Protein AF-0000000080268626 (afdb_homodimer)

Structure (mmCIF, N/CA/C/O backbone):
data_AF-0000000080268626-model_v1
#
loop_
_entity.id
_entity.type
_entity.pdbx_description
1 polymer 'MobA-like NTP transferase domain-containing protein'
#
loop_
_atom_site.group_PDB
_atom_site.id
_atom_site.type_symbol
_atom_site.label_atom_id
_atom_site.label_alt_id
_atom_site.label_comp_id
_atom_site.label_asym_id
_atom_site.label_entity_id
_atom_site.label_seq_id
_atom_site.pdbx_PDB_ins_code
_atom_site.Cartn_x
_atom_site.Cartn_y
_atom_site.Cartn_z
_atom_site.occupancy
_atom_site.B_iso_or_equiv
_atom_site.auth_seq_id
_atom_site.auth_comp_id
_atom_site.auth_asym_id
_atom_site.auth_atom_id
_atom_site.pdbx_PDB_model_num
ATOM 1 N N . MET A 1 1 ? -8.617 -37.094 5.195 1 67.56 1 MET A N 1
ATOM 2 C CA . MET A 1 1 ? -7.934 -36.594 4.004 1 67.56 1 MET A CA 1
ATOM 3 C C . MET A 1 1 ? -7.551 -35.125 4.168 1 67.56 1 MET A C 1
ATOM 5 O O . MET A 1 1 ? -8.336 -34.344 4.672 1 67.56 1 MET A O 1
ATOM 9 N N . GLU A 1 2 ? -6.246 -34.781 4.035 1 82.62 2 GLU A N 1
ATOM 10 C CA . GLU A 1 2 ? -5.777 -33.406 4.086 1 82.62 2 GLU A CA 1
ATOM 11 C C . GLU A 1 2 ? -5.719 -32.781 2.688 1 82.62 2 GLU A C 1
ATOM 13 O O . GLU A 1 2 ? -5.254 -33.438 1.742 1 82.62 2 GLU A O 1
ATOM 18 N N . VAL A 1 3 ? -6.465 -31.734 2.447 1 90.5 3 VAL A N 1
ATOM 19 C CA . VAL A 1 3 ? -6.52 -31.062 1.149 1 90.5 3 VAL A CA 1
ATOM 20 C C . VAL A 1 3 ? -5.688 -29.781 1.189 1 90.5 3 VAL A C 1
ATOM 22 O O . VAL A 1 3 ? -5.91 -28.922 2.037 1 90.5 3 VAL A O 1
ATOM 25 N N . ASN A 1 4 ? -4.727 -29.766 0.259 1 93.94 4 ASN A N 1
ATOM 26 C CA . ASN A 1 4 ? -3.859 -28.594 0.203 1 93.94 4 ASN A CA 1
ATOM 27 C C . ASN A 1 4 ? -4.176 -27.719 -1.006 1 93.94 4 ASN A C 1
ATOM 29 O O . ASN A 1 4 ? -3.746 -26.562 -1.072 1 93.94 4 ASN A O 1
ATOM 33 N N . TYR A 1 5 ? -4.938 -28.297 -1.942 1 97.12 5 TYR A N 1
ATOM 34 C CA . TYR A 1 5 ? -5.262 -27.594 -3.176 1 97.12 5 TYR A CA 1
ATOM 35 C C . TYR A 1 5 ? -6.77 -27.484 -3.367 1 97.12 5 TYR A C 1
ATOM 37 O O . TYR A 1 5 ? -7.496 -28.469 -3.156 1 97.12 5 TYR A O 1
ATOM 45 N N . ILE A 1 6 ? -7.234 -26.312 -3.736 1 97.75 6 ILE A N 1
ATOM 46 C CA . ILE A 1 6 ? -8.656 -26.094 -3.99 1 97.75 6 ILE A CA 1
ATOM 47 C C . ILE A 1 6 ? -8.828 -25.391 -5.336 1 97.75 6 ILE A C 1
ATOM 49 O O . ILE A 1 6 ? -8.266 -24.312 -5.562 1 97.75 6 ILE A O 1
ATOM 53 N N . VAL A 1 7 ? -9.555 -26.031 -6.234 1 98 7 VAL A N 1
ATOM 54 C CA . VAL A 1 7 ? -9.914 -25.438 -7.516 1 98 7 VAL A CA 1
ATOM 55 C C . VAL A 1 7 ? -11.297 -24.797 -7.414 1 98 7 VAL A C 1
ATOM 57 O O . VAL A 1 7 ? -12.273 -25.453 -7.043 1 98 7 VAL A O 1
ATOM 60 N N . ILE A 1 8 ? -11.375 -23.531 -7.723 1 97.5 8 ILE A N 1
ATOM 61 C CA . ILE A 1 8 ? -12.633 -22.797 -7.641 1 97.5 8 ILE A CA 1
ATOM 62 C C . ILE A 1 8 ? -13.117 -22.453 -9.047 1 97.5 8 ILE A C 1
ATOM 64 O O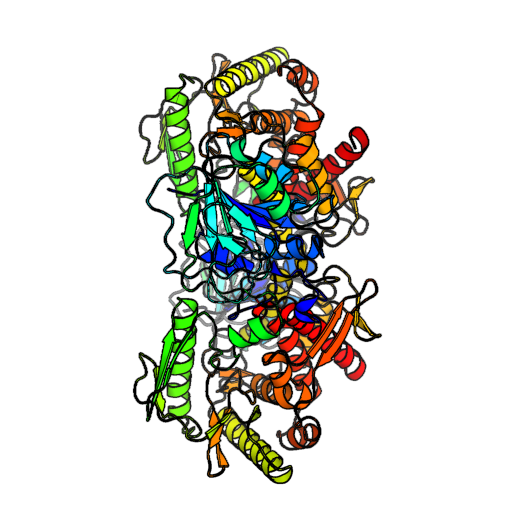 . ILE A 1 8 ? -12.422 -21.766 -9.797 1 97.5 8 ILE A O 1
ATOM 68 N N . GLN A 1 9 ? -14.25 -22.906 -9.391 1 95.5 9 GLN A N 1
ATOM 69 C CA . GLN A 1 9 ? -14.852 -22.562 -10.672 1 95.5 9 GLN A CA 1
ATOM 70 C C . GLN A 1 9 ? -15.641 -21.25 -10.586 1 95.5 9 GLN A C 1
ATOM 72 O O . GLN A 1 9 ? -16.812 -21.266 -10.195 1 95.5 9 GLN A O 1
ATOM 77 N N . ALA A 1 10 ? -15.023 -20.188 -11.016 1 93.25 10 ALA A N 1
ATOM 78 C CA . ALA A 1 10 ? -15.594 -18.844 -10.867 1 93.25 10 ALA A CA 1
ATOM 79 C C . ALA A 1 10 ? -15.859 -18.219 -12.234 1 93.25 10 ALA A C 1
ATOM 81 O O . ALA A 1 10 ? -15.758 -17 -12.383 1 93.25 10 ALA A O 1
ATOM 82 N N . GLY A 1 11 ? -16.156 -19 -13.25 1 85.38 11 GLY A N 1
ATOM 83 C CA . GLY A 1 11 ? -16.266 -18.469 -14.602 1 85.38 11 GLY A CA 1
ATOM 84 C C . GLY A 1 11 ? -17.688 -18.109 -14.984 1 85.38 11 GLY A C 1
ATOM 85 O O . GLY A 1 11 ? -17.906 -17.406 -15.977 1 85.38 11 GLY A O 1
ATOM 86 N N . GLY A 1 12 ? -18.703 -18.422 -14.203 1 80.88 12 GLY A N 1
ATOM 87 C CA . GLY A 1 12 ? -20.094 -18.312 -14.617 1 80.88 12 GLY A CA 1
ATOM 88 C C . GLY A 1 12 ? -20.594 -16.875 -14.625 1 80.88 12 GLY A C 1
ATOM 89 O O . GLY A 1 12 ? -20.156 -16.062 -13.812 1 80.88 12 GLY A O 1
ATOM 90 N N . LEU A 1 13 ? -21.469 -16.562 -15.539 1 79.81 13 LEU A N 1
ATOM 91 C CA . LEU A 1 13 ? -22.062 -15.234 -15.719 1 79.81 13 LEU A CA 1
ATOM 92 C C . LEU A 1 13 ? -22.906 -14.852 -14.508 1 79.81 13 LEU A C 1
ATOM 94 O O . LEU A 1 13 ? -22.969 -13.68 -14.133 1 79.81 13 LEU A O 1
ATOM 98 N N . GLY A 1 14 ? -23.547 -15.891 -13.906 1 85.56 14 GLY A N 1
ATOM 99 C CA . GLY A 1 14 ? -24.406 -15.617 -12.766 1 85.56 14 GLY A CA 1
ATOM 100 C C . GLY A 1 14 ? -25.641 -14.812 -13.133 1 85.56 14 GLY A C 1
ATOM 101 O O . GLY A 1 14 ? -26.016 -13.883 -12.414 1 85.56 14 GLY A O 1
ATOM 102 N N . THR A 1 15 ? -26.25 -15.008 -14.195 1 84.12 15 THR A N 1
ATOM 103 C CA . THR A 1 15 ? -27.359 -14.242 -14.734 1 84.12 15 THR A CA 1
ATOM 104 C C . THR A 1 15 ? -28.516 -14.172 -13.734 1 84.12 15 THR A C 1
ATOM 106 O O . THR A 1 15 ? -29.203 -13.164 -13.656 1 84.12 15 THR A O 1
ATOM 109 N N . ARG A 1 16 ? -28.766 -15.172 -12.906 1 86.19 16 ARG A N 1
ATOM 110 C CA . ARG A 1 16 ? -29.875 -15.25 -11.953 1 86.19 16 ARG A CA 1
ATOM 111 C C . ARG A 1 16 ? -29.656 -14.289 -10.789 1 86.19 16 ARG A C 1
ATOM 113 O O . ARG A 1 16 ? -30.562 -14.055 -9.992 1 86.19 16 ARG A O 1
ATOM 120 N N . LEU A 1 17 ? -28.469 -13.703 -10.734 1 91.44 17 LEU A N 1
ATOM 121 C CA . LEU A 1 17 ? -28.156 -12.758 -9.664 1 91.44 17 LEU A CA 1
ATOM 122 C C . LEU A 1 17 ? -28.453 -11.328 -10.109 1 91.44 17 LEU A C 1
ATOM 124 O O . LEU A 1 17 ? -28.391 -10.391 -9.312 1 91.44 17 LEU A O 1
ATOM 128 N N . GLY A 1 18 ? -28.766 -11.125 -11.383 1 89.44 18 GLY A N 1
ATOM 129 C CA . GLY A 1 18 ? -29.203 -9.828 -11.883 1 89.44 18 GLY A CA 1
ATOM 130 C C . GLY A 1 18 ? -28.125 -8.758 -11.781 1 89.44 18 GLY A C 1
ATOM 131 O O . GLY A 1 18 ? -27.016 -8.945 -12.273 1 89.44 18 GLY A O 1
ATOM 132 N N . LYS A 1 19 ? -28.5 -7.676 -11.086 1 88.81 19 LYS A N 1
ATOM 133 C CA . LYS A 1 19 ? -27.625 -6.508 -11.039 1 88.81 19 LYS A CA 1
ATOM 134 C C . LYS A 1 19 ? -26.375 -6.793 -10.234 1 88.81 19 LYS A C 1
ATOM 136 O O . LYS A 1 19 ? -25.359 -6.109 -10.391 1 88.81 19 LYS A O 1
ATOM 141 N N . LEU A 1 20 ? -26.422 -7.785 -9.398 1 93.06 20 LEU A N 1
ATOM 142 C CA . LEU A 1 20 ? -25.297 -8.086 -8.531 1 93.06 20 LEU A CA 1
ATOM 143 C C . LEU A 1 20 ? -24.094 -8.555 -9.359 1 93.06 20 LEU A C 1
ATOM 145 O O . LEU A 1 20 ? -22.953 -8.5 -8.891 1 93.06 20 LEU A O 1
ATOM 149 N N . THR A 1 21 ? -24.297 -9.039 -10.602 1 95.31 21 THR A N 1
ATOM 150 C CA . THR A 1 21 ? -23.188 -9.531 -11.414 1 95.31 21 THR A CA 1
ATOM 151 C C . THR A 1 21 ? -23.016 -8.672 -12.656 1 95.31 21 THR A C 1
ATOM 153 O O . THR A 1 21 ? -22.344 -9.078 -13.609 1 95.31 21 THR A O 1
ATOM 156 N N . ARG A 1 22 ? -23.672 -7.52 -12.664 1 94.94 22 ARG A N 1
ATOM 157 C CA . ARG A 1 22 ? -23.531 -6.613 -13.805 1 94.94 22 ARG A CA 1
ATOM 158 C C . ARG A 1 22 ? -22.094 -6.176 -13.992 1 94.94 22 ARG A C 1
ATOM 160 O O . ARG A 1 22 ? -21.594 -6.113 -15.125 1 94.94 22 ARG A O 1
ATOM 167 N N . ASN A 1 23 ? -21.359 -5.891 -12.844 1 97 23 ASN A N 1
ATOM 168 C CA . ASN A 1 23 ? -20.031 -5.297 -12.945 1 97 23 ASN A CA 1
ATOM 169 C C . ASN A 1 23 ? -18.953 -6.242 -12.422 1 97 23 ASN A C 1
ATOM 171 O O . ASN A 1 23 ? -17.75 -5.922 -12.477 1 97 23 ASN A O 1
ATOM 175 N N . ARG A 1 24 ? -19.344 -7.375 -11.969 1 96.19 24 ARG A N 1
ATOM 176 C CA . ARG A 1 24 ? -18.391 -8.289 -11.336 1 96.19 24 ARG A CA 1
ATOM 177 C C . ARG A 1 24 ? -18.844 -9.742 -11.508 1 96.19 24 ARG A C 1
ATOM 179 O O . ARG A 1 24 ? -20.016 -10.016 -11.711 1 96.19 24 ARG A O 1
ATOM 186 N N . PRO A 1 25 ? -17.891 -10.648 -11.391 1 95.94 25 PRO A N 1
ATOM 187 C CA . PRO A 1 25 ? -18.297 -12.055 -11.43 1 95.94 25 PRO A CA 1
ATOM 188 C C . PRO A 1 25 ? -18.984 -12.508 -10.141 1 95.94 25 PRO A C 1
ATOM 190 O O . PRO A 1 25 ? -18.875 -11.844 -9.109 1 95.94 25 PRO A O 1
ATOM 193 N N . LYS A 1 26 ? -19.641 -13.594 -10.219 1 94.88 26 LYS A N 1
ATOM 194 C CA . LYS A 1 26 ? -20.406 -14.148 -9.109 1 94.88 26 LYS A CA 1
ATOM 195 C C . LYS A 1 26 ? -19.547 -14.328 -7.867 1 94.88 26 LYS A C 1
ATOM 197 O O . LYS A 1 26 ? -20 -14.102 -6.746 1 94.88 26 LYS A O 1
ATOM 202 N N . ALA A 1 27 ? -18.297 -14.734 -8.062 1 95.88 27 ALA A N 1
ATOM 203 C CA . ALA A 1 27 ? -17.375 -15.023 -6.969 1 95.88 27 ALA A CA 1
ATOM 204 C C . ALA A 1 27 ? -17.141 -13.789 -6.102 1 95.88 27 ALA A C 1
ATOM 206 O O . ALA A 1 27 ? -16.781 -13.906 -4.93 1 95.88 27 ALA A O 1
ATOM 207 N N . LEU A 1 28 ? -17.406 -12.555 -6.641 1 96.81 28 LEU A N 1
ATOM 208 C CA . LEU A 1 28 ? -17.094 -11.312 -5.93 1 96.81 28 LEU A CA 1
ATOM 209 C C . LEU A 1 28 ? -18.359 -10.68 -5.383 1 96.81 28 LEU A C 1
ATOM 211 O O . LEU A 1 28 ? -18.328 -9.578 -4.828 1 96.81 28 LEU A O 1
ATOM 215 N N . VAL A 1 29 ? -19.5 -11.336 -5.535 1 95.5 29 VAL A N 1
ATOM 216 C CA . VAL A 1 29 ? -20.734 -10.844 -4.953 1 95.5 29 VAL A CA 1
ATOM 217 C C . VAL A 1 29 ? -20.641 -10.883 -3.428 1 95.5 29 VAL A C 1
ATOM 219 O O . VAL A 1 29 ? -20.234 -11.891 -2.852 1 95.5 29 VAL A O 1
ATOM 222 N N . PRO A 1 30 ? -20.938 -9.789 -2.807 1 93.19 30 PRO A N 1
ATOM 223 C CA . PRO A 1 30 ? -20.844 -9.758 -1.346 1 93.19 30 PRO A CA 1
ATOM 224 C C . PRO A 1 30 ? -22 -10.5 -0.669 1 93.19 30 PRO A C 1
ATOM 226 O O . PRO A 1 30 ? -23.156 -10.266 -1.001 1 93.19 30 PRO A O 1
ATOM 229 N N . VAL A 1 31 ? -21.688 -11.391 0.159 1 91.81 31 VAL A N 1
ATOM 230 C CA . VAL A 1 31 ? -22.609 -12.102 1.034 1 91.81 31 VAL A CA 1
ATOM 231 C C . VAL A 1 31 ? -22.062 -12.141 2.455 1 91.81 31 VAL A C 1
ATOM 233 O O . VAL A 1 31 ? -20.906 -12.516 2.664 1 91.81 31 VAL A O 1
ATOM 236 N N . LEU A 1 32 ? -22.875 -11.672 3.449 1 87.06 32 LEU A N 1
ATOM 237 C CA . LEU A 1 32 ? -22.422 -11.578 4.836 1 87.06 32 LEU A CA 1
ATOM 238 C C . LEU A 1 32 ? -21.188 -10.711 4.949 1 87.06 32 LEU A C 1
ATOM 240 O O . LEU A 1 32 ? -20.188 -11.117 5.555 1 87.06 32 LEU A O 1
ATOM 244 N N . ASN A 1 33 ? -21.156 -9.602 4.199 1 82.38 33 ASN A N 1
ATOM 245 C CA . ASN A 1 33 ? -20.188 -8.508 4.273 1 82.38 33 ASN A CA 1
ATOM 246 C C . ASN A 1 33 ? -18.828 -8.914 3.727 1 82.38 33 ASN A C 1
ATOM 248 O O . ASN A 1 33 ? -17.797 -8.367 4.133 1 82.38 33 ASN A O 1
ATOM 252 N N . ARG A 1 34 ? -18.812 -9.969 2.898 1 90.81 34 ARG A N 1
ATOM 253 C CA . ARG A 1 34 ? -17.594 -10.414 2.225 1 90.81 34 ARG A CA 1
ATOM 254 C C . ARG A 1 34 ? -17.906 -10.961 0.838 1 90.81 34 ARG A C 1
ATOM 256 O O . ARG A 1 34 ? -18.953 -11.578 0.633 1 90.81 34 ARG A O 1
ATOM 263 N N . PRO A 1 35 ? -16.969 -10.758 -0.088 1 94.81 35 PRO A N 1
ATOM 264 C CA . PRO A 1 35 ? -17.156 -11.5 -1.338 1 94.81 35 PRO A CA 1
ATOM 265 C C . PRO A 1 35 ? -17.219 -13.008 -1.125 1 94.81 35 PRO A C 1
ATOM 267 O O . PRO A 1 35 ? -16.516 -13.547 -0.267 1 94.81 35 PRO A O 1
ATOM 270 N N . ILE A 1 36 ? -18 -13.703 -1.873 1 95.19 36 ILE A N 1
ATOM 271 C CA . ILE A 1 36 ? -18.266 -15.125 -1.685 1 95.19 36 ILE A CA 1
ATOM 272 C C . ILE A 1 36 ? -16.938 -15.891 -1.604 1 95.19 36 ILE A C 1
ATOM 274 O O . ILE A 1 36 ? -16.734 -16.703 -0.693 1 95.19 36 ILE A O 1
ATOM 278 N N . VAL A 1 37 ? -15.984 -15.609 -2.479 1 96.75 37 VAL A N 1
ATOM 279 C CA . VAL A 1 37 ? -14.758 -16.391 -2.584 1 96.75 37 VAL A CA 1
ATOM 280 C C . VAL A 1 37 ? -13.891 -16.156 -1.345 1 96.75 37 VAL A C 1
ATOM 282 O O . VAL A 1 37 ? -13.109 -17.031 -0.959 1 96.75 37 VAL A O 1
ATOM 285 N N . PHE A 1 38 ? -13.992 -15.039 -0.708 1 96.19 38 PHE A N 1
ATOM 286 C CA . PHE A 1 38 ? -13.195 -14.727 0.471 1 96.19 38 PHE A CA 1
ATOM 287 C C . PHE A 1 38 ? -13.609 -15.594 1.654 1 96.19 38 PHE A C 1
ATOM 289 O O . PHE A 1 38 ? -12.812 -15.859 2.553 1 96.19 38 PHE A O 1
ATOM 296 N N . HIS A 1 39 ? -14.922 -16.031 1.688 1 93.62 39 HIS A N 1
ATOM 297 C CA . HIS A 1 39 ? -15.336 -16.984 2.715 1 93.62 39 HIS A CA 1
ATOM 298 C C . HIS A 1 39 ? -14.523 -18.266 2.631 1 93.62 39 HIS A C 1
ATOM 300 O O . HIS A 1 39 ? -14.18 -18.859 3.658 1 93.62 39 HIS A O 1
ATOM 306 N N . LEU A 1 40 ? -14.234 -18.672 1.412 1 93.94 40 LEU A N 1
ATOM 307 C CA . LEU A 1 40 ? -13.414 -19.859 1.213 1 93.94 40 LEU A CA 1
ATOM 308 C C . LEU A 1 40 ? -11.977 -19.609 1.662 1 93.94 40 LEU A C 1
ATOM 310 O O . LEU A 1 40 ? -11.367 -20.469 2.303 1 93.94 40 LEU A O 1
ATOM 314 N N . PHE A 1 41 ? -11.414 -18.391 1.342 1 96.19 41 PHE A N 1
ATOM 315 C CA . PHE A 1 41 ? -10.062 -18.031 1.748 1 96.19 41 PHE A CA 1
ATOM 316 C C . PHE A 1 41 ? -9.922 -18.062 3.266 1 96.19 41 PHE A C 1
ATOM 318 O O . PHE A 1 41 ? -8.906 -18.531 3.789 1 96.19 41 PHE A O 1
ATOM 325 N N . GLU A 1 42 ? -10.93 -17.562 3.902 1 92 42 GLU A N 1
ATOM 326 C CA . GLU A 1 42 ? -10.891 -17.469 5.359 1 92 42 GLU A CA 1
ATOM 327 C C . GLU A 1 42 ? -11.016 -18.844 6 1 92 42 GLU A C 1
ATOM 329 O O . GLU A 1 42 ? -10.438 -19.094 7.062 1 92 42 GLU A O 1
ATOM 334 N N . ARG A 1 43 ? -11.711 -19.719 5.398 1 91.25 43 ARG A N 1
ATOM 335 C CA . ARG A 1 43 ? -11.898 -21.062 5.926 1 91.25 43 ARG A CA 1
ATOM 336 C C . ARG A 1 43 ? -10.625 -21.891 5.781 1 91.25 43 ARG A C 1
ATOM 338 O O . ARG A 1 43 ? -10.281 -22.688 6.668 1 91.25 43 ARG A O 1
ATOM 345 N N . TRP A 1 44 ? -9.984 -21.734 4.637 1 93.62 44 TRP A N 1
ATOM 346 C CA . TRP A 1 44 ? -8.766 -22.5 4.367 1 93.62 44 TRP A CA 1
ATOM 347 C C . TRP A 1 44 ? -7.617 -21.578 3.98 1 93.62 44 TRP A C 1
ATOM 349 O O . TRP A 1 44 ? -7.09 -21.672 2.867 1 93.62 44 TRP A O 1
ATOM 359 N N . PRO A 1 45 ? -7.129 -20.75 4.902 1 94 45 PRO A N 1
ATOM 360 C CA . PRO A 1 45 ? -6.148 -19.719 4.582 1 94 45 PRO A CA 1
ATOM 361 C C . PRO A 1 45 ? -4.801 -20.281 4.152 1 94 45 PRO A C 1
ATOM 363 O O . PRO A 1 45 ? -3.998 -19.594 3.527 1 94 45 PRO A O 1
ATOM 366 N N . LYS A 1 46 ? -4.52 -21.578 4.426 1 94.06 46 LYS A N 1
ATOM 367 C CA . LYS A 1 46 ? -3.205 -22.141 4.145 1 94.06 46 LYS A CA 1
ATOM 368 C C . LYS A 1 46 ? -3.219 -22.953 2.848 1 94.06 46 LYS A C 1
ATOM 370 O O . LYS A 1 46 ? -2.174 -23.422 2.389 1 94.06 46 LYS A O 1
ATOM 375 N N . CYS A 1 47 ? -4.379 -23.141 2.273 1 96.06 47 CYS A N 1
ATOM 376 C CA . CYS A 1 47 ? -4.484 -23.906 1.031 1 96.06 47 CYS A CA 1
ATOM 377 C C . CYS A 1 47 ? -4.039 -23.062 -0.159 1 96.06 47 CYS A C 1
ATOM 379 O O . CYS A 1 47 ? -3.947 -21.844 -0.058 1 96.06 47 CYS A O 1
ATOM 381 N N . LYS A 1 48 ? -3.691 -23.766 -1.194 1 97.06 48 LYS A N 1
ATOM 382 C CA . LYS A 1 48 ? -3.389 -23.156 -2.49 1 97.06 48 LYS A CA 1
ATOM 383 C C . LYS A 1 48 ? -4.613 -23.172 -3.402 1 97.06 48 LYS A C 1
ATOM 385 O O . LYS A 1 48 ? -5.176 -24.234 -3.676 1 97.06 48 LYS A O 1
ATOM 390 N N . PHE A 1 49 ? -4.977 -22.016 -3.84 1 98.19 49 PHE A N 1
ATOM 391 C CA . PHE A 1 49 ? -6.203 -21.891 -4.617 1 98.19 49 PHE A CA 1
ATOM 392 C C . PHE A 1 49 ? -5.895 -21.734 -6.098 1 98.19 49 PHE A C 1
ATOM 394 O O . PHE A 1 49 ? -4.961 -21.031 -6.473 1 98.19 49 PHE A O 1
ATOM 401 N N . ILE A 1 50 ? -6.543 -22.453 -6.93 1 98.38 50 ILE A N 1
ATOM 402 C CA . ILE A 1 50 ? -6.562 -22.234 -8.367 1 98.38 50 ILE A CA 1
ATOM 403 C C . ILE A 1 50 ? -7.957 -21.781 -8.805 1 98.38 50 ILE A C 1
ATOM 405 O O . ILE A 1 50 ? -8.906 -22.562 -8.766 1 98.38 50 ILE A O 1
ATOM 409 N N . ILE A 1 51 ? -8.078 -20.562 -9.211 1 98.06 51 ILE A N 1
ATOM 410 C CA . ILE A 1 51 ? -9.375 -19.938 -9.469 1 98.06 51 ILE A CA 1
ATOM 411 C C . ILE A 1 51 ? -9.586 -19.781 -10.977 1 98.06 51 ILE A C 1
ATOM 413 O O . ILE A 1 51 ? -8.797 -19.125 -11.664 1 98.06 51 ILE A O 1
ATOM 417 N N . ILE A 1 52 ? -10.602 -20.422 -11.469 1 96.81 52 ILE A N 1
ATOM 418 C CA . ILE A 1 52 ? -10.938 -20.359 -12.891 1 96.81 52 ILE A CA 1
ATOM 419 C C . ILE A 1 52 ? -11.914 -19.219 -13.148 1 96.81 52 ILE A C 1
ATOM 421 O O . ILE A 1 52 ? -13.023 -19.219 -12.602 1 96.81 52 ILE A O 1
ATOM 425 N N . GLY A 1 53 ? -11.492 -18.266 -13.883 1 95.25 53 GLY A N 1
ATOM 426 C CA . GLY A 1 53 ? -12.336 -17.141 -14.234 1 95.25 53 GLY A CA 1
ATOM 427 C C . GLY A 1 53 ? -12.703 -17.094 -15.711 1 95.25 53 GLY A C 1
ATOM 428 O O . GLY A 1 53 ? -12.062 -17.766 -16.531 1 95.25 53 GLY A O 1
ATOM 429 N N . ASP A 1 54 ? -13.734 -16.391 -16.031 1 94.19 54 ASP A N 1
ATOM 430 C CA . ASP A 1 54 ? -14.172 -16.141 -17.391 1 94.19 54 ASP A CA 1
ATOM 431 C C . ASP A 1 54 ? -14.891 -14.797 -17.5 1 94.19 54 ASP A C 1
ATOM 433 O O . ASP A 1 54 ? -14.266 -13.781 -17.828 1 94.19 54 ASP A O 1
ATOM 437 N N . TYR A 1 55 ? -16.188 -14.773 -17.078 1 93.5 55 TYR A N 1
ATOM 438 C CA . TYR A 1 55 ? -16.953 -13.531 -17.062 1 93.5 55 TYR A CA 1
ATOM 439 C C . TYR A 1 55 ? -16.281 -12.492 -16.172 1 93.5 55 TYR A C 1
ATOM 441 O O . TYR A 1 55 ? -16.031 -12.742 -14.984 1 93.5 55 TYR A O 1
ATOM 449 N N . LYS A 1 56 ? -15.898 -11.297 -16.812 1 95.12 56 LYS A N 1
ATOM 450 C CA . LYS A 1 56 ? -15.273 -10.195 -16.094 1 95.12 56 LYS A CA 1
ATOM 451 C C . LYS A 1 56 ? -14 -10.648 -15.391 1 95.12 56 LYS A C 1
ATOM 453 O O . LYS A 1 56 ? -13.781 -10.344 -14.219 1 95.12 56 LYS A O 1
ATOM 458 N N . TYR A 1 57 ? -13.203 -11.391 -16.156 1 95.12 57 TYR A N 1
ATOM 459 C CA . TYR A 1 57 ? -11.945 -11.953 -15.672 1 95.12 57 TYR A CA 1
ATOM 460 C C . TYR A 1 57 ? -11.031 -10.859 -15.141 1 95.12 57 TYR A C 1
ATOM 462 O O . TYR A 1 57 ? -10.383 -11.031 -14.102 1 95.12 57 TYR A O 1
ATOM 470 N N . GLU A 1 58 ? -10.969 -9.727 -15.82 1 94.06 58 GLU A N 1
ATOM 471 C CA . GLU A 1 58 ? -10.078 -8.641 -15.422 1 94.06 58 GLU A CA 1
ATOM 472 C C . GLU A 1 58 ? -10.477 -8.062 -14.062 1 94.06 58 GLU A C 1
ATOM 474 O O . GLU A 1 58 ? -9.617 -7.715 -13.258 1 94.06 58 GLU A O 1
ATOM 479 N N . VAL A 1 59 ? -11.781 -7.949 -13.828 1 96.5 59 VAL A N 1
ATOM 480 C CA . VAL A 1 59 ? -12.273 -7.465 -12.539 1 96.5 59 VAL A CA 1
ATOM 481 C C . VAL A 1 59 ? -11.852 -8.422 -11.43 1 96.5 59 VAL A C 1
ATOM 483 O O . VAL A 1 59 ? -11.344 -7.992 -10.391 1 96.5 59 VAL A O 1
ATOM 486 N N . LEU A 1 60 ? -12.008 -9.719 -11.68 1 96.88 60 LEU A N 1
ATOM 487 C CA . LEU A 1 60 ? -11.602 -10.742 -10.727 1 96.88 60 LEU A CA 1
ATOM 488 C C . LEU A 1 60 ? -10.109 -10.641 -10.422 1 96.88 60 LEU A C 1
ATOM 490 O O . LEU A 1 60 ? -9.703 -10.609 -9.258 1 96.88 60 LEU A O 1
ATOM 494 N N . SER A 1 61 ? -9.359 -10.539 -11.5 1 95.5 61 SER A N 1
ATOM 495 C CA . SER A 1 61 ? -7.902 -10.516 -11.391 1 95.5 61 SER A CA 1
ATOM 496 C C . SER A 1 61 ? -7.43 -9.312 -10.578 1 95.5 61 SER A C 1
ATOM 498 O O . SER A 1 61 ? -6.684 -9.461 -9.609 1 95.5 61 SER A O 1
ATOM 500 N N . ARG A 1 62 ? -7.875 -8.141 -10.867 1 94.75 62 ARG A N 1
ATOM 501 C CA . ARG A 1 62 ? -7.445 -6.91 -10.211 1 94.75 62 ARG A CA 1
ATOM 502 C C . ARG A 1 62 ? -7.91 -6.875 -8.758 1 94.75 62 ARG A C 1
ATOM 504 O O . ARG A 1 62 ? -7.18 -6.418 -7.879 1 94.75 62 ARG A O 1
ATOM 511 N N . TYR A 1 63 ? -9.125 -7.344 -8.578 1 96.88 63 TYR A N 1
ATOM 512 C CA . TYR A 1 63 ? -9.672 -7.348 -7.223 1 96.88 63 TYR A CA 1
ATOM 513 C C . TYR A 1 63 ? -8.867 -8.258 -6.312 1 96.88 63 TYR A C 1
ATOM 515 O O . TYR A 1 63 ? -8.5 -7.875 -5.199 1 96.88 63 TYR A O 1
ATOM 523 N N . LEU A 1 64 ? -8.555 -9.461 -6.758 1 96.69 64 LEU A N 1
ATOM 524 C CA . LEU A 1 64 ? -7.797 -10.414 -5.957 1 96.69 64 LEU A CA 1
ATOM 525 C C . LEU A 1 64 ? -6.375 -9.914 -5.715 1 96.69 64 LEU A C 1
ATOM 527 O O . LEU A 1 64 ? -5.832 -10.078 -4.621 1 96.69 64 LEU A O 1
ATOM 531 N N . GLN A 1 65 ? -5.848 -9.32 -6.719 1 93.62 65 GLN A N 1
ATOM 532 C CA . GLN A 1 65 ? -4.504 -8.766 -6.574 1 93.62 65 GLN A CA 1
ATOM 533 C C . GLN A 1 65 ? -4.457 -7.707 -5.477 1 93.62 65 GLN A C 1
ATOM 535 O O . GLN A 1 65 ? -3.463 -7.598 -4.754 1 93.62 65 GLN A O 1
ATOM 540 N N . SER A 1 66 ? -5.5 -7.035 -5.359 1 94.12 66 SER A N 1
ATOM 541 C CA . SER A 1 66 ? -5.547 -5.918 -4.422 1 94.12 66 SER A CA 1
ATOM 542 C C . SER A 1 66 ? -5.875 -6.395 -3.012 1 94.12 66 SER A C 1
ATOM 544 O O . SER A 1 66 ? -5.367 -5.844 -2.031 1 94.12 66 SER A O 1
ATOM 546 N N . PHE A 1 67 ? -6.691 -7.449 -2.887 1 95.25 67 PHE A N 1
ATOM 547 C CA . PHE A 1 67 ? -7.277 -7.633 -1.563 1 95.25 67 PHE A CA 1
ATOM 548 C C . PHE A 1 67 ? -7.051 -9.055 -1.064 1 95.25 67 PHE A C 1
ATOM 550 O O . PHE A 1 67 ? -7.207 -9.336 0.126 1 95.25 67 PHE A O 1
ATOM 557 N N . ALA A 1 68 ? -6.727 -10.016 -1.958 1 95.56 68 ALA A N 1
ATOM 558 C CA . ALA A 1 68 ? -6.555 -11.391 -1.519 1 95.56 68 ALA A CA 1
ATOM 559 C C . ALA A 1 68 ? -5.215 -11.586 -0.814 1 95.56 68 ALA A C 1
ATOM 561 O O . ALA A 1 68 ? -4.195 -11.031 -1.243 1 95.56 68 ALA A O 1
ATOM 562 N N . ASP A 1 69 ? -5.215 -12.32 0.274 1 92.56 69 ASP A N 1
ATOM 563 C CA . ASP A 1 69 ? -4 -12.578 1.041 1 92.56 69 ASP A CA 1
ATOM 564 C C . ASP A 1 69 ? -3.709 -14.07 1.133 1 92.56 69 ASP A C 1
ATOM 566 O O . ASP A 1 69 ? -3.248 -14.555 2.168 1 92.56 69 ASP A O 1
ATOM 570 N N . VAL A 1 70 ? -4.074 -14.82 0.189 1 96.06 70 VAL A N 1
ATOM 571 C CA . VAL A 1 70 ? -3.82 -16.266 0.105 1 96.06 70 VAL A CA 1
ATOM 572 C C . VAL A 1 70 ? -2.979 -16.562 -1.131 1 96.06 70 VAL A C 1
ATOM 574 O O . VAL A 1 70 ? -2.787 -15.695 -1.989 1 96.06 70 VAL A O 1
ATOM 577 N N . GLU A 1 71 ? -2.42 -17.781 -1.138 1 95.94 71 GLU A N 1
ATOM 578 C CA . GLU A 1 71 ? -1.738 -18.234 -2.348 1 95.94 71 GLU A CA 1
ATOM 579 C C . GLU A 1 71 ? -2.738 -18.688 -3.412 1 95.94 71 GLU A C 1
ATOM 581 O O . GLU A 1 71 ? -3.539 -19.594 -3.176 1 95.94 71 GLU A O 1
ATOM 586 N N . TYR A 1 72 ? -2.67 -18.031 -4.551 1 97.5 72 TYR A N 1
ATOM 587 C CA . TYR A 1 72 ? -3.623 -18.422 -5.586 1 97.5 72 TYR A CA 1
ATOM 588 C C . TYR A 1 72 ? -3.008 -18.281 -6.973 1 97.5 72 TYR A C 1
ATOM 590 O O . TYR A 1 72 ? -2.002 -17.594 -7.145 1 97.5 72 TYR A O 1
ATOM 598 N N . LEU A 1 73 ? -3.574 -19.016 -7.922 1 97.56 73 LEU A N 1
ATOM 599 C CA . LEU A 1 73 ? -3.357 -18.875 -9.359 1 97.56 73 LEU A CA 1
ATOM 600 C C . LEU A 1 73 ? -4.672 -18.609 -10.078 1 97.56 73 LEU A C 1
ATOM 602 O O . LEU A 1 73 ? -5.719 -19.125 -9.688 1 97.56 73 LEU A O 1
ATOM 606 N N . LEU A 1 74 ? -4.594 -17.812 -11.07 1 96.31 74 LEU A N 1
ATOM 607 C CA . LEU A 1 74 ? -5.762 -17.547 -11.906 1 96.31 74 LEU A CA 1
ATOM 608 C C . LEU A 1 74 ? -5.633 -18.234 -13.258 1 96.31 74 LEU A C 1
ATOM 610 O O . LEU A 1 74 ? -4.562 -18.219 -13.875 1 96.31 74 LEU A O 1
ATOM 614 N N . VAL A 1 75 ? -6.695 -18.891 -13.617 1 95.38 75 VAL A N 1
ATOM 615 C CA . VAL A 1 75 ? -6.789 -19.531 -14.93 1 95.38 75 VAL A CA 1
ATOM 616 C C . VAL A 1 75 ? -7.953 -18.938 -15.719 1 95.38 75 VAL A C 1
ATOM 618 O O . VAL A 1 75 ? -9.07 -18.844 -15.203 1 95.38 75 VAL A O 1
ATOM 621 N N . LYS A 1 76 ? -7.676 -18.453 -16.906 1 93.06 76 LYS A N 1
ATOM 622 C CA . LYS A 1 76 ? -8.75 -17.953 -17.766 1 93.06 76 LYS A CA 1
ATOM 623 C C . LYS A 1 76 ? -9.336 -19.078 -18.609 1 93.06 76 LYS A C 1
ATOM 625 O O . LYS A 1 76 ? -8.617 -19.734 -19.375 1 93.06 76 LYS A O 1
ATOM 630 N N . ALA A 1 77 ? -10.586 -19.234 -18.469 1 91.19 77 ALA A N 1
ATOM 631 C CA . ALA A 1 77 ? -11.25 -20.281 -19.25 1 91.19 77 ALA A CA 1
ATOM 632 C C . ALA A 1 77 ? -11.359 -19.875 -20.719 1 91.19 77 ALA A C 1
ATOM 634 O O . ALA A 1 77 ? -11.641 -18.719 -21.031 1 91.19 77 ALA A O 1
ATOM 635 N N . ALA A 1 78 ? -11.031 -20.734 -21.641 1 84.81 78 ALA A N 1
ATOM 636 C CA . ALA A 1 78 ? -11.109 -20.469 -23.078 1 84.81 78 ALA A CA 1
ATOM 637 C C . ALA A 1 78 ? -12.383 -21.062 -23.672 1 84.81 78 ALA A C 1
ATOM 639 O O . ALA A 1 78 ? -12.867 -20.609 -24.703 1 84.81 78 ALA A O 1
ATOM 640 N N . GLY A 1 79 ? -13.031 -22.047 -22.984 1 83.62 79 GLY A N 1
ATOM 641 C CA . GLY A 1 79 ? -14.203 -22.734 -23.5 1 83.62 79 GLY A CA 1
ATOM 642 C C . GLY A 1 79 ? -15.477 -22.391 -22.75 1 83.62 79 GLY A C 1
ATOM 643 O O . GLY A 1 79 ? -15.477 -21.547 -21.859 1 83.62 79 GLY A O 1
ATOM 644 N N . LYS A 1 80 ? -16.531 -22.969 -23.25 1 83.31 80 LYS A N 1
ATOM 645 C CA . LYS A 1 80 ? -17.844 -22.734 -22.656 1 83.31 80 LYS A CA 1
ATOM 646 C C . LYS A 1 80 ? -18.203 -23.859 -21.672 1 83.31 80 LYS A C 1
ATOM 648 O O . LYS A 1 80 ? -17.734 -24.984 -21.812 1 83.31 80 LYS A O 1
ATOM 653 N N . GLY A 1 81 ? -18.938 -23.422 -20.641 1 83.56 81 GLY A N 1
ATOM 654 C CA . GLY A 1 81 ? -19.406 -24.422 -19.688 1 83.56 81 GLY A CA 1
ATOM 655 C C . GLY A 1 81 ? -18.578 -24.484 -18.422 1 83.56 81 GLY A C 1
ATOM 656 O O . GLY A 1 81 ? -17.438 -24 -18.391 1 83.56 81 GLY A O 1
ATOM 657 N N . ASN A 1 82 ? -19.109 -25.188 -17.406 1 81.56 82 ASN A N 1
ATOM 658 C CA . ASN A 1 82 ? -18.438 -25.219 -16.094 1 81.56 82 ASN A CA 1
ATOM 659 C C . ASN A 1 82 ? -17.25 -26.172 -16.094 1 81.56 82 ASN A C 1
ATOM 661 O O . ASN A 1 82 ? -16.516 -26.234 -15.102 1 81.56 82 ASN A O 1
ATOM 665 N N . GLY A 1 83 ? -17.078 -26.922 -17.125 1 87.12 83 GLY A N 1
ATOM 666 C CA . GLY A 1 83 ? -15.883 -27.734 -17.266 1 87.12 83 GLY A CA 1
ATOM 667 C C . GLY A 1 83 ? -14.703 -26.984 -17.844 1 87.12 83 GLY A C 1
ATOM 668 O O . GLY A 1 83 ? -13.57 -27.453 -17.766 1 87.12 83 GLY A O 1
ATOM 669 N N . ALA A 1 84 ? -15.039 -25.828 -18.375 1 89.75 84 ALA A N 1
ATOM 670 C CA . ALA A 1 84 ? -13.992 -25.031 -19.016 1 89.75 84 ALA A CA 1
ATOM 671 C C . ALA A 1 84 ? -12.945 -24.594 -17.984 1 89.75 84 ALA A C 1
ATOM 673 O O . ALA A 1 84 ? -13.297 -24.109 -16.906 1 89.75 84 ALA A O 1
ATOM 674 N N . GLY A 1 85 ? -11.719 -24.781 -18.281 1 93.44 85 GLY A N 1
ATOM 675 C CA . GLY A 1 85 ? -10.617 -24.297 -17.453 1 93.44 85 GLY A CA 1
ATOM 676 C C . GLY A 1 85 ? -10.156 -25.312 -16.422 1 93.44 85 GLY A C 1
ATOM 677 O O . GLY A 1 85 ? -9.078 -25.156 -15.844 1 93.44 85 GLY A O 1
ATOM 678 N N . VAL A 1 86 ? -10.977 -26.406 -16.156 1 95.5 86 VAL A N 1
ATOM 679 C CA . VAL A 1 86 ? -10.633 -27.359 -15.117 1 95.5 86 VAL A CA 1
ATOM 680 C C . VAL A 1 86 ? -9.367 -28.125 -15.5 1 95.5 86 VAL A C 1
ATOM 682 O O . VAL A 1 86 ? -8.445 -28.25 -14.688 1 95.5 86 VAL A O 1
ATOM 685 N N . ALA A 1 87 ? -9.344 -28.578 -16.703 1 94.56 87 ALA A N 1
ATOM 686 C CA . ALA A 1 87 ? -8.164 -29.297 -17.156 1 94.56 87 ALA A CA 1
ATOM 687 C C . ALA A 1 87 ? -6.906 -28.453 -17.016 1 94.56 87 ALA A C 1
ATOM 689 O O . ALA A 1 87 ? -5.863 -28.938 -16.594 1 94.56 87 ALA A O 1
ATOM 690 N N . GLU A 1 88 ? -7.016 -27.234 -17.391 1 93.81 88 GLU A N 1
ATOM 691 C CA . GLU A 1 88 ? -5.891 -26.312 -17.266 1 93.81 88 GLU A CA 1
ATOM 692 C C . GLU A 1 88 ? -5.496 -26.109 -15.812 1 93.81 88 GLU A C 1
ATOM 694 O O . GLU A 1 88 ? -4.309 -26.109 -15.484 1 93.81 88 GLU A O 1
ATOM 699 N N . ALA A 1 89 ? -6.453 -25.922 -14.938 1 96.12 89 ALA A N 1
ATOM 700 C CA . ALA A 1 89 ? -6.215 -25.719 -13.508 1 96.12 89 ALA A CA 1
ATOM 701 C C . ALA A 1 89 ? -5.473 -26.906 -12.906 1 96.12 89 ALA A C 1
ATOM 703 O O . ALA A 1 89 ? -4.59 -26.734 -12.062 1 96.12 89 ALA A O 1
ATOM 704 N N . LEU A 1 90 ? -5.762 -28.125 -13.359 1 96.25 90 LEU A N 1
ATOM 705 C CA . LEU A 1 90 ? -5.207 -29.344 -12.797 1 96.25 90 LEU A CA 1
ATOM 706 C C . LEU A 1 90 ? -3.717 -29.453 -13.102 1 96.25 90 LEU A C 1
ATOM 708 O O . LEU A 1 90 ? -2.992 -30.188 -12.422 1 96.25 90 LEU A O 1
ATOM 712 N N . LYS A 1 91 ? -3.27 -28.703 -14.141 1 93.81 91 LYS A N 1
ATOM 713 C CA . LYS A 1 91 ? -1.85 -28.719 -14.477 1 93.81 91 LYS A CA 1
ATOM 714 C C . LYS A 1 91 ? -1.003 -28.203 -13.32 1 93.81 91 LYS A C 1
ATOM 716 O O . LYS A 1 91 ? 0.183 -28.516 -13.219 1 93.81 91 LYS A O 1
ATOM 721 N N . TYR A 1 92 ? -1.629 -27.453 -12.438 1 95.75 92 TYR A N 1
ATOM 722 C CA . TYR A 1 92 ? -0.871 -26.781 -11.383 1 95.75 92 TYR A CA 1
ATOM 723 C C . TYR A 1 92 ? -0.914 -27.578 -10.086 1 95.75 92 TYR A C 1
ATOM 725 O O . TYR A 1 92 ? -0.384 -27.141 -9.062 1 95.75 92 TYR A O 1
ATOM 733 N N . ILE A 1 93 ? -1.521 -28.734 -10.094 1 95.75 93 ILE A N 1
ATOM 734 C CA . ILE A 1 93 ? -1.58 -29.625 -8.938 1 95.75 93 ILE A CA 1
ATOM 735 C C . ILE A 1 93 ? -0.62 -30.797 -9.141 1 95.75 93 ILE A C 1
ATOM 737 O O . ILE A 1 93 ? -0.629 -31.453 -10.188 1 95.75 93 ILE A O 1
ATOM 741 N N . PRO A 1 94 ? 0.211 -31.109 -8.164 1 92.75 94 PRO A N 1
ATOM 742 C CA . PRO A 1 94 ? 1.122 -32.25 -8.305 1 92.75 94 PRO A CA 1
ATOM 743 C C . PRO A 1 94 ? 0.387 -33.594 -8.406 1 92.75 94 PRO A C 1
ATOM 745 O O . PRO A 1 94 ? -0.701 -33.75 -7.844 1 92.75 94 PRO A O 1
ATOM 748 N N . ALA A 1 95 ? 1.033 -34.5 -9.094 1 92.62 95 ALA A N 1
ATOM 749 C CA . ALA A 1 95 ? 0.487 -35.844 -9.195 1 92.62 95 ALA A CA 1
ATOM 750 C C . ALA A 1 95 ? 0.336 -36.5 -7.816 1 92.62 95 ALA A C 1
ATOM 752 O O . ALA A 1 95 ? 1.196 -36.312 -6.949 1 92.62 95 ALA A O 1
ATOM 753 N N . GLY A 1 96 ? -0.77 -37.094 -7.621 1 92.19 96 GLY A N 1
ATOM 754 C CA . GLY A 1 96 ? -0.994 -37.844 -6.391 1 92.19 96 GLY A CA 1
ATOM 755 C C . GLY A 1 96 ? -1.48 -36.969 -5.25 1 92.19 96 GLY A C 1
ATOM 756 O O . GLY A 1 96 ? -1.732 -37.469 -4.145 1 92.19 96 GLY A O 1
ATOM 757 N N . GLU A 1 97 ? -1.664 -35.719 -5.461 1 93.44 97 GLU A N 1
ATOM 758 C CA . GLU A 1 97 ? -2.109 -34.812 -4.406 1 93.44 97 GLU A CA 1
ATOM 759 C C . GLU A 1 97 ? -3.627 -34.656 -4.41 1 93.44 97 GLU A C 1
ATOM 761 O O . GLU A 1 97 ? -4.23 -34.406 -5.461 1 93.44 97 GLU A O 1
ATOM 766 N N . PRO A 1 98 ? -4.246 -34.844 -3.289 1 94.94 98 PRO A N 1
ATOM 767 C CA . PRO A 1 98 ? -5.691 -34.625 -3.213 1 94.94 98 PRO A CA 1
ATOM 768 C C . PRO A 1 98 ? -6.062 -33.156 -3.41 1 94.94 98 PRO A C 1
ATOM 770 O O . PRO A 1 98 ? -5.27 -32.25 -3.094 1 94.94 98 PRO A O 1
ATOM 773 N N . PHE A 1 99 ? -7.199 -32.906 -3.953 1 96.38 99 PHE A N 1
ATOM 774 C CA . PHE A 1 99 ? -7.668 -31.531 -4.137 1 96.38 99 PHE A CA 1
ATOM 775 C C . PHE A 1 99 ? -9.188 -31.484 -4.121 1 96.38 99 PHE A C 1
ATOM 777 O O . PHE A 1 99 ? -9.859 -32.5 -4.27 1 96.38 99 PHE A O 1
ATOM 784 N N . MET A 1 100 ? -9.672 -30.344 -3.809 1 96.69 100 MET A N 1
ATOM 785 C CA . MET A 1 100 ? -11.102 -30.047 -3.822 1 96.69 100 MET A CA 1
ATOM 786 C C . MET A 1 100 ? -11.469 -29.188 -5.031 1 96.69 100 MET A C 1
ATOM 788 O O . MET A 1 100 ? -10.711 -28.312 -5.43 1 96.69 100 MET A O 1
ATOM 792 N N . LEU A 1 101 ? -12.516 -29.531 -5.719 1 97 101 LEU A N 1
ATOM 793 C CA . LEU A 1 101 ? -13.102 -28.75 -6.801 1 97 101 LEU A CA 1
ATOM 794 C C . LEU A 1 101 ? -14.469 -28.188 -6.395 1 97 101 LEU A C 1
ATOM 796 O O . LEU A 1 101 ? -15.359 -28.953 -6.02 1 97 101 LEU A O 1
ATOM 800 N N . LEU A 1 102 ? -14.594 -26.891 -6.469 1 95.19 102 LEU A N 1
ATOM 801 C CA . LEU A 1 102 ? -15.828 -26.312 -5.945 1 95.19 102 LEU A CA 1
ATOM 802 C C . LEU A 1 102 ? -16.328 -25.172 -6.836 1 95.19 102 LEU A C 1
ATOM 804 O O . LEU A 1 102 ? -15.516 -24.453 -7.418 1 95.19 102 LEU A O 1
ATOM 808 N N . TRP A 1 103 ? -17.719 -25.109 -6.895 1 94 103 TRP A N 1
ATOM 809 C CA . TRP A 1 103 ? -18.344 -23.938 -7.523 1 94 103 TRP A CA 1
ATOM 810 C C . TRP A 1 103 ? -18.219 -22.703 -6.637 1 94 103 TRP A C 1
ATOM 812 O O . TRP A 1 103 ? -18.297 -22.812 -5.41 1 94 103 TRP A O 1
ATOM 822 N N . SER A 1 104 ? -18.062 -21.531 -7.199 1 93.56 104 SER A N 1
ATOM 823 C CA . SER A 1 104 ? -17.672 -20.328 -6.48 1 93.56 104 SER A CA 1
ATOM 824 C C . SER A 1 104 ? -18.844 -19.766 -5.68 1 93.56 104 SER A C 1
ATOM 826 O O . SER A 1 104 ? -18.656 -18.859 -4.852 1 93.56 104 SER A O 1
ATOM 828 N N . ASP A 1 105 ? -20.094 -20.266 -5.887 1 93.06 105 ASP A N 1
ATOM 829 C CA . ASP A 1 105 ? -21.25 -19.656 -5.234 1 93.06 105 ASP A CA 1
ATOM 830 C C . ASP A 1 105 ? -21.625 -20.422 -3.971 1 93.06 105 ASP A C 1
ATOM 832 O O . ASP A 1 105 ? -22.734 -20.25 -3.441 1 93.06 105 ASP A O 1
ATOM 836 N N . LEU A 1 106 ? -20.734 -21.297 -3.438 1 93.81 106 LEU A N 1
ATOM 837 C CA . LEU A 1 106 ? -21.016 -22.062 -2.229 1 93.81 106 LEU A CA 1
ATOM 838 C C . LEU A 1 106 ? -20.406 -21.391 -1.003 1 93.81 106 LEU A C 1
ATOM 840 O O . LEU A 1 106 ? -19.297 -20.859 -1.064 1 93.81 106 LEU A O 1
ATOM 844 N N . LEU A 1 107 ? -21.125 -21.312 0.049 1 93.88 107 LEU A N 1
ATOM 845 C CA . LEU A 1 107 ? -20.672 -20.922 1.376 1 93.88 107 LEU A CA 1
ATOM 846 C C . LEU A 1 107 ? -20.609 -22.125 2.311 1 93.88 107 LEU A C 1
ATOM 848 O O . LEU A 1 107 ? -21.625 -22.516 2.9 1 93.88 107 LEU A O 1
ATOM 852 N N . LEU A 1 108 ? -19.484 -22.672 2.422 1 92.62 108 LEU A N 1
ATOM 853 C CA . LEU A 1 108 ? -19.297 -23.859 3.24 1 92.62 108 LEU A CA 1
ATOM 854 C C . LEU A 1 108 ? -19.266 -23.516 4.723 1 92.62 108 LEU A C 1
ATOM 856 O O . LEU A 1 108 ? -18.562 -22.578 5.129 1 92.62 108 LEU A O 1
ATOM 860 N N . ASP A 1 109 ? -19.906 -24.266 5.43 1 88.19 109 ASP A N 1
ATOM 861 C CA . ASP A 1 109 ? -20.031 -23.984 6.859 1 88.19 109 ASP A CA 1
ATOM 862 C C . ASP A 1 109 ? -18.75 -24.328 7.598 1 88.19 109 ASP A C 1
ATOM 864 O O . ASP A 1 109 ? -18.016 -25.234 7.195 1 88.19 109 ASP A O 1
ATOM 868 N N . GLU A 1 110 ? -18.516 -23.672 8.688 1 85.19 110 GLU A N 1
ATOM 869 C CA . GLU A 1 110 ? -17.297 -23.875 9.484 1 85.19 110 GLU A CA 1
ATOM 870 C C . GLU A 1 110 ? -17.266 -25.281 10.094 1 85.19 110 GLU A C 1
ATOM 872 O O . GLU A 1 110 ? -16.188 -25.828 10.336 1 85.19 110 GLU A O 1
ATOM 877 N N . SER A 1 111 ? -18.422 -25.812 10.297 1 85.06 111 SER A N 1
ATOM 878 C CA . SER A 1 111 ? -18.516 -27.109 10.953 1 85.06 111 SER A CA 1
ATOM 879 C C . SER A 1 111 ? -18.312 -28.25 9.953 1 85.06 111 SER A C 1
ATOM 881 O O . SER A 1 111 ? -18.219 -29.422 10.336 1 85.06 111 SER A O 1
ATOM 883 N N . LEU A 1 112 ? -18.203 -27.875 8.68 1 88.19 112 LEU A N 1
ATOM 884 C CA . LEU A 1 112 ? -18.062 -28.906 7.668 1 88.19 112 LEU A CA 1
ATOM 885 C C . LEU A 1 112 ? -16.719 -29.625 7.805 1 88.19 112 LEU A C 1
ATOM 887 O O . LEU A 1 112 ? -15.672 -29 7.734 1 88.19 112 LEU A O 1
ATOM 891 N N . ALA A 1 113 ? -16.75 -30.875 8.023 1 87.5 113 ALA A N 1
ATOM 892 C CA . ALA A 1 113 ? -15.539 -31.703 8.125 1 87.5 113 ALA A CA 1
ATOM 893 C C . ALA A 1 113 ? -15.273 -32.438 6.82 1 87.5 113 ALA A C 1
ATOM 895 O O . ALA A 1 113 ? -16.203 -32.875 6.137 1 87.5 113 ALA A O 1
ATOM 896 N N . LEU A 1 114 ? -14.055 -32.625 6.512 1 88 114 LEU A N 1
ATOM 897 C CA . LEU A 1 114 ? -13.68 -33.469 5.391 1 88 114 LEU A CA 1
ATOM 898 C C . LEU A 1 114 ? -13.93 -34.938 5.727 1 88 114 LEU A C 1
ATOM 900 O O . LEU A 1 114 ? -13.891 -35.312 6.898 1 88 114 LEU A O 1
ATOM 904 N N . PRO A 1 115 ? -14.211 -35.625 4.691 1 87.56 115 PRO A N 1
ATOM 905 C CA . PRO A 1 115 ? -14.469 -37.062 4.961 1 87.56 115 PRO A CA 1
ATOM 906 C C . PRO A 1 115 ? -13.281 -37.75 5.598 1 87.56 115 PRO A C 1
ATOM 908 O O . PRO A 1 115 ? -12.125 -37.469 5.266 1 87.56 115 PRO A O 1
ATOM 911 N N . GLU A 1 116 ? -13.586 -38.562 6.574 1 77.5 116 GLU A N 1
ATOM 912 C CA . GLU A 1 116 ? -12.57 -39.344 7.297 1 77.5 116 GLU A CA 1
ATOM 913 C C . GLU A 1 116 ? -12.086 -40.531 6.48 1 77.5 116 GLU A C 1
ATOM 915 O O . GLU A 1 116 ? -10.914 -40.906 6.531 1 77.5 116 GLU A O 1
ATOM 920 N N . GLU A 1 117 ? -13.125 -41.156 5.781 1 73.62 117 GLU A N 1
ATOM 921 C CA . GLU A 1 117 ? -12.797 -42.344 4.996 1 73.62 117 GLU A CA 1
ATOM 922 C C . GLU A 1 117 ? -12.008 -41.969 3.738 1 73.62 117 GLU A C 1
ATOM 924 O O . GLU A 1 117 ? -12.156 -40.844 3.217 1 73.62 117 GLU A O 1
ATOM 929 N N . SER A 1 118 ? -11.125 -42.844 3.398 1 73.38 118 SER A N 1
ATOM 930 C CA . SER A 1 118 ? -10.266 -42.531 2.256 1 73.38 118 SER A CA 1
ATOM 931 C C . SER A 1 118 ? -10.852 -43.094 0.964 1 73.38 118 SER A C 1
ATOM 933 O O . SER A 1 118 ? -10.562 -44.219 0.578 1 73.38 118 SER A O 1
ATOM 935 N N . ALA A 1 119 ? -11.977 -42.5 0.426 1 79.81 119 ALA A N 1
ATOM 936 C CA . ALA A 1 119 ? -12.406 -42.812 -0.938 1 79.81 119 ALA A CA 1
ATOM 937 C C . ALA A 1 119 ? -11.68 -41.938 -1.946 1 79.81 119 ALA A C 1
ATOM 939 O O . ALA A 1 119 ? -11.242 -40.812 -1.606 1 79.81 119 ALA A O 1
ATOM 940 N N . PRO A 1 120 ? -11.641 -42.5 -3.148 1 85.81 120 PRO A N 1
ATOM 941 C CA . PRO A 1 120 ? -10.891 -41.75 -4.152 1 85.81 120 PRO A CA 1
ATOM 942 C C . PRO A 1 120 ? -11.609 -40.469 -4.582 1 85.81 120 PRO A C 1
ATOM 944 O O . PRO A 1 120 ? -10.961 -39.469 -4.891 1 85.81 120 PRO A O 1
ATOM 947 N N . CYS A 1 121 ? -12.93 -40.625 -4.617 1 92.56 121 CYS A N 1
ATOM 948 C CA . CYS A 1 121 ? -13.68 -39.469 -5.129 1 92.56 121 CYS A CA 1
ATOM 949 C C . CYS A 1 121 ? -14.961 -39.25 -4.332 1 92.56 121 CYS A C 1
ATOM 951 O O . CYS A 1 121 ? -15.688 -40.219 -4.055 1 92.56 121 CYS A O 1
ATOM 953 N N . TYR A 1 122 ? -15.227 -38.062 -3.961 1 93.94 122 TYR A N 1
ATOM 954 C CA . TYR A 1 122 ? -16.453 -37.688 -3.26 1 93.94 122 TYR A CA 1
ATOM 955 C C . TYR A 1 122 ? -17.219 -36.625 -4.043 1 93.94 122 TYR A C 1
ATOM 957 O O . TYR A 1 122 ? -16.625 -35.75 -4.688 1 93.94 122 TYR A O 1
ATOM 965 N N . VAL A 1 123 ? -18.5 -36.75 -3.965 1 95.12 123 VAL A N 1
ATOM 966 C CA . VAL A 1 123 ? -19.422 -35.719 -4.465 1 95.12 123 VAL A CA 1
ATOM 967 C C . VAL A 1 123 ? -20.188 -35.094 -3.299 1 95.12 123 VAL A C 1
ATOM 969 O O . VAL A 1 123 ? -20.781 -35.812 -2.486 1 95.12 123 VAL A O 1
ATOM 972 N N . GLY A 1 124 ? -20.094 -33.812 -3.223 1 94.94 124 GLY A N 1
ATOM 973 C CA . GLY A 1 124 ? -20.859 -33.094 -2.213 1 94.94 124 GLY A CA 1
ATOM 974 C C . GLY A 1 124 ? -22.344 -33.031 -2.506 1 94.94 124 GLY A C 1
ATOM 975 O O . GLY A 1 124 ? -22.75 -32.688 -3.615 1 94.94 124 GLY A O 1
ATOM 976 N N . VAL A 1 125 ? -23.156 -33.406 -1.51 1 94.75 125 VAL A N 1
ATOM 977 C CA . VAL A 1 125 ? -24.609 -33.406 -1.669 1 94.75 125 VAL A CA 1
ATOM 978 C C . VAL A 1 125 ? -25.234 -32.531 -0.579 1 94.75 125 VAL A C 1
ATOM 980 O O . VAL A 1 125 ? -24.656 -32.375 0.498 1 94.75 125 VAL A O 1
ATOM 983 N N . SER A 1 126 ? -26.328 -31.938 -0.92 1 92.75 126 SER A N 1
ATOM 984 C CA . SER A 1 126 ? -27.031 -31.094 0.047 1 92.75 126 SER A CA 1
ATOM 985 C C . SER A 1 126 ? -28.547 -31.25 -0.082 1 92.75 126 SER A C 1
ATOM 987 O O . SER A 1 126 ? -29.062 -31.516 -1.173 1 92.75 126 SER A O 1
ATOM 989 N N . ASP A 1 127 ? -29.203 -31.047 1.042 1 90.62 127 ASP A N 1
ATOM 990 C CA . ASP A 1 127 ? -30.672 -31.062 1.079 1 90.62 127 ASP A CA 1
ATOM 991 C C . ASP A 1 127 ? -31.219 -29.672 1.397 1 90.62 127 ASP A C 1
ATOM 993 O O . ASP A 1 127 ? -32.406 -29.516 1.625 1 90.62 127 ASP A O 1
ATOM 997 N N . LYS A 1 128 ? -30.391 -28.672 1.347 1 88.44 128 LYS A N 1
ATOM 998 C CA . LYS A 1 128 ? -30.766 -27.359 1.847 1 88.44 128 LYS A CA 1
ATOM 999 C C . LYS A 1 128 ? -31.25 -26.453 0.713 1 88.44 128 LYS A C 1
ATOM 1001 O O . LYS A 1 128 ? -31.938 -25.469 0.953 1 88.44 128 LYS A O 1
ATOM 1006 N N . PHE A 1 129 ? -30.906 -26.766 -0.499 1 87.88 129 PHE A N 1
ATOM 1007 C CA . PHE A 1 129 ? -31.312 -25.969 -1.654 1 87.88 129 PHE A CA 1
ATOM 1008 C C . PHE A 1 129 ? -31.516 -26.859 -2.879 1 87.88 129 PHE A C 1
ATOM 1010 O O . PHE A 1 129 ? -30.953 -27.953 -2.945 1 87.88 129 PHE A O 1
ATOM 1017 N N . PRO A 1 130 ? -32.281 -26.359 -3.814 1 87.88 130 PRO A N 1
ATOM 1018 C CA . PRO A 1 130 ? -32.5 -27.156 -5.02 1 87.88 130 PRO A CA 1
ATOM 1019 C C . PRO A 1 130 ? -31.281 -27.188 -5.941 1 87.88 130 PRO A C 1
ATOM 1021 O O . PRO A 1 130 ? -30.578 -26.188 -6.082 1 87.88 130 PRO A O 1
ATOM 1024 N N . CYS A 1 131 ? -31.094 -28.391 -6.504 1 90.88 131 CYS A N 1
ATOM 1025 C CA . CYS A 1 131 ? -30.016 -28.578 -7.465 1 90.88 131 CYS A CA 1
ATOM 1026 C C . CYS A 1 131 ? -30.531 -29.188 -8.758 1 90.88 131 CYS A C 1
ATOM 1028 O O . CYS A 1 131 ? -31.578 -29.828 -8.766 1 90.88 131 CYS A O 1
ATOM 1030 N N . SER A 1 132 ? -29.844 -28.984 -9.797 1 88.25 132 SER A N 1
ATOM 1031 C CA . SER A 1 132 ? -30.234 -29.5 -11.094 1 88.25 132 SER A CA 1
ATOM 1032 C C . SER A 1 132 ? -29.859 -30.969 -11.242 1 88.25 132 SER A C 1
ATOM 1034 O O . SER A 1 132 ? -30.344 -31.656 -12.141 1 88.25 132 SER A O 1
ATOM 1036 N N . TRP A 1 133 ? -28.922 -31.391 -10.398 1 91.56 133 TRP A N 1
ATOM 1037 C CA . TRP A 1 133 ? -28.469 -32.781 -10.406 1 91.56 133 TRP A CA 1
ATOM 1038 C C . TRP A 1 133 ? -28.703 -33.438 -9.047 1 91.56 133 TRP A C 1
ATOM 1040 O O . TRP A 1 133 ? -28.656 -32.781 -8.008 1 91.56 133 TRP A O 1
ATOM 1050 N N . ARG A 1 134 ? -28.984 -34.75 -9.078 1 93.06 134 ARG A N 1
ATOM 1051 C CA . ARG A 1 134 ? -29.141 -35.531 -7.848 1 93.06 134 ARG A CA 1
ATOM 1052 C C . ARG A 1 134 ? -28.188 -36.719 -7.828 1 93.06 134 ARG A C 1
ATOM 1054 O O . ARG A 1 134 ? -27.766 -37.188 -8.883 1 93.06 134 ARG A O 1
ATOM 1061 N N . PHE A 1 135 ? -27.75 -37.062 -6.691 1 93.5 135 PHE A N 1
ATOM 1062 C CA . PHE A 1 135 ? -26.875 -38.188 -6.488 1 93.5 135 PHE A CA 1
ATOM 1063 C C . PHE A 1 135 ? -27.594 -39.312 -5.738 1 93.5 135 PHE A C 1
ATOM 1065 O O . PHE A 1 135 ? -28 -39.125 -4.59 1 93.5 135 PHE A O 1
ATOM 1072 N N . ARG A 1 136 ? -27.75 -40.469 -6.371 1 86.81 136 ARG A N 1
ATOM 1073 C CA . ARG A 1 136 ? -28.438 -41.594 -5.789 1 86.81 136 ARG A CA 1
ATOM 1074 C C . ARG A 1 136 ? -27.75 -42.906 -6.188 1 86.81 136 ARG A C 1
ATOM 1076 O O . ARG A 1 136 ? -27.406 -43.094 -7.355 1 86.81 136 ARG A O 1
ATOM 1083 N N . ALA A 1 137 ? -27.594 -43.75 -5.23 1 82.25 137 ALA A N 1
ATOM 1084 C CA . ALA A 1 137 ? -27.062 -45.094 -5.445 1 82.25 137 ALA A CA 1
ATOM 1085 C C . ALA A 1 137 ? -25.75 -45.062 -6.223 1 82.25 137 ALA A C 1
ATOM 1087 O O . ALA A 1 137 ? -25.594 -45.781 -7.211 1 82.25 137 ALA A O 1
ATOM 1088 N N . GLY A 1 138 ? -24.938 -44.094 -6.008 1 84.81 138 GLY A N 1
ATOM 1089 C CA . GLY A 1 138 ? -23.594 -44.062 -6.555 1 84.81 138 GLY A CA 1
ATOM 1090 C C . GLY A 1 138 ? -23.516 -43.375 -7.91 1 84.81 138 GLY A C 1
ATOM 1091 O O . GLY A 1 138 ? -22.469 -43.344 -8.547 1 84.81 138 GLY A O 1
ATOM 1092 N N . THR A 1 139 ? -24.672 -42.844 -8.305 1 86.56 139 THR A N 1
ATOM 1093 C CA . THR A 1 139 ? -24.703 -42.219 -9.617 1 86.56 139 THR A CA 1
ATOM 1094 C C . THR A 1 139 ? -25.312 -40.812 -9.547 1 86.56 139 THR A C 1
ATOM 1096 O O . THR A 1 139 ? -26.156 -40.562 -8.68 1 86.56 139 THR A O 1
ATOM 1099 N N . MET A 1 140 ? -24.812 -40 -10.5 1 90.69 140 MET A N 1
ATOM 1100 C CA . MET A 1 140 ? -25.406 -38.656 -10.648 1 90.69 140 MET A CA 1
ATOM 1101 C C . MET A 1 140 ? -26.391 -38.656 -11.812 1 90.69 140 MET A C 1
ATOM 1103 O O . MET A 1 140 ? -26.125 -39.219 -12.867 1 90.69 140 MET A O 1
ATOM 1107 N N . GLU A 1 141 ? -27.531 -38 -11.594 1 89.5 141 GLU A N 1
ATOM 1108 C CA . GLU A 1 141 ? -28.547 -37.875 -12.633 1 89.5 141 GLU A CA 1
ATOM 1109 C C . GLU A 1 141 ? -28.984 -36.438 -12.805 1 89.5 141 GLU A C 1
ATOM 1111 O O . GLU A 1 141 ? -29.109 -35.688 -11.82 1 89.5 141 GLU A O 1
ATOM 1116 N N . LYS A 1 142 ? -29.172 -36.062 -14.039 1 90.69 142 LYS A N 1
ATOM 1117 C CA . LYS A 1 142 ? -29.625 -34.719 -14.344 1 90.69 142 LYS A CA 1
ATOM 1118 C C . LYS A 1 142 ? -31.109 -34.531 -14.062 1 90.69 142 LYS A C 1
ATOM 1120 O O . LYS A 1 142 ? -31.891 -34.312 -14.984 1 90.69 142 LYS A O 1
ATOM 1125 N N . LEU A 1 143 ? -31.453 -34.625 -12.812 1 87.75 143 LEU A N 1
ATOM 1126 C CA . LEU A 1 143 ? -32.812 -34.375 -12.32 1 87.75 143 LEU A CA 1
ATOM 1127 C C . LEU A 1 143 ? -32.812 -33.438 -11.133 1 87.75 143 LEU A C 1
ATOM 1129 O O . LEU A 1 143 ? -31.922 -33.5 -10.273 1 87.75 143 LEU A O 1
ATOM 1133 N N . PRO A 1 144 ? -33.781 -32.625 -11.227 1 88.38 144 PRO A N 1
ATOM 1134 C CA . PRO A 1 144 ? -33.875 -31.734 -10.055 1 88.38 144 PRO A CA 1
ATOM 1135 C C . PRO A 1 144 ? -33.969 -32.5 -8.742 1 88.38 144 PRO A C 1
ATOM 1137 O O . PRO A 1 144 ? -34.688 -33.531 -8.672 1 88.38 144 PRO A O 1
ATOM 1140 N N . SER A 1 145 ? -33.219 -32.125 -7.703 1 83.25 145 SER A N 1
ATOM 1141 C CA . SER A 1 145 ? -33.188 -32.844 -6.43 1 83.25 145 SER A CA 1
ATOM 1142 C C . SER A 1 145 ? -34.312 -32.438 -5.516 1 83.25 145 SER A C 1
ATOM 1144 O O . SER A 1 145 ? -34.688 -33.188 -4.605 1 83.25 145 SER A O 1
ATOM 1146 N N . GLU A 1 146 ? -35.062 -31.547 -5.734 1 77.31 146 GLU A N 1
ATOM 1147 C CA . GLU A 1 146 ? -36.125 -31.016 -4.871 1 77.31 146 GLU A CA 1
ATOM 1148 C C . GLU A 1 146 ? -35.719 -31.094 -3.4 1 77.31 146 GLU A C 1
ATOM 1150 O O . GLU A 1 146 ? -36.5 -31.609 -2.572 1 77.31 146 GLU A O 1
ATOM 1155 N N . GLY A 1 147 ? -34.531 -30.828 -3.055 1 70.69 147 GLY A N 1
ATOM 1156 C CA . GLY A 1 147 ? -34 -30.703 -1.694 1 70.69 147 GLY A CA 1
ATOM 1157 C C . GLY A 1 147 ? -33.531 -32 -1.109 1 70.69 147 GLY A C 1
ATOM 1158 O O . GLY A 1 147 ? -33.531 -32.188 0.11 1 70.69 147 GLY A O 1
ATOM 1159 N N . LYS A 1 148 ? -33.344 -33.094 -1.845 1 80.75 148 LYS A N 1
ATOM 1160 C CA . LYS A 1 148 ? -32.781 -34.344 -1.329 1 80.75 148 LYS A CA 1
ATOM 1161 C C . LYS A 1 148 ? -31.594 -34.812 -2.158 1 80.75 148 LYS A C 1
ATOM 1163 O O . LYS A 1 148 ? -31.734 -35.094 -3.354 1 80.75 148 LYS A O 1
ATOM 1168 N N . SER A 1 149 ? -30.484 -34.938 -1.562 1 89.88 149 SER A N 1
ATOM 1169 C CA . SER A 1 149 ? -29.266 -35.469 -2.143 1 89.88 149 SER A CA 1
ATOM 1170 C C . SER A 1 149 ? -28.906 -34.75 -3.432 1 89.88 149 SER A C 1
ATOM 1172 O O . SER A 1 149 ? -28.609 -35.375 -4.445 1 89.88 149 SER A O 1
ATOM 1174 N N . GLY A 1 150 ? -29.109 -33.438 -3.402 1 94.12 150 GLY A N 1
ATOM 1175 C CA . GLY A 1 150 ? -28.719 -32.625 -4.543 1 94.12 150 GLY A CA 1
ATOM 1176 C C . GLY A 1 150 ? -27.219 -32.469 -4.684 1 94.12 150 GLY A C 1
ATOM 1177 O O . GLY A 1 150 ? -26.5 -32.312 -3.689 1 94.12 150 GLY A O 1
ATOM 1178 N N . VAL A 1 151 ? -26.719 -32.562 -5.926 1 93.81 151 VAL A N 1
ATOM 1179 C CA . VAL A 1 151 ? -25.297 -32.375 -6.188 1 93.81 151 VAL A CA 1
ATOM 1180 C C . VAL A 1 151 ? -24.969 -30.875 -6.035 1 93.81 151 VAL A C 1
ATOM 1182 O O . VAL A 1 151 ? -25.359 -30.062 -6.871 1 93.81 151 VAL A O 1
ATOM 1185 N N . ALA A 1 152 ? -24.203 -30.5 -5.016 1 91.5 152 ALA A N 1
ATOM 1186 C CA . ALA A 1 152 ? -24 -29.109 -4.613 1 91.5 152 ALA A CA 1
ATOM 1187 C C . ALA A 1 152 ? -22.672 -28.562 -5.156 1 91.5 152 ALA A C 1
ATOM 1189 O O . ALA A 1 152 ? -22.125 -27.609 -4.605 1 91.5 152 ALA A O 1
ATOM 1190 N N . GLY A 1 153 ? -22.141 -29.047 -6.223 1 92.06 153 GLY A N 1
ATOM 1191 C CA . GLY A 1 153 ? -20.984 -28.469 -6.91 1 92.06 153 GLY A CA 1
ATOM 1192 C C . GLY A 1 153 ? -19.719 -28.5 -6.074 1 92.06 153 GLY A C 1
ATOM 1193 O O . GLY A 1 153 ? -19 -27.5 -6.012 1 92.06 153 GLY A O 1
ATOM 1194 N N . CYS A 1 154 ? -19.5 -29.406 -5.277 1 95.19 154 CYS A N 1
ATOM 1195 C CA . CYS A 1 154 ? -18.312 -29.641 -4.477 1 95.19 154 CYS A CA 1
ATOM 1196 C C . CYS A 1 154 ? -17.812 -31.078 -4.617 1 95.19 154 CYS A C 1
ATOM 1198 O O . CYS A 1 154 ? -18.594 -32.031 -4.438 1 95.19 154 CYS A O 1
ATOM 1200 N N . PHE A 1 155 ? -16.578 -31.219 -4.941 1 95.69 155 PHE A N 1
ATOM 1201 C CA . PHE A 1 155 ? -16.016 -32.531 -5.203 1 95.69 155 PHE A CA 1
ATOM 1202 C C . PHE A 1 155 ? -14.656 -32.688 -4.543 1 95.69 155 PHE A C 1
ATOM 1204 O O . PHE A 1 155 ? -13.922 -31.703 -4.391 1 95.69 155 PHE A O 1
ATOM 1211 N N . LEU A 1 156 ? -14.352 -33.875 -4.148 1 95.88 156 LEU A N 1
ATOM 1212 C CA . LEU A 1 156 ? -13.031 -34.219 -3.635 1 95.88 156 LEU A CA 1
ATOM 1213 C C . LEU A 1 156 ? -12.406 -35.344 -4.461 1 95.88 156 LEU A C 1
ATOM 1215 O O . LEU A 1 156 ? -13.07 -36.312 -4.793 1 95.88 156 LEU A O 1
ATOM 1219 N N . PHE A 1 157 ? -11.203 -35.125 -4.82 1 95.69 157 PHE A N 1
ATOM 1220 C CA . PHE A 1 157 ? -10.453 -36.156 -5.555 1 95.69 157 PHE A CA 1
ATOM 1221 C C . PHE A 1 157 ? -9.125 -36.438 -4.867 1 95.69 157 PHE A C 1
ATOM 1223 O O . PHE A 1 157 ? -8.461 -35.531 -4.359 1 95.69 157 PHE A O 1
ATOM 1230 N N . ASP A 1 158 ? -8.719 -37.656 -4.871 1 93.88 158 ASP A N 1
ATOM 1231 C CA . ASP A 1 158 ? -7.453 -38.062 -4.254 1 93.88 158 ASP A CA 1
ATOM 1232 C C . ASP A 1 158 ? -6.27 -37.688 -5.148 1 93.88 158 ASP A C 1
ATOM 1234 O O . ASP A 1 158 ? -5.137 -37.594 -4.676 1 93.88 158 ASP A O 1
ATOM 1238 N N . SER A 1 159 ? -6.609 -37.531 -6.418 1 94.5 159 SER A N 1
ATOM 1239 C CA . SER A 1 159 ? -5.559 -37.156 -7.359 1 94.5 159 SER A CA 1
ATOM 1240 C C . SER A 1 159 ? -6.145 -36.625 -8.672 1 94.5 159 SER A C 1
ATOM 1242 O O . SER A 1 159 ? -7.258 -37 -9.047 1 94.5 159 SER A O 1
ATOM 1244 N N . LYS A 1 160 ? -5.352 -35.844 -9.367 1 95.12 160 LYS A N 1
ATOM 1245 C CA . LYS A 1 160 ? -5.805 -35.312 -10.641 1 95.12 160 LYS A CA 1
ATOM 1246 C C . LYS A 1 160 ? -5.93 -36.406 -11.695 1 95.12 160 LYS A C 1
ATOM 1248 O O . LYS A 1 160 ? -6.621 -36.219 -12.703 1 95.12 160 LYS A O 1
ATOM 1253 N N . GLU A 1 161 ? -5.277 -37.5 -11.523 1 94 161 GLU A N 1
ATOM 1254 C CA . GLU A 1 161 ? -5.285 -38.594 -12.477 1 94 161 GLU A CA 1
ATOM 1255 C C . GLU A 1 161 ? -6.688 -39.188 -12.633 1 94 161 GLU A C 1
ATOM 1257 O O . GLU A 1 161 ? -6.996 -39.812 -13.648 1 94 161 GLU A O 1
ATOM 1262 N N . ARG A 1 162 ? -7.52 -38.906 -11.633 1 92.19 162 ARG A N 1
ATOM 1263 C CA . ARG A 1 162 ? -8.906 -39.375 -11.703 1 92.19 162 ARG A CA 1
ATOM 1264 C C . ARG A 1 162 ? -9.648 -38.688 -12.844 1 92.19 162 ARG A C 1
ATOM 1266 O O . ARG A 1 162 ? -10.625 -39.219 -13.375 1 92.19 162 ARG A O 1
ATOM 1273 N N . LEU A 1 163 ? -9.148 -37.531 -13.242 1 94.19 163 LEU A N 1
ATOM 1274 C CA . LEU A 1 163 ? -9.859 -36.719 -14.211 1 94.19 163 LEU A CA 1
ATOM 1275 C C . LEU A 1 163 ? -9.125 -36.688 -15.547 1 94.19 163 LEU A C 1
ATOM 1277 O O . LEU A 1 163 ? -9.258 -35.75 -16.312 1 94.19 163 LEU A O 1
ATOM 1281 N N . GLN A 1 164 ? -8.352 -37.625 -15.727 1 90.5 164 GLN A N 1
ATOM 1282 C CA . GLN A 1 164 ? -7.648 -37.719 -17 1 90.5 164 GLN A CA 1
ATOM 1283 C C . GLN A 1 164 ? -8.625 -37.75 -18.172 1 90.5 164 GLN A C 1
ATOM 1285 O O . GLN A 1 164 ? -9.625 -38.469 -18.141 1 90.5 164 GLN A O 1
ATOM 1290 N N . GLY A 1 165 ? -8.414 -36.969 -19.234 1 88.38 165 GLY A N 1
ATOM 1291 C CA . GLY A 1 165 ? -9.266 -36.938 -20.422 1 88.38 165 GLY A CA 1
ATOM 1292 C C . GLY A 1 165 ? -10.359 -35.906 -20.344 1 88.38 165 GLY A C 1
ATOM 1293 O O . GLY A 1 165 ? -11.18 -35.781 -21.25 1 88.38 165 GLY A O 1
ATOM 1294 N N . LEU A 1 166 ? -10.406 -35.188 -19.281 1 91.12 166 LEU A N 1
ATOM 1295 C CA . LEU A 1 166 ? -11.391 -34.125 -19.141 1 91.12 166 LEU A CA 1
ATOM 1296 C C . LEU A 1 166 ? -11.25 -33.094 -20.266 1 91.12 166 LEU A C 1
ATOM 1298 O O . LEU A 1 166 ? -10.156 -32.594 -20.516 1 91.12 166 LEU A O 1
ATOM 1302 N N . PRO A 1 167 ? -12.344 -32.812 -20.953 1 87.44 167 PRO A N 1
ATOM 1303 C CA . PRO A 1 167 ? -12.312 -31.812 -22.031 1 87.44 167 PRO A CA 1
ATOM 1304 C C . PRO A 1 167 ? -12.156 -30.391 -21.516 1 87.44 167 PRO A C 1
ATOM 1306 O O . PRO A 1 167 ? -12.367 -30.125 -20.328 1 87.44 167 PRO A O 1
ATOM 1309 N N . ASN A 1 168 ? -11.82 -29.469 -22.484 1 87.62 168 ASN A N 1
ATOM 1310 C CA . ASN A 1 168 ? -11.602 -28.062 -22.125 1 87.62 168 ASN A CA 1
ATOM 1311 C C . ASN A 1 168 ? -12.906 -27.266 -22.172 1 87.62 168 ASN A C 1
ATOM 1313 O O . ASN A 1 168 ? -12.898 -26.047 -21.984 1 87.62 168 ASN A O 1
ATOM 1317 N N . GLU A 1 169 ? -13.992 -27.969 -22.484 1 86.88 169 GLU A N 1
ATOM 1318 C CA . GLU A 1 169 ? -15.289 -27.297 -22.516 1 86.88 169 GLU A CA 1
ATOM 1319 C C . GLU A 1 169 ? -16.406 -28.281 -22.156 1 86.88 169 GLU A C 1
ATOM 1321 O O . GLU A 1 169 ? -16.188 -29.484 -22.031 1 86.88 169 GLU A O 1
ATOM 1326 N N . GLY A 1 170 ? -17.562 -27.688 -21.891 1 87.94 170 GLY A N 1
ATOM 1327 C CA . GLY A 1 170 ? -18.719 -28.516 -21.578 1 87.94 170 GLY A CA 1
ATOM 1328 C C . GLY A 1 170 ? -19.031 -28.578 -20.094 1 87.94 170 GLY A C 1
ATOM 1329 O O . GLY A 1 170 ? -18.5 -27.781 -19.312 1 87.94 170 GLY A O 1
ATOM 1330 N N . SER A 1 171 ? -19.938 -29.516 -19.766 1 88.25 171 SER A N 1
ATOM 1331 C CA . SER A 1 171 ? -20.375 -29.672 -18.375 1 88.25 171 SER A CA 1
ATOM 1332 C C . SER A 1 171 ? -19.484 -30.656 -17.625 1 88.25 171 SER A C 1
ATOM 1334 O O . SER A 1 171 ? -19.344 -31.812 -18.047 1 88.25 171 SER A O 1
ATOM 1336 N N . PHE A 1 172 ? -19 -30.25 -16.578 1 91.25 172 PHE A N 1
ATOM 1337 C CA . PHE A 1 172 ? -18.156 -31.109 -15.75 1 91.25 172 PHE A CA 1
ATOM 1338 C C . PHE A 1 172 ? -18.953 -32.281 -15.188 1 91.25 172 PHE A C 1
ATOM 1340 O O . PHE A 1 172 ? -18.5 -33.406 -15.219 1 91.25 172 PHE A O 1
ATOM 1347 N N . THR A 1 173 ? -20.141 -31.969 -14.68 1 89.44 173 THR A N 1
ATOM 1348 C CA . THR A 1 173 ? -20.984 -32.969 -14.062 1 89.44 173 THR A CA 1
ATOM 1349 C C . THR A 1 173 ? -21.391 -34.031 -15.078 1 89.44 173 THR A C 1
ATOM 1351 O O . THR A 1 173 ? -21.406 -35.25 -14.766 1 89.44 173 THR A O 1
ATOM 1354 N N . LYS A 1 174 ? -21.688 -33.562 -16.234 1 90.06 174 LYS A N 1
ATOM 1355 C CA . LYS A 1 174 ? -22.031 -34.5 -17.297 1 90.06 174 LYS A CA 1
ATOM 1356 C C . LYS A 1 174 ? -20.859 -35.438 -17.625 1 90.06 174 LYS A C 1
ATOM 1358 O O . LYS A 1 174 ? -21.016 -36.625 -17.719 1 90.06 174 LYS A O 1
ATOM 1363 N N . TRP A 1 175 ? -19.766 -34.844 -17.781 1 92.25 175 TRP A N 1
ATOM 1364 C CA . TRP A 1 175 ? -18.562 -35.625 -18.078 1 92.25 175 TRP A CA 1
ATOM 1365 C C . TRP A 1 175 ? -18.266 -36.625 -16.969 1 92.25 175 TRP A C 1
ATOM 1367 O O . TRP A 1 175 ? -17.938 -37.781 -17.219 1 92.25 175 TRP A O 1
ATOM 1377 N N . LEU A 1 176 ? -18.375 -36.156 -15.734 1 91.25 176 LEU A N 1
ATOM 1378 C CA . LEU A 1 176 ? -18.078 -37 -14.578 1 91.25 176 LEU A CA 1
ATOM 1379 C C . LEU A 1 176 ? -19.016 -38.188 -14.531 1 91.25 176 LEU A C 1
ATOM 1381 O O . LEU A 1 176 ? -18.594 -39.312 -14.211 1 91.25 176 LEU A O 1
ATOM 1385 N N . THR A 1 177 ? -20.234 -38 -14.859 1 89 177 THR A N 1
ATOM 1386 C CA . THR A 1 177 ? -21.203 -39.094 -14.906 1 89 177 THR A CA 1
ATOM 1387 C C . THR A 1 177 ? -20.828 -40.094 -15.977 1 89 177 THR A C 1
ATOM 1389 O O . THR A 1 177 ? -20.875 -41.312 -15.734 1 89 177 THR A O 1
ATOM 1392 N N . GLU A 1 178 ? -20.453 -39.594 -17.094 1 90.12 178 GLU A N 1
ATOM 1393 C CA . GLU A 1 178 ? -20.141 -40.438 -18.25 1 90.12 178 GLU A CA 1
ATOM 1394 C C . GLU A 1 178 ? -18.844 -41.219 -18.031 1 90.12 178 GLU A C 1
ATOM 1396 O O . GLU A 1 178 ? -18.641 -42.281 -18.609 1 90.12 178 GLU A O 1
ATOM 1401 N N . SER A 1 179 ? -17.984 -40.719 -17.234 1 88.44 179 SER A N 1
ATOM 1402 C CA . SER A 1 179 ? -16.688 -41.312 -16.984 1 88.44 179 SER A CA 1
ATOM 1403 C C . SER A 1 179 ? -16.828 -42.562 -16.125 1 88.44 179 SER A C 1
ATOM 1405 O O . SER A 1 179 ? -15.922 -43.406 -16.078 1 88.44 179 SER A O 1
ATOM 1407 N N . LYS A 1 180 ? -17.891 -42.75 -15.336 1 85.56 180 LYS A N 1
ATOM 1408 C CA . LYS A 1 180 ? -18.234 -43.906 -14.492 1 85.56 180 LYS A CA 1
ATOM 1409 C C . LYS A 1 180 ? -17.219 -44.062 -13.359 1 85.56 180 LYS A C 1
ATOM 1411 O O . LYS A 1 180 ? -17 -45.188 -12.891 1 85.56 180 LYS A O 1
ATOM 1416 N N . ILE A 1 181 ? -16.531 -42.969 -13.047 1 87.94 181 ILE A N 1
ATOM 1417 C CA . ILE A 1 181 ? -15.672 -42.969 -11.875 1 87.94 181 ILE A CA 1
ATOM 1418 C C . ILE A 1 181 ? -16.5 -43.219 -10.617 1 87.94 181 ILE A C 1
ATOM 1420 O O . ILE A 1 181 ? -17.578 -42.656 -10.461 1 87.94 181 ILE A O 1
ATOM 1424 N N . PRO A 1 182 ? -16.016 -44.188 -9.789 1 89 182 PRO A N 1
ATOM 1425 C CA . PRO A 1 182 ? -16.766 -44.406 -8.547 1 89 182 PRO A CA 1
ATOM 1426 C C . PRO A 1 182 ? -16.828 -43.156 -7.656 1 89 182 PRO A C 1
ATOM 1428 O O . PRO A 1 182 ? -15.789 -42.531 -7.398 1 89 182 PRO A O 1
ATOM 1431 N N . LEU A 1 183 ? -18 -42.844 -7.215 1 91.94 183 LEU A N 1
ATOM 1432 C CA . LEU A 1 183 ? -18.219 -41.656 -6.398 1 91.94 183 LEU A CA 1
ATOM 1433 C C . LEU A 1 183 ? -18.875 -42 -5.078 1 91.94 183 LEU A C 1
ATOM 1435 O O . LEU A 1 183 ? -19.719 -42.906 -5.027 1 91.94 183 LEU A O 1
ATOM 1439 N N . GLN A 1 184 ? -18.469 -41.375 -4.02 1 92.94 184 GLN A N 1
ATOM 1440 C CA . GLN A 1 184 ? -19.125 -41.469 -2.715 1 92.94 184 GLN A CA 1
ATOM 1441 C C . GLN A 1 184 ? -19.719 -40.125 -2.309 1 92.94 184 GLN A C 1
ATOM 1443 O O . GLN A 1 184 ? -19.156 -39.062 -2.609 1 92.94 184 GLN A O 1
ATOM 1448 N N . ALA A 1 185 ? -20.828 -40.281 -1.608 1 92.75 185 ALA A N 1
ATOM 1449 C CA . ALA A 1 185 ? -21.5 -39.031 -1.186 1 92.75 185 ALA A CA 1
ATOM 1450 C C . ALA A 1 185 ? -20.797 -38.406 0.013 1 92.75 185 ALA A C 1
ATOM 1452 O O . ALA A 1 185 ? -20.359 -39.125 0.918 1 92.75 185 ALA A O 1
ATOM 1453 N N . TRP A 1 186 ? -20.656 -37.094 -0 1 93.44 186 TRP A N 1
ATOM 1454 C CA . TRP A 1 186 ? -20.172 -36.25 1.087 1 93.44 186 TRP A CA 1
ATOM 1455 C C . TRP A 1 186 ? -21.203 -35.219 1.459 1 93.44 186 TRP A C 1
ATOM 1457 O O . TRP A 1 186 ? -21.438 -34.25 0.702 1 93.44 186 TRP A O 1
ATOM 1467 N N . ASN A 1 187 ? -21.828 -35.406 2.607 1 92.06 187 ASN A N 1
ATOM 1468 C CA . ASN A 1 187 ? -22.891 -34.469 3.021 1 92.06 187 ASN A CA 1
ATOM 1469 C C . ASN A 1 187 ? -22.328 -33.125 3.406 1 92.06 187 ASN A C 1
ATOM 1471 O O . ASN A 1 187 ? -21.578 -33 4.379 1 92.06 187 ASN A O 1
ATOM 1475 N N . LEU A 1 188 ? -22.75 -32.125 2.691 1 93.31 188 LEU A N 1
ATOM 1476 C CA . LEU A 1 188 ? -22.297 -30.75 2.949 1 93.31 188 LEU A CA 1
ATOM 1477 C C . LEU A 1 188 ? -23.219 -30.062 3.955 1 93.31 188 LEU A C 1
ATOM 1479 O O . LEU A 1 188 ? -23.875 -29.078 3.627 1 93.31 188 LEU A O 1
ATOM 1483 N N . ARG A 1 189 ? -23.062 -30.438 5.109 1 88.12 189 ARG A N 1
ATOM 1484 C CA . ARG A 1 189 ? -23.938 -29.969 6.18 1 88.12 189 ARG A CA 1
ATOM 1485 C C . ARG A 1 189 ? -23.875 -28.453 6.316 1 88.12 189 ARG A C 1
ATOM 1487 O O . ARG A 1 189 ? -22.781 -27.875 6.332 1 88.12 189 ARG A O 1
ATOM 1494 N N . GLU A 1 190 ? -25 -27.812 6.332 1 87.94 190 GLU A N 1
ATOM 1495 C CA . GLU A 1 190 ? -25.188 -26.406 6.656 1 87.94 190 GLU A CA 1
ATOM 1496 C C . GLU A 1 190 ? -24.562 -25.5 5.586 1 87.94 190 GLU A C 1
ATOM 1498 O O . GLU A 1 190 ? -24.344 -24.312 5.82 1 87.94 190 GLU A O 1
ATOM 1503 N N . THR A 1 191 ? -24.219 -26.062 4.461 1 90.81 191 THR A N 1
ATOM 1504 C CA . THR A 1 191 ? -23.703 -25.281 3.334 1 90.81 191 THR A CA 1
ATOM 1505 C C . THR A 1 191 ? -24.828 -24.516 2.65 1 90.81 191 THR A C 1
ATOM 1507 O O . THR A 1 191 ? -25.938 -25.016 2.508 1 90.81 191 THR A O 1
ATOM 1510 N N . ALA A 1 192 ? -24.562 -23.328 2.318 1 92 192 ALA A N 1
ATOM 1511 C CA . ALA A 1 192 ? -25.5 -22.484 1.583 1 92 192 ALA A CA 1
ATOM 1512 C C . ALA A 1 192 ? -25 -22.203 0.171 1 92 192 ALA A C 1
ATOM 1514 O O . ALA A 1 192 ? -23.797 -22.266 -0.093 1 92 192 ALA A O 1
ATOM 1515 N N . GLU A 1 193 ? -25.906 -22.031 -0.719 1 91.62 193 GLU A N 1
ATOM 1516 C CA . GLU A 1 193 ? -25.594 -21.672 -2.098 1 91.62 193 GLU A CA 1
ATOM 1517 C C . GLU A 1 193 ? -26.109 -20.281 -2.438 1 91.62 193 GLU A C 1
ATOM 1519 O O . GLU A 1 193 ? -27.297 -20.016 -2.326 1 91.62 193 GLU A O 1
ATOM 1524 N N . ALA A 1 194 ? -25.25 -19.375 -2.828 1 91.69 194 ALA A N 1
ATOM 1525 C CA . ALA A 1 194 ? -25.609 -18.016 -3.182 1 91.69 194 ALA A CA 1
ATOM 1526 C C . ALA A 1 194 ? -25.688 -17.828 -4.695 1 91.69 194 ALA A C 1
ATOM 1528 O O . ALA A 1 194 ? -25 -16.984 -5.266 1 91.69 194 ALA A O 1
ATOM 1529 N N . GLY A 1 195 ? -26.625 -18.547 -5.305 1 89.38 195 GLY A N 1
ATOM 1530 C CA . GLY A 1 195 ? -26.672 -18.562 -6.758 1 89.38 195 GLY A CA 1
ATOM 1531 C C . GLY A 1 195 ? -27.797 -17.734 -7.32 1 89.38 195 GLY A C 1
ATOM 1532 O O . GLY A 1 195 ? -27.844 -17.469 -8.523 1 89.38 195 GLY A O 1
ATOM 1533 N N . THR A 1 196 ? -28.75 -17.328 -6.453 1 89 196 THR A N 1
ATOM 1534 C CA . THR A 1 196 ? -29.875 -16.5 -6.867 1 89 196 THR A CA 1
ATOM 1535 C C . THR A 1 196 ? -30.047 -15.312 -5.93 1 89 196 THR A C 1
ATOM 1537 O O . THR A 1 196 ? -29.484 -15.297 -4.828 1 89 196 THR A O 1
ATOM 1540 N N . LEU A 1 197 ? -30.75 -14.328 -6.457 1 89.62 197 LEU A N 1
ATOM 1541 C CA . LEU A 1 197 ? -31.016 -13.156 -5.637 1 89.62 197 LEU A CA 1
ATOM 1542 C C . LEU A 1 197 ? -31.766 -13.547 -4.363 1 89.62 197 LEU A C 1
ATOM 1544 O O . LEU A 1 197 ? -31.453 -13.039 -3.281 1 89.62 197 LEU A O 1
ATOM 1548 N N . GLU A 1 198 ? -32.656 -14.414 -4.527 1 87.81 198 GLU A N 1
ATOM 1549 C CA . GLU A 1 198 ? -33.469 -14.883 -3.391 1 87.81 198 GLU A CA 1
ATOM 1550 C C . GLU A 1 198 ? -32.594 -15.609 -2.371 1 87.81 198 GLU A C 1
ATOM 1552 O O . GLU A 1 198 ? -32.75 -15.43 -1.163 1 87.81 198 GLU A O 1
ATOM 1557 N N . ALA A 1 199 ? -31.734 -16.422 -2.896 1 89.38 199 ALA A N 1
ATOM 1558 C CA . ALA A 1 199 ? -30.828 -17.156 -2.01 1 89.38 199 ALA A CA 1
ATOM 1559 C C . ALA A 1 199 ? -29.938 -16.203 -1.223 1 89.38 199 ALA A C 1
ATOM 1561 O O . ALA A 1 199 ? -29.75 -16.375 -0.017 1 89.38 199 ALA A O 1
ATOM 1562 N N . VAL A 1 200 ? -29.438 -15.211 -1.884 1 89.94 200 VAL A N 1
ATOM 1563 C CA . VAL A 1 200 ? -28.562 -14.234 -1.246 1 89.94 200 VAL A CA 1
ATOM 1564 C C . VAL A 1 200 ? -29.328 -13.5 -0.148 1 89.94 200 VAL A C 1
ATOM 1566 O O . VAL A 1 200 ? -28.812 -13.312 0.957 1 89.94 200 VAL A O 1
ATOM 1569 N N . LYS A 1 201 ? -30.516 -13.148 -0.401 1 86.56 201 LYS A N 1
ATOM 1570 C CA . LYS A 1 201 ? -31.344 -12.445 0.576 1 86.56 201 LYS A CA 1
ATOM 1571 C C . LYS A 1 201 ? -31.625 -13.328 1.788 1 86.56 201 LYS A C 1
ATOM 1573 O O . LYS A 1 201 ? -31.688 -12.836 2.916 1 86.56 201 LYS A O 1
ATOM 1578 N N . THR A 1 202 ? -31.781 -14.57 1.491 1 85.56 202 THR A N 1
ATOM 1579 C CA . THR A 1 202 ? -32.062 -15.523 2.561 1 85.56 202 THR A CA 1
ATOM 1580 C C . THR A 1 202 ? -30.844 -15.727 3.447 1 85.56 202 THR A C 1
ATOM 1582 O O . THR A 1 202 ? -30.969 -15.789 4.672 1 85.56 202 THR A O 1
ATOM 1585 N N . ILE A 1 203 ? -29.781 -15.852 2.85 1 85.5 203 ILE A N 1
ATOM 1586 C CA . ILE A 1 203 ? -28.531 -16.078 3.568 1 85.5 203 ILE A CA 1
ATOM 1587 C C . ILE A 1 203 ? -28.156 -14.836 4.379 1 85.5 203 ILE A C 1
ATOM 1589 O O . ILE A 1 203 ? -27.703 -14.945 5.52 1 85.5 203 ILE A O 1
ATOM 1593 N N . ASP A 1 204 ? -28.359 -13.734 3.752 1 80.12 204 ASP A N 1
ATOM 1594 C CA . ASP A 1 204 ? -27.984 -12.445 4.32 1 80.12 204 ASP A CA 1
ATOM 1595 C C . ASP A 1 204 ? -29.172 -11.492 4.359 1 80.12 204 ASP A C 1
ATOM 1597 O O . ASP A 1 204 ? -29.312 -10.641 3.484 1 80.12 204 ASP A O 1
ATOM 1601 N N . PRO A 1 205 ? -30.047 -11.703 5.277 1 63.28 205 PRO A N 1
ATOM 1602 C CA . PRO A 1 205 ? -31.25 -10.875 5.297 1 63.28 205 PRO A CA 1
ATOM 1603 C C . PRO A 1 205 ? -30.969 -9.406 5.59 1 63.28 205 PRO A C 1
ATOM 1605 O O . PRO A 1 205 ? -31.844 -8.555 5.469 1 63.28 205 PRO A O 1
ATOM 1608 N N . GLY A 1 206 ? -29.672 -8.945 5.586 1 59.62 206 GLY A N 1
ATOM 1609 C CA . GLY A 1 206 ? -29.328 -7.531 5.719 1 59.62 206 GLY A CA 1
ATOM 1610 C C . GLY A 1 206 ? -29.562 -6.996 7.121 1 59.62 206 GLY A C 1
ATOM 1611 O O . GLY A 1 206 ? -29.25 -5.836 7.402 1 59.62 206 GLY A O 1
ATOM 1612 N N . THR A 1 207 ? -30.484 -7.59 7.973 1 48.28 207 THR A N 1
ATOM 1613 C CA . THR A 1 207 ? -30.859 -7.023 9.258 1 48.28 207 THR A CA 1
ATOM 1614 C C . THR A 1 207 ? -29.641 -6.855 10.156 1 48.28 207 THR A C 1
ATOM 1616 O O . THR A 1 207 ? -29.547 -5.887 10.914 1 48.28 207 THR A O 1
ATOM 1619 N N . ALA A 1 208 ? -28.984 -7.871 10.461 1 52.59 208 ALA A N 1
ATOM 1620 C CA . ALA A 1 208 ? -27.953 -7.789 11.492 1 52.59 208 ALA A CA 1
ATOM 1621 C C . ALA A 1 208 ? -26.609 -7.391 10.891 1 52.59 208 ALA A C 1
ATOM 1623 O O . ALA A 1 208 ? -25.797 -8.25 10.555 1 52.59 208 ALA A O 1
ATOM 1624 N N . ARG A 1 209 ? -26.641 -6.004 10.352 1 57.06 209 ARG A N 1
ATOM 1625 C CA . ARG A 1 209 ? -25.391 -5.684 9.656 1 57.06 209 ARG A CA 1
ATOM 1626 C C . ARG A 1 209 ? -24.359 -5.102 10.625 1 57.06 209 ARG A C 1
ATOM 1628 O O . ARG A 1 209 ? -24.594 -4.047 11.219 1 57.06 209 ARG A O 1
ATOM 1635 N N . CYS A 1 210 ? -23.75 -5.867 11.352 1 60.59 210 CYS A N 1
ATOM 1636 C CA . CYS A 1 210 ? -22.547 -5.457 12.062 1 60.59 210 CYS A CA 1
ATOM 1637 C C . CYS A 1 210 ? -21.312 -5.641 11.18 1 60.59 210 CYS A C 1
ATOM 1639 O O . CYS A 1 210 ? -21.266 -6.555 10.352 1 60.59 210 CYS A O 1
ATOM 1641 N N . ARG A 1 211 ? -20.516 -4.656 11.234 1 64.31 211 ARG A N 1
ATOM 1642 C CA . ARG A 1 211 ? -19.234 -4.84 10.547 1 64.31 211 ARG A CA 1
ATOM 1643 C C . ARG A 1 211 ? -18.578 -6.152 10.953 1 64.31 211 ARG A C 1
ATOM 1645 O O . ARG A 1 211 ? -18.766 -6.621 12.078 1 64.31 211 ARG A O 1
ATOM 1652 N N . PRO A 1 212 ? -17.828 -6.742 10.086 1 59.78 212 PRO A N 1
ATOM 1653 C CA . PRO A 1 212 ? -17.234 -8.055 10.336 1 59.78 212 PRO A CA 1
ATOM 1654 C C . PRO A 1 212 ? -16.344 -8.07 11.578 1 59.78 212 PRO A C 1
ATOM 1656 O O . PRO A 1 212 ? -16.125 -9.133 12.172 1 59.78 212 PRO A O 1
ATOM 1659 N N . TYR A 1 213 ? -15.984 -6.895 12.016 1 65.94 213 TYR A N 1
ATOM 1660 C CA . TYR A 1 213 ? -15.016 -6.883 13.102 1 65.94 213 TYR A CA 1
ATOM 1661 C C . TYR A 1 213 ? -15.695 -6.598 14.438 1 65.94 213 TYR A C 1
ATOM 1663 O O . TYR A 1 213 ? -15.031 -6.504 15.477 1 65.94 213 TYR A O 1
ATOM 1671 N N . ASN A 1 214 ? -17.031 -6.559 14.43 1 75.75 214 ASN A N 1
ATOM 1672 C CA . ASN A 1 214 ? -17.781 -6.258 15.641 1 75.75 214 ASN A CA 1
ATOM 1673 C C . ASN A 1 214 ? -18.859 -7.301 15.898 1 75.75 214 ASN A C 1
ATOM 1675 O O . ASN A 1 214 ? -19.312 -7.98 14.977 1 75.75 214 ASN A O 1
ATOM 1679 N N . HIS A 1 215 ? -19.156 -7.535 17.219 1 80.62 215 HIS A N 1
ATOM 1680 C CA . HIS A 1 215 ? -20.297 -8.336 17.672 1 80.62 215 HIS A CA 1
ATOM 1681 C C . HIS A 1 215 ? -21.219 -7.523 18.562 1 80.62 215 HIS A C 1
ATOM 1683 O O . HIS A 1 215 ? -20.766 -6.805 19.453 1 80.62 215 HIS A O 1
ATOM 1689 N N . MET A 1 216 ? -22.516 -7.559 18.234 1 86.44 216 MET A N 1
ATOM 1690 C CA . MET A 1 216 ? -23.531 -6.867 19.031 1 86.44 216 MET A CA 1
ATOM 1691 C C . MET A 1 216 ? -24.547 -7.852 19.594 1 86.44 216 MET A C 1
ATOM 1693 O O . MET A 1 216 ? -25.062 -8.703 18.875 1 86.44 216 MET A O 1
ATOM 1697 N N . GLU A 1 217 ? -24.719 -7.77 20.906 1 87.31 217 GLU A N 1
ATOM 1698 C CA . GLU A 1 217 ? -25.734 -8.555 21.594 1 87.31 217 GLU A CA 1
ATOM 1699 C C . GLU A 1 217 ? -26.844 -7.66 22.172 1 87.31 217 GLU A C 1
ATOM 1701 O O . GLU A 1 217 ? -26.547 -6.645 22.812 1 87.31 217 GLU A O 1
ATOM 1706 N N . PHE A 1 218 ? -28.078 -8.031 21.875 1 89.88 218 PHE A N 1
ATOM 1707 C CA . PHE A 1 218 ? -29.219 -7.277 22.375 1 89.88 218 PHE A CA 1
ATOM 1708 C C . PHE A 1 218 ? -29.938 -8.039 23.484 1 89.88 218 PHE A C 1
ATOM 1710 O O . PHE A 1 218 ? -30.266 -9.219 23.328 1 89.88 218 PHE A O 1
ATOM 1717 N N . THR A 1 219 ? -30.078 -7.43 24.547 1 90 219 THR A N 1
ATOM 1718 C CA . THR A 1 219 ? -30.953 -7.926 25.609 1 90 219 THR A CA 1
ATOM 1719 C C . THR A 1 219 ? -32.219 -7.078 25.719 1 90 219 THR A C 1
ATOM 1721 O O . THR A 1 219 ? -32.438 -6.203 24.875 1 90 219 THR A O 1
ATOM 1724 N N . LYS A 1 220 ? -33.031 -7.465 26.703 1 88.94 220 LYS A N 1
ATOM 1725 C CA . LYS A 1 220 ? -34.281 -6.715 26.875 1 88.94 220 LYS A CA 1
ATOM 1726 C C . LYS A 1 220 ? -34 -5.238 27.141 1 88.94 220 LYS A C 1
ATOM 1728 O O . LYS A 1 220 ? -34.688 -4.367 26.609 1 88.94 220 LYS A O 1
ATOM 1733 N N . ASP A 1 221 ? -32.938 -4.938 27.828 1 91.06 221 ASP A N 1
ATOM 1734 C CA . ASP A 1 221 ? -32.75 -3.561 28.281 1 91.06 221 ASP A CA 1
ATOM 1735 C C . ASP A 1 221 ? -31.422 -2.996 27.781 1 91.06 221 ASP A C 1
ATOM 1737 O O . ASP A 1 221 ? -31.172 -1.794 27.891 1 91.06 221 ASP A O 1
ATOM 1741 N N . CYS A 1 222 ? -30.578 -3.885 27.281 1 94.12 222 CYS A N 1
ATOM 1742 C CA . CYS A 1 222 ? -29.25 -3.373 27.016 1 94.12 222 CYS A CA 1
ATOM 1743 C C . CYS A 1 222 ? -28.75 -3.84 25.641 1 94.12 222 CYS A C 1
ATOM 1745 O O . CYS A 1 222 ? -29.25 -4.82 25.094 1 94.12 222 CYS A O 1
ATOM 1747 N N . VAL A 1 223 ? -27.844 -3.082 25.109 1 94 223 VAL A N 1
ATOM 1748 C CA . VAL A 1 223 ? -27.031 -3.443 23.953 1 94 223 VAL A CA 1
ATOM 1749 C C . VAL A 1 223 ? -25.578 -3.629 24.375 1 94 223 VAL A C 1
ATOM 1751 O O . VAL A 1 223 ? -25 -2.746 25 1 94 223 VAL A O 1
ATOM 1754 N N . ILE A 1 224 ? -25.016 -4.734 24.062 1 94.06 224 ILE A N 1
ATOM 1755 C CA . ILE A 1 224 ? -23.641 -5.035 24.406 1 94.06 224 ILE A CA 1
ATOM 1756 C C . ILE A 1 224 ? -22.797 -5.129 23.141 1 94.06 224 ILE A C 1
ATOM 1758 O O . ILE A 1 224 ? -23.109 -5.902 22.234 1 94.06 224 ILE A O 1
ATOM 1762 N N . LYS A 1 225 ? -21.688 -4.293 23.016 1 91.88 225 LYS A N 1
ATOM 1763 C CA . LYS A 1 225 ? -20.781 -4.277 21.875 1 91.88 225 LYS A CA 1
ATOM 1764 C C . LYS A 1 225 ? -19.422 -4.879 22.25 1 91.88 225 LYS A C 1
ATOM 1766 O O . LYS A 1 225 ? -18.828 -4.496 23.25 1 91.88 225 LYS A O 1
ATOM 1771 N N . THR A 1 226 ? -18.969 -5.828 21.422 1 88.62 226 THR A N 1
ATOM 1772 C CA . THR A 1 226 ? -17.656 -6.441 21.625 1 88.62 226 THR A CA 1
ATOM 1773 C C . THR A 1 226 ? -16.859 -6.469 20.312 1 88.62 226 THR A C 1
ATOM 1775 O O . THR A 1 226 ? -17.422 -6.738 19.25 1 88.62 226 THR A O 1
ATOM 1778 N N . GLY A 1 227 ? -15.594 -6.086 20.422 1 84.12 227 GLY A N 1
ATOM 1779 C CA . GLY A 1 227 ? -14.719 -6.164 19.25 1 84.12 227 GLY A CA 1
ATOM 1780 C C . GLY A 1 227 ? -14.188 -7.566 19 1 84.12 227 GLY A C 1
ATOM 1781 O O . GLY A 1 227 ? -13.688 -8.219 19.922 1 84.12 227 GLY A O 1
ATOM 1782 N N . LEU A 1 228 ? -14.266 -8.055 17.75 1 78.44 228 LEU A N 1
ATOM 1783 C CA . LEU A 1 228 ? -13.82 -9.391 17.391 1 78.44 228 LEU A CA 1
ATOM 1784 C C . LEU A 1 228 ? -12.367 -9.383 16.953 1 78.44 228 LEU A C 1
ATOM 1786 O O . LEU A 1 228 ? -11.664 -10.391 17.062 1 78.44 228 LEU A O 1
ATOM 1790 N N . THR A 1 229 ? -11.945 -8.242 16.391 1 80.94 229 THR A N 1
ATOM 1791 C CA . THR A 1 229 ? -10.578 -8.039 15.938 1 80.94 229 THR A CA 1
ATOM 1792 C C . THR A 1 229 ? -9.898 -6.918 16.719 1 80.94 229 THR A C 1
ATOM 1794 O O . THR A 1 229 ? -10.547 -6.227 17.516 1 80.94 229 THR A O 1
ATOM 1797 N N . GLU A 1 230 ? -8.578 -6.785 16.484 1 84.25 230 GLU A N 1
ATOM 1798 C CA . GLU A 1 230 ? -7.855 -5.691 17.125 1 84.25 230 GLU A CA 1
ATOM 1799 C C . GLU A 1 230 ? -8.398 -4.336 16.672 1 84.25 230 GLU A C 1
ATOM 1801 O O . GLU A 1 230 ? -8.516 -3.41 17.484 1 84.25 230 GLU A O 1
ATOM 1806 N N . GLU A 1 231 ? -8.742 -4.312 15.492 1 79.44 231 GLU A N 1
ATOM 1807 C CA . GLU A 1 231 ? -9.328 -3.084 14.961 1 79.44 231 GLU A CA 1
ATOM 1808 C C . GLU A 1 231 ? -10.68 -2.795 15.594 1 79.44 231 GLU A C 1
ATOM 1810 O O . GLU A 1 231 ? -10.969 -1.653 15.961 1 79.44 231 GLU A O 1
ATOM 1815 N N . GLY A 1 232 ? -11.422 -3.812 15.75 1 81.56 232 GLY A N 1
ATOM 1816 C CA . GLY A 1 232 ? -12.727 -3.658 16.375 1 81.56 232 GLY A CA 1
ATOM 1817 C C . GLY A 1 232 ? -12.648 -3.209 17.812 1 81.56 232 GLY A C 1
ATOM 1818 O O . GLY A 1 232 ? -13.406 -2.338 18.25 1 81.56 232 GLY A O 1
ATOM 1819 N N . LYS A 1 233 ? -11.719 -3.764 18.516 1 88.12 233 LYS A N 1
ATOM 1820 C CA . LYS A 1 233 ? -11.523 -3.406 19.906 1 88.12 233 LYS A CA 1
ATOM 1821 C C . LYS A 1 233 ? -11.133 -1.938 20.047 1 88.12 233 LYS A C 1
ATOM 1823 O O . LYS A 1 233 ? -11.664 -1.229 20.906 1 88.12 233 LYS A O 1
ATOM 1828 N N . LYS A 1 234 ? -10.305 -1.541 19.141 1 87.38 234 LYS A N 1
ATOM 1829 C CA . LYS A 1 234 ? -9.852 -0.154 19.188 1 87.38 234 LYS A CA 1
ATOM 1830 C C . LYS A 1 234 ? -11 0.809 18.906 1 87.38 234 LYS A C 1
ATOM 1832 O O . LYS A 1 234 ? -11.094 1.865 19.531 1 87.38 234 LYS A O 1
ATOM 1837 N N . LEU A 1 235 ? -11.844 0.46 18.016 1 86.81 235 LEU A N 1
ATOM 1838 C CA . LEU A 1 235 ? -12.961 1.324 17.641 1 86.81 235 LEU A CA 1
ATOM 1839 C C . LEU A 1 235 ? -13.977 1.414 18.781 1 86.81 235 LEU A C 1
ATOM 1841 O O . LEU A 1 235 ? -14.508 2.49 19.047 1 86.81 235 LEU A O 1
ATOM 1845 N N . ILE A 1 236 ? -14.188 0.357 19.453 1 89.94 236 ILE A N 1
ATOM 1846 C CA . ILE A 1 236 ? -15.133 0.343 20.578 1 89.94 236 ILE A CA 1
ATOM 1847 C C . ILE A 1 236 ? -14.562 1.146 21.734 1 89.94 236 ILE A C 1
ATOM 1849 O O . ILE A 1 236 ? -15.297 1.853 22.438 1 89.94 236 ILE A O 1
ATOM 1853 N N . GLU A 1 237 ? -13.32 0.967 21.891 1 91.94 237 GLU A N 1
ATOM 1854 C CA . GLU A 1 237 ? -12.664 1.753 22.938 1 91.94 237 GLU A CA 1
ATOM 1855 C C . GLU A 1 237 ? -12.812 3.248 22.672 1 91.94 237 GLU A C 1
ATOM 1857 O O . GLU A 1 237 ? -13.047 4.027 23.609 1 91.94 237 GLU A O 1
ATOM 1862 N N . ARG A 1 238 ? -12.664 3.639 21.484 1 91.44 238 ARG A N 1
ATOM 1863 C CA . ARG A 1 238 ? -12.805 5.043 21.109 1 91.44 238 ARG A CA 1
ATOM 1864 C C . ARG A 1 238 ? -14.234 5.527 21.312 1 91.44 238 ARG A C 1
ATOM 1866 O O . ARG A 1 238 ? -14.461 6.645 21.781 1 91.44 238 ARG A O 1
ATOM 1873 N N . GLU A 1 239 ? -15.117 4.688 20.922 1 93.25 239 GLU A N 1
ATOM 1874 C CA . GLU A 1 239 ? -16.531 5.016 21.125 1 93.25 239 GLU A CA 1
ATOM 1875 C C . GLU A 1 239 ? -16.844 5.188 22.609 1 93.25 239 GLU A C 1
ATOM 1877 O O . GLU A 1 239 ? -17.5 6.152 23.016 1 93.25 239 GLU A O 1
ATOM 1882 N N . ALA A 1 240 ? -16.359 4.277 23.438 1 94.38 240 ALA A N 1
ATOM 1883 C CA . ALA A 1 240 ? -16.562 4.348 24.875 1 94.38 240 ALA A CA 1
ATOM 1884 C C . ALA A 1 240 ? -15.953 5.625 25.453 1 94.38 240 ALA A C 1
ATOM 1886 O O . ALA A 1 240 ? -16.562 6.285 26.297 1 94.38 240 ALA A O 1
ATOM 1887 N N . ARG A 1 241 ? -14.82 5.93 24.984 1 94.19 241 ARG A N 1
ATOM 1888 C CA . ARG A 1 241 ? -14.156 7.152 25.438 1 94.19 241 ARG A CA 1
ATOM 1889 C C . ARG A 1 241 ? -14.969 8.383 25.062 1 94.19 241 ARG A C 1
ATOM 1891 O O . ARG A 1 241 ? -15.008 9.359 25.812 1 94.19 241 ARG A O 1
ATOM 1898 N N . TRP A 1 242 ? -15.516 8.312 23.938 1 96.31 242 TRP A N 1
ATOM 1899 C CA . TRP A 1 242 ? -16.344 9.43 23.484 1 96.31 242 TRP A CA 1
ATOM 1900 C C . TRP A 1 242 ? -17.547 9.633 24.422 1 96.31 242 TRP A C 1
ATOM 1902 O O . TRP A 1 242 ? -17.828 10.75 24.828 1 96.31 242 TRP A O 1
ATOM 1912 N N . TYR A 1 243 ? -18.219 8.562 24.797 1 96.19 243 TYR A N 1
ATOM 1913 C CA . TYR A 1 243 ? -19.359 8.648 25.703 1 96.19 243 TYR A CA 1
ATOM 1914 C C . TYR A 1 243 ? -18.953 9.242 27.047 1 96.19 243 TYR A C 1
ATOM 1916 O O . TYR A 1 243 ? -19.672 10.062 27.609 1 96.19 243 TYR A O 1
ATOM 1924 N N . LYS A 1 244 ? -17.875 8.82 27.469 1 94.38 244 LYS A N 1
ATOM 1925 C CA . LYS A 1 244 ? -17.375 9.328 28.734 1 94.38 244 LYS A CA 1
ATOM 1926 C C . LYS A 1 244 ? -17.078 10.828 28.641 1 94.38 244 LYS A C 1
ATOM 1928 O O . LYS A 1 244 ? -17.438 11.586 29.547 1 94.38 244 LYS A O 1
ATOM 1933 N N . ALA A 1 245 ? -16.484 11.242 27.641 1 94.69 245 ALA A N 1
ATOM 1934 C CA . ALA A 1 245 ? -16.078 12.633 27.469 1 94.69 245 ALA A CA 1
ATOM 1935 C C . ALA A 1 245 ? -17.281 13.555 27.312 1 94.69 245 ALA A C 1
ATOM 1937 O O . ALA A 1 245 ? -17.328 14.625 27.922 1 94.69 245 ALA A O 1
ATOM 1938 N N . VAL A 1 246 ? -18.203 13.156 26.531 1 94.69 246 VAL A N 1
ATOM 1939 C CA . VAL A 1 246 ? -19.312 14.055 26.25 1 94.69 246 VAL A CA 1
ATOM 1940 C C . VAL A 1 246 ? -20.234 14.141 27.469 1 94.69 246 VAL A C 1
ATOM 1942 O O . VAL A 1 246 ? -20.906 15.156 27.672 1 94.69 246 VAL A O 1
ATOM 1945 N N . ALA A 1 247 ? -20.25 13.094 28.266 1 93.12 247 ALA A N 1
ATOM 1946 C CA . ALA A 1 247 ? -20.969 13.156 29.531 1 93.12 247 ALA A CA 1
ATOM 1947 C C . ALA A 1 247 ? -20.406 14.258 30.422 1 93.12 247 ALA A C 1
ATOM 1949 O O . ALA A 1 247 ? -21.172 14.945 31.125 1 93.12 247 ALA A O 1
ATOM 1950 N N . ALA A 1 248 ? -19.219 14.352 30.406 1 93.25 248 ALA A N 1
ATOM 1951 C CA . ALA A 1 248 ? -18.547 15.383 31.203 1 93.25 248 ALA A CA 1
ATOM 1952 C C . ALA A 1 248 ? -18.922 16.781 30.719 1 93.25 248 ALA A C 1
ATOM 1954 O O . ALA A 1 248 ? -18.891 17.734 31.5 1 93.25 248 ALA A O 1
ATOM 1955 N N . TYR A 1 249 ? -19.297 16.922 29.469 1 93.94 249 TYR A N 1
ATOM 1956 C CA . TYR A 1 249 ? -19.703 18.203 28.906 1 93.94 249 TYR A CA 1
ATOM 1957 C C . TYR A 1 249 ? -21.188 18.438 29.109 1 93.94 249 TYR A C 1
ATOM 1959 O O . TYR A 1 249 ? -21.734 19.453 28.672 1 93.94 249 TYR A O 1
ATOM 1967 N N . GLY A 1 250 ? -21.875 17.438 29.719 1 93.25 250 GLY A N 1
ATOM 1968 C CA . GLY A 1 250 ? -23.297 17.562 29.984 1 93.25 250 GLY A CA 1
ATOM 1969 C C . GLY A 1 250 ? -24.172 17.172 28.797 1 93.25 250 GLY A C 1
ATOM 1970 O O . GLY A 1 250 ? -25.359 17.5 28.766 1 93.25 250 GLY A O 1
ATOM 1971 N N . PHE A 1 251 ? -23.531 16.578 27.844 1 95.62 251 PHE A N 1
ATOM 1972 C CA . PHE A 1 251 ? -24.266 16.125 26.672 1 95.62 251 PHE A CA 1
ATOM 1973 C C . PHE A 1 251 ? -25.141 14.93 27.016 1 95.62 251 PHE A C 1
ATOM 1975 O O . PHE A 1 251 ? -24.641 13.844 27.312 1 95.62 251 PHE A O 1
ATOM 1982 N N . GLN A 1 252 ? -26.422 15.008 26.906 1 92.69 252 GLN A N 1
ATOM 1983 C CA . GLN A 1 252 ? -27.359 14.008 27.438 1 92.69 252 GLN A CA 1
ATOM 1984 C C . GLN A 1 252 ? -28 13.211 26.297 1 92.69 252 GLN A C 1
ATOM 1986 O O . GLN A 1 252 ? -28.688 12.219 26.547 1 92.69 252 GLN A O 1
ATOM 1991 N N . ALA A 1 253 ? -27.766 13.562 25.109 1 95.88 253 ALA A N 1
ATOM 1992 C CA . ALA A 1 253 ? -28.422 12.922 23.969 1 95.88 253 ALA A CA 1
ATOM 1993 C C . ALA A 1 253 ? -27.688 11.641 23.578 1 95.88 253 ALA A C 1
ATOM 1995 O O . ALA A 1 253 ? -27.359 11.438 22.406 1 95.88 253 ALA A O 1
ATOM 1996 N N . VAL A 1 254 ? -27.375 10.82 24.562 1 97.12 254 VAL A N 1
ATOM 1997 C CA . VAL A 1 254 ? -26.734 9.516 24.375 1 97.12 254 VAL A CA 1
ATOM 1998 C C . VAL A 1 254 ? -27.422 8.469 25.234 1 97.12 254 VAL A C 1
ATOM 2000 O O . VAL A 1 254 ? -28.078 8.805 26.219 1 97.12 254 VAL A O 1
ATOM 2003 N N . PRO A 1 255 ? -27.266 7.207 24.828 1 96.5 255 PRO A N 1
ATOM 2004 C CA . PRO A 1 255 ? -27.797 6.18 25.734 1 96.5 255 PRO A CA 1
ATOM 2005 C C . PRO A 1 255 ? -27.078 6.16 27.078 1 96.5 255 PRO A C 1
ATOM 2007 O O . PRO A 1 255 ? -25.922 6.562 27.172 1 96.5 255 PRO A O 1
ATOM 2010 N N . LYS A 1 256 ? -27.828 5.699 28.062 1 95.69 256 LYS A N 1
ATOM 2011 C CA . LYS A 1 256 ? -27.172 5.457 29.344 1 95.69 256 LYS A CA 1
ATOM 2012 C C . LYS A 1 256 ? -26.109 4.371 29.219 1 95.69 256 LYS A C 1
ATOM 2014 O O . LYS A 1 256 ? -26.359 3.311 28.641 1 95.69 256 LYS A O 1
ATOM 2019 N N . ILE A 1 257 ? -24.969 4.641 29.719 1 96.44 257 ILE A N 1
ATOM 2020 C CA . ILE A 1 257 ? -23.875 3.672 29.672 1 96.44 257 ILE A CA 1
ATOM 2021 C C . ILE A 1 257 ? -23.781 2.945 31.016 1 96.44 257 ILE A C 1
ATOM 2023 O O . ILE A 1 257 ? -23.531 3.568 32.062 1 96.44 257 ILE A O 1
ATOM 2027 N N . TYR A 1 258 ? -23.891 1.669 30.938 1 95.94 258 TYR A N 1
ATOM 2028 C CA . TYR A 1 258 ? -23.859 0.873 32.156 1 95.94 258 TYR A CA 1
ATOM 2029 C C . TYR A 1 258 ? -22.453 0.379 32.438 1 95.94 258 TYR A C 1
ATOM 2031 O O . TYR A 1 258 ? -22.016 0.342 33.594 1 95.94 258 TYR A O 1
ATOM 2039 N N . VAL A 1 259 ? -21.797 -0.125 31.438 1 94.94 259 VAL A N 1
ATOM 2040 C CA . VAL A 1 259 ? -20.422 -0.625 31.531 1 94.94 259 VAL A CA 1
ATOM 2041 C C . VAL A 1 259 ? -19.625 -0.151 30.312 1 94.94 259 VAL A C 1
ATOM 2043 O O . VAL A 1 259 ? -20.125 -0.148 29.188 1 94.94 259 VAL A O 1
ATOM 2046 N N . TYR A 1 260 ? -18.453 0.225 30.547 1 92.94 260 TYR A N 1
ATOM 2047 C CA . TYR A 1 260 ? -17.641 0.733 29.453 1 92.94 260 TYR A CA 1
ATOM 2048 C C . TYR A 1 260 ? -16.844 -0.387 28.812 1 92.94 260 TYR A C 1
ATOM 2050 O O . TYR A 1 260 ? -16.406 -0.265 27.656 1 92.94 260 TYR A O 1
ATOM 2058 N N . GLU A 1 261 ? -16.641 -1.582 29.562 1 89.44 261 GLU A N 1
ATOM 2059 C CA . GLU A 1 261 ? -15.93 -2.723 29 1 89.44 261 GLU A CA 1
ATOM 2060 C C . GLU A 1 261 ? -16.422 -4.035 29.609 1 89.44 261 GLU A C 1
ATOM 2062 O O . GLU A 1 261 ? -16.141 -4.316 30.781 1 89.44 261 GLU A O 1
ATOM 2067 N N . PRO A 1 262 ? -17.062 -4.812 28.641 1 91.88 262 PRO A N 1
ATOM 2068 C CA . PRO A 1 262 ? -17.547 -4.52 27.281 1 91.88 262 PRO A CA 1
ATOM 2069 C C . PRO A 1 262 ? -18.562 -3.373 27.266 1 91.88 262 PRO A C 1
ATOM 2071 O O . PRO A 1 262 ? -19.297 -3.17 28.234 1 91.88 262 PRO A O 1
ATOM 2074 N N . LEU A 1 263 ? -18.531 -2.67 26.25 1 94.94 263 LEU A N 1
ATOM 2075 C CA . LEU A 1 263 ? -19.438 -1.526 26.156 1 94.94 263 LEU A CA 1
ATOM 2076 C C . LEU A 1 263 ? -20.891 -1.975 26.25 1 94.94 263 LEU A C 1
ATOM 2078 O O . LEU A 1 263 ? -21.391 -2.676 25.375 1 94.94 263 LEU A O 1
ATOM 2082 N N . THR A 1 264 ? -21.5 -1.684 27.312 1 96.19 264 THR A N 1
ATOM 2083 C CA . THR A 1 264 ? -22.891 -2.023 27.609 1 96.19 264 THR A CA 1
ATOM 2084 C C . THR A 1 264 ? -23.734 -0.763 27.812 1 96.19 264 THR A C 1
ATOM 2086 O O . THR A 1 264 ? -23.484 0.002 28.75 1 96.19 264 THR A O 1
ATOM 2089 N N . MET A 1 265 ? -24.719 -0.591 26.969 1 96.62 265 MET A N 1
ATOM 2090 C CA . MET A 1 265 ? -25.469 0.658 27.031 1 96.62 265 MET A CA 1
ATOM 2091 C C . MET A 1 265 ? -26.969 0.39 27 1 96.62 265 MET A C 1
ATOM 2093 O O . MET A 1 265 ? -27.391 -0.729 26.703 1 96.62 265 MET A O 1
ATOM 2097 N N . GLU A 1 266 ? -27.688 1.34 27.266 1 96.25 266 GLU A N 1
ATOM 2098 C CA . GLU A 1 266 ? -29.141 1.303 27.266 1 96.25 266 GLU A CA 1
ATOM 2099 C C . GLU A 1 266 ? -29.688 0.998 25.875 1 96.25 266 GLU A C 1
ATOM 2101 O O . GLU A 1 266 ? -29.203 1.552 24.875 1 96.25 266 GLU A O 1
ATOM 2106 N N . ARG A 1 267 ? -30.578 0.043 25.812 1 95 267 ARG A N 1
ATOM 2107 C CA . ARG A 1 267 ? -31.312 -0.18 24.562 1 95 267 ARG A CA 1
ATOM 2108 C C . ARG A 1 267 ? -32.406 0.858 24.375 1 95 267 ARG A C 1
ATOM 2110 O O . ARG A 1 267 ? -33.375 0.896 25.141 1 95 267 ARG A O 1
ATOM 2117 N N . ILE A 1 268 ? -32.281 1.649 23.422 1 94.44 268 ILE A N 1
ATOM 2118 C CA . ILE A 1 268 ? -33.281 2.697 23.141 1 94.44 268 ILE A CA 1
ATOM 2119 C C . ILE A 1 268 ? -34.5 2.088 22.484 1 94.44 268 ILE A C 1
ATOM 2121 O O . ILE A 1 268 ? -34.406 1.363 21.484 1 94.44 268 ILE A O 1
ATOM 2125 N N . GLU A 1 269 ? -35.625 2.342 23.078 1 92.44 269 GLU A N 1
ATOM 2126 C CA . GLU A 1 269 ? -36.875 1.951 22.422 1 92.44 269 GLU A CA 1
ATOM 2127 C C . GLU A 1 269 ? -37.219 2.902 21.297 1 92.44 269 GLU A C 1
ATOM 2129 O O . GLU A 1 269 ? -38 3.848 21.484 1 92.44 269 GLU A O 1
ATOM 2134 N N . GLY A 1 270 ? -36.812 2.594 20.141 1 93.06 270 GLY A N 1
ATOM 2135 C CA . GLY A 1 270 ? -36.938 3.424 18.969 1 93.06 270 GLY A CA 1
ATOM 2136 C C . GLY A 1 270 ? -36.25 2.854 17.734 1 93.06 270 GLY A C 1
ATOM 2137 O O . GLY A 1 270 ? -36.125 1.635 17.609 1 93.06 270 GLY A O 1
ATOM 2138 N N . GLU A 1 271 ? -36.031 3.674 16.75 1 93.19 271 GLU A N 1
ATOM 2139 C CA . GLU A 1 271 ? -35.406 3.285 15.5 1 93.19 271 GLU A CA 1
ATOM 2140 C C . GLU A 1 271 ? -34.344 4.293 15.078 1 93.19 271 GLU A C 1
ATOM 2142 O O . GLU A 1 271 ? -34.312 5.426 15.57 1 93.19 271 GLU A O 1
ATOM 2147 N N . ASN A 1 272 ? -33.438 3.826 14.297 1 93.25 272 ASN A N 1
ATOM 2148 C CA . ASN A 1 272 ? -32.594 4.84 13.688 1 93.25 272 ASN A CA 1
ATOM 2149 C C . ASN A 1 272 ? -33.375 5.832 12.859 1 93.25 272 ASN A C 1
ATOM 2151 O O . ASN A 1 272 ? -34.406 5.473 12.281 1 93.25 272 ASN A O 1
ATOM 2155 N N . ILE A 1 273 ? -32.938 6.969 12.852 1 96.44 273 ILE A N 1
ATOM 2156 C CA . ILE A 1 273 ? -33.688 8.078 12.289 1 96.44 273 ILE A CA 1
ATOM 2157 C C . ILE A 1 273 ? -33.938 7.836 10.805 1 96.44 273 ILE A C 1
ATOM 2159 O O . ILE A 1 273 ? -35 8.18 10.273 1 96.44 273 ILE A O 1
ATOM 2163 N N . PHE A 1 274 ? -33.062 7.23 10.062 1 94.94 274 PHE A N 1
ATOM 2164 C CA . PHE A 1 274 ? -33.188 6.957 8.641 1 94.94 274 PHE A CA 1
ATOM 2165 C C . PHE A 1 274 ? -34.375 6.043 8.367 1 94.94 274 PHE A C 1
ATOM 2167 O O . PHE A 1 274 ? -35.094 6.219 7.371 1 94.94 274 PHE A O 1
ATOM 2174 N N . LEU A 1 275 ? -34.562 5.113 9.234 1 92.44 275 LEU A N 1
ATOM 2175 C CA . LEU A 1 275 ? -35.594 4.102 9.023 1 92.44 275 LEU A CA 1
ATOM 2176 C C . LEU A 1 275 ? -36.906 4.551 9.617 1 92.44 275 LEU A C 1
ATOM 2178 O O . LEU A 1 275 ? -37.969 3.986 9.297 1 92.44 275 LEU A O 1
ATOM 2182 N N . ALA A 1 276 ? -36.906 5.531 10.445 1 94.81 276 ALA A N 1
ATOM 2183 C CA . ALA A 1 276 ? -38.125 5.988 11.133 1 94.81 276 ALA A CA 1
ATOM 2184 C C . ALA A 1 276 ? -39.125 6.578 10.156 1 94.81 276 ALA A C 1
ATOM 2186 O O . ALA A 1 276 ? -38.75 7.273 9.211 1 94.81 276 ALA A O 1
ATOM 2187 N N . LYS A 1 277 ? -40.375 6.234 10.312 1 93.31 277 LYS A N 1
ATOM 2188 C CA . LYS A 1 277 ? -41.469 6.824 9.516 1 93.31 277 LYS A CA 1
ATOM 2189 C C . LYS A 1 277 ? -41.875 8.188 10.07 1 93.31 277 LYS A C 1
ATOM 2191 O O . LYS A 1 277 ? -42.719 8.266 10.977 1 93.31 277 LYS A O 1
ATOM 2196 N N . LEU A 1 278 ? -41.375 9.172 9.484 1 95.56 278 LEU A N 1
ATOM 2197 C CA . LEU A 1 278 ? -41.594 10.531 9.977 1 95.56 278 LEU A CA 1
ATOM 2198 C C . LEU A 1 278 ? -42.312 11.383 8.938 1 95.56 278 LEU A C 1
ATOM 2200 O O . LEU A 1 278 ? -42.031 11.266 7.738 1 95.56 278 LEU A O 1
ATOM 2204 N N . SER A 1 279 ? -43.219 12.211 9.406 1 94.44 279 SER A N 1
ATOM 2205 C CA . SER A 1 279 ? -43.844 13.219 8.547 1 94.44 279 SER A CA 1
ATOM 2206 C C . SER A 1 279 ? -42.844 14.336 8.227 1 94.44 279 SER A C 1
ATOM 2208 O O . SER A 1 279 ? -41.781 14.422 8.828 1 94.44 279 SER A O 1
ATOM 2210 N N . ALA A 1 280 ? -43.219 15.188 7.285 1 94.81 280 ALA A N 1
ATOM 2211 C CA . ALA A 1 280 ? -42.344 16.297 6.902 1 94.81 280 ALA A CA 1
ATOM 2212 C C . ALA A 1 280 ? -42.094 17.234 8.086 1 94.81 280 ALA A C 1
ATOM 2214 O O . ALA A 1 280 ? -40.969 17.719 8.273 1 94.81 280 ALA A O 1
ATOM 2215 N N . GLU A 1 281 ? -43.125 17.438 8.859 1 95.69 281 GLU A N 1
ATOM 2216 C CA . GLU A 1 281 ? -43 18.297 10.031 1 95.69 281 GLU A CA 1
ATOM 2217 C C . GLU A 1 281 ? -42.094 17.656 11.102 1 95.69 281 GLU A C 1
ATOM 2219 O O . GLU A 1 281 ? -41.312 18.344 11.75 1 95.69 281 GLU A O 1
ATOM 2224 N N . GLN A 1 282 ? -42.25 16.391 11.234 1 96.69 282 GLN A N 1
ATOM 2225 C CA . GLN A 1 282 ? -41.438 15.664 12.195 1 96.69 282 GLN A CA 1
ATOM 2226 C C . GLN A 1 282 ? -39.969 15.672 11.781 1 96.69 282 GLN A C 1
ATOM 2228 O O . GLN A 1 282 ? -39.062 15.758 12.625 1 96.69 282 GLN A O 1
ATOM 2233 N N . LYS A 1 283 ? -39.75 15.57 10.484 1 97.75 283 LYS A N 1
ATOM 2234 C CA . LYS A 1 283 ? -38.406 15.609 9.977 1 97.75 283 LYS A CA 1
ATOM 2235 C C . LYS A 1 283 ? -37.75 16.953 10.266 1 97.75 283 LYS A C 1
ATOM 2237 O O . LYS A 1 283 ? -36.562 17.016 10.617 1 97.75 283 LYS A O 1
ATOM 2242 N N . LYS A 1 284 ? -38.469 18.016 10.078 1 98 284 LYS A N 1
ATOM 2243 C CA . LYS A 1 284 ? -37.938 19.344 10.391 1 98 284 LYS A CA 1
ATOM 2244 C C . LYS A 1 284 ? -37.562 19.453 11.867 1 98 284 LYS A C 1
ATOM 2246 O O . LYS A 1 284 ? -36.531 20.016 12.219 1 98 284 LYS A O 1
ATOM 2251 N N . LYS A 1 285 ? -38.438 18.891 12.711 1 97.75 285 LYS A N 1
ATOM 2252 C CA . LYS A 1 285 ? -38.156 18.891 14.148 1 97.75 285 LYS A CA 1
ATOM 2253 C C . LYS A 1 285 ? -36.906 18.109 14.469 1 97.75 285 LYS A C 1
ATOM 2255 O O . LYS A 1 285 ? -36.125 18.484 15.352 1 97.75 285 LYS A O 1
ATOM 2260 N N . VAL A 1 286 ? -36.75 16.984 13.812 1 98.19 286 VAL A N 1
ATOM 2261 C CA . VAL A 1 286 ? -35.562 16.156 13.984 1 98.19 286 VAL A CA 1
ATOM 2262 C C . VAL A 1 286 ? -34.312 16.969 13.617 1 98.19 286 VAL A C 1
ATOM 2264 O O . VAL A 1 286 ? -33.344 16.984 14.367 1 98.19 286 VAL A O 1
ATOM 2267 N N . ILE A 1 287 ? -34.375 17.688 12.469 1 98.44 287 ILE A N 1
ATOM 2268 C CA . ILE A 1 287 ? -33.25 18.5 12.023 1 98.44 287 ILE A CA 1
ATOM 2269 C C . ILE A 1 287 ? -32.938 19.594 13.055 1 98.44 287 ILE A C 1
ATOM 2271 O O . ILE A 1 287 ? -31.781 19.812 13.414 1 98.44 287 ILE A O 1
ATOM 2275 N N . ASP A 1 288 ? -34 20.25 13.555 1 98.31 288 ASP A N 1
ATOM 2276 C CA . ASP A 1 288 ? -33.812 21.281 14.57 1 98.31 288 ASP A CA 1
ATOM 2277 C C . ASP A 1 288 ? -33.094 20.719 15.789 1 98.31 288 ASP A C 1
ATOM 2279 O O . ASP A 1 288 ? -32.156 21.359 16.297 1 98.31 288 ASP A O 1
ATOM 2283 N N . GLN A 1 289 ? -33.5 19.578 16.219 1 98 289 GLN A N 1
ATOM 2284 C CA . GLN A 1 289 ? -32.906 18.953 17.391 1 98 289 GLN A CA 1
ATOM 2285 C C . GLN A 1 289 ? -31.453 18.562 17.141 1 98 289 GLN A C 1
ATOM 2287 O O . GLN A 1 289 ? -30.578 18.797 17.969 1 98 289 GLN A O 1
ATOM 2292 N N . LEU A 1 290 ? -31.219 17.938 16 1 98.19 290 LEU A N 1
ATOM 2293 C CA . LEU A 1 290 ? -29.859 17.516 15.656 1 98.19 290 LEU A CA 1
ATOM 2294 C C . LEU A 1 290 ? -28.922 18.719 15.672 1 98.19 290 LEU A C 1
ATOM 2296 O O . LEU A 1 290 ? -27.844 18.656 16.266 1 98.19 290 LEU A O 1
ATOM 2300 N N . VAL A 1 291 ? -29.344 19.812 15.008 1 98.25 291 VAL A N 1
ATOM 2301 C CA . VAL A 1 291 ? -28.5 21 14.883 1 98.25 291 VAL A CA 1
ATOM 2302 C C . VAL A 1 291 ? -28.281 21.625 16.266 1 98.25 291 VAL A C 1
ATOM 2304 O O . VAL A 1 291 ? -27.141 21.969 16.625 1 98.25 291 VAL A O 1
ATOM 2307 N N . GLU A 1 292 ? -29.344 21.734 17.016 1 97.5 292 GLU A N 1
ATOM 2308 C CA . GLU A 1 292 ? -29.25 22.328 18.344 1 97.5 292 GLU A CA 1
ATOM 2309 C C . GLU A 1 292 ? -28.328 21.531 19.25 1 97.5 292 GLU A C 1
ATOM 2311 O O . GLU A 1 292 ? -27.469 22.094 19.922 1 97.5 292 GLU A O 1
ATOM 2316 N N . MET A 1 293 ? -28.469 20.281 19.297 1 97.62 293 MET A N 1
ATOM 2317 C CA . MET A 1 293 ? -27.688 19.391 20.156 1 97.62 293 MET A CA 1
ATOM 2318 C C . MET A 1 293 ? -26.219 19.406 19.75 1 97.62 293 MET A C 1
ATOM 2320 O O . MET A 1 293 ? -25.344 19.531 20.609 1 97.62 293 MET A O 1
ATOM 2324 N N . LEU A 1 294 ? -25.938 19.266 18.484 1 97.38 294 LEU A N 1
ATOM 2325 C CA . LEU A 1 294 ? -24.562 19.25 18.031 1 97.38 294 LEU A CA 1
ATOM 2326 C C . LEU A 1 294 ? -23.891 20.609 18.219 1 97.38 294 LEU A C 1
ATOM 2328 O O . LEU A 1 294 ? -22.734 20.688 18.609 1 97.38 294 LEU A O 1
ATOM 2332 N N . ASP A 1 295 ? -24.656 21.672 17.875 1 97.31 295 ASP A N 1
ATOM 2333 C CA . ASP A 1 295 ? -24.125 23 18.109 1 97.31 295 ASP A CA 1
ATOM 2334 C C . ASP A 1 295 ? -23.734 23.188 19.562 1 97.31 295 ASP A C 1
ATOM 2336 O O . ASP A 1 295 ? -22.688 23.766 19.875 1 97.31 295 ASP A O 1
ATOM 2340 N N . GLY A 1 296 ? -24.609 22.734 20.5 1 96.62 296 GLY A N 1
ATOM 2341 C CA . GLY A 1 296 ? -24.297 22.766 21.906 1 96.62 296 GLY A CA 1
ATOM 2342 C C . GLY A 1 296 ? -23.047 21.984 22.266 1 96.62 296 GLY A C 1
ATOM 2343 O O . GLY A 1 296 ? -22.203 22.453 23.031 1 96.62 296 GLY A O 1
ATOM 2344 N N . LEU A 1 297 ? -22.922 20.828 21.734 1 96.69 297 LEU A N 1
ATOM 2345 C CA . LEU A 1 297 ? -21.75 19.984 21.984 1 96.69 297 LEU A CA 1
ATOM 2346 C C . LEU A 1 297 ? -20.5 20.656 21.453 1 96.69 297 LEU A C 1
ATOM 2348 O O . LEU A 1 297 ? -19.484 20.734 22.156 1 96.69 297 LEU A O 1
ATOM 2352 N N . HIS A 1 298 ? -20.562 21.219 20.219 1 96.38 298 HIS A N 1
ATOM 2353 C CA . HIS A 1 298 ? -19.438 21.859 19.578 1 96.38 298 HIS A CA 1
ATOM 2354 C C . HIS A 1 298 ? -18.906 23.016 20.422 1 96.38 298 HIS A C 1
ATOM 2356 O O . HIS A 1 298 ? -17.703 23.25 20.484 1 96.38 298 HIS A O 1
ATOM 2362 N N . LYS A 1 299 ? -19.75 23.703 21.078 1 96 299 LYS A N 1
ATOM 2363 C CA . LYS A 1 299 ? -19.406 24.938 21.812 1 96 299 LYS A CA 1
ATOM 2364 C C . LYS A 1 299 ? -18.984 24.625 23.234 1 96 299 LYS A C 1
ATOM 2366 O O . LYS A 1 299 ? -18.531 25.516 23.969 1 96 299 LYS A O 1
ATOM 2371 N N . SER A 1 300 ? -19.109 23.375 23.625 1 96 300 SER A N 1
ATOM 2372 C CA . SER A 1 300 ? -18.812 22.984 25 1 96 300 SER A CA 1
ATOM 2373 C C . SER A 1 300 ? -17.312 23.109 25.281 1 96 300 SER A C 1
ATOM 2375 O O . SER A 1 300 ? -16.906 23.25 26.438 1 96 300 SER A O 1
ATOM 2377 N N . ALA A 1 301 ? -16.531 22.969 24.281 1 93.56 301 ALA A N 1
ATOM 2378 C CA . ALA A 1 301 ? -15.094 23.188 24.359 1 93.56 301 ALA A CA 1
ATOM 2379 C C . ALA A 1 301 ? -14.547 23.703 23.031 1 93.56 301 ALA A C 1
ATOM 2381 O O . ALA A 1 301 ? -15.008 23.297 21.969 1 93.56 301 ALA A O 1
ATOM 2382 N N . GLN A 1 302 ? -13.492 24.562 23.156 1 91.12 302 GLN A N 1
ATOM 2383 C CA . GLN A 1 302 ? -12.914 25.125 21.938 1 91.12 302 GLN A CA 1
ATOM 2384 C C . GLN A 1 302 ? -11.391 25.203 22.031 1 91.12 302 GLN A C 1
ATOM 2386 O O . GLN A 1 302 ? -10.828 26.281 22.172 1 91.12 302 GLN A O 1
ATOM 2391 N N . PRO A 1 303 ? -10.656 24.141 21.906 1 88.75 303 PRO A N 1
ATOM 2392 C CA . PRO A 1 303 ? -9.203 24.062 22.078 1 88.75 303 PRO A CA 1
ATOM 2393 C C . PRO A 1 303 ? -8.43 24.75 20.953 1 88.75 303 PRO A C 1
ATOM 2395 O O . PRO A 1 303 ? -7.203 24.859 21.016 1 88.75 303 PRO A O 1
ATOM 2398 N N . GLY A 1 304 ? -8.875 25.359 19.969 1 87.06 304 GLY A N 1
ATOM 2399 C CA . GLY A 1 304 ? -8.172 25.875 18.812 1 87.06 304 GLY A CA 1
ATOM 2400 C C . GLY A 1 304 ? -7.945 24.828 17.734 1 87.06 304 GLY A C 1
ATOM 2401 O O . GLY A 1 304 ? -8.102 23.625 17.984 1 87.06 304 GLY A O 1
ATOM 2402 N N . PRO A 1 305 ? -7.441 25.234 16.609 1 88.38 305 PRO A N 1
ATOM 2403 C CA . PRO A 1 305 ? -7.355 24.297 15.484 1 88.38 305 PRO A CA 1
ATOM 2404 C C . PRO A 1 305 ? -6.145 23.375 15.578 1 88.38 305 PRO A C 1
ATOM 2406 O O . PRO A 1 305 ? -5.117 23.75 16.156 1 88.38 305 PRO A O 1
ATOM 2409 N N . ASP A 1 306 ? -6.258 22.172 15.141 1 93.62 306 ASP A N 1
ATOM 2410 C CA . ASP A 1 306 ? -5.188 21.203 14.914 1 93.62 306 ASP A CA 1
ATOM 2411 C C . ASP A 1 306 ? -4.898 21.047 13.422 1 93.62 306 ASP A C 1
ATOM 2413 O O . ASP A 1 306 ? -5.523 20.234 12.75 1 93.62 306 ASP A O 1
ATOM 2417 N N . TYR A 1 307 ? -3.896 21.75 12.953 1 95.81 307 TYR A N 1
ATOM 2418 C CA . TYR A 1 307 ? -3.598 21.797 11.523 1 95.81 307 TYR A CA 1
ATOM 2419 C C . TYR A 1 307 ? -3.102 20.438 11.031 1 95.81 307 TYR A C 1
ATOM 2421 O O . TYR A 1 307 ? -3.352 20.062 9.883 1 95.81 307 TYR A O 1
ATOM 2429 N N . PHE A 1 308 ? -2.414 19.734 11.867 1 96.31 308 PHE A N 1
ATOM 2430 C CA . PHE A 1 308 ? -1.912 18.406 11.492 1 96.31 308 PHE A CA 1
ATOM 2431 C C . PHE A 1 308 ? -3.061 17.422 11.32 1 96.31 308 PHE A C 1
ATOM 2433 O O . PHE A 1 308 ? -3.055 16.609 10.391 1 96.31 308 PHE A O 1
ATOM 2440 N N . GLY A 1 309 ? -4.023 17.5 12.172 1 95.88 309 GLY A N 1
ATOM 2441 C CA . GLY A 1 309 ? -5.215 16.688 12.031 1 95.88 309 GLY A CA 1
ATOM 2442 C C . GLY A 1 309 ? -6.016 17 10.781 1 95.88 309 GLY A C 1
ATOM 2443 O O . GLY A 1 309 ? -6.539 16.094 10.125 1 95.88 309 GLY A O 1
ATOM 2444 N N . LEU A 1 310 ? -6.113 18.328 10.484 1 97.38 310 LEU A N 1
ATOM 2445 C CA . LEU A 1 310 ? -6.805 18.75 9.281 1 97.38 310 LEU A CA 1
ATOM 2446 C C . LEU A 1 310 ? -6.137 18.172 8.031 1 97.38 310 LEU A C 1
ATOM 2448 O O . LEU A 1 310 ? -6.809 17.609 7.172 1 97.38 310 LEU A O 1
ATOM 2452 N N . GLU A 1 311 ? -4.84 18.281 8 1 97.19 311 GLU A N 1
ATOM 2453 C CA . GLU A 1 311 ? -4.086 17.719 6.883 1 97.19 311 GLU A CA 1
ATOM 2454 C C . GLU A 1 311 ? -4.266 16.203 6.797 1 97.19 311 GLU A C 1
ATOM 2456 O O . GLU A 1 311 ? -4.535 15.672 5.723 1 97.19 311 GLU A O 1
ATOM 2461 N N . LYS A 1 312 ? -4.18 15.562 7.824 1 96.12 312 LYS A N 1
ATOM 2462 C CA . LYS A 1 312 ? -4.23 14.102 7.883 1 96.12 312 LYS A CA 1
ATOM 2463 C C . LYS A 1 312 ? -5.598 13.578 7.449 1 96.12 312 LYS A C 1
ATOM 2465 O O . LYS A 1 312 ? -5.691 12.742 6.547 1 96.12 312 LYS A O 1
ATOM 2470 N N . ASP A 1 313 ? -6.645 14.055 7.996 1 96.38 313 ASP A N 1
ATOM 2471 C CA . ASP A 1 313 ? -7.965 13.461 7.805 1 96.38 313 ASP A CA 1
ATOM 2472 C C . ASP A 1 313 ? -8.586 13.922 6.488 1 96.38 313 ASP A C 1
ATOM 2474 O O . ASP A 1 313 ? -9.359 13.188 5.871 1 96.38 313 ASP A O 1
ATOM 2478 N N . TYR A 1 314 ? -8.211 15.156 6.055 1 97.94 314 TYR A N 1
ATOM 2479 C CA . TYR A 1 314 ? -8.859 15.664 4.844 1 97.94 314 TYR A CA 1
ATOM 2480 C C . TYR A 1 314 ? -8.023 15.344 3.609 1 97.94 314 TYR A C 1
ATOM 2482 O O . TYR A 1 314 ? -8.555 15.25 2.502 1 97.94 314 TYR A O 1
ATOM 2490 N N . TYR A 1 315 ? -6.73 15.141 3.775 1 97.19 315 TYR A N 1
ATOM 2491 C CA . TYR A 1 315 ? -5.922 15.008 2.57 1 97.19 315 TYR A CA 1
ATOM 2492 C C . TYR A 1 315 ? -5.137 13.695 2.588 1 97.19 315 TYR A C 1
ATOM 2494 O O . TYR A 1 315 ? -5.484 12.75 1.876 1 97.19 315 TYR A O 1
ATOM 2502 N N . SER A 1 316 ? -4.121 13.555 3.459 1 95.69 316 SER A N 1
ATOM 2503 C CA . SER A 1 316 ? -3.168 12.453 3.383 1 95.69 316 SER A CA 1
ATOM 2504 C C . SER A 1 316 ? -3.869 11.102 3.529 1 95.69 316 SER A C 1
ATOM 2506 O O . SER A 1 316 ? -3.594 10.172 2.771 1 95.69 316 SER A O 1
ATOM 2508 N N . LYS A 1 317 ? -4.695 11.031 4.5 1 95.19 317 LYS A N 1
ATOM 2509 C CA . LYS A 1 317 ? -5.43 9.781 4.711 1 95.19 317 LYS A CA 1
ATOM 2510 C C . LYS A 1 317 ? -6.312 9.461 3.512 1 95.19 317 LYS A C 1
ATOM 2512 O O . LYS A 1 317 ? -6.395 8.305 3.09 1 95.19 317 LYS A O 1
ATOM 2517 N N . THR A 1 318 ? -6.965 10.477 2.975 1 97.12 318 THR A N 1
ATOM 2518 C CA . THR A 1 318 ? 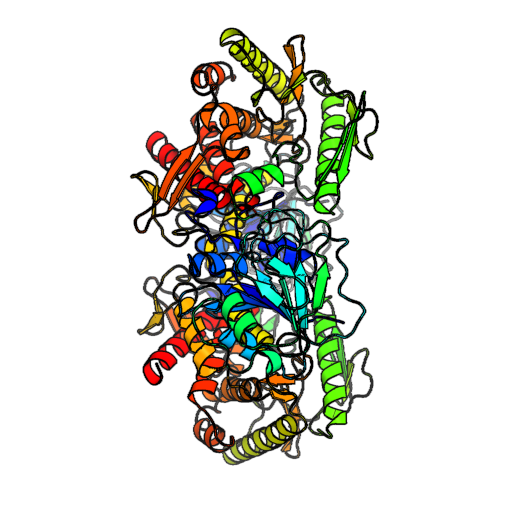-7.84 10.297 1.819 1 97.12 318 THR A CA 1
ATOM 2519 C C . THR A 1 318 ? -7.051 9.789 0.617 1 97.12 318 THR A C 1
ATOM 2521 O O . THR A 1 318 ? -7.438 8.805 -0.013 1 97.12 318 THR A O 1
ATOM 2524 N N . ILE A 1 319 ? -5.938 10.367 0.324 1 95.94 319 ILE A N 1
ATOM 2525 C CA . ILE A 1 319 ? -5.109 9.992 -0.816 1 95.94 319 ILE A CA 1
ATOM 2526 C C . ILE A 1 319 ? -4.562 8.578 -0.616 1 95.94 319 ILE A C 1
ATOM 2528 O O . ILE A 1 319 ? -4.605 7.754 -1.532 1 95.94 319 ILE A O 1
ATOM 2532 N N . LYS A 1 320 ? -4.086 8.312 0.571 1 93.88 320 LYS A N 1
ATOM 2533 C CA . LYS A 1 320 ? -3.549 6.988 0.866 1 93.88 320 LYS A CA 1
ATOM 2534 C C . LYS A 1 320 ? -4.609 5.906 0.676 1 93.88 320 LYS A C 1
ATOM 2536 O O . LYS A 1 320 ? -4.328 4.844 0.119 1 93.88 320 LYS A O 1
ATOM 2541 N N . ARG A 1 321 ? -5.781 6.191 1.146 1 94.44 321 ARG A N 1
ATOM 2542 C CA . ARG A 1 321 ? -6.891 5.254 1.024 1 94.44 321 ARG A CA 1
ATOM 2543 C C . ARG A 1 321 ? -7.219 4.98 -0.44 1 94.44 321 ARG A C 1
ATOM 2545 O O . ARG A 1 321 ? -7.391 3.828 -0.838 1 94.44 321 ARG A O 1
ATOM 2552 N N . VAL A 1 322 ? -7.27 5.992 -1.215 1 95.62 322 VAL A N 1
ATOM 2553 C CA . VAL A 1 322 ? -7.621 5.848 -2.623 1 95.62 322 VAL A CA 1
ATOM 2554 C C . VAL A 1 322 ? -6.496 5.141 -3.369 1 95.62 322 VAL A C 1
ATOM 2556 O O . VAL A 1 322 ? -6.746 4.316 -4.25 1 95.62 322 VAL A O 1
ATOM 2559 N N . GLN A 1 323 ? -5.277 5.438 -3.021 1 93.06 323 GLN A N 1
ATOM 2560 C CA . GLN A 1 323 ? -4.129 4.762 -3.619 1 93.06 323 GLN A CA 1
ATOM 2561 C C . GLN A 1 323 ? -4.184 3.258 -3.367 1 93.06 323 GLN A C 1
ATOM 2563 O O . GLN A 1 323 ? -3.816 2.463 -4.234 1 93.06 323 GLN A O 1
ATOM 2568 N N . GLY A 1 324 ? -4.664 2.879 -2.236 1 92.94 324 GLY A N 1
ATOM 2569 C CA . GLY A 1 324 ? -4.723 1.479 -1.852 1 92.94 324 GLY A CA 1
ATOM 2570 C C . GLY A 1 324 ? -5.727 0.678 -2.658 1 92.94 324 GLY A C 1
ATOM 2571 O O . GLY A 1 324 ? -5.637 -0.549 -2.732 1 92.94 324 GLY A O 1
ATOM 2572 N N . ILE A 1 325 ? -6.648 1.335 -3.303 1 95.56 325 ILE A N 1
ATOM 2573 C CA . ILE A 1 325 ? -7.691 0.621 -4.031 1 95.56 325 ILE A CA 1
ATOM 2574 C C . ILE A 1 325 ? -7.641 1.002 -5.512 1 95.56 325 ILE A C 1
ATOM 2576 O O . ILE A 1 325 ? -8.461 0.541 -6.305 1 95.56 325 ILE A O 1
ATOM 2580 N N . ARG A 1 326 ? -6.715 1.808 -5.887 1 94.44 326 ARG A N 1
ATOM 2581 C CA . ARG A 1 326 ? -6.609 2.402 -7.215 1 94.44 326 ARG A CA 1
ATOM 2582 C C . ARG A 1 326 ? -6.668 1.332 -8.297 1 94.44 326 ARG A C 1
ATOM 2584 O O . ARG A 1 326 ? -7.379 1.486 -9.297 1 94.44 326 ARG A O 1
ATOM 2591 N N . ASP A 1 327 ? -6.016 0.23 -8.117 1 92.12 327 ASP A N 1
ATOM 2592 C CA . ASP A 1 327 ? -5.852 -0.792 -9.148 1 92.12 327 ASP A CA 1
ATOM 2593 C C . ASP A 1 327 ? -7.125 -1.616 -9.312 1 92.12 327 ASP A C 1
ATOM 2595 O O . ASP A 1 327 ? -7.305 -2.293 -10.328 1 92.12 327 ASP A O 1
ATOM 2599 N N . ALA A 1 328 ? -7.988 -1.564 -8.336 1 95.5 328 ALA A N 1
ATOM 2600 C CA . ALA A 1 328 ? -9.219 -2.354 -8.383 1 95.5 328 ALA A CA 1
ATOM 2601 C C . ALA A 1 328 ? -10.359 -1.553 -9 1 95.5 328 ALA A C 1
ATOM 2603 O O . ALA A 1 328 ? -11.414 -2.109 -9.312 1 95.5 328 ALA A O 1
ATOM 2604 N N . ILE A 1 329 ? -10.211 -0.278 -9.172 1 97.38 329 ILE A N 1
ATOM 2605 C CA . ILE A 1 329 ? -11.289 0.584 -9.633 1 97.38 329 ILE A CA 1
ATOM 2606 C C . ILE A 1 329 ? -11.07 0.937 -11.102 1 97.38 329 ILE A C 1
ATOM 2608 O O . ILE A 1 329 ? -10.078 1.576 -11.453 1 97.38 329 ILE A O 1
ATOM 2612 N N . PRO A 1 330 ? -12.008 0.6 -11.961 1 97.06 330 PRO A N 1
ATOM 2613 C CA . PRO A 1 330 ? -11.883 0.973 -13.375 1 97.06 330 PRO A CA 1
ATOM 2614 C C . PRO A 1 330 ? -11.758 2.48 -13.578 1 97.06 330 PRO A C 1
ATOM 2616 O O . PRO A 1 330 ? -12.406 3.26 -12.867 1 97.06 330 PRO A O 1
ATOM 2619 N N . PHE A 1 331 ? -10.867 2.932 -14.43 1 96.19 331 PHE A N 1
ATOM 2620 C CA . PHE A 1 331 ? -10.648 4.301 -14.875 1 96.19 331 PHE A CA 1
ATOM 2621 C C . PHE A 1 331 ? -9.836 5.082 -13.844 1 96.19 331 PHE A C 1
ATOM 2623 O O . PHE A 1 331 ? -9.516 6.254 -14.055 1 96.19 331 PHE A O 1
ATOM 2630 N N . ALA A 1 332 ? -9.43 4.484 -12.703 1 94.62 332 ALA A N 1
ATOM 2631 C CA . ALA A 1 332 ? -8.773 5.207 -11.625 1 94.62 332 ALA A CA 1
ATOM 2632 C C . ALA A 1 332 ? -7.371 5.656 -12.031 1 94.62 332 ALA A C 1
ATOM 2634 O O . ALA A 1 332 ? -6.746 6.469 -11.352 1 94.62 332 ALA A O 1
ATOM 2635 N N . ASP A 1 333 ? -6.863 5.199 -13.164 1 90.94 333 ASP A N 1
ATOM 2636 C CA . ASP A 1 333 ? -5.543 5.578 -13.664 1 90.94 333 ASP A CA 1
ATOM 2637 C C . ASP A 1 333 ? -5.645 6.707 -14.688 1 90.94 333 ASP A C 1
ATOM 2639 O O . ASP A 1 333 ? -4.633 7.172 -15.203 1 90.94 333 ASP A O 1
ATOM 2643 N N . GLN A 1 334 ? -6.824 7.199 -14.93 1 93.44 334 GLN A N 1
ATOM 2644 C CA . GLN A 1 334 ? -7.043 8.258 -15.914 1 93.44 334 GLN A CA 1
ATOM 2645 C C . GLN A 1 334 ? -7.203 9.617 -15.234 1 93.44 334 GLN A C 1
ATOM 2647 O O . GLN A 1 334 ? -7.793 9.711 -14.156 1 93.44 334 GLN A O 1
ATOM 2652 N N . PRO A 1 335 ? -6.711 10.656 -15.891 1 95.06 335 PRO A N 1
ATOM 2653 C CA . PRO A 1 335 ? -6.855 11.984 -15.289 1 95.06 335 PRO A CA 1
ATOM 2654 C C . PRO A 1 335 ? -8.312 12.414 -15.148 1 95.06 335 PRO A C 1
ATOM 2656 O O . PRO A 1 335 ? -8.68 13.062 -14.164 1 95.06 335 PRO A O 1
ATOM 2659 N N . TYR A 1 336 ? -9.133 12 -16.172 1 97.94 336 TYR A N 1
ATOM 2660 C CA . TYR A 1 336 ? -10.555 12.32 -16.156 1 97.94 336 TYR A CA 1
ATOM 2661 C C . TYR A 1 336 ? -11.398 11.055 -16.312 1 97.94 336 TYR A C 1
ATOM 2663 O O . TYR A 1 336 ? -11.039 10.148 -17.047 1 97.94 336 TYR A O 1
ATOM 2671 N N . ILE A 1 337 ? -12.469 10.992 -15.594 1 98.31 337 ILE A N 1
ATOM 2672 C CA . ILE A 1 337 ? -13.438 9.906 -15.672 1 98.31 337 ILE A CA 1
ATOM 2673 C C . ILE A 1 337 ? -14.805 10.453 -16.062 1 98.31 337 ILE A C 1
ATOM 2675 O O . ILE A 1 337 ? -15.25 11.469 -15.508 1 98.31 337 ILE A O 1
ATOM 2679 N N . ASN A 1 338 ? -15.438 9.844 -17.031 1 98.81 338 ASN A N 1
ATOM 2680 C CA . ASN A 1 338 ? -16.797 10.203 -17.391 1 98.81 338 ASN A CA 1
ATOM 2681 C C . ASN A 1 338 ? -17.812 9.609 -16.406 1 98.81 338 ASN A C 1
ATOM 2683 O O . ASN A 1 338 ? -18.031 8.391 -16.406 1 98.81 338 ASN A O 1
ATOM 2687 N N . ILE A 1 339 ? -18.406 10.445 -15.602 1 98.81 339 ILE A N 1
ATOM 2688 C CA . ILE A 1 339 ? -19.344 10.008 -14.57 1 98.81 339 ILE A CA 1
ATOM 2689 C C . ILE A 1 339 ? -20.703 10.664 -14.805 1 98.81 339 ILE A C 1
ATOM 2691 O O . ILE A 1 339 ? -20.844 11.883 -14.664 1 98.81 339 ILE A O 1
ATOM 2695 N N . ASN A 1 340 ? -21.703 9.844 -15.156 1 98.62 340 ASN A N 1
ATOM 2696 C CA . ASN A 1 340 ? -23.031 10.328 -15.453 1 98.62 340 ASN A CA 1
ATOM 2697 C C . ASN A 1 340 ? -23.016 11.422 -16.516 1 98.62 340 ASN A C 1
ATOM 2699 O O . ASN A 1 340 ? -23.672 12.453 -16.375 1 98.62 340 ASN A O 1
ATOM 2703 N N . GLY A 1 341 ? -22.172 11.25 -17.438 1 97.62 341 GLY A N 1
ATOM 2704 C CA . GLY A 1 341 ? -22.109 12.133 -18.594 1 97.62 341 GLY A CA 1
ATOM 2705 C C . GLY A 1 341 ? -21.219 13.352 -18.359 1 97.62 341 GLY A C 1
ATOM 2706 O O . GLY A 1 341 ? -21.078 14.195 -19.25 1 97.62 341 GLY A O 1
ATOM 2707 N N . LYS A 1 342 ? -20.609 13.461 -17.25 1 98.06 342 LYS A N 1
ATOM 2708 C CA . LYS A 1 342 ? -19.75 14.602 -16.922 1 98.06 342 LYS A CA 1
ATOM 2709 C C . LYS A 1 342 ? -18.297 14.172 -16.797 1 98.06 342 LYS A C 1
ATOM 2711 O O . LYS A 1 342 ? -18 13.133 -16.188 1 98.06 342 LYS A O 1
ATOM 2716 N N . LYS A 1 343 ? -17.453 14.945 -17.391 1 98.25 343 LYS A N 1
ATOM 2717 C CA . LYS A 1 343 ? -16.031 14.719 -17.266 1 98.25 343 LYS A CA 1
ATOM 2718 C C . LYS A 1 343 ? -15.523 15.172 -15.891 1 98.25 343 LYS A C 1
ATOM 2720 O O . LYS A 1 343 ? -15.508 16.375 -15.594 1 98.25 343 LYS A O 1
ATOM 2725 N N . CYS A 1 344 ? -15.07 14.273 -15.016 1 98.75 344 CYS A N 1
ATOM 2726 C CA . CYS A 1 344 ? -14.688 14.578 -13.641 1 98.75 344 CYS A CA 1
ATOM 2727 C C . CYS A 1 344 ? -13.195 14.328 -13.422 1 98.75 344 CYS A C 1
ATOM 2729 O O . CYS A 1 344 ? -12.664 13.305 -13.852 1 98.75 344 CYS A O 1
ATOM 2731 N N . ARG A 1 345 ? -12.531 15.234 -12.734 1 97.56 345 ARG A N 1
ATOM 2732 C CA . ARG A 1 345 ? -11.109 15.117 -12.422 1 97.56 345 ARG A CA 1
ATOM 2733 C C . ARG A 1 345 ? -10.859 13.992 -11.422 1 97.56 345 ARG A C 1
ATOM 2735 O O . ARG A 1 345 ? -11.633 13.812 -10.484 1 97.56 345 ARG A O 1
ATOM 2742 N N . ASN A 1 346 ? -9.82 13.266 -11.641 1 97.25 346 ASN A N 1
ATOM 2743 C CA . ASN A 1 346 ? -9.359 12.219 -10.727 1 97.25 346 ASN A CA 1
ATOM 2744 C C . ASN A 1 346 ? -8.414 12.773 -9.664 1 97.25 346 ASN A C 1
ATOM 2746 O O . ASN A 1 346 ? -7.344 13.289 -9.992 1 97.25 346 ASN A O 1
ATOM 2750 N N . VAL A 1 347 ? -8.758 12.664 -8.414 1 96.75 347 VAL A N 1
ATOM 2751 C CA . VAL A 1 347 ? -8.031 13.297 -7.316 1 96.75 347 VAL A CA 1
ATOM 2752 C C . VAL A 1 347 ? -6.586 12.789 -7.293 1 96.75 347 VAL A C 1
ATOM 2754 O O . VAL A 1 347 ? -5.676 13.516 -6.898 1 96.75 347 VAL A O 1
ATOM 2757 N N . LEU A 1 348 ? -6.328 11.547 -7.746 1 93.88 348 LEU A N 1
ATOM 2758 C CA . LEU A 1 348 ? -4.996 10.953 -7.707 1 93.88 348 LEU A CA 1
ATOM 2759 C C . LEU A 1 348 ? -4.066 11.633 -8.703 1 93.88 348 LEU A C 1
ATOM 2761 O O . LEU A 1 348 ? -2.848 11.656 -8.516 1 93.88 348 LEU A O 1
ATOM 2765 N N . LEU A 1 349 ? -4.637 12.203 -9.797 1 93.75 349 LEU A N 1
ATOM 2766 C CA . LEU A 1 349 ? -3.828 12.828 -10.836 1 93.75 349 LEU A CA 1
ATOM 2767 C C . LEU A 1 349 ? -3.922 14.344 -10.766 1 93.75 349 LEU A C 1
ATOM 2769 O O . LEU A 1 349 ? -3.203 15.055 -11.477 1 93.75 349 LEU A O 1
ATOM 2773 N N . PHE A 1 350 ? -4.781 14.891 -9.891 1 95.81 350 PHE A N 1
ATOM 2774 C CA . PHE A 1 350 ? -4.891 16.312 -9.617 1 95.81 350 PHE A CA 1
ATOM 2775 C C . PHE A 1 350 ? -4.695 16.594 -8.133 1 95.81 350 PHE A C 1
ATOM 2777 O O . PHE A 1 350 ? -5.422 17.406 -7.547 1 95.81 350 PHE A O 1
ATOM 2784 N N . ARG A 1 351 ? -3.811 15.93 -7.527 1 93.38 351 ARG A N 1
ATOM 2785 C CA . ARG A 1 351 ? -3.584 15.969 -6.086 1 93.38 351 ARG A CA 1
ATOM 2786 C C . ARG A 1 351 ? -3.18 17.359 -5.629 1 93.38 351 ARG A C 1
ATOM 2788 O O . ARG A 1 351 ? -3.543 17.797 -4.531 1 93.38 351 ARG A O 1
ATOM 2795 N N . GLU A 1 352 ? -2.381 18.062 -6.434 1 91.81 352 GLU A N 1
ATOM 2796 C CA . GLU A 1 352 ? -1.927 19.391 -6.059 1 91.81 352 GLU A CA 1
ATOM 2797 C C . GLU A 1 352 ? -3.1 20.359 -5.953 1 91.81 352 GLU A C 1
ATOM 2799 O O . GLU A 1 352 ? -3.188 21.141 -4.992 1 91.81 352 GLU A O 1
ATOM 2804 N N . GLU A 1 353 ? -3.932 20.281 -6.945 1 95.19 353 GLU A N 1
ATOM 2805 C CA . GLU A 1 353 ? -5.129 21.109 -6.91 1 95.19 353 GLU A CA 1
ATOM 2806 C C . GLU A 1 353 ? -6.027 20.75 -5.734 1 95.19 353 GLU A C 1
ATOM 2808 O O . GLU A 1 353 ? -6.543 21.625 -5.039 1 95.19 353 GLU A O 1
ATOM 2813 N N . PHE A 1 354 ? -6.207 19.469 -5.531 1 97.31 354 PHE A N 1
ATOM 2814 C CA . PHE A 1 354 ? -7.012 18.969 -4.43 1 97.31 354 PHE A CA 1
ATOM 2815 C C . PHE A 1 354 ? -6.48 19.469 -3.094 1 97.31 354 PHE A C 1
ATOM 2817 O O . PHE A 1 354 ? -7.242 19.969 -2.264 1 97.31 354 PHE A O 1
ATOM 2824 N N . TRP A 1 355 ? -5.168 19.438 -2.924 1 95.94 355 TRP A N 1
ATOM 2825 C CA . TRP A 1 355 ? -4.535 19.891 -1.693 1 95.94 355 TRP A CA 1
ATOM 2826 C C . TRP A 1 355 ? -4.723 21.406 -1.519 1 95.94 355 TRP A C 1
ATOM 2828 O O . TRP A 1 355 ? -5.047 21.875 -0.425 1 95.94 355 TRP A O 1
ATOM 2838 N N . GLN A 1 356 ? -4.516 22.141 -2.561 1 95.19 356 GLN A N 1
ATOM 2839 C CA . GLN A 1 356 ? -4.637 23.594 -2.479 1 95.19 356 GLN A CA 1
ATOM 2840 C C . GLN A 1 356 ? -6.043 24.016 -2.057 1 95.19 356 GLN A C 1
ATOM 2842 O O . GLN A 1 356 ? -6.211 24.922 -1.249 1 95.19 356 GLN A O 1
ATOM 2847 N N . GLU A 1 357 ? -6.98 23.359 -2.605 1 97.62 357 GLU A N 1
ATOM 2848 C CA . GLU A 1 357 ? -8.367 23.656 -2.264 1 97.62 357 GLU A CA 1
ATOM 2849 C C . GLU A 1 357 ? -8.664 23.312 -0.809 1 97.62 357 GLU A C 1
ATOM 2851 O O . GLU A 1 357 ? -9.328 24.078 -0.105 1 97.62 357 GLU A O 1
ATOM 2856 N N . ILE A 1 358 ? -8.18 22.172 -0.347 1 97.75 358 ILE A N 1
ATOM 2857 C CA . ILE A 1 358 ? -8.344 21.781 1.048 1 97.75 358 ILE A CA 1
ATOM 2858 C C . ILE A 1 358 ? -7.68 22.812 1.958 1 97.75 358 ILE A C 1
ATOM 2860 O O . ILE A 1 358 ? -8.289 23.281 2.922 1 97.75 358 ILE A O 1
ATOM 2864 N N . HIS A 1 359 ? -6.465 23.172 1.58 1 95.56 359 HIS A N 1
ATOM 2865 C CA . HIS A 1 359 ? -5.719 24.141 2.379 1 95.56 359 HIS A CA 1
ATOM 2866 C C . HIS A 1 359 ? -6.449 25.484 2.447 1 95.56 359 HIS A C 1
ATOM 2868 O O . HIS A 1 359 ? -6.633 26.031 3.531 1 95.56 359 HIS A O 1
ATOM 2874 N N . ASP A 1 360 ? -6.961 25.953 1.371 1 95.12 360 ASP A N 1
ATOM 2875 C CA . ASP A 1 360 ? -7.559 27.281 1.267 1 95.12 360 ASP A CA 1
ATOM 2876 C C . ASP A 1 360 ? -8.914 27.328 1.978 1 95.12 360 ASP A C 1
ATOM 2878 O O . ASP A 1 360 ? -9.266 28.344 2.586 1 95.12 360 ASP A O 1
ATOM 2882 N N . PHE A 1 361 ? -9.578 26.234 1.98 1 96.5 361 PHE A N 1
ATOM 2883 C CA . PHE A 1 361 ? -10.969 26.312 2.42 1 96.5 361 PHE A CA 1
ATOM 2884 C C . PHE A 1 361 ? -11.148 25.656 3.781 1 96.5 361 PHE A C 1
ATOM 2886 O O . PHE A 1 361 ? -12.078 25.984 4.52 1 96.5 361 PHE A O 1
ATOM 2893 N N . LEU A 1 362 ? -10.234 24.75 4.148 1 97.12 362 LEU A N 1
ATOM 2894 C CA . LEU A 1 362 ? -10.547 23.938 5.316 1 97.12 362 LEU A CA 1
ATOM 2895 C C . LEU A 1 362 ? -9.555 24.203 6.445 1 97.12 362 LEU A C 1
ATOM 2897 O O . LEU A 1 362 ? -9.742 23.719 7.566 1 97.12 362 LEU A O 1
ATOM 2901 N N . PHE A 1 363 ? -8.547 24.969 6.262 1 94.5 363 PHE A N 1
ATOM 2902 C CA . PHE A 1 363 ? -7.551 25.172 7.305 1 94.5 363 PHE A CA 1
ATOM 2903 C C . PHE A 1 363 ? -7.961 26.328 8.219 1 94.5 363 PHE A C 1
ATOM 2905 O O . PHE A 1 363 ? -7.277 26.609 9.211 1 94.5 363 PHE A O 1
ATOM 2912 N N . GLN A 1 364 ? -9.047 26.953 7.984 1 90.19 364 GLN A N 1
ATOM 2913 C CA . GLN A 1 364 ? -9.711 27.828 8.945 1 90.19 364 GLN A CA 1
ATOM 2914 C C . GLN A 1 364 ? -10.883 27.125 9.617 1 90.19 364 GLN A C 1
ATOM 2916 O O . GLN A 1 364 ? -12.031 27.297 9.219 1 90.19 364 GLN A O 1
ATOM 2921 N N . ALA A 1 365 ? -10.477 26.375 10.672 1 90.5 365 ALA A N 1
ATOM 2922 C CA . ALA A 1 365 ? -11.492 25.484 11.234 1 90.5 365 ALA A CA 1
ATOM 2923 C C . ALA A 1 365 ? -11.719 25.781 12.711 1 90.5 365 ALA A C 1
ATOM 2925 O O . ALA A 1 365 ? -10.781 26.141 13.43 1 90.5 365 ALA A O 1
ATOM 2926 N N . ASP A 1 366 ? -12.969 25.641 13.039 1 92.62 366 ASP A N 1
ATOM 2927 C CA . ASP A 1 366 ? -13.359 25.656 14.445 1 92.62 366 ASP A CA 1
ATOM 2928 C C . ASP A 1 366 ? -13.406 24.25 15.023 1 92.62 366 ASP A C 1
ATOM 2930 O O . ASP A 1 366 ? -14.039 23.359 14.453 1 92.62 366 ASP A O 1
ATOM 2934 N N . PHE A 1 367 ? -12.75 24.141 16.125 1 95.38 367 PHE A N 1
ATOM 2935 C CA . PHE A 1 367 ? -12.672 22.812 16.734 1 95.38 367 PHE A CA 1
ATOM 2936 C C . PHE A 1 367 ? -13.539 22.734 17.984 1 95.38 367 PHE A C 1
ATOM 2938 O O . PHE A 1 367 ? -13.68 23.734 18.703 1 95.38 367 PHE A O 1
ATOM 2945 N N . GLY A 1 368 ? -14.039 21.656 18.219 1 95.88 368 GLY A N 1
ATOM 2946 C CA . GLY A 1 368 ? -14.812 21.281 19.391 1 95.88 368 GLY A CA 1
ATOM 2947 C C . GLY A 1 368 ? -15.047 19.781 19.484 1 95.88 368 GLY A C 1
ATOM 2948 O O . GLY A 1 368 ? -14.562 19.016 18.641 1 95.88 368 GLY A O 1
ATOM 2949 N N . PRO A 1 369 ? -15.68 19.359 20.578 1 96.5 369 PRO A N 1
ATOM 2950 C CA . PRO A 1 369 ? -16.062 17.953 20.609 1 96.5 369 PRO A CA 1
ATOM 2951 C C . PRO A 1 369 ? -17.016 17.562 19.469 1 96.5 369 PRO A C 1
ATOM 2953 O O . PRO A 1 369 ? -17.984 18.281 19.219 1 96.5 369 PRO A O 1
ATOM 2956 N N . ILE A 1 370 ? -16.656 16.531 18.797 1 97 370 ILE A N 1
ATOM 2957 C CA . ILE A 1 370 ? -17.484 16.125 17.672 1 97 370 ILE A CA 1
ATOM 2958 C C . ILE A 1 370 ? -17.891 14.656 17.828 1 97 370 ILE A C 1
ATOM 2960 O O . ILE A 1 370 ? -17.219 13.898 18.547 1 97 370 ILE A O 1
ATOM 2964 N N . HIS A 1 371 ? -18.953 14.242 17.219 1 97 371 HIS A N 1
ATOM 2965 C CA . HIS A 1 371 ? -19.344 12.844 17.094 1 97 371 HIS A CA 1
ATOM 2966 C C . HIS A 1 371 ? -18.5 12.125 16.047 1 97 371 HIS A C 1
ATOM 2968 O O . HIS A 1 371 ? -18.062 10.992 16.25 1 97 371 HIS A O 1
ATOM 2974 N N . GLY A 1 372 ? -18.281 12.797 14.93 1 96.25 372 GLY A N 1
ATOM 2975 C CA . GLY A 1 372 ? -17.406 12.305 13.875 1 96.25 372 GLY A CA 1
ATOM 2976 C C . GLY A 1 372 ? -18.125 11.422 12.875 1 96.25 372 GLY A C 1
ATOM 2977 O O . GLY A 1 372 ? -17.594 11.156 11.789 1 96.25 372 GLY A O 1
ATOM 2978 N N . ASP A 1 373 ? -19.281 10.891 13.141 1 96.62 373 ASP A N 1
ATOM 2979 C CA . ASP A 1 373 ? -20.031 10.047 12.219 1 96.62 373 ASP A CA 1
ATOM 2980 C C . ASP A 1 373 ? -21.531 10.109 12.516 1 96.62 373 ASP A C 1
ATOM 2982 O O . ASP A 1 373 ? -22.188 9.078 12.633 1 96.62 373 ASP A O 1
ATOM 2986 N N . CYS A 1 374 ? -22.078 11.273 12.648 1 97.56 374 CYS A N 1
ATOM 2987 C CA . CYS A 1 374 ? -23.453 11.461 13.094 1 97.56 374 CYS A CA 1
ATOM 2988 C C . CYS A 1 374 ? -24.422 11.391 11.922 1 97.56 374 CYS A C 1
ATOM 2990 O O . CYS A 1 374 ? -25.25 12.289 11.734 1 97.56 374 CYS A O 1
ATOM 2992 N N . THR A 1 375 ? -24.359 10.352 11.133 1 97.44 375 THR A N 1
ATOM 2993 C CA . THR A 1 375 ? -25.312 10.094 10.062 1 97.44 375 THR A CA 1
ATOM 2994 C C . THR A 1 375 ? -26.672 9.727 10.633 1 97.44 375 THR A C 1
ATOM 2996 O O . THR A 1 375 ? -26.812 9.477 11.828 1 97.44 375 THR A O 1
ATOM 2999 N N . LEU A 1 376 ? -27.688 9.688 9.781 1 97.56 376 LEU A N 1
ATOM 3000 C CA . LEU A 1 376 ? -29.031 9.359 10.234 1 97.56 376 LEU A CA 1
ATOM 3001 C C . LEU A 1 376 ? -29.125 7.906 10.68 1 97.56 376 LEU A C 1
ATOM 3003 O O . LEU A 1 376 ? -30.031 7.531 11.43 1 97.56 376 LEU A O 1
ATOM 3007 N N . THR A 1 377 ? -28.141 7.082 10.258 1 94.62 377 THR A N 1
ATOM 3008 C CA . THR A 1 377 ? -28.078 5.688 10.68 1 94.62 377 THR A CA 1
ATOM 3009 C C . THR A 1 377 ? -27.406 5.562 12.047 1 94.62 377 THR A C 1
ATOM 3011 O O . THR A 1 377 ? -27.594 4.566 12.742 1 94.62 377 THR A O 1
ATOM 3014 N N . ASN A 1 378 ? -26.656 6.555 12.438 1 95.88 378 ASN A N 1
ATOM 3015 C CA . ASN A 1 378 ? -25.953 6.531 13.719 1 95.88 378 ASN A CA 1
ATOM 3016 C C . ASN A 1 378 ? -26.641 7.438 14.742 1 95.88 378 ASN A C 1
ATOM 3018 O O . ASN A 1 378 ? -26 7.895 15.695 1 95.88 378 ASN A O 1
ATOM 3022 N N . THR A 1 379 ? -27.859 7.75 14.484 1 97.56 379 THR A N 1
ATOM 3023 C CA . THR A 1 379 ? -28.719 8.477 15.414 1 97.56 379 THR A CA 1
ATOM 3024 C C . THR A 1 379 ? -30.078 7.773 15.547 1 97.56 379 THR A C 1
ATOM 3026 O O . THR A 1 379 ? -30.594 7.223 14.578 1 97.56 379 THR A O 1
ATOM 3029 N N . MET A 1 380 ? -30.562 7.797 16.75 1 97.31 380 MET A N 1
ATOM 3030 C CA . MET A 1 380 ? -31.828 7.129 17.047 1 97.31 380 MET A CA 1
ATOM 3031 C C . MET A 1 380 ? -32.875 8.133 17.516 1 97.31 380 MET A C 1
ATOM 3033 O O . MET A 1 380 ? -32.531 9.211 18.016 1 97.31 380 MET A O 1
ATOM 3037 N N . ILE A 1 381 ? -34.094 7.82 17.266 1 97.62 381 ILE A N 1
ATOM 3038 C CA . ILE A 1 381 ? -35.219 8.578 17.766 1 97.62 381 ILE A CA 1
ATOM 3039 C C . ILE A 1 381 ? -36.188 7.648 18.5 1 97.62 381 ILE A C 1
ATOM 3041 O O . ILE A 1 381 ? -36.531 6.574 18 1 97.62 381 ILE A O 1
ATOM 3045 N N . ASP A 1 382 ? -36.562 7.98 19.688 1 95.62 382 ASP A N 1
ATOM 3046 C CA . ASP A 1 382 ? -37.469 7.121 20.453 1 95.62 382 ASP A CA 1
ATOM 3047 C C . ASP A 1 382 ? -38.906 7.504 20.203 1 95.62 382 ASP A C 1
ATOM 3049 O O . ASP A 1 382 ? -39.219 8.336 19.359 1 95.62 382 ASP A O 1
ATOM 3053 N N . LYS A 1 383 ? -39.844 6.859 20.922 1 92.25 383 LYS A N 1
ATOM 3054 C CA . LYS A 1 383 ? -41.281 7.016 20.703 1 92.25 383 LYS A CA 1
ATOM 3055 C C . LYS A 1 383 ? -41.719 8.43 21.062 1 92.25 383 LYS A C 1
ATOM 3057 O O . LYS A 1 383 ? -42.719 8.922 20.516 1 92.25 383 LYS A O 1
ATOM 3062 N N . ASP A 1 384 ? -41 9.078 21.891 1 93.19 384 ASP A N 1
ATOM 3063 C CA . ASP A 1 384 ? -41.375 10.422 22.344 1 93.19 384 ASP A CA 1
ATOM 3064 C C . ASP A 1 384 ? -40.688 11.492 21.484 1 93.19 384 ASP A C 1
ATOM 3066 O O . ASP A 1 384 ? -40.875 12.688 21.734 1 93.19 384 ASP A O 1
ATOM 3070 N N . GLY A 1 385 ? -39.906 11.047 20.547 1 94.25 385 GLY A N 1
ATOM 3071 C CA . GLY A 1 385 ? -39.25 11.984 19.656 1 94.25 385 GLY A CA 1
ATOM 3072 C C . GLY A 1 385 ? -37.906 12.453 20.141 1 94.25 385 GLY A C 1
ATOM 3073 O O . GLY A 1 385 ? -37.312 13.391 19.594 1 94.25 385 GLY A O 1
ATOM 3074 N N . ARG A 1 386 ? -37.406 11.852 21.141 1 95.5 386 ARG A N 1
ATOM 3075 C CA . ARG A 1 386 ? -36.094 12.195 21.641 1 95.5 386 ARG A CA 1
ATOM 3076 C C . ARG A 1 386 ? -35 11.531 20.812 1 95.5 386 ARG A C 1
ATOM 3078 O O . ARG A 1 386 ? -35.125 10.375 20.422 1 95.5 386 ARG A O 1
ATOM 3085 N N . ILE A 1 387 ? -33.938 12.32 20.609 1 97.88 387 ILE A N 1
ATOM 3086 C CA . ILE A 1 387 ? -32.875 11.852 19.734 1 97.88 387 ILE A CA 1
ATOM 3087 C C . ILE A 1 387 ? -31.703 11.383 20.578 1 97.88 387 ILE A C 1
ATOM 3089 O O . ILE A 1 387 ? -31.375 11.992 21.594 1 97.88 387 ILE A O 1
ATOM 3093 N N . TYR A 1 388 ? -31 10.289 20.141 1 97.81 388 TYR A N 1
ATOM 3094 C CA . TYR A 1 388 ? -29.797 9.727 20.766 1 97.81 388 TYR A CA 1
ATOM 3095 C C . TYR A 1 388 ? -28.703 9.508 19.734 1 97.81 388 TYR A C 1
ATOM 3097 O O . TYR A 1 388 ? -28.953 8.953 18.656 1 97.81 388 TYR A O 1
ATOM 3105 N N . PHE A 1 389 ? -27.547 9.992 20.016 1 97.88 389 PHE A N 1
ATOM 3106 C CA . PHE A 1 389 ? -26.391 9.75 19.156 1 97.88 389 PHE A CA 1
ATOM 3107 C C . PHE A 1 389 ? -25.672 8.469 19.562 1 97.88 389 PHE A C 1
ATOM 3109 O O . PHE A 1 389 ? -25.375 8.266 20.75 1 97.88 389 PHE A O 1
ATOM 3116 N N . ILE A 1 390 ? -25.359 7.598 18.609 1 95.5 390 ILE A N 1
ATOM 3117 C CA . ILE A 1 390 ? -24.672 6.34 18.875 1 95.5 390 ILE A CA 1
ATOM 3118 C C . ILE A 1 390 ? -23.547 6.152 17.859 1 95.5 390 ILE A C 1
ATOM 3120 O O . ILE A 1 390 ? -23.484 6.871 16.859 1 95.5 390 ILE A O 1
ATOM 3124 N N . ASP A 1 391 ? -22.547 5.289 18.094 1 93.19 391 ASP A N 1
ATOM 3125 C CA . ASP A 1 391 ? -21.5 4.867 17.172 1 93.19 391 ASP A CA 1
ATOM 3126 C C . ASP A 1 391 ? -20.609 6.047 16.766 1 93.19 391 ASP A C 1
ATOM 3128 O O . ASP A 1 391 ? -20.375 6.273 15.586 1 93.19 391 ASP A O 1
ATOM 3132 N N . ALA A 1 392 ? -20.203 6.777 17.766 1 95.56 392 ALA A N 1
ATOM 3133 C CA . ALA A 1 392 ? -19.328 7.918 17.484 1 95.56 392 ALA A CA 1
ATOM 3134 C C . ALA A 1 392 ? -17.953 7.457 17 1 95.56 392 ALA A C 1
ATOM 3136 O O . ALA A 1 392 ? -17.422 6.461 17.5 1 95.56 392 ALA A O 1
ATOM 3137 N N . ARG A 1 393 ? -17.422 8.133 16.016 1 91.25 393 ARG A N 1
ATOM 3138 C CA . ARG A 1 393 ? -16.062 7.91 15.57 1 91.25 393 ARG A CA 1
ATOM 3139 C C . ARG A 1 393 ? -15.062 8.234 16.672 1 91.25 393 ARG A C 1
ATOM 3141 O O . ARG A 1 393 ? -14.156 7.449 16.953 1 91.25 393 ARG A O 1
ATOM 3148 N N . GLY A 1 394 ? -15.25 9.398 17.359 1 79.62 394 GLY A N 1
ATOM 3149 C CA . GLY A 1 394 ? -14.547 9.75 18.578 1 79.62 394 GLY A CA 1
ATOM 3150 C C . GLY A 1 394 ? -13.148 10.281 18.328 1 79.62 394 GLY A C 1
ATOM 3151 O O . GLY A 1 394 ? -12.305 10.281 19.234 1 79.62 394 GLY A O 1
ATOM 3152 N N . TYR A 1 395 ? -12.758 10.547 17.094 1 88.62 395 TYR A N 1
ATOM 3153 C CA . TYR A 1 395 ? -11.43 11.133 16.906 1 88.62 395 TYR A CA 1
ATOM 3154 C C . TYR A 1 395 ? -11.352 11.898 15.586 1 88.62 395 TYR A C 1
ATOM 3156 O O . TYR A 1 395 ? -12.211 11.742 14.719 1 88.62 395 TYR A O 1
ATOM 3164 N N . PHE A 1 396 ? -10.391 12.766 15.484 1 93.12 396 PHE A N 1
ATOM 3165 C CA . PHE A 1 396 ? -10.008 13.539 14.305 1 93.12 396 PHE A CA 1
ATOM 3166 C C . PHE A 1 396 ? -8.5 13.781 14.281 1 93.12 396 PHE A C 1
ATOM 3168 O O . PHE A 1 396 ? -7.953 14.391 15.195 1 93.12 396 PHE A O 1
ATOM 3175 N N . GLY A 1 397 ? -7.898 13.336 13.281 1 90.69 397 GLY A N 1
ATOM 3176 C CA . GLY A 1 397 ? -6.445 13.312 13.344 1 90.69 397 GLY A CA 1
ATOM 3177 C C . GLY A 1 397 ? -5.91 12.414 14.445 1 90.69 397 GLY A C 1
ATOM 3178 O O . GLY A 1 397 ? -6.234 11.227 14.5 1 90.69 397 GLY A O 1
ATOM 3179 N N . THR A 1 398 ? -5.168 13.047 15.289 1 85.62 398 THR A N 1
ATOM 3180 C CA . THR A 1 398 ? -4.637 12.289 16.406 1 85.62 398 THR A CA 1
ATOM 3181 C C . THR A 1 398 ? -5.324 12.695 17.719 1 85.62 398 THR A C 1
ATOM 3183 O O . THR A 1 398 ? -5.035 12.141 18.781 1 85.62 398 THR A O 1
ATOM 3186 N N . ARG A 1 399 ? -6.246 13.602 17.594 1 87.5 399 ARG A N 1
ATOM 3187 C CA . ARG A 1 399 ? -6.957 14.07 18.781 1 87.5 399 ARG A CA 1
ATOM 3188 C C . ARG A 1 399 ? -8.211 13.242 19.031 1 87.5 399 ARG A C 1
ATOM 3190 O O . ARG A 1 399 ? -8.961 12.945 18.109 1 87.5 399 ARG A O 1
ATOM 3197 N N . GLU A 1 400 ? -8.367 12.969 20.203 1 89.62 400 GLU A N 1
ATOM 3198 C CA . GLU A 1 400 ? -9.578 12.258 20.609 1 89.62 400 GLU A CA 1
ATOM 3199 C C . GLU A 1 400 ? -10.695 13.234 20.969 1 89.62 400 GLU A C 1
ATOM 3201 O O . GLU A 1 400 ? -10.438 14.281 21.562 1 89.62 400 GLU A O 1
ATOM 3206 N N . ILE A 1 401 ? -11.844 13 20.516 1 91.69 401 ILE A N 1
ATOM 3207 C CA . ILE A 1 401 ? -13.078 13.68 20.875 1 91.69 401 ILE A CA 1
ATOM 3208 C C . ILE A 1 401 ? -13.188 15 20.125 1 91.69 401 ILE A C 1
ATOM 3210 O O . ILE A 1 401 ? -14.266 15.375 19.656 1 91.69 401 ILE A O 1
ATOM 3214 N N . MET A 1 402 ? -12.016 15.703 19.969 1 95.56 402 MET A N 1
ATOM 3215 C CA . MET A 1 402 ? -12 17.031 19.359 1 95.56 402 MET A CA 1
ATOM 3216 C C . MET A 1 402 ? -11.781 16.938 17.844 1 95.56 402 MET A C 1
ATOM 3218 O O . MET A 1 402 ? -10.992 16.109 17.375 1 95.56 402 MET A O 1
ATOM 3222 N N . GLY A 1 403 ? -12.469 17.781 17.062 1 96.31 403 GLY A N 1
ATOM 3223 C CA . GLY A 1 403 ? -12.289 17.844 15.625 1 96.31 403 GLY A CA 1
ATOM 3224 C C . GLY A 1 403 ? -12.938 19.047 14.984 1 96.31 403 GLY A C 1
ATOM 3225 O O . GLY A 1 403 ? -13.453 19.922 15.688 1 96.31 403 GLY A O 1
ATOM 3226 N N . ASP A 1 404 ? -12.805 19.172 13.719 1 96.75 404 ASP A N 1
ATOM 3227 C CA . ASP A 1 404 ? -13.492 20.203 12.945 1 96.75 404 ASP A CA 1
ATOM 3228 C C . ASP A 1 404 ? -15.008 20.047 13.055 1 96.75 404 ASP A C 1
ATOM 3230 O O . ASP A 1 404 ? -15.57 19.031 12.648 1 96.75 404 ASP A O 1
ATOM 3234 N N . VAL A 1 405 ? -15.648 21.062 13.57 1 97 405 VAL A N 1
ATOM 3235 C CA . VAL A 1 405 ? -17.078 20.953 13.82 1 97 405 VAL A CA 1
ATOM 3236 C C . VAL A 1 405 ? -17.828 20.75 12.5 1 97 405 VAL A C 1
ATOM 3238 O O . VAL A 1 405 ? -18.891 20.109 12.477 1 97 405 VAL A O 1
ATOM 3241 N N . TYR A 1 406 ? -17.266 21.203 11.375 1 97.62 406 TYR A N 1
ATOM 3242 C CA . TYR A 1 406 ? -17.922 21.047 10.078 1 97.62 406 TYR A CA 1
ATOM 3243 C C . TYR A 1 406 ? -17.906 19.578 9.648 1 97.62 406 TYR A C 1
ATOM 3245 O O . TYR A 1 406 ? -18.641 19.188 8.742 1 97.62 406 TYR A O 1
ATOM 3253 N N . TYR A 1 407 ? -17.031 18.781 10.219 1 97.81 407 TYR A N 1
ATOM 3254 C CA . TYR A 1 407 ? -17.047 17.359 9.93 1 97.81 407 TYR A CA 1
ATOM 3255 C C . TYR A 1 407 ? -18.391 16.734 10.32 1 97.81 407 TYR A C 1
ATOM 3257 O O . TYR A 1 407 ? -18.953 15.938 9.57 1 97.81 407 TYR A O 1
ATOM 3265 N N . ASP A 1 408 ? -18.922 17.141 11.461 1 97.75 408 ASP A N 1
ATOM 3266 C CA . ASP A 1 408 ? -20.234 16.688 11.898 1 97.75 408 ASP A CA 1
ATOM 3267 C C . ASP A 1 408 ? -21.328 17.203 10.969 1 97.75 408 ASP A C 1
ATOM 3269 O O . ASP A 1 408 ? -22.219 16.453 10.57 1 97.75 408 ASP A O 1
ATOM 3273 N N . TRP A 1 409 ? -21.266 18.516 10.656 1 98.25 409 TRP A N 1
ATOM 3274 C CA . TRP A 1 409 ? -22.266 19.078 9.742 1 98.25 409 TRP A CA 1
ATOM 3275 C C . TRP A 1 409 ? -22.25 18.344 8.414 1 98.25 409 TRP A C 1
ATOM 3277 O O . TRP A 1 409 ? -23.312 18.031 7.859 1 98.25 409 TRP A O 1
ATOM 3287 N N . ALA A 1 410 ? -21.078 18.031 7.922 1 98.19 410 ALA A N 1
ATOM 3288 C CA . ALA A 1 410 ? -20.953 17.328 6.648 1 98.19 410 ALA A CA 1
ATOM 3289 C C . ALA A 1 410 ? -21.547 15.914 6.734 1 98.19 410 ALA A C 1
ATOM 3291 O O . ALA A 1 410 ? -22.094 15.414 5.758 1 98.19 410 ALA A O 1
ATOM 3292 N N . LYS A 1 411 ? -21.422 15.289 7.895 1 98.12 411 LYS A N 1
ATOM 3293 C CA . LYS A 1 411 ? -21.953 13.938 8.062 1 98.12 411 LYS A CA 1
ATOM 3294 C C . LYS A 1 411 ? -23.484 13.945 8.062 1 98.12 411 LYS A C 1
ATOM 3296 O O . LYS A 1 411 ? -24.109 13.008 7.551 1 98.12 411 LYS A O 1
ATOM 3301 N N . ILE A 1 412 ? -24.062 14.93 8.633 1 98.31 412 ILE A N 1
ATOM 3302 C CA . ILE A 1 412 ? -25.516 15.07 8.523 1 98.31 412 ILE A CA 1
ATOM 3303 C C . ILE A 1 412 ? -25.906 15.336 7.074 1 98.31 412 ILE A C 1
ATOM 3305 O O . ILE A 1 412 ? -26.828 14.719 6.547 1 98.31 412 ILE A O 1
ATOM 3309 N N . TYR A 1 413 ? -25.172 16.25 6.441 1 98.56 413 TYR A N 1
ATOM 3310 C CA . TYR A 1 413 ? -25.391 16.578 5.039 1 98.56 413 TYR A CA 1
ATOM 3311 C C . TYR A 1 413 ? -25.25 15.336 4.164 1 98.56 413 TYR A C 1
ATOM 3313 O O . TYR A 1 413 ? -26 15.164 3.201 1 98.56 413 TYR A O 1
ATOM 3321 N N . TYR A 1 414 ? -24.297 14.547 4.523 1 97.56 414 TYR A N 1
ATOM 3322 C CA . TYR A 1 414 ? -24 13.258 3.91 1 97.56 414 TYR A CA 1
ATOM 3323 C C . TYR A 1 414 ? -25.25 12.383 3.857 1 97.56 414 TYR A C 1
ATOM 3325 O O . TYR A 1 414 ? -25.531 11.75 2.836 1 97.56 414 TYR A O 1
ATOM 3333 N N . SER A 1 415 ? -26.047 12.359 4.871 1 97.69 415 SER A N 1
ATOM 3334 C CA . SER A 1 415 ? -27.281 11.602 4.961 1 97.69 415 SER A CA 1
ATOM 3335 C C . SER A 1 415 ? -28.422 12.305 4.23 1 97.69 415 SER A C 1
ATOM 3337 O O . SER A 1 415 ? -29.188 11.672 3.5 1 97.69 415 SER A O 1
ATOM 3339 N N . LEU A 1 416 ? -28.531 13.594 4.402 1 97.44 416 LEU A N 1
ATOM 3340 C CA . LEU A 1 416 ? -29.672 14.352 3.889 1 97.44 416 LEU A CA 1
ATOM 3341 C C . LEU A 1 416 ? -29.562 14.523 2.377 1 97.44 416 LEU A C 1
ATOM 3343 O O . LEU A 1 416 ? -30.406 14.023 1.628 1 97.44 416 LEU A O 1
ATOM 3347 N N . ALA A 1 417 ? -28.484 15.117 1.969 1 97.19 417 ALA A N 1
ATOM 3348 C CA . ALA A 1 417 ? -28.297 15.453 0.558 1 97.19 417 ALA A CA 1
ATOM 3349 C C . ALA A 1 417 ? -27.562 14.336 -0.182 1 97.19 417 ALA A C 1
ATOM 3351 O O . ALA A 1 417 ? -27.797 14.125 -1.376 1 97.19 417 ALA A O 1
ATOM 3352 N N . GLY A 1 418 ? -26.703 13.648 0.453 1 97.5 418 GLY A N 1
ATOM 3353 C CA . GLY A 1 418 ? -25.797 12.711 -0.182 1 97.5 418 GLY A CA 1
ATOM 3354 C C . GLY A 1 418 ? -26.375 11.328 -0.35 1 97.5 418 GLY A C 1
ATOM 3355 O O . GLY A 1 418 ? -25.781 10.469 -1 1 97.5 418 GLY A O 1
ATOM 3356 N N . ARG A 1 419 ? -27.516 11.07 0.287 1 97.88 419 ARG A N 1
ATOM 3357 C CA . ARG A 1 419 ? -28.219 9.797 0.19 1 97.88 419 ARG A CA 1
ATOM 3358 C C . ARG A 1 419 ? -27.328 8.648 0.676 1 97.88 419 ARG A C 1
ATOM 3360 O O . ARG A 1 419 ? -27.391 7.547 0.131 1 97.88 419 ARG A O 1
ATOM 3367 N N . PHE A 1 420 ? -26.469 8.945 1.623 1 97.88 420 PHE A N 1
ATOM 3368 C CA . PHE A 1 420 ? -25.516 7.965 2.127 1 97.88 420 PHE A CA 1
ATOM 3369 C C . PHE A 1 420 ? -26.219 6.746 2.689 1 97.88 420 PHE A C 1
ATOM 3371 O O . PHE A 1 420 ? -25.812 5.609 2.457 1 97.88 420 PHE A O 1
ATOM 3378 N N . ASP A 1 421 ? -27.266 6.98 3.447 1 96.75 421 ASP A N 1
ATOM 3379 C CA . ASP A 1 421 ? -27.938 5.883 4.141 1 96.75 421 ASP A CA 1
ATOM 3380 C C . ASP A 1 421 ? -28.547 4.906 3.146 1 96.75 421 ASP A C 1
ATOM 3382 O O . ASP A 1 421 ? -28.609 3.701 3.404 1 96.75 421 ASP A O 1
ATOM 3386 N N . ARG A 1 422 ? -29.031 5.41 2.01 1 97 422 ARG A N 1
ATOM 3387 C CA . ARG A 1 422 ? -29.516 4.547 0.938 1 97 422 ARG A CA 1
ATOM 3388 C C . ARG A 1 422 ? -28.375 3.771 0.295 1 97 422 ARG A C 1
ATOM 3390 O O . ARG A 1 422 ? -28.5 2.582 0.003 1 97 422 ARG A O 1
ATOM 3397 N N . PHE A 1 423 ? -27.281 4.477 0.048 1 97.25 423 PHE A N 1
ATOM 3398 C CA . PHE A 1 423 ? -26.062 3.836 -0.456 1 97.25 423 PHE A CA 1
ATOM 3399 C C . PHE A 1 423 ? -25.625 2.715 0.474 1 97.25 423 PHE A C 1
ATOM 3401 O O . PHE A 1 423 ? -25.281 1.623 0.017 1 97.25 423 PHE A O 1
ATOM 3408 N N . ASN A 1 424 ? -25.672 2.998 1.767 1 93.75 424 ASN A N 1
ATOM 3409 C CA . ASN A 1 424 ? -25.156 2.082 2.779 1 93.75 424 ASN A CA 1
ATOM 3410 C C . ASN A 1 424 ? -25.953 0.774 2.803 1 93.75 424 ASN A C 1
ATOM 3412 O O . ASN A 1 424 ? -25.391 -0.278 3.133 1 93.75 424 ASN A O 1
ATOM 3416 N N . ILE A 1 425 ? -27.234 0.792 2.479 1 90.88 425 ILE A N 1
ATOM 3417 C CA . ILE A 1 425 ? -28.031 -0.43 2.439 1 90.88 425 ILE A CA 1
ATOM 3418 C C . ILE A 1 425 ? -28.062 -0.981 1.016 1 90.88 425 ILE A C 1
ATOM 3420 O O . ILE A 1 425 ? -28.922 -1.784 0.672 1 90.88 425 ILE A O 1
ATOM 3424 N N . LYS A 1 426 ? -27.203 -0.428 0.108 1 92.81 426 LYS A N 1
ATOM 3425 C CA . LYS A 1 426 ? -26.938 -0.917 -1.242 1 92.81 426 LYS A CA 1
ATOM 3426 C C . LYS A 1 426 ? -28.125 -0.673 -2.16 1 92.81 426 LYS A C 1
ATOM 3428 O O . LYS A 1 426 ? -28.406 -1.48 -3.047 1 92.81 426 LYS A O 1
ATOM 3433 N N . ASP A 1 427 ? -28.875 0.323 -1.843 1 95 427 ASP A N 1
ATOM 3434 C CA . ASP A 1 427 ? -29.984 0.707 -2.695 1 95 427 ASP A CA 1
ATOM 3435 C C . ASP A 1 427 ? -29.547 1.705 -3.764 1 95 427 ASP A C 1
ATOM 3437 O O . ASP A 1 427 ? -29.828 2.9 -3.658 1 95 427 ASP A O 1
ATOM 3441 N N . PHE A 1 428 ? -28.891 1.253 -4.762 1 97.56 428 PHE A N 1
ATOM 3442 C CA . PHE A 1 428 ? -28.375 2.043 -5.871 1 97.56 428 PHE A CA 1
ATOM 3443 C C . PHE A 1 428 ? -28.172 1.172 -7.109 1 97.56 428 PHE A C 1
ATOM 3445 O O . PHE A 1 428 ? -28.266 -0.054 -7.031 1 97.56 428 PHE A O 1
ATOM 3452 N N . GLU A 1 429 ? -28.031 1.794 -8.195 1 97.5 429 GLU A N 1
ATOM 3453 C CA . GLU A 1 429 ? -27.641 1.188 -9.469 1 97.5 429 GLU A CA 1
ATOM 3454 C C . GLU A 1 429 ? -26.297 1.739 -9.961 1 97.5 429 GLU A C 1
ATOM 3456 O O . GLU A 1 429 ? -26.016 2.93 -9.805 1 97.5 429 GLU A O 1
ATOM 3461 N N . LEU A 1 430 ? -25.5 0.911 -10.508 1 98.31 430 LEU A N 1
ATOM 3462 C CA . LEU A 1 430 ? -24.219 1.3 -11.078 1 98.31 430 LEU A CA 1
ATOM 3463 C C . LEU A 1 430 ? -23.938 0.521 -12.352 1 98.31 430 LEU A C 1
ATOM 3465 O O . LEU A 1 430 ? -24.062 -0.706 -12.383 1 98.31 430 LEU A O 1
ATOM 3469 N N . GLU A 1 431 ? -23.625 1.167 -13.352 1 98.25 431 GLU A N 1
ATOM 3470 C CA . GLU A 1 431 ? -23.188 0.597 -14.617 1 98.25 431 GLU A CA 1
ATOM 3471 C C . GLU A 1 431 ? -21.797 1.12 -15.008 1 98.25 431 GLU A C 1
ATOM 3473 O O . GLU A 1 431 ? -21.625 2.324 -15.195 1 98.25 431 GLU A O 1
ATOM 3478 N N . ILE A 1 432 ? -20.875 0.273 -15.109 1 98.19 432 ILE A N 1
ATOM 3479 C CA . ILE A 1 432 ? -19.547 0.611 -15.57 1 98.19 432 ILE A CA 1
ATOM 3480 C C . ILE A 1 432 ? -19.375 0.186 -17.031 1 98.19 432 ILE A C 1
ATOM 3482 O O . ILE A 1 432 ? -19.266 -1.005 -17.328 1 98.19 432 ILE A O 1
ATOM 3486 N N . ALA A 1 433 ? -19.344 1.102 -17.859 1 97.31 433 ALA A N 1
ATOM 3487 C CA . ALA A 1 433 ? -19.25 0.862 -19.297 1 97.31 433 ALA A CA 1
ATOM 3488 C C . ALA A 1 433 ? -17.859 1.173 -19.828 1 97.31 433 ALA A C 1
ATOM 3490 O O . ALA A 1 433 ? -16.953 1.485 -19.047 1 97.31 433 ALA A O 1
ATOM 3491 N N . GLU A 1 434 ? -17.625 1.021 -21.094 1 94.88 434 GLU A N 1
ATOM 3492 C CA . GLU A 1 434 ? -16.312 1.254 -21.703 1 94.88 434 GLU A CA 1
ATOM 3493 C C . GLU A 1 434 ? -15.969 2.74 -21.703 1 94.88 434 GLU A C 1
ATOM 3495 O O . GLU A 1 434 ? -14.797 3.109 -21.609 1 94.88 434 GLU A O 1
ATOM 3500 N N . ASP A 1 435 ? -16.984 3.523 -21.75 1 95.94 435 ASP A N 1
ATOM 3501 C CA . ASP A 1 435 ? -16.75 4.949 -21.938 1 95.94 435 ASP A CA 1
ATOM 3502 C C . ASP A 1 435 ? -16.953 5.727 -20.641 1 95.94 435 ASP A C 1
ATOM 3504 O O . ASP A 1 435 ? -16.891 6.957 -20.625 1 95.94 435 ASP A O 1
ATOM 3508 N N . GLY A 1 436 ? -17.297 5.086 -19.641 1 98 436 GLY A N 1
ATOM 3509 C CA . GLY A 1 436 ? -17.547 5.758 -18.375 1 98 436 GLY A CA 1
ATOM 3510 C C . GLY A 1 436 ? -18.5 5.008 -17.469 1 98 436 GLY A C 1
ATOM 3511 O O . GLY A 1 436 ? -18.75 3.818 -17.672 1 98 436 GLY A O 1
ATOM 3512 N N . VAL A 1 437 ? -19.016 5.742 -16.453 1 98.56 437 VAL A N 1
ATOM 3513 C CA . VAL A 1 437 ? -19.875 5.086 -15.461 1 98.56 437 VAL A CA 1
ATOM 3514 C C . VAL A 1 437 ? -21.188 5.852 -15.336 1 98.56 437 VAL A C 1
ATOM 3516 O O . VAL A 1 437 ? -21.219 7.066 -15.531 1 98.56 437 VAL A O 1
ATOM 3519 N N . ARG A 1 438 ? -22.25 5.156 -15.117 1 98.69 438 ARG A N 1
ATOM 3520 C CA . ARG A 1 438 ? -23.562 5.695 -14.812 1 98.69 438 ARG A CA 1
ATOM 3521 C C . ARG A 1 438 ? -24.125 5.094 -13.531 1 98.69 438 ARG A C 1
ATOM 3523 O O . ARG A 1 438 ? -24.031 3.883 -13.312 1 98.69 438 ARG A O 1
ATOM 3530 N N . TYR A 1 439 ? -24.578 5.988 -12.688 1 98.5 439 TYR A N 1
ATOM 3531 C CA . TYR A 1 439 ? -25.125 5.449 -11.445 1 98.5 439 TYR A CA 1
ATOM 3532 C C . TYR A 1 439 ? -26.281 6.305 -10.938 1 98.5 439 TYR A C 1
ATOM 3534 O O . TYR A 1 439 ? -26.469 7.434 -11.391 1 98.5 439 TYR A O 1
ATOM 3542 N N . GLU A 1 440 ? -27.062 5.691 -10.086 1 98.31 440 GLU A N 1
ATOM 3543 C CA . GLU A 1 440 ? -28.141 6.355 -9.352 1 98.31 440 GLU A CA 1
ATOM 3544 C C . GLU A 1 440 ? -28.297 5.758 -7.957 1 98.31 440 GLU A C 1
ATOM 3546 O O . GLU A 1 440 ? -28.422 4.543 -7.809 1 98.31 440 GLU A O 1
ATOM 3551 N N . ILE A 1 441 ? -28.234 6.594 -7 1 98.31 441 ILE A N 1
ATOM 3552 C CA . ILE A 1 441 ? -28.562 6.195 -5.641 1 98.31 441 ILE A CA 1
ATOM 3553 C C . ILE A 1 441 ? -30.031 6.547 -5.352 1 98.31 441 ILE A C 1
ATOM 3555 O O . ILE A 1 441 ? -30.484 7.656 -5.648 1 98.31 441 ILE A O 1
ATOM 3559 N N . ALA A 1 442 ? -30.719 5.668 -4.77 1 97.56 442 ALA A N 1
ATOM 3560 C CA . ALA A 1 442 ? -32.156 5.875 -4.496 1 97.56 442 ALA A CA 1
ATOM 3561 C C . ALA A 1 442 ? -32.344 7.055 -3.549 1 97.56 442 ALA A C 1
ATOM 3563 O O . ALA A 1 442 ? -31.484 7.359 -2.729 1 97.56 442 ALA A O 1
ATOM 3564 N N . ARG A 1 443 ? -33.469 7.656 -3.625 1 96.19 443 ARG A N 1
ATOM 3565 C CA . ARG A 1 443 ? -33.812 8.789 -2.771 1 96.19 443 ARG A CA 1
ATOM 3566 C C . ARG A 1 443 ? -33.969 8.359 -1.319 1 96.19 443 ARG A C 1
ATOM 3568 O O . ARG A 1 443 ? -34.5 7.281 -1.046 1 96.19 443 ARG A O 1
ATOM 3575 N N . SER A 1 444 ? -33.531 9.18 -0.477 1 92.81 444 SER A N 1
ATOM 3576 C CA . SER A 1 444 ? -33.656 8.891 0.949 1 92.81 444 SER A CA 1
ATOM 3577 C C . SER A 1 444 ? -34.938 9.477 1.536 1 92.81 444 SER A C 1
ATOM 3579 O O . SER A 1 444 ? -35.375 9.055 2.607 1 92.81 444 SER A O 1
ATOM 3581 N N . GLY A 1 445 ? -35.5 10.453 0.907 1 94 445 GLY A N 1
ATOM 3582 C CA . GLY A 1 445 ? -36.656 11.156 1.416 1 94 445 GLY A CA 1
ATOM 3583 C C . GLY A 1 445 ? -36.312 12.375 2.252 1 94 445 GLY A C 1
ATOM 3584 O O . GLY A 1 445 ? -37.219 13.07 2.744 1 94 445 GLY A O 1
ATOM 3585 N N . TRP A 1 446 ? -35.062 12.648 2.418 1 97.12 446 TRP A N 1
ATOM 3586 C CA . TRP A 1 446 ? -34.625 13.766 3.252 1 97.12 446 TRP A CA 1
ATOM 3587 C C . TRP A 1 446 ? -34.094 14.898 2.393 1 97.12 446 TRP A C 1
ATOM 3589 O O . TRP A 1 446 ? -33.875 16.016 2.885 1 97.12 446 TRP A O 1
ATOM 3599 N N . GLU A 1 447 ? -33.906 14.766 1.061 1 96.19 447 GLU A N 1
ATOM 3600 C CA . GLU A 1 447 ? -33.188 15.68 0.178 1 96.19 447 GLU A CA 1
ATOM 3601 C C . GLU A 1 447 ? -33.875 17.047 0.121 1 96.19 447 GLU A C 1
ATOM 3603 O O . GLU A 1 447 ? -33.219 18.078 0.05 1 96.19 447 GLU A O 1
ATOM 3608 N N . ASP A 1 448 ? -35.125 17 0.197 1 95.81 448 ASP A N 1
ATOM 3609 C CA . ASP A 1 448 ? -35.906 18.234 0.052 1 95.81 448 ASP A CA 1
ATOM 3610 C C . ASP A 1 448 ? -35.688 19.156 1.25 1 95.81 448 ASP A C 1
ATOM 3612 O O . ASP A 1 448 ? -36.031 20.344 1.189 1 95.81 448 ASP A O 1
ATOM 3616 N N . LEU A 1 449 ? -35.156 18.641 2.338 1 97.56 449 LEU A N 1
ATOM 3617 C CA . LEU A 1 449 ? -34.969 19.422 3.555 1 97.56 449 LEU A CA 1
ATOM 3618 C C . LEU A 1 449 ? -33.531 19.875 3.688 1 97.56 449 LEU A C 1
ATOM 3620 O O . LEU A 1 449 ? -33.125 20.391 4.73 1 97.56 449 LEU A O 1
ATOM 3624 N N . THR A 1 450 ? -32.75 19.75 2.664 1 97.81 450 THR A N 1
ATOM 3625 C CA . THR A 1 450 ? -31.328 20.094 2.699 1 97.81 450 THR A CA 1
ATOM 3626 C C . THR A 1 450 ? -31.156 21.594 2.975 1 97.81 450 THR A C 1
ATOM 3628 O O . THR A 1 450 ? -30.359 21.969 3.84 1 97.81 450 THR A O 1
ATOM 3631 N N . GLN A 1 451 ? -31.906 22.391 2.203 1 97.62 451 GLN A N 1
ATOM 3632 C CA . GLN A 1 451 ? -31.781 23.844 2.4 1 97.62 451 GLN A CA 1
ATOM 3633 C C . GLN A 1 451 ? -32.219 24.234 3.807 1 97.62 451 GLN A C 1
ATOM 3635 O O . GLN A 1 451 ? -31.625 25.125 4.426 1 97.62 451 GLN A O 1
ATOM 3640 N N . TYR A 1 452 ? -33.281 23.625 4.301 1 98.19 452 TYR A N 1
ATOM 3641 C CA . TYR A 1 452 ? -33.75 23.875 5.664 1 98.19 452 TYR A CA 1
ATOM 3642 C C . TYR A 1 452 ? -32.625 23.594 6.672 1 98.19 452 TYR A C 1
ATOM 3644 O O . TYR A 1 452 ? -32.375 24.406 7.574 1 98.19 452 TYR A O 1
ATOM 3652 N N . PHE A 1 453 ? -31.953 22.531 6.566 1 98.38 453 PHE A N 1
ATOM 3653 C CA . PHE A 1 453 ? -30.844 22.141 7.414 1 98.38 453 PHE A CA 1
ATOM 3654 C C . PHE A 1 453 ? -29.719 23.188 7.348 1 98.38 453 PHE A C 1
ATOM 3656 O O . PHE A 1 453 ? -29.234 23.641 8.383 1 98.38 453 PHE A O 1
ATOM 3663 N N . LEU A 1 454 ? -29.359 23.578 6.09 1 98.5 454 LEU A N 1
ATOM 3664 C CA . LEU A 1 454 ? -28.281 24.562 5.906 1 98.5 454 LEU A CA 1
ATOM 3665 C C . LEU A 1 454 ? -28.625 25.875 6.578 1 98.5 454 LEU A C 1
ATOM 3667 O O . LEU A 1 454 ? -27.75 26.531 7.172 1 98.5 454 LEU A O 1
ATOM 3671 N N . ASP A 1 455 ? -29.875 26.25 6.531 1 98.06 455 ASP A N 1
ATOM 3672 C CA . ASP A 1 455 ? -30.328 27.516 7.102 1 98.06 455 ASP A CA 1
ATOM 3673 C C . ASP A 1 455 ? -30.266 27.469 8.625 1 98.06 455 ASP A C 1
ATOM 3675 O O . ASP A 1 455 ? -30.25 28.531 9.273 1 98.06 455 ASP A O 1
ATOM 3679 N N . LYS A 1 456 ? -30.266 26.281 9.211 1 97.94 456 LYS A N 1
ATOM 3680 C CA . LYS A 1 456 ? -30.281 26.141 10.656 1 97.94 456 LYS A CA 1
ATOM 3681 C C . LYS A 1 456 ? -28.875 26.156 11.234 1 97.94 456 LYS A C 1
ATOM 3683 O O . LYS A 1 456 ? -28.688 26.359 12.438 1 97.94 456 LYS A O 1
ATOM 3688 N N . ILE A 1 457 ? -27.875 25.875 10.445 1 96.94 457 ILE A N 1
ATOM 3689 C CA . ILE A 1 457 ? -26.5 25.906 10.898 1 96.94 457 ILE A CA 1
ATOM 3690 C C . ILE A 1 457 ? -26.062 27.359 11.086 1 96.94 457 ILE A C 1
ATOM 3692 O O . ILE A 1 457 ? -26.141 28.172 10.148 1 96.94 457 ILE A O 1
ATOM 3696 N N . PRO A 1 458 ? -25.609 27.766 12.227 1 91.12 458 PRO A N 1
ATOM 3697 C CA . PRO A 1 458 ? -25.156 29.141 12.43 1 91.12 458 PRO A CA 1
ATOM 3698 C C . PRO A 1 458 ? -24 29.531 11.508 1 91.12 458 PRO A C 1
ATOM 3700 O O . PRO A 1 458 ? -22.969 28.859 11.5 1 91.12 458 PRO A O 1
ATOM 3703 N N . ASP A 1 459 ? -24.109 30.625 10.703 1 91.56 459 ASP A N 1
ATOM 3704 C CA . ASP A 1 459 ? -23.078 31.141 9.805 1 91.56 459 ASP A CA 1
ATOM 3705 C C . ASP A 1 459 ? -22.531 30.031 8.906 1 91.56 459 ASP A C 1
ATOM 3707 O O . ASP A 1 459 ? -21.328 29.828 8.828 1 91.56 459 ASP A O 1
ATOM 3711 N N . CYS A 1 460 ? -23.422 29.375 8.367 1 96.06 460 CYS A N 1
ATOM 3712 C CA . CYS A 1 460 ? -23.078 28.188 7.594 1 96.06 460 CYS A CA 1
ATOM 3713 C C . CYS A 1 460 ? -22.234 28.547 6.383 1 96.06 460 CYS A C 1
ATOM 3715 O O . CYS A 1 460 ? -22.641 29.359 5.555 1 96.06 460 CYS A O 1
ATOM 3717 N N . ASN A 1 461 ? -21.047 28 6.297 1 96.62 461 ASN A N 1
ATOM 3718 C CA . ASN A 1 461 ? -20.203 28.047 5.109 1 96.62 461 ASN A CA 1
ATOM 3719 C C . ASN A 1 461 ? -20.438 26.828 4.211 1 96.62 461 ASN A C 1
ATOM 3721 O O . ASN A 1 461 ? -19.812 25.797 4.395 1 96.62 461 ASN A O 1
ATOM 3725 N N . VAL A 1 462 ? -21.234 26.969 3.209 1 97.12 462 VAL A N 1
ATOM 3726 C CA . VAL A 1 462 ? -21.688 25.875 2.365 1 97.12 462 VAL A CA 1
ATOM 3727 C C . VAL A 1 462 ? -20.531 25.312 1.55 1 97.12 462 VAL A C 1
ATOM 3729 O O . VAL A 1 462 ? -20.453 24.109 1.315 1 97.12 462 VAL A O 1
ATOM 3732 N N . ALA A 1 463 ? -19.641 26.156 1.068 1 97.25 463 ALA A N 1
ATOM 3733 C CA . ALA A 1 463 ? -18.484 25.719 0.294 1 97.25 463 ALA A CA 1
ATOM 3734 C C . ALA A 1 463 ? -17.625 24.734 1.091 1 97.25 463 ALA A C 1
ATOM 3736 O O . ALA A 1 463 ? -17.234 23.688 0.577 1 97.25 463 ALA A O 1
ATOM 3737 N N . LYS A 1 464 ? -17.391 25.109 2.342 1 97.44 464 LYS A N 1
ATOM 3738 C CA . LYS A 1 464 ? -16.625 24.219 3.227 1 97.44 464 LYS A CA 1
ATOM 3739 C C . LYS A 1 464 ? -17.344 22.891 3.42 1 97.44 464 LYS A C 1
ATOM 3741 O O . LYS A 1 464 ? -16.719 21.828 3.309 1 97.44 464 LYS A O 1
ATOM 3746 N N . LEU A 1 465 ? -18.562 23 3.676 1 97.88 465 LEU A N 1
ATOM 3747 C CA . LEU A 1 465 ? -19.375 21.828 3.941 1 97.88 465 LEU A CA 1
ATOM 3748 C C . LEU A 1 465 ? -19.375 20.875 2.744 1 97.88 465 LEU A C 1
ATOM 3750 O O . LEU A 1 465 ? -19.156 19.672 2.895 1 97.88 465 LEU A O 1
ATOM 3754 N N . LYS A 1 466 ? -19.562 21.359 1.56 1 98.31 466 LYS A N 1
ATOM 3755 C CA . LYS A 1 466 ? -19.656 20.562 0.346 1 98.31 466 LYS A CA 1
ATOM 3756 C C . LYS A 1 466 ? -18.312 19.938 -0.013 1 98.31 466 LYS A C 1
ATOM 3758 O O . LYS A 1 466 ? -18.25 18.828 -0.542 1 98.31 466 LYS A O 1
ATOM 3763 N N . LEU A 1 467 ? -17.234 20.672 0.233 1 98.62 467 LEU A N 1
ATOM 3764 C CA . LEU A 1 467 ? -15.906 20.109 -0.013 1 98.62 467 LEU A CA 1
ATOM 3765 C C . LEU A 1 467 ? -15.648 18.906 0.9 1 98.62 467 LEU A C 1
ATOM 3767 O O . LEU A 1 467 ? -15.18 17.859 0.443 1 98.62 467 LEU A O 1
ATOM 3771 N N . ILE A 1 468 ? -15.977 19.078 2.207 1 98.69 468 ILE A N 1
ATOM 3772 C CA . ILE A 1 468 ? -15.805 17.984 3.16 1 98.69 468 ILE A CA 1
ATOM 3773 C C . ILE A 1 468 ? -16.672 16.797 2.752 1 98.69 468 ILE A C 1
ATOM 3775 O O . ILE A 1 468 ? -16.25 15.648 2.848 1 98.69 468 ILE A O 1
ATOM 3779 N N . HIS A 1 469 ? -17.859 17.109 2.252 1 98.75 469 HIS A N 1
ATOM 3780 C CA . HIS A 1 469 ? -18.766 16.078 1.778 1 98.75 469 HIS A CA 1
ATOM 3781 C C . HIS A 1 469 ? -18.125 15.242 0.674 1 98.75 469 HIS A C 1
ATOM 3783 O O . HIS A 1 469 ? -18.172 14.008 0.711 1 98.75 469 HIS A O 1
ATOM 3789 N N . ALA A 1 470 ? -17.516 15.898 -0.304 1 98.75 470 ALA A N 1
ATOM 3790 C CA . ALA A 1 470 ? -16.828 15.195 -1.38 1 98.75 470 ALA A CA 1
ATOM 3791 C C . ALA A 1 470 ? -15.688 14.336 -0.831 1 98.75 470 ALA A C 1
ATOM 3793 O O . ALA A 1 470 ? -15.539 13.172 -1.217 1 98.75 470 ALA A O 1
ATOM 3794 N N . ILE A 1 471 ? -14.93 14.891 0.11 1 98.75 471 ILE A N 1
ATOM 3795 C CA . ILE A 1 471 ? -13.773 14.211 0.694 1 98.75 471 ILE A CA 1
ATOM 3796 C C . ILE A 1 471 ? -14.234 12.945 1.425 1 98.75 471 ILE A C 1
ATOM 3798 O O . ILE A 1 471 ? -13.617 11.891 1.304 1 98.75 471 ILE A O 1
ATOM 3802 N N . VAL A 1 472 ? -15.32 13.039 2.176 1 98.44 472 VAL A N 1
ATOM 3803 C CA . VAL A 1 472 ? -15.844 11.922 2.949 1 98.44 472 VAL A CA 1
ATOM 3804 C C . VAL A 1 472 ? -16.234 10.781 2.01 1 98.44 472 VAL A C 1
ATOM 3806 O O . VAL A 1 472 ? -15.961 9.617 2.289 1 98.44 472 VAL A O 1
ATOM 3809 N N . TRP A 1 473 ? -16.844 11.102 0.862 1 98.75 473 TRP A N 1
ATOM 3810 C CA . TRP A 1 473 ? -17.219 10.094 -0.118 1 98.75 473 TRP A CA 1
ATOM 3811 C C . TRP A 1 473 ? -15.977 9.438 -0.727 1 98.75 473 TRP A C 1
ATOM 3813 O O . TRP A 1 473 ? -15.914 8.211 -0.851 1 98.75 473 TRP A O 1
ATOM 3823 N N . ILE A 1 474 ? -15.039 10.25 -1.128 1 98.69 474 ILE A N 1
ATOM 3824 C CA . ILE A 1 474 ? -13.812 9.719 -1.727 1 98.69 474 ILE A CA 1
ATOM 3825 C C . ILE A 1 474 ? -13.133 8.766 -0.749 1 98.69 474 ILE A C 1
ATOM 3827 O O . ILE A 1 474 ? -12.727 7.668 -1.126 1 98.69 474 ILE A O 1
ATOM 3831 N N . SER A 1 475 ? -13.078 9.156 0.48 1 97.38 475 SER A N 1
ATOM 3832 C CA . SER A 1 475 ? -12.422 8.359 1.516 1 97.38 475 SER A CA 1
ATOM 3833 C C . SER A 1 475 ? -13.211 7.09 1.819 1 97.38 475 SER A C 1
ATOM 3835 O O . SER A 1 475 ? -12.641 6.066 2.186 1 97.38 475 SER A O 1
ATOM 3837 N N . LEU A 1 476 ? -14.492 7.133 1.692 1 97.44 476 LEU A N 1
ATOM 3838 C CA . LEU A 1 476 ? -15.375 6.02 2 1 97.44 476 LEU A CA 1
ATOM 3839 C C . LEU A 1 476 ? -15.07 4.82 1.108 1 97.44 476 LEU A C 1
ATOM 3841 O O . LEU A 1 476 ? -15.273 3.672 1.514 1 97.44 476 LEU A O 1
ATOM 3845 N N . ALA A 1 477 ? -14.57 5.078 -0.063 1 97.69 477 ALA A N 1
ATOM 3846 C CA . ALA A 1 477 ? -14.398 4.047 -1.084 1 97.69 477 ALA A CA 1
ATOM 3847 C C . ALA A 1 477 ? -13.586 2.873 -0.548 1 97.69 477 ALA A C 1
ATOM 3849 O O . ALA A 1 477 ? -13.977 1.714 -0.706 1 97.69 477 ALA A O 1
ATOM 3850 N N . SER A 1 478 ? -12.484 3.17 0.08 1 96.12 478 SER A N 1
ATOM 3851 C CA . SER A 1 478 ? -11.602 2.113 0.564 1 96.12 478 SER A CA 1
ATOM 3852 C C . SER A 1 478 ? -12.273 1.295 1.663 1 96.12 478 SER A C 1
ATOM 3854 O O . SER A 1 478 ? -11.984 0.107 1.823 1 96.12 478 SER A O 1
ATOM 3856 N N . HIS A 1 479 ? -13.211 1.892 2.416 1 91.75 479 HIS A N 1
ATOM 3857 C CA . HIS A 1 479 ? -13.906 1.209 3.5 1 91.75 479 HIS A CA 1
ATOM 3858 C C . HIS A 1 479 ? -14.945 0.235 2.961 1 91.75 479 HIS A C 1
ATOM 3860 O O . HIS A 1 479 ? -15.422 -0.639 3.689 1 91.75 479 HIS A O 1
ATOM 3866 N N . CYS A 1 480 ? -15.219 0.405 1.677 1 94.44 480 CYS A N 1
ATOM 3867 C CA . CYS A 1 480 ? -16.25 -0.42 1.059 1 94.44 480 CYS A CA 1
ATOM 3868 C C . CYS A 1 480 ? -15.633 -1.538 0.229 1 94.44 480 CYS A C 1
ATOM 3870 O O . CYS A 1 480 ? -16.266 -2.074 -0.676 1 94.44 480 CYS A O 1
ATOM 3872 N N . TRP A 1 481 ? -14.398 -1.932 0.489 1 93.69 481 TRP A N 1
ATOM 3873 C CA . TRP A 1 481 ? -13.656 -2.836 -0.388 1 93.69 481 TRP A CA 1
ATOM 3874 C C . TRP A 1 481 ? -14.352 -4.191 -0.477 1 93.69 481 TRP A C 1
ATOM 3876 O O . TRP A 1 481 ? -14.195 -4.91 -1.469 1 93.69 481 TRP A O 1
ATOM 3886 N N . GLU A 1 482 ? -15.219 -4.523 0.484 1 92.81 482 GLU A N 1
ATOM 3887 C CA . GLU A 1 482 ? -15.859 -5.836 0.526 1 92.81 482 GLU A CA 1
ATOM 3888 C C . GLU A 1 482 ? -16.969 -5.941 -0.52 1 92.81 482 GLU A C 1
ATOM 3890 O O . GLU A 1 482 ? -17.438 -7.039 -0.823 1 92.81 482 GLU A O 1
ATOM 3895 N N . ASP A 1 483 ? -17.438 -4.863 -0.94 1 95.69 483 ASP A N 1
ATOM 3896 C CA . ASP A 1 483 ? -18.438 -4.773 -2.004 1 95.69 483 ASP A CA 1
ATOM 3897 C C . ASP A 1 483 ? -17.906 -3.955 -3.182 1 95.69 483 ASP A C 1
ATOM 3899 O O . ASP A 1 483 ? -17.828 -2.729 -3.104 1 95.69 483 ASP A O 1
ATOM 3903 N N . TYR A 1 484 ? -17.625 -4.645 -4.285 1 97.69 484 TYR A N 1
ATOM 3904 C CA . TYR A 1 484 ? -16.984 -4.062 -5.457 1 97.69 484 TYR A CA 1
ATOM 3905 C C . TYR A 1 484 ? -17.75 -2.842 -5.949 1 97.69 484 TYR A C 1
ATOM 3907 O O . TYR A 1 484 ? -17.156 -1.787 -6.199 1 97.69 484 TYR A O 1
ATOM 3915 N N . ASP A 1 485 ? -19.062 -2.969 -6.086 1 98.12 485 ASP A N 1
ATOM 3916 C CA . ASP A 1 485 ? -19.875 -1.87 -6.602 1 98.12 485 ASP A CA 1
ATOM 3917 C C . ASP A 1 485 ? -19.875 -0.69 -5.633 1 98.12 485 ASP A C 1
ATOM 3919 O O . ASP A 1 485 ? -19.781 0.465 -6.051 1 98.12 485 ASP A O 1
ATOM 3923 N N . SER A 1 486 ? -20 -0.97 -4.32 1 97.88 486 SER A N 1
ATOM 3924 C CA . SER A 1 486 ? -19.984 0.099 -3.326 1 97.88 486 SER A CA 1
ATOM 3925 C C . SER A 1 486 ? -18.656 0.847 -3.348 1 97.88 486 SER A C 1
ATOM 3927 O O . SER A 1 486 ? -18.625 2.078 -3.281 1 97.88 486 SER A O 1
ATOM 3929 N N . MET A 1 487 ? -17.562 0.097 -3.441 1 98.25 487 MET A N 1
ATOM 3930 C CA . MET A 1 487 ? -16.234 0.689 -3.502 1 98.25 487 MET A CA 1
ATOM 3931 C C . MET A 1 487 ? -16.109 1.622 -4.703 1 98.25 487 MET A C 1
ATOM 3933 O O . MET A 1 487 ? -15.727 2.783 -4.555 1 98.25 487 MET A O 1
ATOM 3937 N N . CYS A 1 488 ? -16.516 1.148 -5.852 1 98.69 488 CYS A N 1
ATOM 3938 C CA . CYS A 1 488 ? -16.422 1.918 -7.086 1 98.69 488 CYS A CA 1
ATOM 3939 C C . CYS A 1 488 ? -17.312 3.146 -7.043 1 98.69 488 CYS A C 1
ATOM 3941 O O . CYS A 1 488 ? -16.875 4.258 -7.348 1 98.69 488 CYS A O 1
ATOM 3943 N N . LEU A 1 489 ? -18.547 2.883 -6.613 1 98.81 489 LEU A N 1
ATOM 3944 C CA . LEU A 1 489 ? -19.516 3.967 -6.633 1 98.81 489 LEU A CA 1
ATOM 3945 C C . LEU A 1 489 ? -19.125 5.074 -5.66 1 98.81 489 LEU A C 1
ATOM 3947 O O . LEU A 1 489 ? -19.266 6.258 -5.973 1 98.81 489 LEU A O 1
ATOM 3951 N N . ALA A 1 490 ? -18.734 4.715 -4.465 1 98.81 490 ALA A N 1
ATOM 3952 C CA . ALA A 1 490 ? -18.297 5.727 -3.506 1 98.81 490 ALA A CA 1
ATOM 3953 C C . ALA A 1 490 ? -17.203 6.613 -4.102 1 98.81 490 ALA A C 1
ATOM 3955 O O . ALA A 1 490 ? -17.25 7.836 -3.961 1 98.81 490 ALA A O 1
ATOM 3956 N N . TYR A 1 491 ? -16.266 6 -4.781 1 98.75 491 TYR A N 1
ATOM 3957 C CA . TYR A 1 491 ? -15.164 6.734 -5.395 1 98.75 491 TYR A CA 1
ATOM 3958 C C . TYR A 1 491 ? -15.672 7.672 -6.484 1 98.75 491 TYR A C 1
ATOM 3960 O O . TYR A 1 491 ? -15.367 8.867 -6.473 1 98.75 491 TYR A O 1
ATOM 3968 N N . TYR A 1 492 ? -16.469 7.125 -7.402 1 98.88 492 TYR A N 1
ATOM 3969 C CA . TYR A 1 492 ? -17 7.906 -8.516 1 98.88 492 TYR A CA 1
ATOM 3970 C C . TYR A 1 492 ? -17.875 9.047 -8.008 1 98.88 492 TYR A C 1
ATOM 3972 O O . TYR A 1 492 ? -17.766 10.18 -8.492 1 98.88 492 TYR A O 1
ATOM 3980 N N . ASN A 1 493 ? -18.703 8.734 -7.066 1 98.88 493 ASN A N 1
ATOM 3981 C CA . ASN A 1 493 ? -19.578 9.766 -6.512 1 98.88 493 ASN A CA 1
ATOM 3982 C C . ASN A 1 493 ? -18.781 10.883 -5.852 1 98.88 493 ASN A C 1
ATOM 3984 O O . ASN A 1 493 ? -19.094 12.062 -6.023 1 98.88 493 ASN A O 1
ATOM 3988 N N . GLY A 1 494 ? -17.766 10.516 -5.066 1 98.81 494 GLY A N 1
ATOM 3989 C CA . GLY A 1 494 ? -16.891 11.508 -4.465 1 98.81 494 GLY A CA 1
ATOM 3990 C C . GLY A 1 494 ? -16.25 12.43 -5.484 1 98.81 494 GLY A C 1
ATOM 3991 O O . GLY A 1 494 ? -16.203 13.648 -5.289 1 98.81 494 GLY A O 1
ATOM 3992 N N . LEU A 1 495 ? -15.789 11.867 -6.605 1 98.81 495 LEU A N 1
ATOM 3993 C CA . LEU A 1 495 ? -15.164 12.656 -7.66 1 98.81 495 LEU A CA 1
ATOM 3994 C C . LEU A 1 495 ? -16.172 13.586 -8.312 1 98.81 495 LEU A C 1
ATOM 3996 O O . LEU A 1 495 ? -15.859 14.742 -8.609 1 98.81 495 LEU A O 1
ATOM 4000 N N . ALA A 1 496 ? -17.344 13.031 -8.57 1 98.75 496 ALA A N 1
ATOM 4001 C CA . ALA A 1 496 ? -18.391 13.852 -9.18 1 98.75 496 ALA A CA 1
ATOM 4002 C C . ALA A 1 496 ? -18.75 15.039 -8.289 1 98.75 496 ALA A C 1
ATOM 4004 O O . ALA A 1 496 ? -18.922 16.156 -8.781 1 98.75 496 ALA A O 1
ATOM 4005 N N . LEU A 1 497 ? -18.875 14.812 -7.031 1 98.69 497 LEU A N 1
ATOM 4006 C CA . LEU A 1 497 ? -19.188 15.867 -6.074 1 98.69 497 LEU A CA 1
ATOM 4007 C C . LEU A 1 497 ? -18.062 16.906 -6.023 1 98.69 497 LEU A C 1
ATOM 4009 O O . LEU A 1 497 ? -18.328 18.109 -5.934 1 98.69 497 LEU A O 1
ATOM 4013 N N . TRP A 1 498 ? -16.812 16.438 -6.023 1 98.75 498 TRP A N 1
ATOM 4014 C CA . TRP A 1 498 ? -15.688 17.359 -6.027 1 98.75 498 TRP A CA 1
ATOM 4015 C C . TRP A 1 498 ? -15.68 18.203 -7.293 1 98.75 498 TRP A C 1
ATOM 4017 O O . TRP A 1 498 ? -15.453 19.422 -7.234 1 98.75 498 TRP A O 1
ATOM 4027 N N . GLN A 1 499 ? -15.953 17.578 -8.43 1 98.56 499 GLN A N 1
ATOM 4028 C CA . GLN A 1 499 ? -16.031 18.312 -9.695 1 98.56 499 GLN A CA 1
ATOM 4029 C C . GLN A 1 499 ? -17.109 19.375 -9.641 1 98.56 499 GLN A C 1
ATOM 4031 O O . GLN A 1 499 ? -16.891 20.516 -10.086 1 98.56 499 GLN A O 1
ATOM 4036 N N . GLU A 1 500 ? -18.234 19.016 -9.148 1 98 500 GLU A N 1
ATOM 4037 C CA . GLU A 1 500 ? -19.328 19.969 -9 1 98 500 GLU A CA 1
ATOM 4038 C C . GLU A 1 500 ? -18.922 21.125 -8.086 1 98 500 GLU A C 1
ATOM 4040 O O . GLU A 1 500 ? -19.234 22.281 -8.359 1 98 500 GLU A O 1
ATOM 4045 N N . TRP A 1 501 ? -18.297 20.797 -7.02 1 98.19 501 TRP A N 1
ATOM 4046 C CA . TRP A 1 501 ? -17.812 21.797 -6.09 1 98.19 501 TRP A CA 1
ATOM 4047 C C . TRP A 1 501 ? -16.875 22.781 -6.793 1 98.19 501 TRP A C 1
ATOM 4049 O O . TRP A 1 501 ? -16.984 24 -6.594 1 98.19 501 TRP A O 1
ATOM 4059 N N . GLN A 1 502 ? -15.969 22.281 -7.602 1 96.94 502 GLN A N 1
ATOM 4060 C CA . GLN A 1 502 ? -15.016 23.125 -8.328 1 96.94 502 GLN A CA 1
ATOM 4061 C C . GLN A 1 502 ? -15.734 24.062 -9.289 1 96.94 502 GLN A C 1
ATOM 4063 O O . GLN A 1 502 ? -15.367 25.234 -9.422 1 96.94 502 GLN A O 1
ATOM 4068 N N . GLU A 1 503 ? -16.719 23.594 -9.883 1 96.19 503 GLU A N 1
ATOM 4069 C CA . GLU A 1 503 ? -17.484 24.391 -10.836 1 96.19 503 GLU A CA 1
ATOM 4070 C C . GLU A 1 503 ? -18.234 25.516 -10.125 1 96.19 503 GLU A C 1
ATOM 4072 O O . GLU A 1 503 ? -18.453 26.578 -10.703 1 96.19 503 GLU A O 1
ATOM 4077 N N . GLU A 1 504 ? -18.562 25.25 -8.93 1 94.75 504 GLU A N 1
ATOM 4078 C CA . GLU A 1 504 ? -19.375 26.203 -8.188 1 94.75 504 GLU A CA 1
ATOM 4079 C C . GLU A 1 504 ? -18.484 27.188 -7.422 1 94.75 504 GLU A C 1
ATOM 4081 O O . GLU A 1 504 ? -18.891 28.328 -7.203 1 94.75 504 GLU A O 1
ATOM 4086 N N . HIS A 1 505 ? -17.312 26.75 -6.965 1 87.44 505 HIS A N 1
ATOM 4087 C CA . HIS A 1 505 ? -16.609 27.547 -5.969 1 87.44 505 HIS A CA 1
ATOM 4088 C C . HIS A 1 505 ? -15.188 27.859 -6.43 1 87.44 505 HIS A C 1
ATOM 4090 O O . HIS A 1 505 ? -14.531 28.734 -5.859 1 87.44 505 HIS A O 1
ATOM 4096 N N . ALA A 1 506 ? -14.68 27.094 -7.258 1 69.81 506 ALA A N 1
ATOM 4097 C CA . ALA A 1 506 ? -13.289 27.328 -7.633 1 69.81 506 ALA A CA 1
ATOM 4098 C C . ALA A 1 506 ? -13.195 28.359 -8.75 1 69.81 506 ALA A C 1
ATOM 4100 O O . ALA A 1 506 ? -14.117 28.5 -9.555 1 69.81 506 ALA A O 1
ATOM 4101 N N . MET B 1 1 ? 13.859 21.625 28.516 1 67.88 1 MET B N 1
ATOM 4102 C CA . MET B 1 1 ? 12.859 22.109 27.562 1 67.88 1 MET B CA 1
ATOM 4103 C C . MET B 1 1 ? 12.359 20.969 26.688 1 67.88 1 MET B C 1
ATOM 4105 O O . MET B 1 1 ? 13.148 20.141 26.219 1 67.88 1 MET B O 1
ATOM 4109 N N . GLU B 1 2 ? 11.031 20.719 26.656 1 82.69 2 GLU B N 1
ATOM 4110 C CA . GLU B 1 2 ? 10.43 19.703 25.781 1 82.69 2 GLU B CA 1
ATOM 4111 C C . GLU B 1 2 ? 9.953 20.328 24.469 1 82.69 2 GLU B C 1
ATOM 4113 O O . GLU B 1 2 ? 9.352 21.406 24.469 1 82.69 2 GLU B O 1
ATOM 4118 N N . VAL B 1 3 ? 10.484 19.891 23.344 1 90.5 3 VAL B N 1
ATOM 4119 C CA . VAL B 1 3 ? 10.133 20.406 22.031 1 90.5 3 VAL B CA 1
ATOM 4120 C C . VAL B 1 3 ? 9.195 19.438 21.312 1 90.5 3 VAL B C 1
ATOM 4122 O O . VAL B 1 3 ? 9.523 18.266 21.141 1 90.5 3 VAL B O 1
ATOM 4125 N N . ASN B 1 4 ? 8.039 20 20.953 1 93.88 4 ASN B N 1
ATOM 4126 C CA . ASN B 1 4 ? 7.059 19.156 20.281 1 93.88 4 ASN B CA 1
ATOM 4127 C C . ASN B 1 4 ? 6.957 19.516 18.797 1 93.88 4 ASN B C 1
ATOM 4129 O O . ASN B 1 4 ? 6.395 18.75 18.016 1 93.88 4 ASN B O 1
ATOM 4133 N N . TYR B 1 5 ? 7.52 20.688 18.453 1 97.12 5 TYR B N 1
ATOM 4134 C CA . TYR B 1 5 ? 7.438 21.172 17.078 1 97.12 5 TYR B CA 1
ATOM 4135 C C . TYR B 1 5 ? 8.828 21.422 16.5 1 97.12 5 TYR B C 1
ATOM 4137 O O . TYR B 1 5 ? 9.688 22 17.172 1 97.12 5 TYR B O 1
ATOM 4145 N N . ILE B 1 6 ? 9.047 20.969 15.281 1 97.75 6 ILE B N 1
ATOM 4146 C CA . ILE B 1 6 ? 10.32 21.172 14.602 1 97.75 6 ILE B CA 1
ATOM 4147 C C . ILE B 1 6 ? 10.07 21.719 13.195 1 97.75 6 ILE B C 1
ATOM 4149 O O . ILE B 1 6 ? 9.344 21.109 12.406 1 97.75 6 ILE B O 1
ATOM 4153 N N . VAL B 1 7 ? 10.617 22.906 12.938 1 98 7 VAL B N 1
ATOM 4154 C CA . VAL B 1 7 ? 10.57 23.5 11.609 1 98 7 VAL B CA 1
ATOM 4155 C C . VAL B 1 7 ? 11.852 23.156 10.844 1 98 7 VAL B C 1
ATOM 4157 O O . VAL B 1 7 ? 12.953 23.422 11.32 1 98 7 VAL B O 1
ATOM 4160 N N . ILE B 1 8 ? 11.711 22.562 9.703 1 97.38 8 ILE B N 1
ATOM 4161 C CA . ILE B 1 8 ? 12.852 22.156 8.891 1 97.38 8 ILE B CA 1
ATOM 4162 C C . ILE B 1 8 ? 12.922 23.016 7.637 1 97.38 8 ILE B C 1
ATOM 4164 O O . ILE B 1 8 ? 11.984 23.047 6.84 1 97.38 8 ILE B O 1
ATOM 4168 N N . GLN B 1 9 ? 13.969 23.719 7.473 1 95.38 9 GLN B N 1
ATOM 4169 C CA . GLN B 1 9 ? 14.188 24.516 6.266 1 95.38 9 GLN B CA 1
ATOM 4170 C C . GLN B 1 9 ? 14.82 23.672 5.16 1 95.38 9 GLN B C 1
ATOM 4172 O O . GLN B 1 9 ? 16.047 23.516 5.105 1 95.38 9 GLN B O 1
ATOM 4177 N N . ALA B 1 10 ? 13.992 23.219 4.254 1 93.06 10 ALA B N 1
ATOM 4178 C CA . ALA B 1 10 ? 14.43 22.281 3.209 1 93.06 10 ALA B CA 1
ATOM 4179 C C . ALA B 1 10 ? 14.273 22.906 1.825 1 93.06 10 ALA B C 1
ATOM 4181 O O . ALA B 1 10 ? 14 22.203 0.849 1 93.06 10 ALA B O 1
ATOM 4182 N N . GLY B 1 11 ? 14.398 24.219 1.698 1 85.31 11 GLY B N 1
ATOM 4183 C CA . GLY B 1 11 ? 14.109 24.891 0.445 1 85.31 11 GLY B CA 1
ATOM 4184 C C . GLY B 1 11 ? 15.336 25.094 -0.425 1 85.31 11 GLY B C 1
ATOM 4185 O O . GLY B 1 11 ? 15.219 25.391 -1.614 1 85.31 11 GLY B O 1
ATOM 4186 N N . GLY B 1 12 ? 16.531 24.844 0.026 1 80.69 12 GLY B N 1
ATOM 4187 C CA . GLY B 1 12 ? 17.75 25.219 -0.676 1 80.69 12 GLY B CA 1
ATOM 4188 C C . GLY B 1 12 ? 18.047 24.328 -1.867 1 80.69 12 GLY B C 1
ATOM 4189 O O . GLY B 1 12 ? 17.734 23.141 -1.856 1 80.69 12 GLY B O 1
ATOM 4190 N N . LEU B 1 13 ? 18.641 24.891 -2.896 1 79.75 13 LEU B N 1
ATOM 4191 C CA . LEU B 1 13 ? 19 24.219 -4.137 1 79.75 13 LEU B CA 1
ATOM 4192 C C . LEU B 1 13 ? 20.062 23.156 -3.883 1 79.75 13 LEU B C 1
ATOM 4194 O O . LEU B 1 13 ? 20.078 22.109 -4.543 1 79.75 13 LEU B O 1
ATOM 4198 N N . GLY B 1 14 ? 20.938 23.453 -2.896 1 85.25 14 GLY B N 1
ATOM 4199 C CA . GLY B 1 14 ? 22.016 22.516 -2.609 1 85.25 14 GLY B CA 1
ATOM 4200 C C . GLY B 1 14 ? 23.016 22.406 -3.746 1 85.25 14 GLY B C 1
ATOM 4201 O O . GLY B 1 14 ? 23.453 21.297 -4.082 1 85.25 14 GLY B O 1
ATOM 4202 N N . THR B 1 15 ? 23.375 23.391 -4.406 1 83.81 15 THR B N 1
ATOM 4203 C CA . THR B 1 15 ? 24.219 23.406 -5.594 1 83.81 15 THR B CA 1
ATOM 4204 C C . THR B 1 15 ? 25.562 22.766 -5.305 1 83.81 15 THR B C 1
ATOM 4206 O O . THR B 1 15 ? 26.156 22.109 -6.176 1 83.81 15 THR B O 1
ATOM 4209 N N . ARG B 1 16 ? 26.141 22.844 -4.113 1 86.06 16 ARG B N 1
ATOM 4210 C CA . ARG B 1 16 ? 27.438 22.328 -3.738 1 86.06 16 ARG B CA 1
ATOM 4211 C C . ARG B 1 16 ? 27.422 20.797 -3.662 1 86.06 16 ARG B C 1
ATOM 4213 O O . ARG B 1 16 ? 28.469 20.156 -3.578 1 86.06 16 ARG B O 1
ATOM 4220 N N . LEU B 1 17 ? 26.219 20.234 -3.76 1 91.25 17 LEU B N 1
ATOM 4221 C CA . LEU B 1 17 ? 26.094 18.781 -3.721 1 91.25 17 LEU B CA 1
ATOM 4222 C C . LEU B 1 17 ? 26.094 18.203 -5.129 1 91.25 17 LEU B C 1
ATOM 4224 O O . LEU B 1 17 ? 26.125 16.969 -5.301 1 91.25 17 LEU B O 1
ATOM 4228 N N . GLY B 1 18 ? 26.047 19.047 -6.145 1 89.31 18 GLY B N 1
ATOM 4229 C CA . GLY B 1 18 ? 26.188 18.609 -7.523 1 89.31 18 GLY B CA 1
ATOM 4230 C C . GLY B 1 18 ? 25.062 17.703 -7.98 1 89.31 18 GLY B C 1
ATOM 4231 O O . GLY B 1 18 ? 23.891 18.047 -7.859 1 89.31 18 GLY B O 1
ATOM 4232 N N . LYS B 1 19 ? 25.484 16.5 -8.445 1 88.44 19 LYS B N 1
ATOM 4233 C CA . LYS B 1 19 ? 24.516 15.594 -9.062 1 88.44 19 LYS B CA 1
ATOM 4234 C C . LYS B 1 19 ? 23.547 15.039 -8.023 1 88.44 19 LYS B C 1
ATOM 4236 O O . LYS B 1 19 ? 22.453 14.594 -8.375 1 88.44 19 LYS B O 1
ATOM 4241 N N . LEU B 1 20 ? 23.922 15.086 -6.785 1 92.94 20 LEU B N 1
ATOM 4242 C CA . LEU B 1 20 ? 23.078 14.523 -5.738 1 92.94 20 LEU B CA 1
ATOM 4243 C C . LEU B 1 20 ? 21.781 15.305 -5.602 1 92.94 20 LEU B C 1
ATOM 4245 O O . LEU B 1 20 ? 20.797 14.789 -5.059 1 92.94 20 LEU B O 1
ATOM 4249 N N . THR B 1 21 ? 21.734 16.562 -6.078 1 95.25 21 THR B N 1
ATOM 4250 C CA . THR B 1 21 ? 20.516 17.375 -5.941 1 95.25 21 THR B CA 1
ATOM 4251 C C . THR B 1 21 ? 1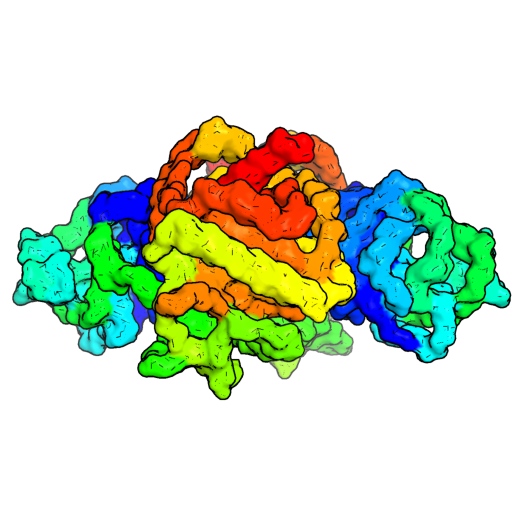9.938 17.703 -7.312 1 95.25 21 THR B C 1
ATOM 4253 O O . THR B 1 21 ? 19.109 18.609 -7.438 1 95.25 21 THR B O 1
ATOM 4256 N N . ARG B 1 22 ? 20.422 17.016 -8.328 1 94.94 22 ARG B N 1
ATOM 4257 C CA . ARG B 1 22 ? 19.906 17.234 -9.672 1 94.94 22 ARG B CA 1
ATOM 4258 C C . ARG B 1 22 ? 18.406 16.922 -9.758 1 94.94 22 ARG B C 1
ATOM 4260 O O . ARG B 1 22 ? 17.656 17.656 -10.391 1 94.94 22 ARG B O 1
ATOM 4267 N N . ASN B 1 23 ? 17.969 15.812 -9.062 1 97 23 ASN B N 1
ATOM 4268 C CA . ASN B 1 23 ? 16.594 15.336 -9.234 1 97 23 ASN B CA 1
ATOM 4269 C C . ASN B 1 23 ? 15.797 15.461 -7.938 1 97 23 ASN B C 1
ATOM 4271 O O . ASN B 1 23 ? 14.602 15.164 -7.91 1 97 23 ASN B O 1
ATOM 4275 N N . ARG B 1 24 ? 16.422 15.906 -6.906 1 96.06 24 ARG B N 1
ATOM 4276 C CA . ARG B 1 24 ? 15.781 15.938 -5.598 1 96.06 24 ARG B CA 1
ATOM 4277 C C . ARG B 1 24 ? 16.328 17.078 -4.75 1 96.06 24 ARG B C 1
ATOM 4279 O O . ARG B 1 24 ? 17.453 17.547 -4.977 1 96.06 24 ARG B O 1
ATOM 4286 N N . PRO B 1 25 ? 15.555 17.484 -3.76 1 95.88 25 PRO B N 1
ATOM 4287 C CA . PRO B 1 25 ? 16.094 18.5 -2.846 1 95.88 25 PRO B CA 1
ATOM 4288 C C . PRO B 1 25 ? 17.125 17.922 -1.875 1 95.88 25 PRO B C 1
ATOM 4290 O O . PRO B 1 25 ? 17.203 16.703 -1.701 1 95.88 25 PRO B O 1
ATOM 4293 N N . LYS B 1 26 ? 17.859 18.75 -1.293 1 94.81 26 LYS B N 1
ATOM 4294 C CA . LYS B 1 26 ? 18.953 18.391 -0.387 1 94.81 26 LYS B CA 1
ATOM 4295 C C . LYS B 1 26 ? 18.453 17.5 0.743 1 94.81 26 LYS B C 1
ATOM 4297 O O . LYS B 1 26 ? 19.141 16.562 1.16 1 94.81 26 LYS B O 1
ATOM 4302 N N . ALA B 1 27 ? 17.25 17.781 1.243 1 95.81 27 ALA B N 1
ATOM 4303 C CA . ALA B 1 27 ? 16.672 17.062 2.371 1 95.81 27 ALA B CA 1
ATOM 4304 C C . ALA B 1 27 ? 16.531 15.57 2.057 1 95.81 27 ALA B C 1
ATOM 4306 O O . ALA B 1 27 ? 16.484 14.734 2.965 1 95.81 27 ALA B O 1
ATOM 4307 N N . LEU B 1 28 ? 16.5 15.18 0.742 1 96.75 28 LEU B N 1
ATOM 4308 C CA . LEU B 1 28 ? 16.25 13.805 0.346 1 96.75 28 LEU B CA 1
ATOM 4309 C C . LEU B 1 28 ? 17.531 13.117 -0.103 1 96.75 28 LEU B C 1
ATOM 4311 O O . LEU B 1 28 ? 17.5 11.977 -0.564 1 96.75 28 LEU B O 1
ATOM 4315 N N . VAL B 1 29 ? 18.656 13.797 0.005 1 95.5 29 VAL B N 1
ATOM 4316 C CA . VAL B 1 29 ? 19.938 13.18 -0.314 1 95.5 29 VAL B CA 1
ATOM 4317 C C . VAL B 1 29 ? 20.234 12.062 0.687 1 95.5 29 VAL B C 1
ATOM 4319 O O . VAL B 1 29 ? 20.094 12.258 1.897 1 95.5 29 VAL B O 1
ATOM 4322 N N . PRO B 1 30 ? 20.547 10.922 0.19 1 93.19 30 PRO B N 1
ATOM 4323 C CA . PRO B 1 30 ? 20.828 9.805 1.101 1 93.19 30 PRO B CA 1
ATOM 4324 C C . PRO B 1 30 ? 22.188 9.93 1.775 1 93.19 30 PRO B C 1
ATOM 4326 O O . PRO B 1 30 ? 23.188 10.156 1.102 1 93.19 30 PRO B O 1
ATOM 4329 N N . VAL B 1 31 ? 22.203 9.867 3.031 1 91.75 31 VAL B N 1
ATOM 4330 C CA . VAL B 1 31 ? 23.391 9.797 3.875 1 91.75 31 VAL B CA 1
ATOM 4331 C C . VAL B 1 31 ? 23.219 8.703 4.926 1 91.75 31 VAL B C 1
ATOM 4333 O O . VAL B 1 31 ? 22.203 8.664 5.625 1 91.75 31 VAL B O 1
ATOM 4336 N N . LEU B 1 32 ? 24.203 7.75 4.992 1 87.12 32 LEU B N 1
ATOM 4337 C CA . LEU B 1 32 ? 24.125 6.609 5.898 1 87.12 32 LEU B CA 1
ATOM 4338 C C . LEU B 1 32 ? 22.859 5.805 5.637 1 87.12 32 LEU B C 1
ATOM 4340 O O . LEU B 1 32 ? 22.094 5.508 6.566 1 87.12 32 LEU B O 1
ATOM 4344 N N . ASN B 1 33 ? 22.5 5.633 4.363 1 82.38 33 ASN B N 1
ATOM 4345 C CA . ASN B 1 33 ? 21.469 4.738 3.838 1 82.38 33 ASN B CA 1
ATOM 4346 C C . ASN B 1 33 ? 20.078 5.258 4.148 1 82.38 33 ASN B C 1
ATOM 4348 O O . ASN B 1 33 ? 19.125 4.477 4.254 1 82.38 33 ASN B O 1
ATOM 4352 N N . ARG B 1 34 ? 19.969 6.57 4.414 1 90.69 34 ARG B N 1
ATOM 4353 C CA . ARG B 1 34 ? 18.672 7.223 4.629 1 90.69 34 ARG B CA 1
ATOM 4354 C C . ARG B 1 34 ? 18.688 8.648 4.098 1 90.69 34 ARG B C 1
ATOM 4356 O O . ARG B 1 34 ? 19.719 9.336 4.164 1 90.69 34 ARG B O 1
ATOM 4363 N N . PRO B 1 35 ? 17.531 9.086 3.6 1 94.81 35 PRO B N 1
ATOM 4364 C CA . PRO B 1 35 ? 17.484 10.523 3.322 1 94.81 35 PRO B CA 1
ATOM 4365 C C . PRO B 1 35 ? 17.766 11.375 4.555 1 94.81 35 PRO B C 1
ATOM 4367 O O . PRO B 1 35 ? 17.359 11.023 5.664 1 94.81 35 PRO B O 1
ATOM 4370 N N . ILE B 1 36 ? 18.391 12.477 4.41 1 95.19 36 ILE B N 1
ATOM 4371 C CA . ILE B 1 36 ? 18.859 13.312 5.512 1 95.19 36 ILE B CA 1
ATOM 4372 C C . ILE B 1 36 ? 17.703 13.609 6.457 1 95.19 36 ILE B C 1
ATOM 4374 O O . ILE B 1 36 ? 17.828 13.453 7.672 1 95.19 36 ILE B O 1
ATOM 4378 N N . VAL B 1 37 ? 16.531 13.953 5.934 1 96.75 37 VAL B N 1
ATOM 4379 C CA . VAL B 1 37 ? 15.406 14.406 6.75 1 96.75 37 VAL B CA 1
ATOM 4380 C C . VAL B 1 37 ? 14.867 13.234 7.574 1 96.75 37 VAL B C 1
ATOM 4382 O O . VAL B 1 37 ? 14.305 13.438 8.656 1 96.75 37 VAL B O 1
ATOM 4385 N N . PHE B 1 38 ? 15.008 12.039 7.125 1 96.12 38 PHE B N 1
ATOM 4386 C CA . PHE B 1 38 ? 14.5 10.875 7.832 1 96.12 38 PHE B CA 1
ATOM 4387 C C . PHE B 1 38 ? 15.297 10.617 9.102 1 96.12 38 PHE B C 1
ATOM 4389 O O . PHE B 1 38 ? 14.789 10.031 10.062 1 96.12 38 PHE B O 1
ATOM 4396 N N . HIS B 1 39 ? 16.625 11.023 9.117 1 93.56 39 HIS B N 1
ATOM 4397 C CA . HIS B 1 39 ? 17.391 10.938 10.352 1 93.56 39 HIS B CA 1
ATOM 4398 C C . HIS B 1 39 ? 16.734 11.766 11.461 1 93.56 39 HIS B C 1
ATOM 4400 O O . HIS B 1 39 ? 16.719 11.352 12.625 1 93.56 39 HIS B O 1
ATOM 4406 N N . LEU B 1 40 ? 16.188 12.906 11.07 1 93.88 40 LEU B N 1
ATOM 4407 C CA . LEU B 1 40 ? 15.492 13.742 12.039 1 93.88 40 LEU B CA 1
ATOM 4408 C C . LEU B 1 40 ? 14.195 13.086 12.492 1 93.88 40 LEU B C 1
ATOM 4410 O O . LEU B 1 40 ? 13.867 13.102 13.68 1 93.88 40 LEU B O 1
ATOM 4414 N N . PHE B 1 41 ? 13.43 12.461 11.531 1 96.19 41 PHE B N 1
ATOM 4415 C CA . PHE B 1 41 ? 12.188 11.758 11.852 1 96.19 41 PHE B CA 1
ATOM 4416 C C . PHE B 1 41 ? 12.438 10.648 12.867 1 96.19 41 PHE B C 1
ATOM 4418 O O . PHE B 1 41 ? 11.656 10.453 13.789 1 96.19 41 PHE B O 1
ATOM 4425 N N . GLU B 1 42 ? 13.508 9.945 12.633 1 91.94 42 GLU B N 1
ATOM 4426 C CA . GLU B 1 42 ? 13.828 8.805 13.477 1 91.94 42 GLU B CA 1
ATOM 4427 C C . GLU B 1 42 ? 14.266 9.258 14.867 1 91.94 42 GLU B C 1
ATOM 4429 O O . GLU B 1 42 ? 14.016 8.562 15.859 1 91.94 42 GLU B O 1
ATOM 4434 N N . ARG B 1 43 ? 14.891 10.359 14.961 1 91.19 43 ARG B N 1
ATOM 4435 C CA . ARG B 1 43 ? 15.359 10.883 16.234 1 91.19 43 ARG B CA 1
ATOM 4436 C C . ARG B 1 43 ? 14.195 11.383 17.094 1 91.19 43 ARG B C 1
ATOM 4438 O O . ARG B 1 43 ? 14.188 11.211 18.312 1 91.19 43 ARG B O 1
ATOM 4445 N N . TRP B 1 44 ? 13.266 12.055 16.438 1 93.56 44 TRP B N 1
ATOM 4446 C CA . TRP B 1 44 ? 12.125 12.617 17.141 1 93.56 44 TRP B CA 1
ATOM 4447 C C . TRP B 1 44 ? 10.812 12.164 16.5 1 93.56 44 TRP B C 1
ATOM 4449 O O . TRP B 1 44 ? 10.039 12.984 16.016 1 93.56 44 TRP B O 1
ATOM 4459 N N . PRO B 1 45 ? 10.477 10.875 16.578 1 93.94 45 PRO B N 1
ATOM 4460 C CA . PRO B 1 45 ? 9.336 10.312 15.852 1 93.94 45 PRO B CA 1
ATOM 4461 C C . PRO B 1 45 ? 7.996 10.859 16.344 1 93.94 45 PRO B C 1
ATOM 4463 O O . PRO B 1 45 ? 6.988 10.766 15.648 1 93.94 45 PRO B O 1
ATOM 4466 N N . LYS B 1 46 ? 7.941 11.469 17.547 1 93.94 46 LYS B N 1
ATOM 4467 C CA . LYS B 1 46 ? 6.676 11.906 18.125 1 93.94 46 LYS B CA 1
ATOM 4468 C C . LYS B 1 46 ? 6.457 13.406 17.922 1 93.94 46 LYS B C 1
ATOM 4470 O O . LYS B 1 46 ? 5.391 13.93 18.234 1 93.94 46 LYS B O 1
ATOM 4475 N N . CYS B 1 47 ? 7.453 14.094 17.422 1 96 47 CYS B N 1
ATOM 4476 C CA . CYS B 1 47 ? 7.328 15.523 17.172 1 96 47 CYS B CA 1
ATOM 4477 C C . CYS B 1 47 ? 6.504 15.797 15.922 1 96 47 CYS B C 1
ATOM 4479 O O . CYS B 1 47 ? 6.301 14.898 15.102 1 96 47 CYS B O 1
ATOM 4481 N N . LYS B 1 48 ? 5.988 16.984 15.875 1 97 48 LYS B N 1
ATOM 4482 C CA . LYS B 1 48 ? 5.301 17.516 14.703 1 97 48 LYS B CA 1
ATOM 4483 C C . LYS B 1 48 ? 6.246 18.328 13.836 1 97 48 LYS B C 1
ATOM 4485 O O . LYS B 1 48 ? 6.844 19.312 14.305 1 97 48 LYS B O 1
ATOM 4490 N N . PHE B 1 49 ? 6.352 17.938 12.609 1 98.19 49 PHE B N 1
ATOM 4491 C CA . PHE B 1 49 ? 7.324 18.578 11.734 1 98.19 49 PHE B CA 1
ATOM 4492 C C . PHE B 1 49 ? 6.637 19.531 10.766 1 98.19 49 PHE B C 1
ATOM 4494 O O . PHE B 1 49 ? 5.559 19.234 10.25 1 98.19 49 PHE B O 1
ATOM 4501 N N . ILE B 1 50 ? 7.129 20.688 10.617 1 98.38 50 ILE B N 1
ATOM 4502 C CA . ILE B 1 50 ? 6.762 21.609 9.547 1 98.38 50 ILE B CA 1
ATOM 4503 C C . ILE B 1 50 ? 7.938 21.797 8.594 1 98.38 50 ILE B C 1
ATOM 4505 O O . ILE B 1 50 ? 8.953 22.406 8.953 1 98.38 50 ILE B O 1
ATOM 4509 N N . ILE B 1 51 ? 7.812 21.312 7.402 1 98.06 51 ILE B N 1
ATOM 4510 C CA . ILE B 1 51 ? 8.922 21.234 6.453 1 98.06 51 ILE B CA 1
ATOM 4511 C C . ILE B 1 51 ? 8.727 22.281 5.355 1 98.06 51 ILE B C 1
ATOM 4513 O O . ILE B 1 51 ? 7.719 22.25 4.641 1 98.06 51 ILE B O 1
ATOM 4517 N N . ILE B 1 52 ? 9.656 23.188 5.254 1 96.81 52 ILE B N 1
ATOM 4518 C CA . ILE B 1 52 ? 9.609 24.234 4.242 1 96.81 52 ILE B CA 1
ATOM 4519 C C . ILE B 1 52 ? 10.359 23.781 2.992 1 96.81 52 ILE B C 1
ATOM 4521 O O . ILE B 1 52 ? 11.562 23.516 3.045 1 96.81 52 ILE B O 1
ATOM 4525 N N . GLY B 1 53 ? 9.656 23.641 1.928 1 95.19 53 GLY B N 1
ATOM 4526 C CA . GLY B 1 53 ? 10.25 23.25 0.658 1 95.19 53 GLY B CA 1
ATOM 4527 C C . GLY B 1 53 ? 10.219 24.359 -0.379 1 95.19 53 GLY B C 1
ATOM 4528 O O . GLY B 1 53 ? 9.469 25.328 -0.24 1 95.19 53 GLY B O 1
ATOM 4529 N N . ASP B 1 54 ? 11.062 24.266 -1.346 1 94.12 54 ASP B N 1
ATOM 4530 C CA . ASP B 1 54 ? 11.102 25.156 -2.502 1 94.12 54 ASP B CA 1
ATOM 4531 C C . ASP B 1 54 ? 11.602 24.422 -3.742 1 94.12 54 ASP B C 1
ATOM 4533 O O . ASP B 1 54 ? 10.805 23.906 -4.531 1 94.12 54 ASP B O 1
ATOM 4537 N N . TYR B 1 55 ? 12.953 24.234 -3.824 1 93.25 55 TYR B N 1
ATOM 4538 C CA . TYR B 1 55 ? 13.547 23.484 -4.926 1 93.25 55 TYR B CA 1
ATOM 4539 C C . TYR B 1 55 ? 13.016 22.062 -4.973 1 93.25 55 TYR B C 1
ATOM 4541 O O . TYR B 1 55 ? 13.109 21.328 -3.988 1 93.25 55 TYR B O 1
ATOM 4549 N N . LYS B 1 56 ? 12.336 21.703 -6.156 1 95.06 56 LYS B N 1
ATOM 4550 C CA . LYS B 1 56 ? 11.789 20.375 -6.367 1 95.06 56 LYS B CA 1
ATOM 4551 C C . LYS B 1 56 ? 10.797 20 -5.27 1 95.06 56 LYS B C 1
ATOM 4553 O O . LYS B 1 56 ? 10.852 18.906 -4.715 1 95.06 56 LYS B O 1
ATOM 4558 N N . TYR B 1 57 ? 9.93 20.969 -4.996 1 95.06 57 TYR B N 1
ATOM 4559 C CA . TYR B 1 57 ? 8.906 20.844 -3.963 1 95.06 57 TYR B CA 1
ATOM 4560 C C . TYR B 1 57 ? 8.031 19.625 -4.211 1 95.06 57 TYR B C 1
ATOM 4562 O O . TYR B 1 57 ? 7.691 18.891 -3.273 1 95.06 57 TYR B O 1
ATOM 4570 N N . GLU B 1 58 ? 7.672 19.359 -5.453 1 94.06 58 GLU B N 1
ATOM 4571 C CA . GLU B 1 58 ? 6.789 18.25 -5.785 1 94.06 58 GLU B CA 1
ATOM 4572 C C . GLU B 1 58 ? 7.449 16.906 -5.469 1 94.06 58 GLU B C 1
ATOM 4574 O O . GLU B 1 58 ? 6.781 15.977 -5.008 1 94.06 58 GLU B O 1
ATOM 4579 N N . VAL B 1 59 ? 8.758 16.797 -5.73 1 96.44 59 VAL B N 1
ATOM 4580 C CA . VAL B 1 59 ? 9.492 15.586 -5.414 1 96.44 59 VAL B CA 1
ATOM 4581 C C . VAL B 1 59 ? 9.477 15.352 -3.906 1 96.44 59 VAL B C 1
ATOM 4583 O O . VAL B 1 59 ? 9.203 14.234 -3.449 1 96.44 59 VAL B O 1
ATOM 4586 N N . LEU B 1 60 ? 9.719 16.422 -3.146 1 96.88 60 LEU B N 1
ATOM 4587 C CA . LEU B 1 60 ? 9.68 16.344 -1.69 1 96.88 60 LEU B CA 1
ATOM 4588 C C . LEU B 1 60 ? 8.312 15.883 -1.202 1 96.88 60 LEU B C 1
ATOM 4590 O O . LEU B 1 60 ? 8.211 14.953 -0.396 1 96.88 60 LEU B O 1
ATOM 4594 N N . SER B 1 61 ? 7.309 16.516 -1.757 1 95.5 61 SER B N 1
ATOM 4595 C CA . SER B 1 61 ? 5.934 16.266 -1.345 1 95.5 61 SER B CA 1
ATOM 4596 C C . SER B 1 61 ? 5.543 14.805 -1.609 1 95.5 61 SER B C 1
ATOM 4598 O O . SER B 1 61 ? 5.09 14.109 -0.703 1 95.5 61 SER B O 1
ATOM 4600 N N . ARG B 1 62 ? 5.766 14.297 -2.771 1 94.75 62 ARG B N 1
ATOM 4601 C CA . ARG B 1 62 ? 5.375 12.945 -3.16 1 94.75 62 ARG B CA 1
ATOM 4602 C C . ARG B 1 62 ? 6.184 11.906 -2.396 1 94.75 62 ARG B C 1
ATOM 4604 O O . ARG B 1 62 ? 5.652 10.867 -2 1 94.75 62 ARG B O 1
ATOM 4611 N N . TYR B 1 63 ? 7.461 12.211 -2.244 1 96.88 63 TYR B N 1
ATOM 4612 C CA . TYR B 1 63 ? 8.328 11.281 -1.536 1 96.88 63 TYR B CA 1
ATOM 4613 C C . TYR B 1 63 ? 7.887 11.117 -0.086 1 96.88 63 TYR B C 1
ATOM 4615 O O . TYR B 1 63 ? 7.773 9.992 0.411 1 96.88 63 TYR B O 1
ATOM 4623 N N . LEU B 1 64 ? 7.609 12.203 0.601 1 96.69 64 LEU B N 1
ATOM 4624 C CA . LEU B 1 64 ? 7.191 12.156 1.998 1 96.69 64 LEU B CA 1
ATOM 4625 C C . LEU B 1 64 ? 5.832 11.477 2.137 1 96.69 64 LEU B C 1
ATOM 4627 O O . LEU B 1 64 ? 5.609 10.719 3.08 1 96.69 64 LEU B O 1
ATOM 4631 N N . GLN B 1 65 ? 5.004 11.773 1.205 1 93.56 65 GLN B N 1
ATOM 4632 C CA . GLN B 1 65 ? 3.686 11.148 1.228 1 93.56 65 GLN B CA 1
ATOM 4633 C C . GLN B 1 65 ? 3.799 9.625 1.139 1 93.56 65 GLN B C 1
ATOM 4635 O O . GLN B 1 65 ? 3.016 8.906 1.76 1 93.56 65 GLN B O 1
ATOM 4640 N N . SER B 1 66 ? 4.75 9.211 0.446 1 94.12 66 SER B N 1
ATOM 4641 C CA . SER B 1 66 ? 4.902 7.785 0.193 1 94.12 66 SER B CA 1
ATOM 4642 C C . SER B 1 66 ? 5.629 7.094 1.344 1 94.12 66 SER B C 1
ATOM 4644 O O . SER B 1 66 ? 5.324 5.949 1.676 1 94.12 66 SER B O 1
ATOM 4646 N N . PHE B 1 67 ? 6.574 7.793 1.991 1 95.31 67 PHE B N 1
ATOM 4647 C CA . PHE B 1 67 ? 7.492 7.004 2.803 1 95.31 67 PHE B CA 1
ATOM 4648 C C . PHE B 1 67 ? 7.566 7.551 4.223 1 95.31 67 PHE B C 1
ATOM 4650 O O . PHE B 1 67 ? 8.047 6.871 5.133 1 95.31 67 PHE B O 1
ATOM 4657 N N . ALA B 1 68 ? 7.133 8.812 4.461 1 95.5 68 ALA B N 1
ATOM 4658 C CA . ALA B 1 68 ? 7.238 9.375 5.801 1 95.5 68 ALA B CA 1
ATOM 4659 C C . ALA B 1 68 ? 6.145 8.828 6.715 1 95.5 68 ALA B C 1
ATOM 4661 O O . ALA B 1 68 ? 4.996 8.672 6.297 1 95.5 68 ALA B O 1
ATOM 4662 N N . ASP B 1 69 ? 6.504 8.5 7.938 1 92.56 69 ASP B N 1
ATOM 4663 C CA . ASP B 1 69 ? 5.559 7.961 8.906 1 92.56 69 ASP B CA 1
ATOM 4664 C C . ASP B 1 69 ? 5.473 8.852 10.148 1 92.56 69 ASP B C 1
ATOM 4666 O O . ASP B 1 69 ? 5.359 8.352 11.266 1 92.56 69 ASP B O 1
ATOM 4670 N N . VAL B 1 70 ? 5.668 10.094 10.023 1 96 70 VAL B N 1
ATOM 4671 C CA . VAL B 1 70 ? 5.57 11.078 11.102 1 96 70 VAL B CA 1
ATOM 4672 C C . VAL B 1 70 ? 4.484 12.102 10.766 1 96 70 VAL B C 1
ATOM 4674 O O . VAL B 1 70 ? 3.992 12.141 9.641 1 96 70 VAL B O 1
ATOM 4677 N N . GLU B 1 71 ? 4.086 12.844 11.805 1 95.94 71 GLU B N 1
ATOM 4678 C CA . GLU B 1 71 ? 3.176 13.961 11.555 1 95.94 71 GLU B CA 1
ATOM 4679 C C . GLU B 1 71 ? 3.92 15.156 10.977 1 95.94 71 GLU B C 1
ATOM 4681 O O . GLU B 1 71 ? 4.855 15.672 11.586 1 95.94 71 GLU B O 1
ATOM 4686 N N . TYR B 1 72 ? 3.498 15.555 9.789 1 97.5 72 TYR B N 1
ATOM 4687 C CA . TYR B 1 72 ? 4.195 16.688 9.203 1 97.5 72 TYR B CA 1
ATOM 4688 C C . TYR B 1 72 ? 3.242 17.562 8.391 1 97.5 72 TYR B C 1
ATOM 4690 O O . TYR B 1 72 ? 2.15 17.109 8.023 1 97.5 72 TYR B O 1
ATOM 4698 N N . LEU B 1 73 ? 3.629 18.812 8.211 1 97.56 73 LEU B N 1
ATOM 4699 C CA . LEU B 1 73 ? 3.041 19.766 7.266 1 97.56 73 LEU B CA 1
ATOM 4700 C C . LEU B 1 73 ? 4.09 20.266 6.285 1 97.56 73 LEU B C 1
ATOM 4702 O O . LEU B 1 73 ? 5.254 20.453 6.652 1 97.56 73 LEU B O 1
ATOM 4706 N N . LEU B 1 74 ? 3.672 20.469 5.086 1 96.38 74 LEU B N 1
ATOM 4707 C CA . LEU B 1 74 ? 4.551 21.047 4.074 1 96.38 74 LEU B CA 1
ATOM 4708 C C . LEU B 1 74 ? 4.168 22.5 3.781 1 96.38 74 LEU B C 1
ATOM 4710 O O . LEU B 1 74 ? 2.984 22.812 3.662 1 96.38 74 LEU B O 1
ATOM 4714 N N . VAL B 1 75 ? 5.188 23.312 3.781 1 95.44 75 VAL B N 1
ATOM 4715 C CA . VAL B 1 75 ? 5.023 24.719 3.418 1 95.44 75 VAL B CA 1
ATOM 4716 C C . VAL B 1 75 ? 5.871 25.031 2.189 1 95.44 75 VAL B C 1
ATOM 4718 O O . VAL B 1 75 ? 7.062 24.719 2.15 1 95.44 75 VAL B O 1
ATOM 4721 N N . LYS B 1 76 ? 5.246 25.562 1.148 1 93.06 76 LYS B N 1
ATOM 4722 C CA . LYS B 1 76 ? 6 26 -0.026 1 93.06 76 LYS B CA 1
ATOM 4723 C C . LYS B 1 76 ? 6.484 27.438 0.128 1 93.06 76 LYS B C 1
ATOM 4725 O O . LYS B 1 76 ? 5.676 28.344 0.309 1 93.06 76 LYS B O 1
ATOM 4730 N N . ALA B 1 77 ? 7.742 27.578 0.024 1 91.19 77 ALA B N 1
ATOM 4731 C CA . ALA B 1 77 ? 8.305 28.922 0.147 1 91.19 77 ALA B CA 1
ATOM 4732 C C . ALA B 1 77 ? 7.988 29.766 -1.087 1 91.19 77 ALA B C 1
ATOM 4734 O O . ALA B 1 77 ? 8.039 29.266 -2.215 1 91.19 77 ALA B O 1
ATOM 4735 N N . ALA B 1 78 ? 7.539 30.953 -0.94 1 84.81 78 ALA B N 1
ATOM 4736 C CA . ALA B 1 78 ? 7.227 31.859 -2.045 1 84.81 78 ALA B CA 1
ATOM 4737 C C . ALA B 1 78 ? 8.367 32.844 -2.301 1 84.81 78 ALA B C 1
ATOM 4739 O O . ALA B 1 78 ? 8.516 33.375 -3.408 1 84.81 78 ALA B O 1
ATOM 4740 N N . GLY B 1 79 ? 9.273 33.062 -1.313 1 83.44 79 GLY B N 1
ATOM 4741 C CA . GLY B 1 79 ? 10.352 34.031 -1.441 1 83.44 79 GLY B CA 1
ATOM 4742 C C . GLY B 1 79 ? 11.719 33.406 -1.545 1 83.44 79 GLY B C 1
ATOM 4743 O O . GLY B 1 79 ? 11.836 32.156 -1.62 1 83.44 79 GLY B O 1
ATOM 4744 N N . LYS B 1 80 ? 12.672 34.25 -1.695 1 83.19 80 LYS B N 1
ATOM 4745 C CA . LYS B 1 80 ? 14.062 33.812 -1.818 1 83.19 80 LYS B CA 1
ATOM 4746 C C . LYS B 1 80 ? 14.773 33.844 -0.472 1 83.19 80 LYS B C 1
ATOM 4748 O O . LYS B 1 80 ? 14.422 34.656 0.396 1 83.19 80 LYS B O 1
ATOM 4753 N N . GLY B 1 81 ? 15.703 32.906 -0.323 1 83.19 81 GLY B N 1
ATOM 4754 C CA . GLY B 1 81 ? 16.516 32.906 0.888 1 83.19 81 GLY B CA 1
ATOM 4755 C C . GLY B 1 81 ? 16.031 31.922 1.934 1 83.19 81 GLY B C 1
ATOM 4756 O O . GLY B 1 81 ? 14.898 31.438 1.877 1 83.19 81 GLY B O 1
ATOM 4757 N N . ASN B 1 82 ? 16.891 31.672 2.947 1 81.44 82 ASN B N 1
ATOM 4758 C CA . ASN B 1 82 ? 16.594 30.656 3.941 1 81.44 82 ASN B CA 1
ATOM 4759 C C . ASN B 1 82 ? 15.555 31.141 4.957 1 81.44 82 ASN B C 1
ATOM 4761 O O . ASN B 1 82 ? 15.117 30.375 5.816 1 81.44 82 ASN B O 1
ATOM 4765 N N . GLY B 1 83 ? 15.211 32.406 4.898 1 86.75 83 GLY B N 1
ATOM 4766 C CA . GLY B 1 83 ? 14.133 32.906 5.727 1 86.75 83 GLY B CA 1
ATOM 4767 C C . GLY B 1 83 ? 12.758 32.688 5.105 1 86.75 83 GLY B C 1
ATOM 4768 O O . GLY B 1 83 ? 11.742 32.812 5.785 1 86.75 83 GLY B O 1
ATOM 4769 N N . ALA B 1 84 ? 12.82 32.375 3.834 1 89.69 84 ALA B N 1
ATOM 4770 C CA . ALA B 1 84 ? 11.555 32.188 3.115 1 89.69 84 ALA B CA 1
ATOM 4771 C C . ALA B 1 84 ? 10.758 31.031 3.684 1 89.69 84 ALA B C 1
ATOM 4773 O O . ALA B 1 84 ? 11.305 29.953 3.916 1 89.69 84 ALA B O 1
ATOM 4774 N N . GLY B 1 85 ? 9.523 31.25 3.969 1 93.38 85 GLY B N 1
ATOM 4775 C CA . GLY B 1 85 ? 8.609 30.188 4.398 1 93.38 85 GLY B CA 1
ATOM 4776 C C . GLY B 1 85 ? 8.539 30.047 5.906 1 93.38 85 GLY B C 1
ATOM 4777 O O . GLY B 1 85 ? 7.637 29.391 6.426 1 93.38 85 GLY B O 1
ATOM 4778 N N . VAL B 1 86 ? 9.523 30.656 6.676 1 95.38 86 VAL B N 1
ATOM 4779 C CA . VAL B 1 86 ? 9.57 30.469 8.125 1 95.38 86 VAL B CA 1
ATOM 4780 C C . VAL B 1 86 ? 8.344 31.109 8.766 1 95.38 86 VAL B C 1
ATOM 4782 O O . VAL B 1 86 ? 7.68 30.5 9.602 1 95.38 86 VAL B O 1
ATOM 4785 N N . ALA B 1 87 ? 8.078 32.281 8.352 1 94.44 87 ALA B N 1
ATOM 4786 C CA . ALA B 1 87 ? 6.91 33 8.898 1 94.44 87 ALA B CA 1
ATOM 4787 C C . ALA B 1 87 ? 5.637 32.188 8.672 1 94.44 87 ALA B C 1
ATOM 4789 O O . ALA B 1 87 ? 4.797 32.062 9.57 1 94.44 87 ALA B O 1
ATOM 4790 N N . GLU B 1 88 ? 5.512 31.656 7.516 1 93.75 88 GLU B N 1
ATOM 4791 C CA . GLU B 1 88 ? 4.352 30.828 7.195 1 93.75 88 GLU B CA 1
ATOM 4792 C C . GLU B 1 88 ? 4.32 29.578 8.055 1 93.75 88 GLU B C 1
ATOM 4794 O O . GLU B 1 88 ? 3.258 29.172 8.547 1 93.75 88 GLU B O 1
ATOM 4799 N N . ALA B 1 89 ? 5.434 28.906 8.219 1 96.12 89 ALA B N 1
ATOM 4800 C CA . ALA B 1 89 ? 5.539 27.688 9.023 1 96.12 89 ALA B CA 1
ATOM 4801 C C . ALA B 1 89 ? 5.117 27.953 10.461 1 96.12 89 ALA B C 1
ATOM 4803 O O . ALA B 1 89 ? 4.461 27.109 11.086 1 96.12 89 ALA B O 1
ATOM 4804 N N . LEU B 1 90 ? 5.426 29.109 11 1 96.19 90 LEU B N 1
ATOM 4805 C CA . LEU B 1 90 ? 5.172 29.453 12.398 1 96.19 90 LEU B CA 1
ATOM 4806 C C . LEU B 1 90 ? 3.678 29.578 12.664 1 96.19 90 LEU B C 1
ATOM 4808 O O . LEU B 1 90 ? 3.236 29.469 13.812 1 96.19 90 LEU B O 1
ATOM 4812 N N . LYS B 1 91 ? 2.896 29.797 11.578 1 93.75 91 LYS B N 1
ATOM 4813 C CA . LYS B 1 91 ? 1.449 29.891 11.734 1 93.75 91 LYS B CA 1
ATOM 4814 C C . LYS B 1 91 ? 0.866 28.594 12.273 1 93.75 91 LYS B C 1
ATOM 4816 O O . LYS B 1 91 ? -0.214 28.578 12.867 1 93.75 91 LYS B O 1
ATOM 4821 N N . TYR B 1 92 ? 1.598 27.516 12.125 1 95.75 92 TYR B N 1
ATOM 4822 C CA . TYR B 1 92 ? 1.058 26.203 12.469 1 95.75 92 TYR B CA 1
ATOM 4823 C C . TYR B 1 92 ? 1.518 25.781 13.859 1 95.75 92 TYR B C 1
ATOM 4825 O O . TYR B 1 92 ? 1.222 24.672 14.305 1 95.75 92 TYR B O 1
ATOM 4833 N N . ILE B 1 93 ? 2.24 26.609 14.57 1 95.75 93 ILE B N 1
ATOM 4834 C CA . ILE B 1 93 ? 2.691 26.359 15.93 1 95.75 93 ILE B CA 1
ATOM 4835 C C . ILE B 1 93 ? 1.852 27.172 16.922 1 95.75 93 ILE B C 1
ATOM 4837 O O . ILE B 1 93 ? 1.669 28.375 16.734 1 95.75 93 ILE B O 1
ATOM 4841 N N . PRO B 1 94 ? 1.325 26.547 17.953 1 92.75 94 PRO B N 1
ATOM 4842 C CA . PRO B 1 94 ? 0.548 27.297 18.953 1 92.75 94 PRO B CA 1
ATOM 4843 C C . PRO B 1 94 ? 1.384 28.344 19.688 1 92.75 94 PRO B C 1
ATOM 4845 O O . PRO B 1 94 ? 2.588 28.156 19.875 1 92.75 94 PRO B O 1
ATOM 4848 N N . ALA B 1 95 ? 0.696 29.406 20.094 1 92.56 95 ALA B N 1
ATOM 4849 C CA . ALA B 1 95 ? 1.352 30.438 20.891 1 92.56 95 ALA B CA 1
ATOM 4850 C C . ALA B 1 95 ? 1.918 29.844 22.188 1 92.56 95 ALA B C 1
ATOM 4852 O O . ALA B 1 95 ? 1.289 29 22.812 1 92.56 95 ALA B O 1
ATOM 4853 N N . GLY B 1 96 ? 3.107 30.219 22.484 1 92.19 96 GLY B N 1
ATOM 4854 C CA . GLY B 1 96 ? 3.719 29.828 23.734 1 92.19 96 GLY B CA 1
ATOM 4855 C C . GLY B 1 96 ? 4.371 28.469 23.672 1 92.19 96 GLY B C 1
ATOM 4856 O O . GLY B 1 96 ? 4.957 28 24.656 1 92.19 96 GLY B O 1
ATOM 4857 N N . GLU B 1 97 ? 4.348 27.812 22.578 1 93.38 97 GLU B N 1
ATOM 4858 C CA . GLU B 1 97 ? 4.938 26.484 22.453 1 93.38 97 GLU B CA 1
ATOM 4859 C C . GLU B 1 97 ? 6.379 26.562 21.953 1 93.38 97 GLU B C 1
ATOM 4861 O O . GLU B 1 97 ? 6.664 27.25 20.969 1 93.38 97 GLU B O 1
ATOM 4866 N N . PRO B 1 98 ? 7.273 25.938 22.641 1 94.88 98 PRO B N 1
ATOM 4867 C CA . PRO B 1 98 ? 8.656 25.906 22.156 1 94.88 98 PRO B CA 1
ATOM 4868 C C . PRO B 1 98 ? 8.789 25.125 20.844 1 94.88 98 PRO B C 1
ATOM 4870 O O . PRO B 1 98 ? 8.008 24.203 20.594 1 94.88 98 PRO B O 1
ATOM 4873 N N . PHE B 1 99 ? 9.719 25.484 20.047 1 96.31 99 PHE B N 1
ATOM 4874 C CA . PHE B 1 99 ? 9.969 24.766 18.797 1 96.31 99 PHE B CA 1
ATOM 4875 C C . PHE B 1 99 ? 11.43 24.891 18.391 1 96.31 99 PHE B C 1
ATOM 4877 O O . PHE B 1 99 ? 12.148 25.766 18.891 1 96.31 99 PHE B O 1
ATOM 4884 N N . MET B 1 100 ? 11.836 23.969 17.609 1 96.62 100 MET B N 1
ATOM 4885 C CA . MET B 1 100 ? 13.172 23.953 17.031 1 96.62 100 MET B CA 1
ATOM 4886 C C . MET B 1 100 ? 13.125 24.328 15.547 1 96.62 100 MET B C 1
ATOM 4888 O O . MET B 1 100 ? 12.195 23.938 14.836 1 96.62 100 MET B O 1
ATOM 4892 N N . LEU B 1 101 ? 13.992 25.172 15.109 1 96.94 101 LEU B N 1
ATOM 4893 C CA . LEU B 1 101 ? 14.195 25.531 13.703 1 96.94 101 LEU B CA 1
ATOM 4894 C C . LEU B 1 101 ? 15.539 25.031 13.203 1 96.94 101 LEU B C 1
ATOM 4896 O O . LEU B 1 101 ? 16.578 25.359 13.781 1 96.94 101 LEU B O 1
ATOM 4900 N N . LEU B 1 102 ? 15.5 24.219 12.164 1 95.06 102 LEU B N 1
ATOM 4901 C CA . LEU B 1 102 ? 16.75 23.609 11.75 1 95.06 102 LEU B CA 1
ATOM 4902 C C . LEU B 1 102 ? 16.875 23.562 10.234 1 95.06 102 LEU B C 1
ATOM 4904 O O . LEU B 1 102 ? 15.867 23.422 9.531 1 95.06 102 LEU B O 1
ATOM 4908 N N . TRP B 1 103 ? 18.188 23.719 9.789 1 93.88 103 TRP B N 1
ATOM 4909 C CA . TRP B 1 103 ? 18.5 23.5 8.383 1 93.88 103 TRP B CA 1
ATOM 4910 C C . TRP B 1 103 ? 18.453 22 8.055 1 93.88 103 TRP B C 1
ATOM 4912 O O . TRP B 1 103 ? 18.859 21.172 8.867 1 93.88 103 TRP B O 1
ATOM 4922 N N . SER B 1 104 ? 18.031 21.609 6.863 1 93.5 104 SER B N 1
ATOM 4923 C CA . SER B 1 104 ? 17.703 20.234 6.512 1 93.5 104 SER B CA 1
ATOM 4924 C C . SER B 1 104 ? 18.969 19.406 6.305 1 93.5 104 SER B C 1
ATOM 4926 O O . SER B 1 104 ? 18.891 18.172 6.215 1 93.5 104 SER B O 1
ATOM 4928 N N . ASP B 1 105 ? 20.172 20.047 6.23 1 93 105 ASP B N 1
ATOM 4929 C CA . ASP B 1 105 ? 21.375 19.297 5.898 1 93 105 ASP B CA 1
ATOM 4930 C C . ASP B 1 105 ? 22.141 18.906 7.16 1 93 105 ASP B C 1
ATOM 4932 O O . ASP B 1 105 ? 23.312 18.531 7.086 1 93 105 ASP B O 1
ATOM 4936 N N . LEU B 1 106 ? 21.516 18.984 8.359 1 93.69 106 LEU B N 1
ATOM 4937 C CA . LEU B 1 106 ? 22.172 18.625 9.609 1 93.69 106 LEU B CA 1
ATOM 4938 C C . LEU B 1 106 ? 21.828 17.203 10.023 1 93.69 106 LEU B C 1
ATOM 4940 O O . LEU B 1 106 ? 20.688 16.766 9.867 1 93.69 106 LEU B O 1
ATOM 4944 N N . LEU B 1 107 ? 22.766 16.453 10.438 1 93.81 107 LEU B N 1
ATOM 4945 C CA . LEU B 1 107 ? 22.609 15.148 11.086 1 93.81 107 LEU B CA 1
ATOM 4946 C C . LEU B 1 107 ? 22.922 15.242 12.578 1 93.81 107 LEU B C 1
ATOM 4948 O O . LEU B 1 107 ? 24.094 15.172 12.969 1 93.81 107 LEU B O 1
ATOM 4952 N N . LEU B 1 108 ? 21.938 15.398 13.328 1 92.56 108 LEU B N 1
ATOM 4953 C CA . LEU B 1 108 ? 22.094 15.555 14.773 1 92.56 108 LEU B CA 1
ATOM 4954 C C . LEU B 1 108 ? 22.391 14.219 15.438 1 92.56 108 LEU B C 1
ATOM 4956 O O . LEU B 1 108 ? 21.703 13.227 15.18 1 92.56 108 LEU B O 1
ATOM 4960 N N . ASP B 1 109 ? 23.281 14.273 16.281 1 87.94 109 ASP B N 1
ATOM 4961 C CA . ASP B 1 109 ? 23.719 13.039 16.938 1 87.94 109 ASP B CA 1
ATOM 4962 C C . ASP B 1 109 ? 22.703 12.57 17.969 1 87.94 109 ASP B C 1
ATOM 4964 O O . ASP B 1 109 ? 21.984 13.391 18.562 1 87.94 109 ASP B O 1
ATOM 4968 N N . GLU B 1 110 ? 22.672 11.297 18.234 1 85 110 GLU B N 1
ATOM 4969 C CA . GLU B 1 110 ? 21.734 10.711 19.172 1 85 110 GLU B CA 1
ATOM 4970 C C . GLU B 1 110 ? 22.016 11.188 20.594 1 85 110 GLU B C 1
ATOM 4972 O O . GLU B 1 110 ? 21.094 11.25 21.422 1 85 110 GLU B O 1
ATOM 4977 N N . SER B 1 111 ? 23.234 11.523 20.844 1 84.81 111 SER B N 1
ATOM 4978 C CA . SER B 1 111 ? 23.641 11.914 22.188 1 84.81 111 SER B CA 1
ATOM 4979 C C . SER B 1 111 ? 23.328 13.391 22.453 1 84.81 111 SER B C 1
ATOM 4981 O O . SER B 1 111 ? 23.453 13.859 23.578 1 84.81 111 SER B O 1
ATOM 4983 N N . LEU B 1 112 ? 22.859 14.062 21.391 1 88 112 LEU B N 1
ATOM 4984 C CA . LEU B 1 112 ? 22.609 15.484 21.562 1 88 112 LEU B CA 1
ATOM 4985 C C . LEU B 1 112 ? 21.438 15.711 22.516 1 88 112 LEU B C 1
ATOM 4987 O O . LEU B 1 112 ? 20.328 15.234 22.266 1 88 112 LEU B O 1
ATOM 4991 N N . ALA B 1 113 ? 21.656 16.375 23.594 1 87.44 113 ALA B N 1
ATOM 4992 C CA . ALA B 1 113 ? 20.609 16.703 24.562 1 87.44 113 ALA B CA 1
ATOM 4993 C C . ALA B 1 113 ? 20.125 18.141 24.375 1 87.44 113 ALA B C 1
ATOM 4995 O O . ALA B 1 113 ? 20.906 19.031 24.016 1 87.44 113 ALA B O 1
ATOM 4996 N N . LEU B 1 114 ? 18.891 18.344 24.609 1 87.94 114 LEU B N 1
ATOM 4997 C CA . LEU B 1 114 ? 18.344 19.688 24.641 1 87.94 114 LEU B CA 1
ATOM 4998 C C . LEU B 1 114 ? 18.844 20.438 25.875 1 87.94 114 LEU B C 1
ATOM 5000 O O . LEU B 1 114 ? 19.141 19.828 26.891 1 87.94 114 LEU B O 1
ATOM 5004 N N . PRO B 1 115 ? 18.938 21.703 25.672 1 87.56 115 PRO B N 1
ATOM 5005 C CA . PRO B 1 115 ? 19.422 22.469 26.828 1 87.56 115 PRO B CA 1
ATOM 5006 C C . PRO B 1 115 ? 18.516 22.328 28.047 1 87.56 115 PRO B C 1
ATOM 5008 O O . PRO B 1 115 ? 17.297 22.25 27.906 1 87.56 115 PRO B O 1
ATOM 5011 N N . GLU B 1 116 ? 19.156 22.172 29.188 1 77.75 116 GLU B N 1
ATOM 5012 C CA . GLU B 1 116 ? 18.438 22.016 30.453 1 77.75 116 GLU B CA 1
ATOM 5013 C C . GLU B 1 116 ? 17.906 23.344 30.953 1 77.75 116 GLU B C 1
ATOM 5015 O O . GLU B 1 116 ? 16.812 23.422 31.531 1 77.75 116 GLU B O 1
ATOM 5020 N N . GLU B 1 117 ? 18.797 24.391 30.734 1 74.62 117 GLU B N 1
ATOM 5021 C CA . GLU B 1 117 ? 18.406 25.719 31.203 1 74.62 117 GLU B CA 1
ATOM 5022 C C . GLU B 1 117 ? 17.312 26.328 30.328 1 74.62 117 GLU B C 1
ATOM 5024 O O . GLU B 1 117 ? 17.25 26.031 29.125 1 74.62 117 GLU B O 1
ATOM 5029 N N . SER B 1 118 ? 16.453 27 30.984 1 73.38 118 SER B N 1
ATOM 5030 C CA . SER B 1 118 ? 15.352 27.609 30.234 1 73.38 118 SER B CA 1
ATOM 5031 C C . SER B 1 118 ? 15.719 28.984 29.734 1 73.38 118 SER B C 1
ATOM 5033 O O . SER B 1 118 ? 15.812 29.938 30.5 1 73.38 118 SER B O 1
ATOM 5035 N N . ALA B 1 119 ? 16.422 29.125 28.578 1 80.62 119 ALA B N 1
ATOM 5036 C CA . ALA B 1 119 ? 16.562 30.391 27.875 1 80.62 119 ALA B CA 1
ATOM 5037 C C . ALA B 1 119 ? 15.523 30.516 26.75 1 80.62 119 ALA B C 1
ATOM 5039 O O . ALA B 1 119 ? 15.039 29.5 26.25 1 80.62 119 ALA B O 1
ATOM 5040 N N . PRO B 1 120 ? 15.273 31.797 26.484 1 85.75 120 PRO B N 1
ATOM 5041 C CA . PRO B 1 120 ? 14.234 31.984 25.469 1 85.75 120 PRO B CA 1
ATOM 5042 C C . PRO B 1 120 ? 14.672 31.531 24.078 1 85.75 120 PRO B C 1
ATOM 5044 O O . PRO B 1 120 ? 13.852 31.047 23.297 1 85.75 120 PRO B O 1
ATOM 5047 N N . CYS B 1 121 ? 15.969 31.781 23.844 1 92.5 121 CYS B N 1
ATOM 5048 C CA . CYS B 1 121 ? 16.422 31.469 22.5 1 92.5 121 CYS B CA 1
ATOM 5049 C C . CYS B 1 121 ? 17.828 30.875 22.516 1 92.5 121 CYS B C 1
ATOM 5051 O O . CYS B 1 121 ? 18.703 31.391 23.219 1 92.5 121 CYS B O 1
ATOM 5053 N N . TYR B 1 122 ? 18.016 29.812 21.812 1 93.94 122 TYR B N 1
ATOM 5054 C CA . TYR B 1 122 ? 19.328 29.188 21.672 1 93.94 122 TYR B CA 1
ATOM 5055 C C . TYR B 1 122 ? 19.766 29.156 20.219 1 93.94 122 TYR B C 1
ATOM 5057 O O . TYR B 1 122 ? 18.938 28.984 19.312 1 93.94 122 TYR B O 1
ATOM 5065 N N . VAL B 1 123 ? 21.031 29.328 20.031 1 95.06 123 VAL B N 1
ATOM 5066 C CA . VAL B 1 123 ? 21.672 29.125 18.734 1 95.06 123 VAL B CA 1
ATOM 5067 C C . VAL B 1 123 ? 22.625 27.938 18.797 1 95.06 123 VAL B C 1
ATOM 5069 O O . VAL B 1 123 ? 23.484 27.859 19.672 1 95.06 123 VAL B O 1
ATOM 5072 N N . GLY B 1 124 ? 22.391 27.016 17.922 1 94.94 124 GLY B N 1
ATOM 5073 C CA . GLY B 1 124 ? 23.297 25.875 17.828 1 94.94 124 GLY B CA 1
ATOM 5074 C C . GLY B 1 124 ? 24.641 26.234 17.234 1 94.94 124 GLY B C 1
ATOM 5075 O O . GLY B 1 124 ? 24.719 26.875 16.172 1 94.94 124 GLY B O 1
ATOM 5076 N N . VAL B 1 125 ? 25.734 25.844 17.922 1 94.69 125 VAL B N 1
ATOM 5077 C CA . VAL B 1 125 ? 27.078 26.109 17.438 1 94.69 125 VAL B CA 1
ATOM 5078 C C . VAL B 1 125 ? 27.859 24.812 17.328 1 94.69 125 VAL B C 1
ATOM 5080 O O . VAL B 1 125 ? 27.547 23.828 18 1 94.69 125 VAL B O 1
ATOM 5083 N N . SER B 1 126 ? 28.75 24.781 16.391 1 92.75 126 SER B N 1
ATOM 5084 C CA . SER B 1 126 ? 29.578 23.594 16.203 1 92.75 126 SER B CA 1
ATOM 5085 C C . SER B 1 126 ? 31.016 23.969 15.859 1 92.75 126 SER B C 1
ATOM 5087 O O . SER B 1 126 ? 31.266 25 15.242 1 92.75 126 SER B O 1
ATOM 5089 N N . ASP B 1 127 ? 31.906 23.078 16.25 1 90.56 127 ASP B N 1
ATOM 5090 C CA . ASP B 1 127 ? 33.312 23.219 15.922 1 90.56 127 ASP B CA 1
ATOM 5091 C C . ASP B 1 127 ? 33.75 22.125 14.953 1 90.56 127 ASP B C 1
ATOM 5093 O O . ASP B 1 127 ? 34.969 21.984 14.664 1 90.56 127 ASP B O 1
ATOM 5097 N N . LYS B 1 128 ? 32.844 21.406 14.383 1 88.44 128 LYS B N 1
ATOM 5098 C CA . LYS B 1 128 ? 33.188 20.219 13.625 1 88.44 128 LYS B CA 1
ATOM 5099 C C . LYS B 1 128 ? 33.25 20.516 12.125 1 88.44 128 LYS B C 1
ATOM 5101 O O . LYS B 1 128 ? 33.875 19.766 11.367 1 88.44 128 LYS B O 1
ATOM 5106 N N . PHE B 1 129 ? 32.656 21.562 11.68 1 87.75 129 PHE B N 1
ATOM 5107 C CA . PHE B 1 129 ? 32.688 21.953 10.273 1 87.75 129 PHE B CA 1
ATOM 5108 C C . PHE B 1 129 ? 32.656 23.469 10.125 1 87.75 129 PHE B C 1
ATOM 5110 O O . PHE B 1 129 ? 32.25 24.172 11.039 1 87.75 129 PHE B O 1
ATOM 5117 N N . PRO B 1 130 ? 33.125 23.906 8.969 1 87.75 130 PRO B N 1
ATOM 5118 C CA . PRO B 1 130 ? 33.125 25.359 8.75 1 87.75 130 PRO B CA 1
ATOM 5119 C C . PRO B 1 130 ? 31.719 25.938 8.516 1 87.75 130 PRO B C 1
ATOM 5121 O O . PRO B 1 130 ? 30.891 25.297 7.859 1 87.75 130 PRO B O 1
ATOM 5124 N N . CYS B 1 131 ? 31.531 27.109 9.094 1 90.75 131 CYS B N 1
ATOM 5125 C CA . CYS B 1 131 ? 30.266 27.828 8.906 1 90.75 131 CYS B CA 1
ATOM 5126 C C . CYS B 1 131 ? 30.516 29.25 8.422 1 90.75 131 CYS B C 1
ATOM 5128 O O . CYS B 1 131 ? 31.594 29.797 8.625 1 90.75 131 CYS B O 1
ATOM 5130 N N . SER B 1 132 ? 29.578 29.797 7.809 1 88.12 132 SER B N 1
ATOM 5131 C CA . SER B 1 132 ? 29.688 31.156 7.281 1 88.12 132 SER B CA 1
ATOM 5132 C C . SER B 1 132 ? 29.453 32.188 8.375 1 88.12 132 SER B C 1
ATOM 5134 O O . SER B 1 132 ? 29.781 33.375 8.203 1 88.12 132 SER B O 1
ATOM 5136 N N . TRP B 1 133 ? 28.812 31.734 9.445 1 91.56 133 TRP B N 1
ATOM 5137 C CA . TRP B 1 133 ? 28.531 32.625 10.586 1 91.56 133 TRP B CA 1
ATOM 5138 C C . TRP B 1 133 ? 29.188 32.062 11.859 1 91.56 133 TRP B C 1
ATOM 5140 O O . TRP B 1 133 ? 29.312 30.859 12.023 1 91.56 133 TRP B O 1
ATOM 5150 N N . ARG B 1 134 ? 29.594 33 12.734 1 93.12 134 ARG B N 1
ATOM 5151 C CA . ARG B 1 134 ? 30.141 32.594 14.031 1 93.12 134 ARG B CA 1
ATOM 5152 C C . ARG B 1 134 ? 29.359 33.281 15.172 1 93.12 134 ARG B C 1
ATOM 5154 O O . ARG B 1 134 ? 28.75 34.312 14.977 1 93.12 134 ARG B O 1
ATOM 5161 N N . PHE B 1 135 ? 29.266 32.594 16.234 1 93.5 135 PHE B N 1
ATOM 5162 C CA . PHE B 1 135 ? 28.609 33.094 17.422 1 93.5 135 PHE B CA 1
ATOM 5163 C C . PHE B 1 135 ? 29.609 33.375 18.531 1 93.5 135 PHE B C 1
ATOM 5165 O O . PHE B 1 135 ? 30.281 32.469 19.016 1 93.5 135 PHE B O 1
ATOM 5172 N N . ARG B 1 136 ? 29.734 34.625 18.953 1 86.94 136 ARG B N 1
ATOM 5173 C CA . ARG B 1 136 ? 30.656 35.031 20 1 86.94 136 ARG B CA 1
ATOM 5174 C C . ARG B 1 136 ? 30.047 36.125 20.891 1 86.94 136 ARG B C 1
ATOM 5176 O O . ARG B 1 136 ? 29.438 37.062 20.391 1 86.94 136 ARG B O 1
ATOM 5183 N N . ALA B 1 137 ? 30.219 35.938 22.156 1 82.38 137 ALA B N 1
ATOM 5184 C CA . ALA B 1 137 ? 29.797 36.938 23.1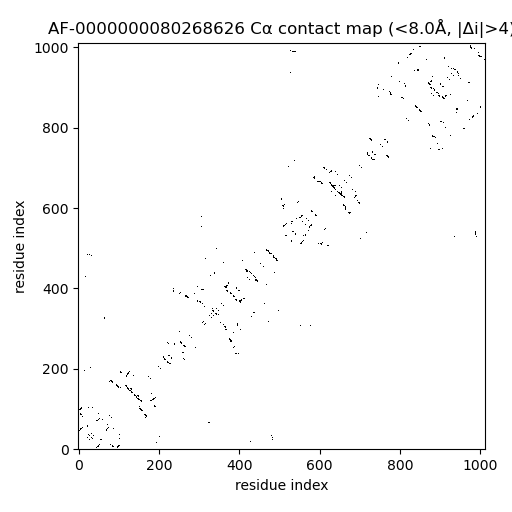56 1 82.38 137 ALA B CA 1
ATOM 5185 C C . ALA B 1 137 ? 28.344 37.312 22.969 1 82.38 137 ALA B C 1
ATOM 5187 O O . ALA B 1 137 ? 28 38.5 22.922 1 82.38 137 ALA B O 1
ATOM 5188 N N . GLY B 1 138 ? 27.516 36.406 22.578 1 85 138 GLY B N 1
ATOM 5189 C CA . GLY B 1 138 ? 26.078 36.625 22.547 1 85 138 GLY B CA 1
ATOM 5190 C C . GLY B 1 138 ? 25.578 37.188 21.219 1 85 138 GLY B C 1
ATOM 5191 O O . GLY B 1 138 ? 24.391 37.5 21.078 1 85 138 GLY B O 1
ATOM 5192 N N . THR B 1 139 ? 26.531 37.281 20.297 1 86.56 139 THR B N 1
ATOM 5193 C CA . THR B 1 139 ? 26.141 37.812 19 1 86.56 139 THR B CA 1
ATOM 5194 C C . THR B 1 139 ? 26.609 36.938 17.859 1 86.56 139 THR B C 1
ATOM 5196 O O . THR B 1 139 ? 27.594 36.219 18 1 86.56 139 THR B O 1
ATOM 5199 N N . MET B 1 140 ? 25.797 37.031 16.766 1 90.62 140 MET B N 1
ATOM 5200 C CA . MET B 1 140 ? 26.188 36.312 15.547 1 90.62 140 MET B CA 1
ATOM 5201 C C . MET B 1 140 ? 26.828 37.281 14.555 1 90.62 140 MET B C 1
ATOM 5203 O O . MET B 1 140 ? 26.391 38.438 14.406 1 90.62 140 MET B O 1
ATOM 5207 N N . GLU B 1 141 ? 27.922 36.844 13.953 1 89.5 141 GLU B N 1
ATOM 5208 C CA . GLU B 1 141 ? 28.625 37.656 12.953 1 89.5 141 GLU B CA 1
ATOM 5209 C C . GLU B 1 141 ? 28.828 36.875 11.664 1 89.5 141 GLU B C 1
ATOM 5211 O O . GLU B 1 141 ? 29.125 35.656 11.695 1 89.5 141 GLU B O 1
ATOM 5216 N N . LYS B 1 142 ? 28.672 37.562 10.57 1 90.62 142 LYS B N 1
ATOM 5217 C CA . LYS B 1 142 ? 28.859 36.938 9.266 1 90.62 142 LYS B CA 1
ATOM 5218 C C . LYS B 1 142 ? 30.344 36.781 8.945 1 90.62 142 LYS B C 1
ATOM 5220 O O . LYS B 1 142 ? 30.844 37.406 7.996 1 90.62 142 LYS B O 1
ATOM 5225 N N . LEU B 1 143 ? 31.016 35.969 9.688 1 87.88 143 LEU B N 1
ATOM 5226 C CA . LEU B 1 143 ? 32.406 35.594 9.492 1 87.88 143 LEU B CA 1
ATOM 5227 C C . LEU B 1 143 ? 32.594 34.094 9.531 1 87.88 143 LEU B C 1
ATOM 5229 O O . LEU B 1 143 ? 31.969 33.406 10.336 1 87.88 143 LEU B O 1
ATOM 5233 N N . PRO B 1 144 ? 33.406 33.719 8.617 1 88.5 144 PRO B N 1
ATOM 5234 C CA . PRO B 1 144 ? 33.688 32.281 8.664 1 88.5 144 PRO B CA 1
ATOM 5235 C C . PRO B 1 144 ? 34.219 31.828 10.031 1 88.5 144 PRO B C 1
ATOM 5237 O O . PRO B 1 144 ? 35 32.531 10.648 1 88.5 144 PRO B O 1
ATOM 5240 N N . SER B 1 145 ? 33.688 30.734 10.586 1 83.38 145 SER B N 1
ATOM 5241 C CA . SER B 1 145 ? 34.062 30.266 11.914 1 83.38 145 SER B CA 1
ATOM 5242 C C . SER B 1 145 ? 35.344 29.438 11.891 1 83.38 145 SER B C 1
ATOM 5244 O O . SER B 1 145 ? 36 29.297 12.914 1 83.38 145 SER B O 1
ATOM 5246 N N . GLU B 1 146 ? 35.875 29.062 10.914 1 77.94 146 GLU B N 1
ATOM 5247 C CA . GLU B 1 146 ? 37.031 28.188 10.789 1 77.94 146 GLU B CA 1
ATOM 5248 C C . GLU B 1 146 ? 37.031 27.109 11.867 1 77.94 146 GLU B C 1
ATOM 5250 O O . GLU B 1 146 ? 38.031 26.922 12.57 1 77.94 146 GLU B O 1
ATOM 5255 N N . GLY B 1 147 ? 35.906 26.562 12.188 1 71 147 GLY B N 1
ATOM 5256 C CA . GLY B 1 147 ? 35.75 25.406 13.062 1 71 147 GLY B CA 1
ATOM 5257 C C . GLY B 1 147 ? 35.594 25.781 14.523 1 71 147 GLY B C 1
ATOM 5258 O O . GLY B 1 147 ? 35.938 25 15.414 1 71 147 GLY B O 1
ATOM 5259 N N . LYS B 1 148 ? 35.375 27.031 14.922 1 80.88 148 LYS B N 1
ATOM 5260 C CA . LYS B 1 148 ? 35.125 27.422 16.312 1 80.88 148 LYS B CA 1
ATOM 5261 C C . LYS B 1 148 ? 33.812 28.203 16.453 1 80.88 148 LYS B C 1
ATOM 5263 O O . LYS B 1 148 ? 33.688 29.297 15.883 1 80.88 148 LYS B O 1
ATOM 5268 N N . SER B 1 149 ? 32.938 27.703 17.172 1 89.94 149 SER B N 1
ATOM 5269 C CA . SER B 1 149 ? 31.672 28.344 17.516 1 89.94 149 SER B CA 1
ATOM 5270 C C . SER B 1 149 ? 30.922 28.797 16.266 1 89.94 149 SER B C 1
ATOM 5272 O O . SER B 1 149 ? 30.453 29.922 16.188 1 89.94 149 SER B O 1
ATOM 5274 N N . GLY B 1 150 ? 30.969 27.922 15.258 1 94.12 150 GLY B N 1
ATOM 5275 C CA . GLY B 1 150 ? 30.219 28.203 14.047 1 94.12 150 GLY B CA 1
ATOM 5276 C C . GLY B 1 150 ? 28.719 28.031 14.227 1 94.12 150 GLY B C 1
ATOM 5277 O O . GLY B 1 150 ? 28.266 27.109 14.906 1 94.12 150 GLY B O 1
ATOM 5278 N N . VAL B 1 151 ? 27.938 28.953 13.656 1 93.75 151 VAL B N 1
ATOM 5279 C CA . VAL B 1 151 ? 26.484 28.844 13.688 1 93.75 151 VAL B CA 1
ATOM 5280 C C . VAL B 1 151 ? 26.031 27.719 12.758 1 93.75 151 VAL B C 1
ATOM 5282 O O . VAL B 1 151 ? 26.109 27.844 11.539 1 93.75 151 VAL B O 1
ATOM 5285 N N . ALA B 1 152 ? 25.516 26.625 13.312 1 91.44 152 ALA B N 1
ATOM 5286 C CA . ALA B 1 152 ? 25.25 25.391 12.578 1 91.44 152 ALA B CA 1
ATOM 5287 C C . ALA B 1 152 ? 23.797 25.281 12.164 1 91.44 152 ALA B C 1
ATOM 5289 O O . ALA B 1 152 ? 23.281 24.188 11.914 1 91.44 152 ALA B O 1
ATOM 5290 N N . GLY B 1 153 ? 23.047 26.328 12.008 1 92 153 GLY B N 1
ATOM 5291 C CA . GLY B 1 153 ? 21.703 26.328 11.453 1 92 153 GLY B CA 1
ATOM 5292 C C . GLY B 1 153 ? 20.703 25.578 12.305 1 92 153 GLY B C 1
ATOM 5293 O O . GLY B 1 153 ? 19.906 24.781 11.789 1 92 153 GLY B O 1
ATOM 5294 N N . CYS B 1 154 ? 20.797 25.562 13.523 1 95.12 154 CYS B N 1
ATOM 5295 C CA . CYS B 1 154 ? 19.875 24.969 14.5 1 95.12 154 CYS B CA 1
ATOM 5296 C C . CYS B 1 154 ? 19.547 25.969 15.594 1 95.12 154 CYS B C 1
ATOM 5298 O O . CYS B 1 154 ? 20.438 26.547 16.219 1 95.12 154 CYS B O 1
ATOM 5300 N N . PHE B 1 155 ? 18.297 26.188 15.805 1 95.62 155 PHE B N 1
ATOM 5301 C CA . PHE B 1 155 ? 17.844 27.188 16.766 1 95.62 155 PHE B CA 1
ATOM 5302 C C . PHE B 1 155 ? 16.703 26.625 17.625 1 95.62 155 PHE B C 1
ATOM 5304 O O . PHE B 1 155 ? 15.93 25.781 17.172 1 95.62 155 PHE B O 1
ATOM 5311 N N . LEU B 1 156 ? 16.656 27.078 18.828 1 95.81 156 LEU B N 1
ATOM 5312 C CA . LEU B 1 156 ? 15.562 26.781 19.75 1 95.81 156 LEU B CA 1
ATOM 5313 C C . LEU B 1 156 ? 14.883 28.062 20.219 1 95.81 156 LEU B C 1
ATOM 5315 O O . LEU B 1 156 ? 15.555 29.031 20.578 1 95.81 156 LEU B O 1
ATOM 5319 N N . PHE B 1 157 ? 13.609 28.047 20.141 1 95.62 157 PHE B N 1
ATOM 5320 C CA . PHE B 1 157 ? 12.82 29.188 20.625 1 95.62 157 PHE B CA 1
ATOM 5321 C C . PHE B 1 157 ? 11.758 28.719 21.609 1 95.62 157 PHE B C 1
ATOM 5323 O O . PHE B 1 157 ? 11.148 27.672 21.422 1 95.62 157 PHE B O 1
ATOM 5330 N N . ASP B 1 158 ? 11.508 29.484 22.609 1 93.69 158 ASP B N 1
ATOM 5331 C CA . ASP B 1 158 ? 10.5 29.141 23.594 1 93.69 158 ASP B CA 1
ATOM 5332 C C . ASP B 1 158 ? 9.094 29.422 23.062 1 93.69 158 ASP B C 1
ATOM 5334 O O . ASP B 1 158 ? 8.109 28.891 23.578 1 93.69 158 ASP B O 1
ATOM 5338 N N . SER B 1 159 ? 9.078 30.312 22.078 1 94.44 159 SER B N 1
ATOM 5339 C CA . SER B 1 159 ? 7.785 30.641 21.469 1 94.44 159 SER B CA 1
ATOM 5340 C C . SER B 1 159 ? 7.961 31.328 20.125 1 94.44 159 SER B C 1
ATOM 5342 O O . SER B 1 159 ? 8.977 31.984 19.891 1 94.44 159 SER B O 1
ATOM 5344 N N . LYS B 1 160 ? 6.918 31.234 19.328 1 95 160 LYS B N 1
ATOM 5345 C CA . LYS B 1 160 ? 6.969 31.859 18 1 95 160 LYS B CA 1
ATOM 5346 C C . LYS B 1 160 ? 6.945 33.375 18.125 1 95 160 LYS B C 1
ATOM 5348 O O . LYS B 1 160 ? 7.336 34.094 17.188 1 95 160 LYS B O 1
ATOM 5353 N N . GLU B 1 161 ? 6.496 33.906 19.203 1 93.88 161 GLU B N 1
ATOM 5354 C CA . GLU B 1 161 ? 6.391 35.344 19.422 1 93.88 161 GLU B CA 1
ATOM 5355 C C . GLU B 1 161 ? 7.766 36 19.406 1 93.88 161 GLU B C 1
ATOM 5357 O O . GLU B 1 161 ? 7.875 37.219 19.156 1 93.88 161 GLU B O 1
ATOM 5362 N N . ARG B 1 162 ? 8.789 35.188 19.625 1 91.94 162 ARG B N 1
ATOM 5363 C CA . ARG B 1 162 ? 10.156 35.688 19.562 1 91.94 162 ARG B CA 1
ATOM 5364 C C . ARG B 1 162 ? 10.492 36.156 18.156 1 91.94 162 ARG B C 1
ATOM 5366 O O . ARG B 1 162 ? 11.367 37 17.969 1 91.94 162 ARG B O 1
ATOM 5373 N N . LEU B 1 163 ? 9.781 35.656 17.203 1 94 163 LEU B N 1
ATOM 5374 C CA . LEU B 1 163 ? 10.125 35.906 15.805 1 94 163 LEU B CA 1
ATOM 5375 C C . LEU B 1 163 ? 9.078 36.781 15.141 1 94 163 LEU B C 1
ATOM 5377 O O . LEU B 1 163 ? 8.906 36.75 13.922 1 94 163 LEU B O 1
ATOM 5381 N N . GLN B 1 164 ? 8.406 37.469 15.914 1 90.19 164 GLN B N 1
ATOM 5382 C CA . GLN B 1 164 ? 7.418 38.375 15.359 1 90.19 164 GLN B CA 1
ATOM 5383 C C . GLN B 1 164 ? 8.07 39.375 14.406 1 90.19 164 GLN B C 1
ATOM 5385 O O . GLN B 1 164 ? 9.117 39.938 14.711 1 90.19 164 GLN B O 1
ATOM 5390 N N . GLY B 1 165 ? 7.508 39.625 13.234 1 88.19 165 GLY B N 1
ATOM 5391 C CA . GLY B 1 165 ? 8.016 40.562 12.258 1 88.19 165 GLY B CA 1
ATOM 5392 C C . GLY B 1 165 ? 8.969 39.938 11.258 1 88.19 165 GLY B C 1
ATOM 5393 O O . GLY B 1 165 ? 9.508 40.625 10.391 1 88.19 165 GLY B O 1
ATOM 5394 N N . LEU B 1 166 ? 9.203 38.688 11.375 1 90.88 166 LEU B N 1
ATOM 5395 C CA . LEU B 1 166 ? 10.062 38 10.43 1 90.88 166 LEU B CA 1
ATOM 5396 C C . LEU B 1 166 ? 9.531 38.156 9.008 1 90.88 166 LEU B C 1
ATOM 5398 O O . LEU B 1 166 ? 8.359 37.875 8.742 1 90.88 166 LEU B O 1
ATOM 5402 N N . PRO B 1 167 ? 10.391 38.594 8.094 1 87.19 167 PRO B N 1
ATOM 5403 C CA . PRO B 1 167 ? 9.969 38.719 6.699 1 87.19 167 PRO B CA 1
ATOM 5404 C C . PRO B 1 167 ? 9.789 37.375 6 1 87.19 167 PRO B C 1
ATOM 5406 O O . PRO B 1 167 ? 10.273 36.344 6.496 1 87.19 167 PRO B O 1
ATOM 5409 N N . ASN B 1 168 ? 9.117 37.438 4.801 1 87.44 168 ASN B N 1
ATOM 5410 C CA . ASN B 1 168 ? 8.836 36.219 4.039 1 87.44 168 ASN B CA 1
ATOM 5411 C C . ASN B 1 168 ? 9.984 35.875 3.09 1 87.44 168 ASN B C 1
ATOM 5413 O O . ASN B 1 168 ? 9.891 34.938 2.307 1 87.44 168 ASN B O 1
ATOM 5417 N N . GLU B 1 169 ? 11.031 36.688 3.133 1 86.56 169 GLU B N 1
ATOM 5418 C CA . GLU B 1 169 ? 12.195 36.438 2.293 1 86.56 169 GLU B CA 1
ATOM 5419 C C . GLU B 1 169 ? 13.477 36.938 2.945 1 86.56 169 GLU B C 1
ATOM 5421 O O . GLU B 1 169 ? 13.43 37.625 3.973 1 86.56 169 GLU B O 1
ATOM 5426 N N . GLY B 1 170 ? 14.578 36.5 2.395 1 87.62 170 GLY B N 1
ATOM 5427 C CA . GLY B 1 170 ? 15.859 36.938 2.91 1 87.62 170 GLY B CA 1
ATOM 5428 C C . GLY B 1 170 ? 16.531 35.906 3.801 1 87.62 170 GLY B C 1
ATOM 5429 O O . GLY B 1 170 ? 16.141 34.75 3.82 1 87.62 170 GLY B O 1
ATOM 5430 N N . SER B 1 171 ? 17.594 36.375 4.473 1 88 171 SER B N 1
ATOM 5431 C CA . SER B 1 171 ? 18.391 35.531 5.344 1 88 171 SER B CA 1
ATOM 5432 C C . SER B 1 171 ? 17.844 35.531 6.766 1 88 171 SER B C 1
ATOM 5434 O O . SER B 1 171 ? 17.734 36.562 7.398 1 88 171 SER B O 1
ATOM 5436 N N . PHE B 1 172 ? 17.578 34.406 7.234 1 91.12 172 PHE B N 1
ATOM 5437 C CA . PHE B 1 172 ? 17.062 34.281 8.594 1 91.12 172 PHE B CA 1
ATOM 5438 C C . PHE B 1 172 ? 18.109 34.719 9.609 1 91.12 172 PHE B C 1
ATOM 5440 O O . PHE B 1 172 ? 17.797 35.438 10.562 1 91.12 172 PHE B O 1
ATOM 5447 N N . THR B 1 173 ? 19.359 34.281 9.406 1 89.25 173 THR B N 1
ATOM 5448 C CA . THR B 1 173 ? 20.438 34.594 10.336 1 89.25 173 THR B CA 1
ATOM 5449 C C . THR B 1 173 ? 20.688 36.094 10.383 1 89.25 173 THR B C 1
ATOM 5451 O O . THR B 1 173 ? 20.922 36.656 11.461 1 89.25 173 THR B O 1
ATOM 5454 N N . LYS B 1 174 ? 20.641 36.688 9.25 1 89.88 174 LYS B N 1
ATOM 5455 C CA . LYS B 1 174 ? 20.812 38.125 9.203 1 89.88 174 LYS B CA 1
ATOM 5456 C C . LYS B 1 174 ? 19.703 38.844 9.977 1 89.88 174 LYS B C 1
ATOM 5458 O O . LYS B 1 174 ? 19.969 39.75 10.773 1 89.88 174 LYS B O 1
ATOM 5463 N N . TRP B 1 175 ? 18.547 38.438 9.711 1 92.12 175 TRP B N 1
ATOM 5464 C CA . TRP B 1 175 ? 17.406 39.031 10.398 1 92.12 175 TRP B CA 1
ATOM 5465 C C . TRP B 1 175 ? 17.516 38.844 11.906 1 92.12 175 TRP B C 1
ATOM 5467 O O . TRP B 1 175 ? 17.25 39.75 12.68 1 92.12 175 TRP B O 1
ATOM 5477 N N . LEU B 1 176 ? 17.875 37.656 12.297 1 91.12 176 LEU B N 1
ATOM 5478 C CA . LEU B 1 176 ? 17.984 37.312 13.719 1 91.12 176 LEU B CA 1
ATOM 5479 C C . LEU B 1 176 ? 19.031 38.188 14.398 1 91.12 176 LEU B C 1
ATOM 5481 O O . LEU B 1 176 ? 18.828 38.625 15.531 1 91.12 176 LEU B O 1
ATOM 5485 N N . THR B 1 177 ? 20.078 38.438 13.766 1 88.81 177 THR B N 1
ATOM 5486 C CA . THR B 1 177 ? 21.141 39.281 14.289 1 88.81 177 THR B CA 1
ATOM 5487 C C . THR B 1 177 ? 20.625 40.719 14.469 1 88.81 177 THR B C 1
ATOM 5489 O O . THR B 1 177 ? 20.875 41.344 15.5 1 88.81 177 THR B O 1
ATOM 5492 N N . GLU B 1 178 ? 19.922 41.156 13.5 1 89.75 178 GLU B N 1
ATOM 5493 C CA . GLU B 1 178 ? 19.422 42.531 13.492 1 89.75 178 GLU B CA 1
ATOM 5494 C C . GLU B 1 178 ? 18.297 42.719 14.516 1 89.75 178 GLU B C 1
ATOM 5496 O O . GLU B 1 178 ? 18.078 43.844 14.992 1 89.75 178 GLU B O 1
ATOM 5501 N N . SER B 1 179 ? 17.641 41.719 14.844 1 88.06 179 SER B N 1
ATOM 5502 C CA . SER B 1 179 ? 16.516 41.781 15.789 1 88.06 179 SER B CA 1
ATOM 5503 C C . SER B 1 179 ? 17.016 42 17.219 1 88.06 179 SER B C 1
ATOM 5505 O O . SER B 1 179 ? 16.25 42.406 18.094 1 88.06 179 SER B O 1
ATOM 5507 N N . LYS B 1 180 ? 18.25 41.656 17.578 1 85.19 180 LYS B N 1
ATOM 5508 C CA . LYS B 1 180 ? 18.922 41.844 18.875 1 85.19 180 LYS B CA 1
ATOM 5509 C C . LYS B 1 180 ? 18.25 41 19.953 1 85.19 180 LYS B C 1
ATOM 5511 O O . LYS B 1 180 ? 18.281 41.344 21.141 1 85.19 180 LYS B O 1
ATOM 5516 N N . ILE B 1 181 ? 17.547 39.969 19.516 1 87.56 181 ILE B N 1
ATOM 5517 C CA . ILE B 1 181 ? 17.016 39 20.484 1 87.56 181 ILE B CA 1
ATOM 5518 C C . ILE B 1 181 ? 18.172 38.344 21.234 1 87.56 181 ILE B C 1
ATOM 5520 O O . ILE B 1 181 ? 19.188 37.969 20.641 1 87.56 181 ILE B O 1
ATOM 5524 N N . PRO B 1 182 ? 18 38.281 22.578 1 88.75 182 PRO B N 1
ATOM 5525 C CA . PRO B 1 182 ? 19.062 37.594 23.328 1 88.75 182 PRO B CA 1
ATOM 5526 C C . PRO B 1 182 ? 19.203 36.125 22.938 1 88.75 182 PRO B C 1
ATOM 5528 O O . PRO B 1 182 ? 18.219 35.406 22.875 1 88.75 182 PRO B O 1
ATOM 5531 N N . LEU B 1 183 ? 20.438 35.719 22.688 1 91.62 183 LEU B N 1
ATOM 5532 C CA . LEU B 1 183 ? 20.719 34.375 22.234 1 91.62 183 LEU B CA 1
ATOM 5533 C C . LEU B 1 183 ? 21.734 33.688 23.156 1 91.62 183 LEU B C 1
ATOM 5535 O O . LEU B 1 183 ? 22.641 34.344 23.672 1 91.62 183 LEU B O 1
ATOM 5539 N N . GLN B 1 184 ? 21.516 32.469 23.438 1 92.88 184 GLN B N 1
ATOM 5540 C CA . GLN B 1 184 ? 22.469 31.609 24.156 1 92.88 184 GLN B CA 1
ATOM 5541 C C . GLN B 1 184 ? 23 30.5 23.266 1 92.88 184 GLN B C 1
ATOM 5543 O O . GLN B 1 184 ? 22.266 29.969 22.422 1 92.88 184 GLN B O 1
ATOM 5548 N N . ALA B 1 185 ? 24.25 30.172 23.516 1 92.69 185 ALA B N 1
ATOM 5549 C CA . ALA B 1 185 ? 24.859 29.125 22.703 1 92.69 185 ALA B CA 1
ATOM 5550 C C . ALA B 1 185 ? 24.406 27.75 23.156 1 92.69 185 ALA B C 1
ATOM 5552 O O . ALA B 1 185 ? 24.297 27.5 24.359 1 92.69 185 ALA B O 1
ATOM 5553 N N . TRP B 1 186 ? 24.125 26.875 22.219 1 93.5 186 TRP B N 1
ATOM 5554 C CA . TRP B 1 186 ? 23.828 25.453 22.406 1 93.5 186 TRP B CA 1
ATOM 5555 C C . TRP B 1 186 ? 24.797 24.609 21.594 1 93.5 186 TRP B C 1
ATOM 5557 O O . TRP B 1 186 ? 24.719 24.562 20.359 1 93.5 186 TRP B O 1
ATOM 5567 N N . ASN B 1 187 ? 25.719 23.953 22.281 1 92.06 187 ASN B N 1
ATOM 5568 C CA . ASN B 1 187 ? 26.734 23.156 21.594 1 92.06 187 ASN B CA 1
ATOM 5569 C C . ASN B 1 187 ? 26.125 21.906 20.969 1 92.06 187 ASN B C 1
ATOM 5571 O O . ASN B 1 187 ? 25.641 21.016 21.672 1 92.06 187 ASN B O 1
ATOM 5575 N N . LEU B 1 188 ? 26.219 21.828 19.672 1 93.38 188 LEU B N 1
ATOM 5576 C CA . LEU B 1 188 ? 25.703 20.672 18.938 1 93.38 188 LEU B CA 1
ATOM 5577 C C . LEU B 1 188 ? 26.75 19.578 18.828 1 93.38 188 LEU B C 1
ATOM 5579 O O . LEU B 1 188 ? 27.203 19.25 17.734 1 93.38 188 LEU B O 1
ATOM 5583 N N . ARG B 1 189 ? 26.922 18.969 19.875 1 88.19 189 ARG B N 1
ATOM 5584 C CA . ARG B 1 189 ? 27.969 17.953 19.969 1 88.19 189 ARG B CA 1
ATOM 5585 C C . ARG B 1 189 ? 27.766 16.844 18.953 1 88.19 189 ARG B C 1
ATOM 5587 O O . ARG B 1 189 ? 26.656 16.328 18.797 1 88.19 189 ARG B O 1
ATOM 5594 N N . GLU B 1 190 ? 28.797 16.516 18.203 1 87.94 190 GLU B N 1
ATOM 5595 C CA . GLU B 1 190 ? 28.875 15.367 17.312 1 87.94 190 GLU B CA 1
ATOM 5596 C C . GLU B 1 190 ? 27.906 15.5 16.141 1 87.94 190 GLU B C 1
ATOM 5598 O O . GLU B 1 190 ? 27.609 14.516 15.469 1 87.94 190 GLU B O 1
ATOM 5603 N N . THR B 1 191 ? 27.391 16.672 15.93 1 90.81 191 THR B N 1
ATOM 5604 C CA . THR B 1 191 ? 26.516 16.938 14.781 1 90.81 191 THR B CA 1
ATOM 5605 C C . THR B 1 191 ? 27.344 17.062 13.5 1 90.81 191 THR B C 1
ATOM 5607 O O . THR B 1 191 ? 28.438 17.641 13.516 1 90.81 191 THR B O 1
ATOM 5610 N N . ALA B 1 192 ? 26.859 16.5 12.477 1 91.94 192 ALA B N 1
ATOM 5611 C CA . ALA B 1 192 ? 27.5 16.594 11.172 1 91.94 192 ALA B CA 1
ATOM 5612 C C . ALA B 1 192 ? 26.625 17.391 10.203 1 91.94 192 ALA B C 1
ATOM 5614 O O . ALA B 1 192 ? 25.422 17.5 10.383 1 91.94 192 ALA B O 1
ATOM 5615 N N . GLU B 1 193 ? 27.266 18.047 9.297 1 91.56 193 GLU B N 1
ATOM 5616 C CA . GLU B 1 193 ? 26.562 18.797 8.25 1 91.56 193 GLU B CA 1
ATOM 5617 C C . GLU B 1 193 ? 26.812 18.172 6.879 1 91.56 193 GLU B C 1
ATOM 5619 O O . GLU B 1 193 ? 27.969 18.047 6.449 1 91.56 193 GLU B O 1
ATOM 5624 N N . ALA B 1 194 ? 25.797 17.766 6.184 1 91.56 194 ALA B N 1
ATOM 5625 C CA . ALA B 1 194 ? 25.891 17.156 4.859 1 91.56 194 ALA B CA 1
ATOM 5626 C C . ALA B 1 194 ? 25.562 18.172 3.768 1 91.56 194 ALA B C 1
ATOM 5628 O O . ALA B 1 194 ? 24.656 17.953 2.961 1 91.56 194 ALA B O 1
ATOM 5629 N N . GLY B 1 195 ? 26.391 19.203 3.68 1 89.06 195 GLY B N 1
ATOM 5630 C CA . GLY B 1 195 ? 26.078 20.297 2.775 1 89.06 195 GLY B CA 1
ATOM 5631 C C . GLY B 1 195 ? 26.922 20.297 1.515 1 89.06 195 GLY B C 1
ATOM 5632 O O . GLY B 1 195 ? 26.625 21.016 0.557 1 89.06 195 GLY B O 1
ATOM 5633 N N . THR B 1 196 ? 28 19.5 1.521 1 88.69 196 THR B N 1
ATOM 5634 C CA . THR B 1 196 ? 28.875 19.375 0.365 1 88.69 196 THR B CA 1
ATOM 5635 C C . THR B 1 196 ? 29.141 17.922 0.024 1 88.69 196 THR B C 1
ATOM 5637 O O . THR B 1 196 ? 28.875 17.031 0.839 1 88.69 196 THR B O 1
ATOM 5640 N N . LEU B 1 197 ? 29.562 17.734 -1.199 1 89.31 197 LEU B N 1
ATOM 5641 C CA . LEU B 1 197 ? 29.906 16.391 -1.629 1 89.31 197 LEU B CA 1
ATOM 5642 C C . LEU B 1 197 ? 30.984 15.781 -0.734 1 89.31 197 LEU B C 1
ATOM 5644 O O . LEU B 1 197 ? 30.906 14.609 -0.361 1 89.31 197 LEU B O 1
ATOM 5648 N N . GLU B 1 198 ? 31.922 16.594 -0.417 1 87.5 198 GLU B N 1
ATOM 5649 C CA . GLU B 1 198 ? 33.031 16.156 0.431 1 87.5 198 GLU B CA 1
ATOM 5650 C C . GLU B 1 198 ? 32.531 15.773 1.826 1 87.5 198 GLU B C 1
ATOM 5652 O O . GLU B 1 198 ? 32.969 14.781 2.4 1 87.5 198 GLU B O 1
ATOM 5657 N N . ALA B 1 199 ? 31.656 16.594 2.32 1 89.06 199 ALA B N 1
ATOM 5658 C CA . ALA B 1 199 ? 31.109 16.328 3.643 1 89.06 199 ALA B CA 1
ATOM 5659 C C . ALA B 1 199 ? 30.328 15 3.65 1 89.06 199 ALA B C 1
ATOM 5661 O O . ALA B 1 199 ? 30.469 14.203 4.578 1 89.06 199 ALA B O 1
ATOM 5662 N N . VAL B 1 200 ? 29.578 14.789 2.631 1 89.69 200 VAL B N 1
ATOM 5663 C CA . VAL B 1 200 ? 28.781 13.562 2.523 1 89.69 200 VAL B CA 1
ATOM 5664 C C . VAL B 1 200 ? 29.719 12.352 2.469 1 89.69 200 VAL B C 1
ATOM 5666 O O . VAL B 1 200 ? 29.469 11.352 3.15 1 89.69 200 VAL B O 1
ATOM 5669 N N . LYS B 1 201 ? 30.734 12.445 1.754 1 86.25 201 LYS B N 1
ATOM 5670 C CA . LYS B 1 201 ? 31.703 11.359 1.635 1 86.25 201 LYS B CA 1
ATOM 5671 C C . LYS B 1 201 ? 32.375 11.078 2.971 1 86.25 201 LYS B C 1
ATOM 5673 O O . LYS B 1 201 ? 32.688 9.922 3.291 1 86.25 201 LYS B O 1
ATOM 5678 N N . THR B 1 202 ? 32.594 12.141 3.674 1 85.25 202 THR B N 1
ATOM 5679 C CA . THR B 1 202 ? 33.25 12.008 4.973 1 85.25 202 THR B CA 1
ATOM 5680 C C . THR B 1 202 ? 32.344 11.344 5.98 1 85.25 202 THR B C 1
ATOM 5682 O O . THR B 1 202 ? 32.75 10.492 6.762 1 85.25 202 THR B O 1
ATOM 5685 N N . ILE B 1 203 ? 31.156 11.734 5.965 1 85.19 203 ILE B N 1
ATOM 5686 C CA . ILE B 1 203 ? 30.172 11.219 6.898 1 85.19 203 ILE B CA 1
ATOM 5687 C C . ILE B 1 203 ? 29.875 9.75 6.578 1 85.19 203 ILE B C 1
ATOM 5689 O O . ILE B 1 203 ? 29.734 8.93 7.484 1 85.19 203 ILE B O 1
ATOM 5693 N N . ASP B 1 204 ? 29.781 9.516 5.328 1 79.88 204 ASP B N 1
ATOM 5694 C CA . ASP B 1 204 ? 29.406 8.195 4.824 1 79.88 204 ASP B CA 1
ATOM 5695 C C . ASP B 1 204 ? 30.453 7.672 3.84 1 79.88 204 ASP B C 1
ATOM 5697 O O . ASP B 1 204 ? 30.266 7.773 2.623 1 79.88 204 ASP B O 1
ATOM 5701 N N . PRO B 1 205 ? 31.547 7.227 4.34 1 63.12 205 PRO B N 1
ATOM 5702 C CA . PRO B 1 205 ? 32.625 6.801 3.43 1 63.12 205 PRO B CA 1
ATOM 5703 C C . PRO B 1 205 ? 32.219 5.574 2.604 1 63.12 205 PRO B C 1
ATOM 5705 O O . PRO B 1 205 ? 32.969 5.203 1.675 1 63.12 205 PRO B O 1
ATOM 5708 N N . GLY B 1 206 ? 30.922 5.129 2.586 1 59.19 206 GLY B N 1
ATOM 5709 C CA . GLY B 1 206 ? 30.484 4.062 1.708 1 59.19 206 GLY B CA 1
ATOM 5710 C C . GLY B 1 206 ? 30.984 2.693 2.121 1 59.19 206 GLY B C 1
ATOM 5711 O O . GLY B 1 206 ? 30.625 1.681 1.523 1 59.19 206 GLY B O 1
ATOM 5712 N N . THR B 1 207 ? 32.156 2.551 2.865 1 47.84 207 THR B N 1
ATOM 5713 C CA . THR B 1 207 ? 32.781 1.266 3.15 1 47.84 207 THR B CA 1
ATOM 5714 C C . THR B 1 207 ? 31.812 0.353 3.91 1 47.84 207 THR B C 1
ATOM 5716 O O . THR B 1 207 ? 31.797 -0.86 3.691 1 47.84 207 THR B O 1
ATOM 5719 N N . ALA B 1 208 ? 31.375 0.74 5.016 1 52.59 208 ALA B N 1
ATOM 5720 C CA . ALA B 1 208 ? 30.641 -0.194 5.859 1 52.59 208 ALA B CA 1
ATOM 5721 C C . ALA B 1 208 ? 29.156 -0.175 5.527 1 52.59 208 ALA B C 1
ATOM 5723 O O . ALA B 1 208 ? 28.375 0.557 6.148 1 52.59 208 ALA B O 1
ATOM 5724 N N . ARG B 1 209 ? 28.891 -0.713 4.168 1 56.88 209 ARG B N 1
ATOM 5725 C CA . ARG B 1 209 ? 27.484 -0.573 3.779 1 56.88 209 ARG B CA 1
ATOM 5726 C C . ARG B 1 209 ? 26.672 -1.785 4.219 1 56.88 209 ARG B C 1
ATOM 5728 O O . ARG B 1 209 ? 26.906 -2.898 3.74 1 56.88 209 ARG B O 1
ATOM 5735 N N . CYS B 1 210 ? 26.406 -1.889 5.414 1 60.25 210 CYS B N 1
ATOM 5736 C CA . CYS B 1 210 ? 25.375 -2.816 5.867 1 60.25 210 CYS B CA 1
ATOM 5737 C C . CYS B 1 210 ? 23.984 -2.182 5.77 1 60.25 210 CYS B C 1
ATOM 5739 O O . CYS B 1 210 ? 23.844 -0.973 5.957 1 60.25 210 CYS B O 1
ATOM 5741 N N . ARG B 1 211 ? 23.109 -2.957 5.293 1 64.25 211 ARG B N 1
ATOM 5742 C CA . ARG B 1 211 ? 21.734 -2.473 5.32 1 64.25 211 ARG B CA 1
ATOM 5743 C C . ARG B 1 211 ? 21.359 -1.978 6.711 1 64.25 211 ARG B C 1
ATOM 5745 O O . ARG B 1 211 ? 21.875 -2.48 7.715 1 64.25 211 ARG B O 1
ATOM 5752 N N . PRO B 1 212 ? 20.484 -1.034 6.793 1 59.25 212 PRO B N 1
ATOM 5753 C CA . PRO B 1 212 ? 20.141 -0.42 8.078 1 59.25 212 PRO B CA 1
ATOM 5754 C C . PRO B 1 212 ? 19.594 -1.431 9.086 1 59.25 212 PRO B C 1
ATOM 5756 O O . PRO B 1 212 ? 19.656 -1.194 10.297 1 59.25 212 PRO B O 1
ATOM 5759 N N . TYR B 1 213 ? 19.25 -2.578 8.578 1 66.06 213 TYR B N 1
ATOM 5760 C CA . TYR B 1 213 ? 18.594 -3.498 9.492 1 66.06 213 TYR B CA 1
ATOM 5761 C C . TYR B 1 213 ? 19.547 -4.602 9.938 1 66.06 213 TYR B C 1
ATOM 5763 O O . TYR B 1 213 ? 19.156 -5.512 10.68 1 66.06 213 TYR B O 1
ATOM 5771 N N . ASN B 1 214 ? 20.812 -4.48 9.562 1 75.88 214 ASN B N 1
ATOM 5772 C CA . ASN B 1 214 ? 21.797 -5.492 9.898 1 75.88 214 ASN B CA 1
ATOM 5773 C C . ASN B 1 214 ? 23.031 -4.875 10.555 1 75.88 214 ASN B C 1
ATOM 5775 O O . ASN B 1 214 ? 23.312 -3.689 10.375 1 75.88 214 ASN B O 1
ATOM 5779 N N . HIS B 1 215 ? 23.672 -5.672 11.469 1 80.69 215 HIS B N 1
ATOM 5780 C CA . HIS B 1 215 ? 24.969 -5.344 12.047 1 80.69 215 HIS B CA 1
ATOM 5781 C C . HIS B 1 215 ? 26 -6.441 11.773 1 80.69 215 HIS B C 1
ATOM 5783 O O . HIS B 1 215 ? 25.688 -7.629 11.898 1 80.69 215 HIS B O 1
ATOM 5789 N N . MET B 1 216 ? 27.172 -6.012 11.266 1 86.31 216 MET B N 1
ATOM 5790 C CA . MET B 1 216 ? 28.266 -6.945 11 1 86.31 216 MET B CA 1
ATOM 5791 C C . MET B 1 216 ? 29.484 -6.598 11.828 1 86.31 216 MET B C 1
ATOM 5793 O O . MET B 1 216 ? 29.891 -5.434 11.883 1 86.31 216 MET B O 1
ATOM 5797 N N . GLU B 1 217 ? 29.984 -7.586 12.523 1 87.31 217 GLU B N 1
ATOM 5798 C CA . GLU B 1 217 ? 31.234 -7.461 13.281 1 87.31 217 GLU B CA 1
ATOM 5799 C C . GLU B 1 217 ? 32.312 -8.352 12.695 1 87.31 217 GLU B C 1
ATOM 5801 O O . GLU B 1 217 ? 32.094 -9.531 12.422 1 87.31 217 GLU B O 1
ATOM 5806 N N . PHE B 1 218 ? 33.5 -7.75 12.461 1 89.62 218 PHE B N 1
ATOM 5807 C CA . PHE B 1 218 ? 34.625 -8.492 11.914 1 89.62 218 PHE B CA 1
ATOM 5808 C C . PHE B 1 218 ? 35.688 -8.727 12.992 1 89.62 218 PHE B C 1
ATOM 5810 O O . PHE B 1 218 ? 36.094 -7.789 13.68 1 89.62 218 PHE B O 1
ATOM 5817 N N . THR B 1 219 ? 36.031 -9.898 13.164 1 89.81 219 THR B N 1
ATOM 5818 C CA . THR B 1 219 ? 37.188 -10.258 13.977 1 89.81 219 THR B CA 1
ATOM 5819 C C . THR B 1 219 ? 38.312 -10.75 13.086 1 89.81 219 THR B C 1
ATOM 5821 O O . THR B 1 219 ? 38.25 -10.68 11.859 1 89.81 219 THR B O 1
ATOM 5824 N N . LYS B 1 220 ? 39.406 -11.133 13.789 1 88.81 220 LYS B N 1
ATOM 5825 C CA . LYS B 1 220 ? 40.531 -11.617 13.031 1 88.81 220 LYS B CA 1
ATOM 5826 C C . LYS B 1 220 ? 40.156 -12.82 12.164 1 88.81 220 LYS B C 1
ATOM 5828 O O . LYS B 1 220 ? 40.594 -12.922 11.016 1 88.81 220 LYS B O 1
ATOM 5833 N N . ASP B 1 221 ? 39.312 -13.648 12.641 1 91 221 ASP B N 1
ATOM 5834 C CA . ASP B 1 221 ? 39.062 -14.914 11.945 1 91 221 ASP B CA 1
ATOM 5835 C C . ASP B 1 221 ? 37.594 -15.078 11.555 1 91 221 ASP B C 1
ATOM 5837 O O . ASP B 1 221 ? 37.25 -15.977 10.797 1 91 221 ASP B O 1
ATOM 5841 N N . CYS B 1 222 ? 36.781 -14.219 12.102 1 94.06 222 CYS B N 1
ATOM 5842 C CA . CYS B 1 222 ? 35.375 -14.508 11.891 1 94.06 222 CYS B CA 1
ATOM 5843 C C . CYS B 1 222 ? 34.594 -13.25 11.523 1 94.06 222 CYS B C 1
ATOM 5845 O O . CYS B 1 222 ? 35.062 -12.133 11.781 1 94.06 222 CYS B O 1
ATOM 5847 N N . VAL B 1 223 ? 33.5 -13.453 10.875 1 93.88 223 VAL B N 1
ATOM 5848 C CA . VAL B 1 223 ? 32.469 -12.445 10.625 1 93.88 223 VAL B CA 1
ATOM 5849 C C . VAL B 1 223 ? 31.203 -12.805 11.391 1 93.88 223 VAL B C 1
ATOM 5851 O O . VAL B 1 223 ? 30.703 -13.922 11.281 1 93.88 223 VAL B O 1
ATOM 5854 N N . ILE B 1 224 ? 30.719 -11.914 12.156 1 93.94 224 ILE B N 1
ATOM 5855 C CA . ILE B 1 224 ? 29.516 -12.133 12.945 1 93.94 224 ILE B CA 1
ATOM 5856 C C . ILE B 1 224 ? 28.391 -11.227 12.438 1 93.94 224 ILE B C 1
ATOM 5858 O O . ILE B 1 224 ? 28.562 -10.008 12.367 1 93.94 224 ILE B O 1
ATOM 5862 N N . LYS B 1 225 ? 27.203 -11.805 12.016 1 91.81 225 LYS B N 1
ATOM 5863 C CA . LYS B 1 225 ? 26.047 -11.07 11.531 1 91.81 225 LYS B CA 1
ATOM 5864 C C . LYS B 1 225 ? 24.906 -11.109 12.547 1 91.81 225 LYS B C 1
ATOM 5866 O O . LYS B 1 225 ? 24.547 -12.18 13.039 1 91.81 225 LYS B O 1
ATOM 5871 N N . THR B 1 226 ? 24.344 -9.93 12.852 1 88.56 226 THR B N 1
ATOM 5872 C CA . THR B 1 226 ? 23.219 -9.828 13.766 1 88.56 226 THR B CA 1
ATOM 5873 C C . THR B 1 226 ? 22.125 -8.93 13.18 1 88.56 226 THR B C 1
ATOM 5875 O O . THR B 1 226 ? 22.422 -7.902 12.57 1 88.56 226 THR B O 1
ATOM 5878 N N . GLY B 1 227 ? 20.891 -9.406 13.289 1 84.12 227 GLY B N 1
ATOM 5879 C CA . GLY B 1 227 ? 19.766 -8.594 12.844 1 84.12 227 GLY B CA 1
ATOM 5880 C C . GLY B 1 227 ? 19.359 -7.543 13.859 1 84.12 227 GLY B C 1
ATOM 5881 O O . GLY B 1 227 ? 19.188 -7.848 15.047 1 84.12 227 GLY B O 1
ATOM 5882 N N . LEU B 1 228 ? 19.188 -6.281 13.43 1 78.44 228 LEU B N 1
ATOM 5883 C CA . LEU B 1 228 ? 18.812 -5.184 14.312 1 78.44 228 LEU B CA 1
ATOM 5884 C C . LEU B 1 228 ? 17.297 -5.027 14.391 1 78.44 228 LEU B C 1
ATOM 5886 O O . LEU B 1 228 ? 16.766 -4.539 15.391 1 78.44 228 LEU B O 1
ATOM 5890 N N . THR B 1 229 ? 16.625 -5.422 13.312 1 81.25 229 THR B N 1
ATOM 5891 C CA . THR B 1 229 ? 15.172 -5.371 13.227 1 81.25 229 THR B CA 1
ATOM 5892 C C . THR B 1 229 ? 14.594 -6.773 13.047 1 81.25 229 THR B C 1
ATOM 5894 O O . THR B 1 229 ? 15.336 -7.738 12.859 1 81.25 229 THR B O 1
ATOM 5897 N N . GLU B 1 230 ? 13.25 -6.844 13.133 1 84.44 230 GLU B N 1
ATOM 5898 C CA . GLU B 1 230 ? 12.594 -8.125 12.898 1 84.44 230 GLU B CA 1
ATOM 5899 C C . GLU B 1 230 ? 12.844 -8.617 11.477 1 84.44 230 GLU B C 1
ATOM 5901 O O . GLU B 1 230 ? 13.047 -9.812 11.258 1 84.44 230 GLU B O 1
ATOM 5906 N N . GLU B 1 231 ? 12.875 -7.723 10.648 1 79.94 231 GLU B N 1
ATOM 5907 C CA . GLU B 1 231 ? 13.148 -8.07 9.258 1 79.94 231 GLU B CA 1
ATOM 5908 C C . GLU B 1 231 ? 14.578 -8.57 9.086 1 79.94 231 GLU B C 1
ATOM 5910 O O . GLU B 1 231 ? 14.812 -9.562 8.398 1 79.94 231 GLU B O 1
ATOM 5915 N N . GLY B 1 232 ? 15.445 -7.918 9.75 1 81.88 232 GLY B N 1
ATOM 5916 C CA . GLY B 1 232 ? 16.844 -8.336 9.688 1 81.88 232 GLY B CA 1
ATOM 5917 C C . GLY B 1 232 ? 17.078 -9.711 10.273 1 81.88 232 GLY B C 1
ATOM 5918 O O . GLY B 1 232 ? 17.812 -10.523 9.695 1 81.88 232 GLY B O 1
ATOM 5919 N N . LYS B 1 233 ? 16.422 -9.969 11.344 1 88.25 233 LYS B N 1
ATOM 5920 C CA . LYS B 1 233 ? 16.547 -11.273 12 1 88.25 233 LYS B CA 1
ATOM 5921 C C . LYS B 1 233 ? 16.047 -12.391 11.102 1 88.25 233 LYS B C 1
ATOM 5923 O O . LYS B 1 233 ? 16.688 -13.438 10.969 1 88.25 233 LYS B O 1
ATOM 5928 N N . LYS B 1 234 ? 14.977 -12.078 10.453 1 87.5 234 LYS B N 1
ATOM 5929 C CA . LYS B 1 234 ? 14.391 -13.078 9.562 1 87.5 234 LYS B CA 1
ATOM 5930 C C . LYS B 1 234 ? 15.312 -13.375 8.383 1 87.5 234 LYS B C 1
ATOM 5932 O O . LYS B 1 234 ? 15.438 -14.523 7.961 1 87.5 234 LYS B O 1
ATOM 5937 N N . LEU B 1 235 ? 15.93 -12.383 7.883 1 87.12 235 LEU B N 1
ATOM 5938 C CA . LEU B 1 235 ? 16.812 -12.547 6.73 1 87.12 235 LEU B CA 1
ATOM 5939 C C . LEU B 1 235 ? 18.062 -13.336 7.109 1 87.12 235 LEU B C 1
ATOM 5941 O O . LEU B 1 235 ? 18.516 -14.188 6.348 1 87.12 235 LEU B O 1
ATOM 5945 N N . ILE B 1 236 ? 18.562 -13.102 8.25 1 90.12 236 ILE B N 1
ATOM 5946 C CA . ILE B 1 236 ? 19.75 -13.82 8.711 1 90.12 236 ILE B CA 1
ATOM 5947 C C . ILE B 1 236 ? 19.406 -15.281 8.984 1 90.12 236 ILE B C 1
ATOM 5949 O O . ILE B 1 236 ? 20.203 -16.172 8.703 1 90.12 236 ILE B O 1
ATOM 5953 N N . GLU B 1 237 ? 18.281 -15.43 9.539 1 92.19 237 GLU B N 1
ATOM 5954 C CA . GLU B 1 237 ? 17.812 -16.797 9.766 1 92.19 237 GLU B CA 1
ATOM 5955 C C . GLU B 1 237 ? 17.719 -17.562 8.453 1 92.19 237 GLU B C 1
ATOM 5957 O O . GLU B 1 237 ? 18.094 -18.75 8.391 1 92.19 237 GLU B O 1
ATOM 5962 N N . ARG B 1 238 ? 17.234 -16.953 7.461 1 91.62 238 ARG B N 1
ATOM 5963 C CA . ARG B 1 238 ? 17.109 -17.594 6.152 1 91.62 238 ARG B CA 1
ATOM 5964 C C . ARG B 1 238 ? 18.484 -17.906 5.562 1 91.62 238 ARG B C 1
ATOM 5966 O O . ARG B 1 238 ? 18.688 -18.953 4.965 1 91.62 238 ARG B O 1
ATOM 5973 N N . GLU B 1 239 ? 19.328 -16.938 5.711 1 93.5 239 GLU B N 1
ATOM 5974 C CA . GLU B 1 239 ? 20.703 -17.156 5.242 1 93.5 239 GLU B CA 1
ATOM 5975 C C . GLU B 1 239 ? 21.344 -18.328 5.957 1 93.5 239 GLU B C 1
ATOM 5977 O O . GLU B 1 239 ? 21.969 -19.188 5.32 1 93.5 239 GLU B O 1
ATOM 5982 N N . ALA B 1 240 ? 21.203 -18.391 7.266 1 94.56 240 ALA B N 1
ATOM 5983 C CA . ALA B 1 240 ? 21.75 -19.484 8.062 1 94.56 240 ALA B CA 1
ATOM 5984 C C . ALA B 1 240 ? 21.156 -20.828 7.621 1 94.56 240 ALA B C 1
ATOM 5986 O O . ALA B 1 240 ? 21.891 -21.812 7.496 1 94.56 240 ALA B O 1
ATOM 5987 N N . ARG B 1 241 ? 19.922 -20.812 7.402 1 94.44 241 ARG B N 1
ATOM 5988 C CA . ARG B 1 241 ? 19.25 -22.016 6.941 1 94.44 241 ARG B CA 1
ATOM 5989 C C . ARG B 1 241 ? 19.797 -22.469 5.59 1 94.44 241 ARG B C 1
ATOM 5991 O O . ARG B 1 241 ? 19.906 -23.672 5.328 1 94.44 241 ARG B O 1
ATOM 5998 N N . TRP B 1 242 ? 20.047 -21.531 4.805 1 96.38 242 TRP B N 1
ATOM 5999 C CA . TRP B 1 242 ? 20.609 -21.844 3.488 1 96.38 242 TRP B CA 1
ATOM 6000 C C . TRP B 1 242 ? 21.969 -22.516 3.613 1 96.38 242 TRP B C 1
ATOM 6002 O O . TRP B 1 242 ? 22.219 -23.531 2.967 1 96.38 242 TRP B O 1
ATOM 6012 N N . TYR B 1 243 ? 22.828 -22.016 4.457 1 96.19 243 TYR B N 1
ATOM 6013 C CA . TYR B 1 243 ? 24.141 -22.609 4.672 1 96.19 243 TYR B CA 1
ATOM 6014 C C . TYR B 1 243 ? 24.016 -24.047 5.168 1 96.19 243 TYR B C 1
ATOM 6016 O O . TYR B 1 243 ? 24.75 -24.922 4.723 1 96.19 243 TYR B O 1
ATOM 6024 N N . LYS B 1 244 ? 23.141 -24.203 6.02 1 94.44 244 LYS B N 1
ATOM 6025 C CA . LYS B 1 244 ? 22.922 -25.547 6.555 1 94.44 244 LYS B CA 1
ATOM 6026 C C . LYS B 1 244 ? 22.453 -26.5 5.465 1 94.44 244 LYS B C 1
ATOM 6028 O O . LYS B 1 244 ? 22.938 -27.641 5.375 1 94.44 244 LYS B O 1
ATOM 6033 N N . ALA B 1 245 ? 21.578 -26.109 4.68 1 94.81 245 ALA B N 1
ATOM 6034 C CA . ALA B 1 245 ? 20.969 -26.938 3.648 1 94.81 245 ALA B CA 1
ATOM 6035 C C . ALA B 1 245 ? 21.984 -27.312 2.57 1 94.81 245 ALA B C 1
ATOM 6037 O O . ALA B 1 245 ? 22.062 -28.453 2.137 1 94.81 245 ALA B O 1
ATOM 6038 N N . VAL B 1 246 ? 22.719 -26.359 2.145 1 94.69 246 VAL B N 1
ATOM 6039 C CA . VAL B 1 246 ? 23.609 -26.609 1.02 1 94.69 246 VAL B CA 1
ATOM 6040 C C . VAL B 1 246 ? 24.797 -27.469 1.477 1 94.69 246 VAL B C 1
ATOM 6042 O O . VAL B 1 246 ? 25.375 -28.203 0.679 1 94.69 246 VAL B O 1
ATOM 6045 N N . ALA B 1 247 ? 25.141 -27.359 2.75 1 93.12 247 ALA B N 1
ATOM 6046 C CA . ALA B 1 247 ? 26.141 -28.266 3.303 1 93.12 247 ALA B CA 1
ATOM 6047 C C . ALA B 1 247 ? 25.703 -29.719 3.182 1 93.12 247 ALA B C 1
ATOM 6049 O O . ALA B 1 247 ? 26.531 -30.594 2.914 1 93.12 247 ALA B O 1
ATOM 6050 N N . ALA B 1 248 ? 24.531 -29.906 3.389 1 93.25 248 ALA B N 1
ATOM 6051 C CA . ALA B 1 248 ? 23.969 -31.25 3.289 1 93.25 248 ALA B CA 1
ATOM 6052 C C . ALA B 1 248 ? 24.047 -31.781 1.857 1 93.25 248 ALA B C 1
ATOM 6054 O O . ALA B 1 248 ? 24.109 -33 1.633 1 93.25 248 ALA B O 1
ATOM 6055 N N . TYR B 1 249 ? 24.062 -30.891 0.878 1 93.88 249 TYR B N 1
ATOM 6056 C CA . TYR B 1 249 ? 24.172 -31.281 -0.525 1 93.88 249 TYR B CA 1
ATOM 6057 C C . TYR B 1 249 ? 25.625 -31.406 -0.948 1 93.88 249 TYR B C 1
ATOM 6059 O O . TYR B 1 249 ? 25.922 -31.688 -2.113 1 93.88 249 TYR B O 1
ATOM 6067 N N . GLY B 1 250 ? 26.562 -31.125 -0.001 1 93.12 250 GLY B N 1
ATOM 6068 C CA . GLY B 1 250 ? 27.984 -31.234 -0.285 1 93.12 250 GLY B CA 1
ATOM 6069 C C . GLY B 1 250 ? 28.547 -30 -0.958 1 93.12 250 GLY B C 1
ATOM 6070 O O . GLY B 1 250 ? 29.641 -30.047 -1.527 1 93.12 250 GLY B O 1
ATOM 6071 N N . PHE B 1 251 ? 27.766 -28.984 -0.937 1 95.56 251 PHE B N 1
ATOM 6072 C CA . PHE B 1 251 ? 28.234 -27.719 -1.511 1 95.56 251 PHE B CA 1
ATOM 6073 C C . PHE B 1 251 ? 29.297 -27.078 -0.631 1 95.56 251 PHE B C 1
ATOM 6075 O O . PHE B 1 251 ? 29.016 -26.656 0.487 1 95.56 251 PHE B O 1
ATOM 6082 N N . GLN B 1 252 ? 30.484 -26.906 -1.07 1 92.44 252 GLN B N 1
ATOM 6083 C CA . GLN B 1 252 ? 31.625 -26.516 -0.239 1 92.44 252 GLN B CA 1
ATOM 6084 C C . GLN B 1 252 ? 32.062 -25.078 -0.517 1 92.44 252 GLN B C 1
ATOM 6086 O O . GLN B 1 252 ? 32.875 -24.531 0.193 1 92.44 252 GLN B O 1
ATOM 6091 N N . ALA B 1 253 ? 31.484 -24.453 -1.46 1 95.88 253 ALA B N 1
ATOM 6092 C CA . ALA B 1 253 ? 31.891 -23.109 -1.857 1 95.88 253 ALA B CA 1
ATOM 6093 C C . ALA B 1 253 ? 31.25 -22.062 -0.964 1 95.88 253 ALA B C 1
ATOM 6095 O O . ALA B 1 253 ? 30.656 -21.094 -1.458 1 95.88 253 ALA B O 1
ATOM 6096 N N . VAL B 1 254 ? 31.281 -22.297 0.338 1 97.12 254 VAL B N 1
ATOM 6097 C CA . VAL B 1 254 ? 30.781 -21.359 1.34 1 97.12 254 VAL B CA 1
ATOM 6098 C C . VAL B 1 254 ? 31.781 -21.234 2.486 1 97.12 254 VAL B C 1
ATOM 6100 O O . VAL B 1 254 ? 32.625 -22.109 2.678 1 97.12 254 VAL B O 1
ATOM 6103 N N . PRO B 1 255 ? 31.672 -20.109 3.207 1 96.5 255 PRO B N 1
ATOM 6104 C CA . PRO B 1 255 ? 32.531 -20.031 4.398 1 96.5 255 PRO B CA 1
ATOM 6105 C C . PRO B 1 255 ? 32.188 -21.109 5.426 1 96.5 255 PRO B C 1
ATOM 6107 O O . PRO B 1 255 ? 31.047 -21.594 5.48 1 96.5 255 PRO B O 1
ATOM 6110 N N . LYS B 1 256 ? 33.219 -21.453 6.191 1 95.69 256 LYS B N 1
ATOM 6111 C CA . LYS B 1 256 ? 32.938 -22.328 7.336 1 95.69 256 LYS B CA 1
ATOM 6112 C C . LYS B 1 256 ? 32 -21.641 8.328 1 95.69 256 LYS B C 1
ATOM 6114 O O . LYS B 1 256 ? 32.219 -20.484 8.695 1 95.69 256 LYS B O 1
ATOM 6119 N N . ILE B 1 257 ? 31.016 -22.312 8.727 1 96.31 257 ILE B N 1
ATOM 6120 C CA . ILE B 1 257 ? 30.062 -21.766 9.695 1 96.31 257 ILE B CA 1
ATOM 6121 C C . ILE B 1 257 ? 30.406 -22.281 11.094 1 96.31 257 ILE B C 1
ATOM 6123 O O . ILE B 1 257 ? 30.359 -23.5 11.336 1 96.31 257 ILE B O 1
ATOM 6127 N N . TYR B 1 258 ? 30.641 -21.375 11.969 1 95.94 258 TYR B N 1
ATOM 6128 C CA . TYR B 1 258 ? 31.016 -21.766 13.328 1 95.94 258 TYR B CA 1
ATOM 6129 C C . TYR B 1 258 ? 29.781 -21.812 14.227 1 95.94 258 TYR B C 1
ATOM 6131 O O . TYR B 1 258 ? 29.672 -22.688 15.086 1 95.94 258 TYR B O 1
ATOM 6139 N N . VAL B 1 259 ? 28.953 -20.797 14.141 1 94.81 259 VAL B N 1
ATOM 6140 C CA . VAL B 1 259 ? 27.719 -20.703 14.914 1 94.81 259 VAL B CA 1
ATOM 6141 C C . VAL B 1 259 ? 26.578 -20.203 14.008 1 94.81 259 VAL B C 1
ATOM 6143 O O . VAL B 1 259 ? 26.781 -19.312 13.18 1 94.81 259 VAL B O 1
ATOM 6146 N N . TYR B 1 260 ? 25.484 -20.781 14.18 1 92.81 260 TYR B N 1
ATOM 6147 C CA . TYR B 1 260 ? 24.359 -20.391 13.32 1 92.81 260 TYR B CA 1
ATOM 6148 C C . TYR B 1 260 ? 23.547 -19.266 13.953 1 92.81 260 TYR B C 1
ATOM 6150 O O . TYR B 1 260 ? 22.828 -18.547 13.258 1 92.81 260 TYR B O 1
ATOM 6158 N N . GLU B 1 261 ? 23.703 -19.062 15.352 1 89.31 261 GLU B N 1
ATOM 6159 C CA . GLU B 1 261 ? 23 -17.969 16.031 1 89.31 261 GLU B CA 1
ATOM 6160 C C . GLU B 1 261 ? 23.766 -17.5 17.266 1 89.31 261 GLU B C 1
ATOM 6162 O O . GLU B 1 261 ? 23.844 -18.219 18.266 1 89.31 261 GLU B O 1
ATOM 6167 N N . PRO B 1 262 ? 24.219 -16.188 17.062 1 91.75 262 PRO B N 1
ATOM 6168 C CA . PRO B 1 262 ? 24.312 -15.32 15.891 1 91.75 262 PRO B CA 1
ATOM 6169 C C . PRO B 1 262 ? 25.141 -15.945 14.773 1 91.75 262 PRO B C 1
ATOM 6171 O O . PRO B 1 262 ? 26.078 -16.719 15.039 1 91.75 262 PRO B O 1
ATOM 6174 N N . LEU B 1 263 ? 24.781 -15.656 13.625 1 94.88 263 LEU B N 1
ATOM 6175 C CA . LEU B 1 263 ? 25.5 -16.25 12.5 1 94.88 263 LEU B CA 1
ATOM 6176 C C . LEU B 1 263 ? 26.969 -15.844 12.523 1 94.88 263 LEU B C 1
ATOM 6178 O O . LEU B 1 263 ? 27.312 -14.672 12.375 1 94.88 263 LEU B O 1
ATOM 6182 N N . THR B 1 264 ? 27.797 -16.75 12.805 1 96.12 264 THR B N 1
ATOM 6183 C CA . THR B 1 264 ? 29.25 -16.578 12.883 1 96.12 264 THR B CA 1
ATOM 6184 C C . THR B 1 264 ? 29.953 -17.469 11.867 1 96.12 264 THR B C 1
ATOM 6186 O O . THR B 1 264 ? 29.859 -18.688 11.938 1 96.12 264 THR B O 1
ATOM 6189 N N . MET B 1 265 ? 30.672 -16.844 10.969 1 96.56 265 MET B N 1
ATOM 6190 C CA . MET B 1 265 ? 31.266 -17.625 9.891 1 96.56 265 MET B CA 1
ATOM 6191 C C . MET B 1 265 ? 32.719 -17.25 9.688 1 96.56 265 MET B C 1
ATOM 6193 O O . MET B 1 265 ? 33.188 -16.25 10.234 1 96.56 265 MET B O 1
ATOM 6197 N N . GLU B 1 266 ? 33.375 -17.984 8.961 1 96.19 266 GLU B N 1
ATOM 6198 C CA . GLU B 1 266 ? 34.781 -17.797 8.617 1 96.19 266 GLU B CA 1
ATOM 6199 C C . GLU B 1 266 ? 34.969 -16.484 7.84 1 96.19 266 GLU B C 1
ATOM 6201 O O . GLU B 1 266 ? 34.219 -16.172 6.934 1 96.19 266 GLU B O 1
ATOM 6206 N N . ARG B 1 267 ? 35.938 -15.711 8.281 1 95 267 ARG B N 1
ATOM 6207 C CA . ARG B 1 267 ? 36.344 -14.547 7.492 1 95 267 ARG B CA 1
ATOM 6208 C C . ARG B 1 267 ? 37.219 -14.961 6.324 1 95 267 ARG B C 1
ATOM 6210 O O . ARG B 1 267 ? 38.344 -15.453 6.523 1 95 267 ARG B O 1
ATOM 6217 N N . ILE B 1 268 ? 36.781 -14.789 5.176 1 94.38 268 ILE B N 1
ATOM 6218 C CA . ILE B 1 268 ? 37.531 -15.156 3.975 1 94.38 268 ILE B CA 1
ATOM 6219 C C . ILE B 1 268 ? 38.625 -14.125 3.707 1 94.38 268 ILE B C 1
ATOM 6221 O O . ILE B 1 268 ? 38.344 -12.93 3.652 1 94.38 268 ILE B O 1
ATOM 6225 N N . GLU B 1 269 ? 39.812 -14.586 3.604 1 92.38 269 GLU B N 1
ATOM 6226 C CA . GLU B 1 269 ? 40.906 -13.703 3.184 1 92.38 269 GLU B CA 1
ATOM 6227 C C . GLU B 1 269 ? 40.844 -13.445 1.681 1 92.38 269 GLU B C 1
ATOM 6229 O O . GLU B 1 269 ? 41.531 -14.102 0.905 1 92.38 269 GLU B O 1
ATOM 6234 N N . GLY B 1 270 ? 40.156 -12.461 1.313 1 93.06 270 GLY B N 1
ATOM 6235 C CA . GLY B 1 270 ? 39.906 -12.109 -0.077 1 93.06 270 GLY B CA 1
ATOM 6236 C C . GLY B 1 270 ? 39 -10.906 -0.237 1 93.06 270 GLY B C 1
ATOM 6237 O O . GLY B 1 270 ? 38.969 -10.023 0.623 1 93.06 270 GLY B O 1
ATOM 6238 N N . GLU B 1 271 ? 38.438 -10.75 -1.405 1 93.19 271 GLU B N 1
ATOM 6239 C CA . GLU B 1 271 ? 37.562 -9.633 -1.735 1 93.19 271 GLU B CA 1
ATOM 6240 C C . GLU B 1 271 ? 36.312 -10.117 -2.475 1 93.19 271 GLU B C 1
ATOM 6242 O O . GLU B 1 271 ? 36.312 -11.234 -3.004 1 93.19 271 GLU B O 1
ATOM 6247 N N . ASN B 1 272 ? 35.312 -9.344 -2.395 1 93.25 272 ASN B N 1
ATOM 6248 C CA . ASN B 1 272 ? 34.219 -9.672 -3.307 1 93.25 272 ASN B CA 1
ATOM 6249 C C . ASN B 1 272 ? 34.656 -9.609 -4.762 1 93.25 272 ASN B C 1
ATOM 6251 O O . ASN B 1 272 ? 35.531 -8.812 -5.113 1 93.25 272 ASN B O 1
ATOM 6255 N N . ILE B 1 273 ? 34.094 -10.398 -5.496 1 96.5 273 ILE B N 1
ATOM 6256 C CA . ILE B 1 273 ? 34.562 -10.625 -6.859 1 96.5 273 ILE B CA 1
ATOM 6257 C C . ILE B 1 273 ? 34.438 -9.336 -7.668 1 96.5 273 ILE B C 1
ATOM 6259 O O . ILE B 1 273 ? 35.281 -9.055 -8.523 1 96.5 273 ILE B O 1
ATOM 6263 N N . PHE B 1 274 ? 33.5 -8.484 -7.449 1 94.94 274 PHE B N 1
ATOM 6264 C CA . PHE B 1 274 ? 33.281 -7.234 -8.164 1 94.94 274 PHE B CA 1
ATOM 6265 C C . PHE B 1 274 ? 34.469 -6.285 -7.957 1 94.94 274 PHE B C 1
ATOM 6267 O O . PHE B 1 274 ? 34.875 -5.586 -8.883 1 94.94 274 PHE B O 1
ATOM 6274 N N . LEU B 1 275 ? 34.969 -6.289 -6.773 1 92.5 275 LEU B N 1
ATOM 6275 C CA . LEU B 1 275 ? 36 -5.344 -6.414 1 92.5 275 LEU B CA 1
ATOM 6276 C C . LEU B 1 275 ? 37.375 -5.926 -6.711 1 92.5 275 LEU B C 1
ATOM 6278 O O . LEU B 1 275 ? 38.375 -5.191 -6.766 1 92.5 275 LEU B O 1
ATOM 6282 N N . ALA B 1 276 ? 37.469 -7.191 -6.918 1 94.81 276 ALA B N 1
ATOM 6283 C CA . ALA B 1 276 ? 38.75 -7.867 -7.129 1 94.81 276 ALA B CA 1
ATOM 6284 C C . ALA B 1 276 ? 39.406 -7.418 -8.43 1 94.81 276 ALA B C 1
ATOM 6286 O O . ALA B 1 276 ? 38.719 -7.223 -9.438 1 94.81 276 ALA B O 1
ATOM 6287 N N . LYS B 1 277 ? 40.719 -7.16 -8.406 1 93.38 277 LYS B N 1
ATOM 6288 C CA . LYS B 1 277 ? 41.469 -6.84 -9.609 1 93.38 277 LYS B CA 1
ATOM 6289 C C . LYS B 1 277 ? 41.844 -8.102 -10.375 1 93.38 277 LYS B C 1
ATOM 6291 O O . LYS B 1 277 ? 42.875 -8.734 -10.078 1 93.38 277 LYS B O 1
ATOM 6296 N N . LEU B 1 278 ? 41.125 -8.375 -11.352 1 95.56 278 LEU B N 1
ATOM 6297 C CA . LEU B 1 278 ? 41.281 -9.617 -12.109 1 95.56 278 LEU B CA 1
ATOM 6298 C C . LEU B 1 278 ? 41.594 -9.32 -13.57 1 95.56 278 LEU B C 1
ATOM 6300 O O . LEU B 1 278 ? 41.062 -8.383 -14.156 1 95.56 278 LEU B O 1
ATOM 6304 N N . SER B 1 279 ? 42.5 -10.117 -14.125 1 94.38 279 SER B N 1
ATOM 6305 C CA . SER B 1 279 ? 42.75 -10.07 -15.562 1 94.38 279 SER B CA 1
ATOM 6306 C C . SER B 1 279 ? 41.594 -10.688 -16.344 1 94.38 279 SER B C 1
ATOM 6308 O O . SER B 1 279 ? 40.719 -11.312 -15.766 1 94.38 279 SER B O 1
ATOM 6310 N N . ALA B 1 280 ? 41.594 -10.5 -17.656 1 94.81 280 ALA B N 1
ATOM 6311 C CA . ALA B 1 280 ? 40.562 -11.055 -18.5 1 94.81 280 ALA B CA 1
ATOM 6312 C C . ALA B 1 280 ? 40.5 -12.57 -18.391 1 94.81 280 ALA B C 1
ATOM 6314 O O . ALA B 1 280 ? 39.438 -13.164 -18.344 1 94.81 280 ALA B O 1
ATOM 6315 N N . GLU B 1 281 ? 41.656 -13.18 -18.312 1 95.62 281 GLU B N 1
ATOM 6316 C CA . GLU B 1 281 ? 41.719 -14.633 -18.203 1 95.62 281 GLU B CA 1
ATOM 6317 C C . GLU B 1 281 ? 41.219 -15.102 -16.828 1 95.62 281 GLU B C 1
ATOM 6319 O O . GLU B 1 281 ? 40.562 -16.125 -16.734 1 95.62 281 GLU B O 1
ATOM 6324 N N . GLN B 1 282 ? 41.562 -14.352 -15.852 1 96.69 282 GLN B N 1
ATOM 6325 C CA . GLN B 1 282 ? 41.094 -14.68 -14.508 1 96.69 282 GLN B CA 1
ATOM 6326 C C . GLN B 1 282 ? 39.562 -14.539 -14.398 1 96.69 282 GLN B C 1
ATOM 6328 O O . GLN B 1 282 ? 38.906 -15.336 -13.719 1 96.69 282 GLN B O 1
ATOM 6333 N N . LYS B 1 283 ? 39.062 -13.539 -15.07 1 97.69 283 LYS B N 1
ATOM 6334 C CA . LYS B 1 283 ? 37.625 -13.352 -15.07 1 97.69 283 LYS B CA 1
ATOM 6335 C C . LYS B 1 283 ? 36.906 -14.531 -15.727 1 97.69 283 LYS B C 1
ATOM 6337 O O . LYS B 1 283 ? 35.844 -14.969 -15.25 1 97.69 283 LYS B O 1
ATOM 6342 N N . LYS B 1 284 ? 37.406 -15 -16.812 1 98 284 LYS B N 1
ATOM 6343 C CA . LYS B 1 284 ? 36.844 -16.172 -17.453 1 98 284 LYS B CA 1
ATOM 6344 C C . LYS B 1 284 ? 36.844 -17.391 -16.531 1 98 284 LYS B C 1
ATOM 6346 O O . LYS B 1 284 ? 35.875 -18.125 -16.469 1 98 284 LYS B O 1
ATOM 6351 N N . LYS B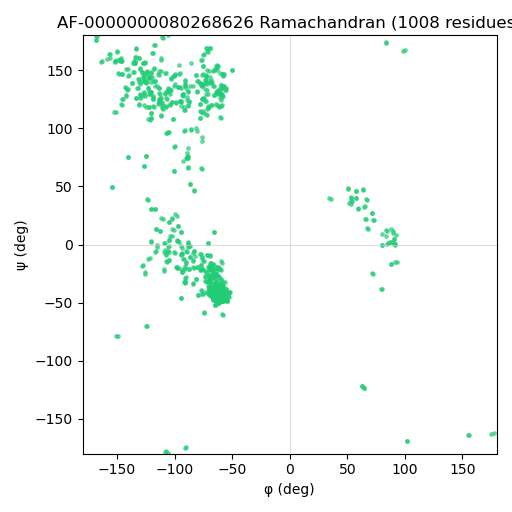 1 285 ? 37.969 -17.547 -15.812 1 97.75 285 LYS B N 1
ATOM 6352 C CA . LYS B 1 285 ? 38.062 -18.641 -14.852 1 97.75 285 LYS B CA 1
ATOM 6353 C C . LYS B 1 285 ? 37.031 -18.5 -13.75 1 97.75 285 LYS B C 1
ATOM 6355 O O . LYS B 1 285 ? 36.469 -19.5 -13.289 1 97.75 285 LYS B O 1
ATOM 6360 N N . VAL B 1 286 ? 36.844 -17.297 -13.289 1 98.12 286 VAL B N 1
ATOM 6361 C CA . VAL B 1 286 ? 35.844 -17.016 -12.273 1 98.12 286 VAL B CA 1
ATOM 6362 C C . VAL B 1 286 ? 34.469 -17.422 -12.781 1 98.12 286 VAL B C 1
ATOM 6364 O O . VAL B 1 286 ? 33.719 -18.109 -12.086 1 98.12 286 VAL B O 1
ATOM 6367 N N . ILE B 1 287 ? 34.125 -17.047 -14.039 1 98.44 287 ILE B N 1
ATOM 6368 C CA . ILE B 1 287 ? 32.844 -17.375 -14.633 1 98.44 287 ILE B CA 1
ATOM 6369 C C . ILE B 1 287 ? 32.688 -18.891 -14.727 1 98.44 287 ILE B C 1
ATOM 6371 O O . ILE B 1 287 ? 31.641 -19.438 -14.375 1 98.44 287 ILE B O 1
ATOM 6375 N N . ASP B 1 288 ? 33.75 -19.578 -15.172 1 98.31 288 ASP B N 1
ATOM 6376 C CA . ASP B 1 288 ? 33.719 -21.047 -15.266 1 98.31 288 ASP B CA 1
ATOM 6377 C C . ASP B 1 288 ? 33.375 -21.672 -13.906 1 98.31 288 ASP B C 1
ATOM 6379 O O . ASP B 1 288 ? 32.562 -22.562 -13.82 1 98.31 288 ASP B O 1
ATOM 6383 N N . GLN B 1 289 ? 34.031 -21.172 -12.898 1 97.94 289 GLN B N 1
ATOM 6384 C CA . GLN B 1 289 ? 33.844 -21.719 -11.555 1 97.94 289 GLN B CA 1
ATOM 6385 C C . GLN B 1 289 ? 32.406 -21.422 -11.055 1 97.94 289 GLN B C 1
ATOM 6387 O O . GLN B 1 289 ? 31.766 -22.312 -10.492 1 97.94 289 GLN B O 1
ATOM 6392 N N . LEU B 1 290 ? 31.984 -20.188 -11.242 1 98.19 290 LEU B N 1
ATOM 6393 C CA . LEU B 1 290 ? 30.641 -19.828 -10.805 1 98.19 290 LEU B CA 1
ATOM 6394 C C . LEU B 1 290 ? 29.594 -20.734 -11.438 1 98.19 290 LEU B C 1
ATOM 6396 O O . LEU B 1 290 ? 28.719 -21.266 -10.75 1 98.19 290 LEU B O 1
ATOM 6400 N N . VAL B 1 291 ? 29.719 -20.922 -12.781 1 98.25 291 VAL B N 1
ATOM 6401 C CA . VAL B 1 291 ? 28.734 -21.703 -13.516 1 98.25 291 VAL B CA 1
ATOM 6402 C C . VAL B 1 291 ? 28.797 -23.172 -13.07 1 98.25 291 VAL B C 1
ATOM 6404 O O . VAL B 1 291 ? 27.766 -23.797 -12.812 1 98.25 291 VAL B O 1
ATOM 6407 N N . GLU B 1 292 ? 30 -23.672 -12.961 1 97.44 292 GLU B N 1
ATOM 6408 C CA . GLU B 1 292 ? 30.172 -25.062 -12.555 1 97.44 292 GLU B CA 1
ATOM 6409 C C . GLU B 1 292 ? 29.609 -25.312 -11.156 1 97.44 292 GLU B C 1
ATOM 6411 O O . GLU B 1 292 ? 28.891 -26.281 -10.93 1 97.44 292 GLU B O 1
ATOM 6416 N N . MET B 1 293 ? 29.922 -24.5 -10.234 1 97.56 293 MET B N 1
ATOM 6417 C CA . MET B 1 293 ? 29.484 -24.641 -8.852 1 97.56 293 MET B CA 1
ATOM 6418 C C . MET B 1 293 ? 27.969 -24.531 -8.734 1 97.56 293 MET B C 1
ATOM 6420 O O . MET B 1 293 ? 27.328 -25.344 -8.07 1 97.56 293 MET B O 1
ATOM 6424 N N . LEU B 1 294 ? 27.391 -23.531 -9.352 1 97.31 294 LEU B N 1
ATOM 6425 C CA . LEU B 1 294 ? 25.953 -23.328 -9.266 1 97.31 294 LEU B CA 1
ATOM 6426 C C . LEU B 1 294 ? 25.203 -24.453 -9.992 1 97.31 294 LEU B C 1
ATOM 6428 O O . LEU B 1 294 ? 24.172 -24.922 -9.516 1 97.31 294 LEU B O 1
ATOM 6432 N N . ASP B 1 295 ? 25.719 -24.797 -11.188 1 97.31 295 ASP B N 1
ATOM 6433 C CA . ASP B 1 295 ? 25.109 -25.922 -11.891 1 97.31 295 ASP B CA 1
ATOM 6434 C C . ASP B 1 295 ? 25.078 -27.172 -11.023 1 97.31 295 ASP B C 1
ATOM 6436 O O . ASP B 1 295 ? 24.094 -27.906 -11 1 97.31 295 ASP B O 1
ATOM 6440 N N . GLY B 1 296 ? 26.219 -27.453 -10.336 1 96.69 296 GLY B N 1
ATOM 6441 C CA . GLY B 1 296 ? 26.266 -28.578 -9.398 1 96.69 296 GLY B CA 1
ATOM 6442 C C . GLY B 1 296 ? 25.25 -28.453 -8.281 1 96.69 296 GLY B C 1
ATOM 6443 O O . GLY B 1 296 ? 24.578 -29.438 -7.945 1 96.69 296 GLY B O 1
ATOM 6444 N N . LEU B 1 297 ? 25.141 -27.312 -7.719 1 96.69 297 LEU B N 1
ATOM 6445 C CA . LEU B 1 297 ? 24.172 -27.078 -6.656 1 96.69 297 LEU B CA 1
ATOM 6446 C C . LEU B 1 297 ? 22.75 -27.281 -7.16 1 96.69 297 LEU B C 1
ATOM 6448 O O . LEU B 1 297 ? 21.953 -27.953 -6.52 1 96.69 297 LEU B O 1
ATOM 6452 N N . HIS B 1 298 ? 22.438 -26.719 -8.352 1 96.44 298 HIS B N 1
ATOM 6453 C CA . HIS B 1 298 ? 21.109 -26.797 -8.953 1 96.44 298 HIS B CA 1
ATOM 6454 C C . HIS B 1 298 ? 20.688 -28.25 -9.148 1 96.44 298 HIS B C 1
ATOM 6456 O O . HIS B 1 298 ? 19.516 -28.594 -8.977 1 96.44 298 HIS B O 1
ATOM 6462 N N . LYS B 1 299 ? 21.578 -29.094 -9.461 1 96.06 299 LYS B N 1
ATOM 6463 C CA . LYS B 1 299 ? 21.281 -30.484 -9.828 1 96.06 299 LYS B CA 1
ATOM 6464 C C . LYS B 1 299 ? 21.281 -31.391 -8.602 1 96.06 299 LYS B C 1
ATOM 6466 O O . LYS B 1 299 ? 20.922 -32.562 -8.695 1 96.06 299 LYS B O 1
ATOM 6471 N N . SER B 1 300 ? 21.656 -30.828 -7.465 1 95.94 300 SER B N 1
ATOM 6472 C CA . SER B 1 300 ? 21.75 -31.641 -6.254 1 95.94 300 SER B CA 1
ATOM 6473 C C . SER B 1 300 ? 20.375 -32.094 -5.781 1 95.94 300 SER B C 1
ATOM 6475 O O . SER B 1 300 ? 20.25 -33.094 -5.062 1 95.94 300 SER B O 1
ATOM 6477 N N . ALA B 1 301 ? 19.375 -31.359 -6.102 1 93.56 301 ALA B N 1
ATOM 6478 C CA . ALA B 1 301 ? 17.984 -31.734 -5.852 1 93.56 301 ALA B CA 1
ATOM 6479 C C . ALA B 1 301 ? 17.062 -31.141 -6.918 1 93.56 301 ALA B C 1
ATOM 6481 O O . ALA B 1 301 ? 17.297 -30.031 -7.398 1 93.56 301 ALA B O 1
ATOM 6482 N N . GLN B 1 302 ? 15.984 -31.922 -7.199 1 91.06 302 GLN B N 1
ATOM 6483 C CA . GLN B 1 302 ? 15.055 -31.469 -8.227 1 91.06 302 GLN B CA 1
ATOM 6484 C C . GLN B 1 302 ? 13.609 -31.75 -7.832 1 91.06 302 GLN B C 1
ATOM 6486 O O . GLN B 1 302 ? 12.969 -32.656 -8.406 1 91.06 302 GLN B O 1
ATOM 6491 N N . PRO B 1 303 ? 12.992 -31.047 -6.949 1 88.81 303 PRO B N 1
ATOM 6492 C CA . PRO B 1 303 ? 11.656 -31.281 -6.406 1 88.81 303 PRO B CA 1
ATOM 6493 C C . PRO B 1 303 ? 10.547 -30.984 -7.422 1 88.81 303 PRO B C 1
ATOM 6495 O O . PRO B 1 303 ? 9.375 -31.25 -7.145 1 88.81 303 PRO B O 1
ATOM 6498 N N . GLY B 1 304 ? 10.656 -30.609 -8.602 1 87.19 304 GLY B N 1
ATOM 6499 C CA . GLY B 1 304 ? 9.633 -30.172 -9.531 1 87.19 304 GLY B CA 1
ATOM 6500 C C . GLY B 1 304 ? 9.266 -28.703 -9.375 1 87.19 304 GLY B C 1
ATOM 6501 O O . GLY B 1 304 ? 9.617 -28.078 -8.375 1 87.19 304 GLY B O 1
ATOM 6502 N N . PRO B 1 305 ? 8.453 -28.203 -10.234 1 88.38 305 PRO B N 1
ATOM 6503 C CA . PRO B 1 305 ? 8.195 -26.766 -10.227 1 88.38 305 PRO B CA 1
ATOM 6504 C C . PRO B 1 305 ? 7.168 -26.359 -9.172 1 88.38 305 PRO B C 1
ATOM 6506 O O . PRO B 1 305 ? 6.277 -27.141 -8.828 1 88.38 305 PRO B O 1
ATOM 6509 N N . ASP B 1 306 ? 7.301 -25.234 -8.594 1 93.62 306 ASP B N 1
ATOM 6510 C CA . ASP B 1 306 ? 6.332 -24.547 -7.742 1 93.62 306 ASP B CA 1
ATOM 6511 C C . ASP B 1 306 ? 5.688 -23.375 -8.477 1 93.62 306 ASP B C 1
ATOM 6513 O O . ASP B 1 306 ? 6.211 -22.25 -8.453 1 93.62 306 ASP B O 1
ATOM 6517 N N . TYR B 1 307 ? 4.531 -23.594 -9.039 1 95.88 307 TYR B N 1
ATOM 6518 C CA . TYR B 1 307 ? 3.875 -22.609 -9.883 1 95.88 307 TYR B CA 1
ATOM 6519 C C . TYR B 1 307 ? 3.428 -21.406 -9.07 1 95.88 307 TYR B C 1
ATOM 6521 O O . TYR B 1 307 ? 3.414 -20.281 -9.578 1 95.88 307 TYR B O 1
ATOM 6529 N N . PHE B 1 308 ? 3.059 -21.625 -7.844 1 96.31 308 PHE B N 1
ATOM 6530 C CA . PHE B 1 308 ? 2.631 -20.547 -6.973 1 96.31 308 PHE B CA 1
ATOM 6531 C C . PHE B 1 308 ? 3.801 -19.625 -6.641 1 96.31 308 PHE B C 1
ATOM 6533 O O . PHE B 1 308 ? 3.652 -18.406 -6.621 1 96.31 308 PHE B O 1
ATOM 6540 N N . GLY B 1 309 ? 4.93 -20.188 -6.418 1 95.94 309 GLY B N 1
ATOM 6541 C CA . GLY B 1 309 ? 6.137 -19.406 -6.195 1 95.94 309 GLY B CA 1
ATOM 6542 C C . GLY B 1 309 ? 6.555 -18.609 -7.41 1 95.94 309 GLY B C 1
ATOM 6543 O O . GLY B 1 309 ? 7 -17.453 -7.277 1 95.94 309 GLY B O 1
ATOM 6544 N N . LEU B 1 310 ? 6.418 -19.25 -8.594 1 97.44 310 LEU B N 1
ATOM 6545 C CA . LEU B 1 310 ? 6.73 -18.562 -9.844 1 97.44 310 LEU B CA 1
ATOM 6546 C C . LEU B 1 310 ? 5.84 -17.328 -10.016 1 97.44 310 LEU B C 1
ATOM 6548 O O . LEU B 1 310 ? 6.336 -16.234 -10.305 1 97.44 310 LEU B O 1
ATOM 6552 N N . GLU B 1 311 ? 4.574 -17.531 -9.797 1 97.25 311 GLU B N 1
ATOM 6553 C CA . GLU B 1 311 ? 3.631 -16.422 -9.891 1 97.25 311 GLU B CA 1
ATOM 6554 C C . GLU B 1 311 ? 3.953 -15.328 -8.867 1 97.25 311 GLU B C 1
ATOM 6556 O O . GLU B 1 311 ? 4 -14.141 -9.211 1 97.25 311 GLU B O 1
ATOM 6561 N N . LYS B 1 312 ? 4.207 -15.664 -7.727 1 96.19 312 LYS B N 1
ATOM 6562 C CA . LYS B 1 312 ? 4.441 -14.734 -6.621 1 96.19 312 LYS B CA 1
ATOM 6563 C C . LYS B 1 312 ? 5.703 -13.914 -6.855 1 96.19 312 LYS B C 1
ATOM 6565 O O . LYS B 1 312 ? 5.66 -12.68 -6.824 1 96.19 312 LYS B O 1
ATOM 6570 N N . ASP B 1 313 ? 6.793 -14.508 -7.129 1 96.38 313 ASP B N 1
ATOM 6571 C CA . ASP B 1 313 ? 8.086 -13.828 -7.141 1 96.38 313 ASP B CA 1
ATOM 6572 C C . ASP B 1 313 ? 8.305 -13.086 -8.461 1 96.38 313 ASP B C 1
ATOM 6574 O O . ASP B 1 313 ? 8.977 -12.062 -8.492 1 96.38 313 ASP B O 1
ATOM 6578 N N . TYR B 1 314 ? 7.688 -13.633 -9.547 1 97.94 314 TYR B N 1
ATOM 6579 C CA . TYR B 1 314 ? 7.945 -12.992 -10.836 1 97.94 314 TYR B CA 1
ATOM 6580 C C . TYR B 1 314 ? 6.867 -11.961 -11.156 1 97.94 314 TYR B C 1
ATOM 6582 O O . TYR B 1 314 ? 7.113 -11.016 -11.906 1 97.94 314 TYR B O 1
ATOM 6590 N N . TYR B 1 315 ? 5.688 -12.102 -10.586 1 97.19 315 TYR B N 1
ATOM 6591 C CA . TYR B 1 315 ? 4.621 -11.211 -11.031 1 97.19 315 TYR B CA 1
ATOM 6592 C C . TYR B 1 315 ? 4.027 -10.445 -9.859 1 97.19 315 TYR B C 1
ATOM 6594 O O . TYR B 1 315 ? 4.289 -9.258 -9.688 1 97.19 315 TYR B O 1
ATOM 6602 N N . SER B 1 316 ? 3.283 -11.109 -8.945 1 95.75 316 SER B N 1
ATOM 6603 C CA . SER B 1 316 ? 2.475 -10.438 -7.934 1 95.75 316 SER B CA 1
ATOM 6604 C C . SER B 1 316 ? 3.34 -9.57 -7.023 1 95.75 316 SER B C 1
ATOM 6606 O O . SER B 1 316 ? 2.994 -8.422 -6.734 1 95.75 316 SER B O 1
ATOM 6608 N N . LYS B 1 317 ? 4.379 -10.141 -6.57 1 95.31 317 LYS B N 1
ATOM 6609 C CA . LYS B 1 317 ? 5.281 -9.391 -5.703 1 95.31 317 LYS B CA 1
ATOM 6610 C C . LYS B 1 317 ? 5.867 -8.188 -6.434 1 95.31 317 LYS B C 1
ATOM 6612 O O . LYS B 1 317 ? 5.973 -7.098 -5.859 1 95.31 317 LYS B O 1
ATOM 6617 N N . THR B 1 318 ? 6.242 -8.383 -7.684 1 97.19 318 THR B N 1
ATOM 6618 C CA . THR B 1 318 ? 6.812 -7.312 -8.492 1 97.19 318 THR B CA 1
ATOM 6619 C C . THR B 1 318 ? 5.809 -6.176 -8.664 1 97.19 318 THR B C 1
ATOM 6621 O O . THR B 1 318 ? 6.137 -5.012 -8.43 1 97.19 318 THR B O 1
ATOM 6624 N N . ILE B 1 319 ? 4.598 -6.465 -9 1 96 319 ILE B N 1
ATOM 6625 C CA . ILE B 1 319 ? 3.557 -5.469 -9.227 1 96 319 ILE B CA 1
ATOM 6626 C C . ILE B 1 319 ? 3.246 -4.742 -7.914 1 96 319 ILE B C 1
ATOM 6628 O O . ILE B 1 319 ? 3.148 -3.514 -7.891 1 96 319 ILE B O 1
ATOM 6632 N N . LYS B 1 320 ? 3.123 -5.5 -6.859 1 94.06 320 LYS B N 1
ATOM 6633 C CA . LYS B 1 320 ? 2.83 -4.906 -5.559 1 94.06 320 LYS B CA 1
ATOM 6634 C C . LYS B 1 320 ? 3.926 -3.926 -5.145 1 94.06 320 LYS B C 1
ATOM 6636 O O . LYS B 1 320 ? 3.637 -2.844 -4.629 1 94.06 320 LYS B O 1
ATOM 6641 N N . ARG B 1 321 ? 5.137 -4.328 -5.359 1 94.62 321 ARG B N 1
ATOM 6642 C CA . ARG B 1 321 ? 6.281 -3.488 -5.02 1 94.62 321 ARG B CA 1
ATOM 6643 C C . ARG B 1 321 ? 6.258 -2.188 -5.816 1 94.62 321 ARG B C 1
ATOM 6645 O O . ARG B 1 321 ? 6.461 -1.108 -5.254 1 94.62 321 ARG B O 1
ATOM 6652 N N . VAL B 1 322 ? 5.984 -2.277 -7.062 1 95.75 322 VAL B N 1
ATOM 6653 C CA . VAL B 1 322 ? 5.98 -1.1 -7.922 1 95.75 322 VAL B CA 1
ATOM 6654 C C . VAL B 1 322 ? 4.793 -0.207 -7.574 1 95.75 322 VAL B C 1
ATOM 6656 O O . VAL B 1 322 ? 4.91 1.021 -7.578 1 95.75 322 VAL B O 1
ATOM 6659 N N . GLN B 1 323 ? 3.678 -0.804 -7.27 1 93.19 323 GLN B N 1
ATOM 6660 C CA . GLN B 1 323 ? 2.502 -0.047 -6.852 1 93.19 323 GLN B CA 1
ATOM 6661 C C . GLN B 1 323 ? 2.793 0.77 -5.594 1 93.19 323 GLN B C 1
ATOM 6663 O O . GLN B 1 323 ? 2.311 1.896 -5.453 1 93.19 323 GLN B O 1
ATOM 6668 N N . GLY B 1 324 ? 3.59 0.247 -4.73 1 93.12 324 GLY B N 1
ATOM 6669 C CA . GLY B 1 324 ? 3.906 0.898 -3.467 1 93.12 324 GLY B CA 1
ATOM 6670 C C . GLY B 1 324 ? 4.762 2.141 -3.635 1 93.12 324 GLY B C 1
ATOM 6671 O O . GLY B 1 324 ? 4.797 2.998 -2.75 1 93.12 324 GLY B O 1
ATOM 6672 N N . ILE B 1 325 ? 5.406 2.283 -4.762 1 95.69 325 ILE B N 1
ATOM 6673 C CA . ILE B 1 325 ? 6.309 3.414 -4.957 1 95.69 325 ILE B CA 1
ATOM 6674 C C . ILE B 1 325 ? 5.844 4.246 -6.148 1 95.69 325 ILE B C 1
ATOM 6676 O O . ILE B 1 325 ? 6.488 5.23 -6.52 1 95.69 325 ILE B O 1
ATOM 6680 N N . ARG B 1 326 ? 4.754 3.895 -6.742 1 94.56 326 ARG B N 1
ATOM 6681 C CA . ARG B 1 326 ? 4.25 4.469 -7.984 1 94.56 326 ARG B CA 1
ATOM 6682 C C . ARG B 1 326 ? 4.156 5.988 -7.883 1 94.56 326 ARG B C 1
ATOM 6684 O O . ARG B 1 326 ? 4.574 6.703 -8.797 1 94.56 326 ARG B O 1
ATOM 6691 N N . ASP B 1 327 ? 3.711 6.508 -6.777 1 92.19 327 ASP B N 1
ATOM 6692 C CA . ASP B 1 327 ? 3.41 7.926 -6.621 1 92.19 327 ASP B CA 1
ATOM 6693 C C . ASP B 1 327 ? 4.688 8.742 -6.441 1 92.19 327 ASP B C 1
ATOM 6695 O O . ASP B 1 327 ? 4.684 9.961 -6.617 1 92.19 327 ASP B O 1
ATOM 6699 N N . ALA B 1 328 ? 5.762 8.078 -6.094 1 95.5 328 ALA B N 1
ATOM 6700 C CA . ALA B 1 328 ? 7.023 8.773 -5.844 1 95.5 328 ALA B CA 1
ATOM 6701 C C . ALA B 1 328 ? 7.875 8.828 -7.109 1 95.5 328 ALA B C 1
ATOM 6703 O O . ALA B 1 328 ? 8.875 9.555 -7.164 1 95.5 328 ALA B O 1
ATOM 6704 N N . ILE B 1 329 ? 7.539 8.094 -8.117 1 97.38 329 ILE B N 1
ATOM 6705 C CA . ILE B 1 329 ? 8.367 7.988 -9.32 1 97.38 329 ILE B CA 1
ATOM 6706 C C . ILE B 1 329 ? 7.746 8.812 -10.445 1 97.38 329 ILE B C 1
ATOM 6708 O O . ILE B 1 329 ? 6.629 8.531 -10.883 1 97.38 329 ILE B O 1
ATOM 6712 N N . PRO B 1 330 ? 8.469 9.789 -10.961 1 97.06 330 PRO B N 1
ATOM 6713 C CA . PRO B 1 330 ? 7.957 10.57 -12.086 1 97.06 330 PRO B CA 1
ATOM 6714 C C . PRO B 1 330 ? 7.613 9.703 -13.297 1 97.06 330 PRO B C 1
ATOM 6716 O O . PRO B 1 330 ? 8.32 8.742 -13.594 1 97.06 330 PRO B O 1
ATOM 6719 N N . PHE B 1 331 ? 6.484 9.938 -13.945 1 96.19 331 PHE B N 1
ATOM 6720 C CA . PHE B 1 331 ? 6.004 9.328 -15.18 1 96.19 331 PHE B CA 1
ATOM 6721 C C . PHE B 1 331 ? 5.398 7.957 -14.914 1 96.19 331 PHE B C 1
ATOM 6723 O O . PHE B 1 331 ? 4.902 7.301 -15.828 1 96.19 331 PHE B O 1
ATOM 6730 N N . ALA B 1 332 ? 5.359 7.461 -13.656 1 94.69 332 ALA B N 1
ATOM 6731 C CA . ALA B 1 332 ? 4.918 6.105 -13.352 1 94.69 332 ALA B CA 1
ATOM 6732 C C . ALA B 1 332 ? 3.418 5.949 -13.586 1 94.69 332 ALA B C 1
ATOM 6734 O O . ALA B 1 332 ? 2.898 4.832 -13.609 1 94.69 332 ALA B O 1
ATOM 6735 N N . ASP B 1 333 ? 2.693 7.035 -13.812 1 91.19 333 ASP B N 1
ATOM 6736 C CA . ASP B 1 333 ? 1.258 6.996 -14.078 1 91.19 333 ASP B CA 1
ATOM 6737 C C . ASP B 1 333 ? 0.97 7.02 -15.578 1 91.19 333 ASP B C 1
ATOM 6739 O O . ASP B 1 333 ? -0.19 6.977 -15.992 1 91.19 333 ASP B O 1
ATOM 6743 N N . GLN B 1 334 ? 1.981 7.02 -16.391 1 93.5 334 GLN B N 1
ATOM 6744 C CA . GLN B 1 334 ? 1.819 7.07 -17.844 1 93.5 334 GLN B CA 1
ATOM 6745 C C . GLN B 1 334 ? 1.99 5.691 -18.469 1 93.5 334 GLN B C 1
ATOM 6747 O O . GLN B 1 334 ? 2.816 4.895 -18.016 1 93.5 334 GLN B O 1
ATOM 6752 N N . PRO B 1 335 ? 1.2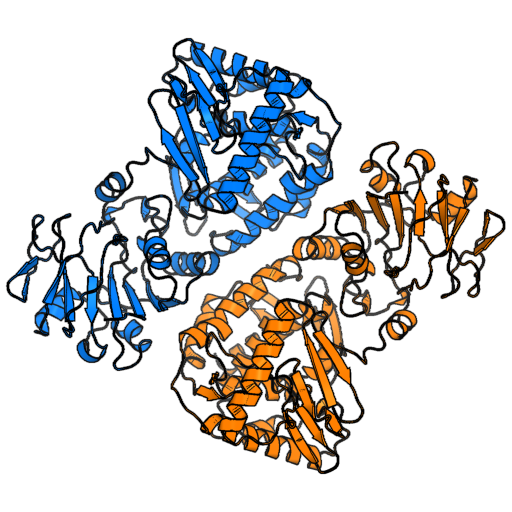28 5.43 -19.531 1 95.06 335 PRO B N 1
ATOM 6753 C CA . PRO B 1 335 ? 1.367 4.121 -20.172 1 95.06 335 PRO B CA 1
ATOM 6754 C C . PRO B 1 335 ? 2.756 3.9 -20.766 1 95.06 335 PRO B C 1
ATOM 6756 O O . PRO B 1 335 ? 3.281 2.785 -20.719 1 95.06 335 PRO B O 1
ATOM 6759 N N . TYR B 1 336 ? 3.34 5.016 -21.297 1 97.94 336 TYR B N 1
ATOM 6760 C CA . TYR B 1 336 ? 4.672 4.961 -21.891 1 97.94 336 TYR B CA 1
ATOM 6761 C C . TYR B 1 336 ? 5.59 6 -21.266 1 97.94 336 TYR B C 1
ATOM 6763 O O . TYR B 1 336 ? 5.16 7.117 -20.969 1 97.94 336 TYR B O 1
ATOM 6771 N N . ILE B 1 337 ? 6.805 5.641 -21.031 1 98.31 337 ILE B N 1
ATOM 6772 C CA . ILE B 1 337 ? 7.836 6.535 -20.516 1 98.31 337 ILE B CA 1
ATOM 6773 C C . ILE B 1 337 ? 8.992 6.613 -21.516 1 98.31 337 ILE B C 1
ATOM 6775 O O . ILE B 1 337 ? 9.445 5.59 -22.031 1 98.31 337 ILE B O 1
ATOM 6779 N N . ASN B 1 338 ? 9.422 7.809 -21.828 1 98.81 338 ASN B N 1
ATOM 6780 C CA . ASN B 1 338 ? 10.609 7.988 -22.656 1 98.81 338 ASN B CA 1
ATOM 6781 C C . ASN B 1 338 ? 11.891 7.777 -21.859 1 98.81 338 ASN B C 1
ATOM 6783 O O . ASN B 1 338 ? 12.242 8.602 -21.016 1 98.81 338 ASN B O 1
ATOM 6787 N N . ILE B 1 339 ? 12.578 6.691 -22.125 1 98.81 339 ILE B N 1
ATOM 6788 C CA . ILE B 1 339 ? 13.789 6.332 -21.406 1 98.81 339 ILE B CA 1
ATOM 6789 C C . ILE B 1 339 ? 14.961 6.223 -22.375 1 98.81 339 ILE B C 1
ATOM 6791 O O . ILE B 1 339 ? 14.992 5.328 -23.219 1 98.81 339 ILE B O 1
ATOM 6795 N N . ASN B 1 340 ? 15.922 7.137 -22.234 1 98.56 340 ASN B N 1
ATOM 6796 C CA . ASN B 1 340 ? 17.078 7.195 -23.125 1 98.56 340 ASN B CA 1
ATOM 6797 C C . ASN B 1 340 ? 16.656 7.262 -24.578 1 98.56 340 ASN B C 1
ATOM 6799 O O . ASN B 1 340 ? 17.219 6.551 -25.422 1 98.56 340 ASN B O 1
ATOM 6803 N N . GLY B 1 341 ? 15.633 7.953 -24.812 1 97.62 341 GLY B N 1
ATOM 6804 C CA . GLY B 1 341 ? 15.188 8.211 -26.172 1 97.62 341 GLY B CA 1
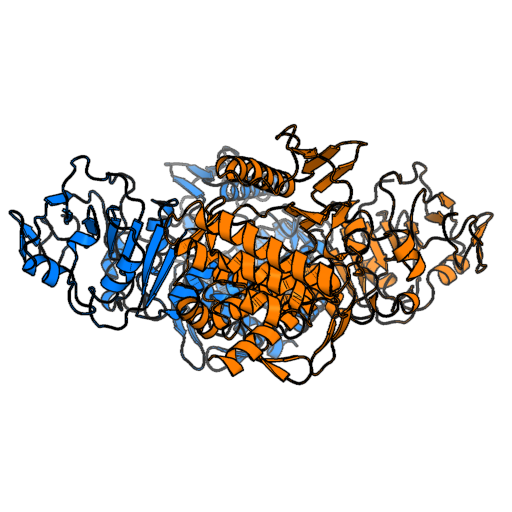ATOM 6805 C C . GLY B 1 341 ? 14.258 7.141 -26.719 1 97.62 341 GLY B C 1
ATOM 6806 O O . GLY B 1 341 ? 13.797 7.219 -27.859 1 97.62 341 GLY B O 1
ATOM 6807 N N . LYS B 1 342 ? 13.93 6.168 -25.953 1 98.06 342 LYS B N 1
ATOM 6808 C CA . LYS B 1 342 ? 13.055 5.078 -26.375 1 98.06 342 LYS B CA 1
ATOM 6809 C C . LYS B 1 342 ? 11.734 5.098 -25.609 1 98.06 342 LYS B C 1
ATOM 6811 O O . LYS B 1 342 ? 11.727 5.301 -24.391 1 98.06 342 LYS B O 1
ATOM 6816 N N . LYS B 1 343 ? 10.688 4.926 -26.344 1 98.25 343 LYS B N 1
ATOM 6817 C CA . LYS B 1 343 ? 9.375 4.812 -25.719 1 98.25 343 LYS B CA 1
ATOM 6818 C C . LYS B 1 343 ? 9.188 3.439 -25.078 1 98.25 343 LYS B C 1
ATOM 6820 O O . LYS B 1 343 ? 9.109 2.428 -25.781 1 98.25 343 LYS B O 1
ATOM 6825 N N . CYS B 1 344 ? 9.062 3.34 -23.75 1 98.75 344 CYS B N 1
ATOM 6826 C CA . CYS B 1 344 ? 9.008 2.078 -23.031 1 98.75 344 CYS B CA 1
ATOM 6827 C C . CYS B 1 344 ? 7.66 1.909 -22.328 1 98.75 344 CYS B C 1
ATOM 6829 O O . CYS B 1 344 ? 7.16 2.844 -21.703 1 98.75 344 CYS B O 1
ATOM 6831 N N . ARG B 1 345 ? 7.094 0.726 -22.406 1 97.56 345 ARG B N 1
ATOM 6832 C CA . ARG B 1 345 ? 5.82 0.41 -21.766 1 97.56 345 ARG B CA 1
ATOM 6833 C C . ARG B 1 345 ? 5.965 0.384 -20.25 1 97.56 345 ARG B C 1
ATOM 6835 O O . ARG B 1 345 ? 6.969 -0.102 -19.719 1 97.56 345 ARG B O 1
ATOM 6842 N N . ASN B 1 346 ? 4.992 0.912 -19.578 1 97.31 346 ASN B N 1
ATOM 6843 C CA . ASN B 1 346 ? 4.906 0.876 -18.125 1 97.31 346 ASN B CA 1
ATOM 6844 C C . ASN B 1 346 ? 4.199 -0.387 -17.641 1 97.31 346 ASN B C 1
ATOM 6846 O O . ASN B 1 346 ? 3.031 -0.611 -17.953 1 97.31 346 ASN B O 1
ATOM 6850 N N . VAL B 1 347 ? 4.848 -1.193 -16.859 1 96.75 347 VAL B N 1
ATOM 6851 C CA . VAL B 1 347 ? 4.359 -2.508 -16.453 1 96.75 347 VAL B CA 1
ATOM 6852 C C . VAL B 1 347 ? 3.031 -2.357 -15.711 1 96.75 347 VAL B C 1
ATOM 6854 O O . VAL B 1 347 ? 2.174 -3.242 -15.781 1 96.75 347 VAL B O 1
ATOM 6857 N N . LEU B 1 348 ? 2.807 -1.235 -15 1 93.81 348 LEU B N 1
ATOM 6858 C CA . LEU B 1 348 ? 1.6 -1.03 -14.203 1 93.81 348 LEU B CA 1
ATOM 6859 C C . LEU B 1 348 ? 0.381 -0.855 -15.109 1 93.81 348 LEU B C 1
ATOM 6861 O O . LEU B 1 348 ? -0.743 -1.167 -14.703 1 93.81 348 LEU B O 1
ATOM 6865 N N . LEU B 1 349 ? 0.594 -0.341 -16.344 1 93.69 349 LEU B N 1
ATOM 6866 C CA . LEU B 1 349 ? -0.517 -0.077 -17.25 1 93.69 349 LEU B CA 1
ATOM 6867 C C . LEU B 1 349 ? -0.581 -1.132 -18.359 1 93.69 349 LEU B C 1
ATOM 6869 O O . LEU B 1 349 ? -1.539 -1.168 -19.125 1 93.69 349 LEU B O 1
ATOM 6873 N N . PHE B 1 350 ? 0.403 -2.033 -18.438 1 95.81 350 PHE B N 1
ATOM 6874 C CA . PHE B 1 350 ? 0.417 -3.172 -19.344 1 95.81 350 PHE B CA 1
ATOM 6875 C C . PHE B 1 350 ? 0.568 -4.477 -18.578 1 95.81 350 PHE B C 1
ATOM 6877 O O . PHE B 1 350 ? 1.315 -5.367 -18.984 1 95.81 350 PHE B O 1
ATOM 6884 N N . ARG B 1 351 ? -0.039 -4.578 -17.469 1 93.25 351 ARG B N 1
ATOM 6885 C CA . ARG B 1 351 ? 0.102 -5.695 -16.547 1 93.25 351 ARG B CA 1
ATOM 6886 C C . ARG B 1 351 ? -0.338 -7.004 -17.188 1 93.25 351 ARG B C 1
ATOM 6888 O O . ARG B 1 351 ? 0.234 -8.062 -16.906 1 93.25 351 ARG B O 1
ATOM 6895 N N . GLU B 1 352 ? -1.384 -6.961 -18 1 91.75 352 GLU B N 1
ATOM 6896 C CA . GLU B 1 352 ? -1.884 -8.172 -18.641 1 91.75 352 GLU B CA 1
ATOM 6897 C C . GLU B 1 352 ? -0.844 -8.766 -19.594 1 91.75 352 GLU B C 1
ATOM 6899 O O . GLU B 1 352 ? -0.61 -9.977 -19.578 1 91.75 352 GLU B O 1
ATOM 6904 N N . GLU B 1 353 ? -0.289 -7.887 -20.359 1 95.06 353 GLU B N 1
ATOM 6905 C CA . GLU B 1 353 ? 0.77 -8.336 -21.266 1 95.06 353 GLU B CA 1
ATOM 6906 C C . GLU B 1 353 ? 1.972 -8.859 -20.484 1 95.06 353 GLU B C 1
ATOM 6908 O O . GLU B 1 353 ? 2.539 -9.898 -20.828 1 95.06 353 GLU B O 1
ATOM 6913 N N . PHE B 1 354 ? 2.344 -8.133 -19.469 1 97.31 354 PHE B N 1
ATOM 6914 C CA . PHE B 1 354 ? 3.455 -8.523 -18.594 1 97.31 354 PHE B CA 1
ATOM 6915 C C . PHE B 1 354 ? 3.221 -9.898 -18 1 97.31 354 PHE B C 1
ATOM 6917 O O . PHE B 1 354 ? 4.102 -10.758 -18.047 1 97.31 354 PHE B O 1
ATOM 6924 N N . TRP B 1 355 ? 2.008 -10.164 -17.547 1 95.94 355 TRP B N 1
ATOM 6925 C CA . TRP B 1 355 ? 1.652 -11.453 -16.953 1 95.94 355 TRP B CA 1
ATOM 6926 C C . TRP B 1 355 ? 1.7 -12.555 -18 1 95.94 355 TRP B C 1
ATOM 6928 O O . TRP B 1 355 ? 2.232 -13.641 -17.75 1 95.94 355 TRP B O 1
ATOM 6938 N N . GLN B 1 356 ? 1.155 -12.297 -19.156 1 95.19 356 GLN B N 1
ATOM 6939 C CA . GLN B 1 356 ? 1.122 -13.305 -20.203 1 95.19 356 GLN B CA 1
ATOM 6940 C C . GLN B 1 356 ? 2.533 -13.727 -20.609 1 95.19 356 GLN B C 1
ATOM 6942 O O . GLN B 1 356 ? 2.793 -14.914 -20.828 1 95.19 356 GLN B O 1
ATOM 6947 N N . GLU B 1 357 ? 3.377 -12.781 -20.703 1 97.62 357 GLU B N 1
ATOM 6948 C CA . GLU B 1 357 ? 4.762 -13.07 -21.062 1 97.62 357 GLU B CA 1
ATOM 6949 C C . GLU B 1 357 ? 5.453 -13.891 -19.969 1 97.62 357 GLU B C 1
ATOM 6951 O O . GLU B 1 357 ? 6.176 -14.844 -20.266 1 97.62 357 GLU B O 1
ATOM 6956 N N . ILE B 1 358 ? 5.234 -13.539 -18.734 1 97.75 358 ILE B N 1
ATOM 6957 C CA . ILE B 1 358 ? 5.789 -14.297 -17.609 1 97.75 358 ILE B CA 1
ATOM 6958 C C . ILE B 1 358 ? 5.262 -15.727 -17.641 1 97.75 358 ILE B C 1
ATOM 6960 O O . ILE B 1 358 ? 6.035 -16.688 -17.531 1 97.75 358 ILE B O 1
ATOM 6964 N N . HIS B 1 359 ? 3.961 -15.836 -17.828 1 95.56 359 HIS B N 1
ATOM 6965 C CA . HIS B 1 359 ? 3.334 -17.156 -17.859 1 95.56 359 HIS B CA 1
ATOM 6966 C C . HIS B 1 359 ? 3.895 -18 -19 1 95.56 359 HIS B C 1
ATOM 6968 O O . HIS B 1 359 ? 4.281 -19.156 -18.781 1 95.56 359 HIS B O 1
ATOM 6974 N N . ASP B 1 360 ? 4.051 -17.453 -20.141 1 95.12 360 ASP B N 1
ATOM 6975 C CA . ASP B 1 360 ? 4.449 -18.188 -21.344 1 95.12 360 ASP B CA 1
ATOM 6976 C C . ASP B 1 360 ? 5.922 -18.594 -21.281 1 95.12 360 ASP B C 1
ATOM 6978 O O . ASP B 1 360 ? 6.293 -19.672 -21.734 1 95.12 360 ASP B O 1
ATOM 6982 N N . PHE B 1 361 ? 6.703 -17.781 -20.625 1 96.5 361 PHE B N 1
ATOM 6983 C CA . PHE B 1 361 ? 8.141 -18 -20.766 1 96.5 361 PHE B CA 1
ATOM 6984 C C . PHE B 1 361 ? 8.734 -18.547 -19.469 1 96.5 361 PHE B C 1
ATOM 6986 O O . PHE B 1 361 ? 9.773 -19.219 -19.5 1 96.5 361 PHE B O 1
ATOM 6993 N N . LEU B 1 362 ? 8.047 -18.344 -18.344 1 97.12 362 LEU B N 1
ATOM 6994 C CA . LEU B 1 362 ? 8.742 -18.625 -17.094 1 97.12 362 LEU B CA 1
ATOM 6995 C C . LEU B 1 362 ? 8.047 -19.75 -16.344 1 97.12 362 LEU B C 1
ATOM 6997 O O . LEU B 1 362 ? 8.57 -20.234 -15.328 1 97.12 362 LEU B O 1
ATOM 7001 N N . PHE B 1 363 ? 6.934 -20.234 -16.766 1 94.5 363 PHE B N 1
ATOM 7002 C CA . PHE B 1 363 ? 6.215 -21.266 -16.016 1 94.5 363 PHE B CA 1
ATOM 7003 C C . PHE B 1 363 ? 6.703 -22.656 -16.391 1 94.5 363 PHE B C 1
ATOM 7005 O O . PHE B 1 363 ? 6.262 -23.656 -15.82 1 94.5 363 PHE B O 1
ATOM 7012 N N . GLN B 1 364 ? 7.617 -22.781 -17.281 1 90.12 364 GLN B N 1
ATOM 7013 C CA . GLN B 1 364 ? 8.398 -23.984 -17.5 1 90.12 364 GLN B CA 1
ATOM 7014 C C . GLN B 1 364 ? 9.773 -23.875 -16.844 1 90.12 364 GLN B C 1
ATOM 7016 O O . GLN B 1 364 ? 10.758 -23.547 -17.516 1 90.12 364 GLN B O 1
ATOM 7021 N N . ALA B 1 365 ? 9.742 -24.219 -15.555 1 90.56 365 ALA B N 1
ATOM 7022 C CA . ALA B 1 365 ? 10.961 -23.938 -14.797 1 90.56 365 ALA B CA 1
ATOM 7023 C C . ALA B 1 365 ? 11.523 -25.188 -14.148 1 90.56 365 ALA B C 1
ATOM 7025 O O . ALA B 1 365 ? 10.766 -26.062 -13.719 1 90.56 365 ALA B O 1
ATOM 7026 N N . ASP B 1 366 ? 12.82 -25.203 -14.156 1 92.75 366 ASP B N 1
ATOM 7027 C CA . ASP B 1 366 ? 13.547 -26.203 -13.391 1 92.75 366 ASP B CA 1
ATOM 7028 C C . ASP B 1 366 ? 13.898 -25.688 -12 1 92.75 366 ASP B C 1
ATOM 7030 O O . ASP B 1 366 ? 14.469 -24.609 -11.859 1 92.75 366 ASP B O 1
ATOM 7034 N N . PHE B 1 367 ? 13.562 -26.516 -11.07 1 95.44 367 PHE B N 1
ATOM 7035 C CA . PHE B 1 367 ? 13.797 -26.094 -9.695 1 95.44 367 PHE B CA 1
ATOM 7036 C C . PHE B 1 367 ? 14.953 -26.875 -9.078 1 95.44 367 PHE B C 1
ATOM 7038 O O . PHE B 1 367 ? 15.148 -28.047 -9.391 1 95.44 367 PHE B O 1
ATOM 7045 N N . GLY B 1 368 ? 15.625 -26.266 -8.266 1 96 368 GLY B N 1
ATOM 7046 C CA . GLY B 1 368 ? 16.703 -26.797 -7.445 1 96 368 GLY B CA 1
ATOM 7047 C C . GLY B 1 368 ? 17.141 -25.844 -6.34 1 96 368 GLY B C 1
ATOM 7048 O O . GLY B 1 368 ? 16.547 -24.781 -6.172 1 96 368 GLY B O 1
ATOM 7049 N N . PRO B 1 369 ? 18.062 -26.312 -5.508 1 96.56 369 PRO B N 1
ATOM 7050 C CA . PRO B 1 369 ? 18.594 -25.359 -4.535 1 96.56 369 PRO B CA 1
ATOM 7051 C C . PRO B 1 369 ? 19.266 -24.156 -5.195 1 96.56 369 PRO B C 1
ATOM 7053 O O . PRO B 1 369 ? 20.062 -24.328 -6.129 1 96.56 369 PRO B O 1
ATOM 7056 N N . ILE B 1 370 ? 18.875 -23.016 -4.762 1 97.06 370 ILE B N 1
ATOM 7057 C CA . ILE B 1 370 ? 19.438 -21.812 -5.371 1 97.06 370 ILE B CA 1
ATOM 7058 C C . ILE B 1 370 ? 20.031 -20.906 -4.285 1 97.06 370 ILE B C 1
ATOM 7060 O O . ILE B 1 370 ? 19.641 -21.016 -3.115 1 97.06 370 ILE B O 1
ATOM 7064 N N . HIS B 1 371 ? 20.953 -20.062 -4.625 1 97.06 371 HIS B N 1
ATOM 7065 C CA . HIS B 1 371 ? 21.453 -19 -3.768 1 97.06 371 HIS B CA 1
ATOM 7066 C C . HIS B 1 371 ? 20.453 -17.844 -3.676 1 97.06 371 HIS B C 1
ATOM 7068 O O . HIS B 1 371 ? 20.234 -17.297 -2.594 1 97.06 371 HIS B O 1
ATOM 7074 N N . GLY B 1 372 ? 19.891 -17.5 -4.816 1 96.31 372 GLY B N 1
ATOM 7075 C CA . GLY B 1 372 ? 18.828 -16.5 -4.891 1 96.31 372 GLY B CA 1
ATOM 7076 C C . GLY B 1 372 ? 19.359 -15.078 -5.043 1 96.31 372 GLY B C 1
ATOM 7077 O O . GLY B 1 372 ? 18.609 -14.164 -5.379 1 96.31 372 GLY B O 1
ATOM 7078 N N . ASP B 1 373 ? 20.609 -14.789 -4.781 1 96.62 373 ASP B N 1
ATOM 7079 C CA . ASP B 1 373 ? 21.203 -13.453 -4.918 1 96.62 373 ASP B CA 1
ATOM 7080 C C . ASP B 1 373 ? 22.703 -13.547 -5.16 1 96.62 373 ASP B C 1
ATOM 7082 O O . ASP B 1 373 ? 23.484 -12.867 -4.488 1 96.62 373 ASP B O 1
ATOM 7086 N N . CYS B 1 374 ? 23.125 -14.344 -6.074 1 97.56 374 CYS B N 1
ATOM 7087 C CA . CYS B 1 374 ? 24.547 -14.648 -6.281 1 97.56 374 CYS B CA 1
ATOM 7088 C C . CYS B 1 374 ? 25.188 -13.617 -7.195 1 97.56 374 CYS B C 1
ATOM 7090 O O . CYS B 1 374 ? 25.828 -13.977 -8.188 1 97.56 374 CYS B O 1
ATOM 7092 N N . THR B 1 375 ? 25.047 -12.352 -6.895 1 97.44 375 THR B N 1
ATOM 7093 C CA . THR B 1 375 ? 25.719 -11.273 -7.609 1 97.44 375 THR B CA 1
ATOM 7094 C C . THR B 1 375 ? 27.219 -11.297 -7.328 1 97.44 375 THR B C 1
ATOM 7096 O O . THR B 1 375 ? 27.672 -12.008 -6.43 1 97.44 375 THR B O 1
ATOM 7099 N N . LEU B 1 376 ? 27.969 -10.523 -8.086 1 97.5 376 LEU B N 1
ATOM 7100 C CA . LEU B 1 376 ? 29.422 -10.492 -7.902 1 97.5 376 LEU B CA 1
ATOM 7101 C C . LEU B 1 376 ? 29.781 -9.844 -6.57 1 97.5 376 LEU B C 1
ATOM 7103 O O . LEU B 1 376 ? 30.891 -10.047 -6.055 1 97.5 376 LEU B O 1
ATOM 7107 N N . THR B 1 377 ? 28.828 -9.109 -5.965 1 94.56 377 THR B N 1
ATOM 7108 C CA . THR B 1 377 ? 29.047 -8.508 -4.652 1 94.56 377 THR B CA 1
ATOM 7109 C C . THR B 1 377 ? 28.75 -9.516 -3.541 1 94.56 377 THR B C 1
ATOM 7111 O O . THR B 1 377 ? 29.219 -9.359 -2.412 1 94.56 377 THR B O 1
ATOM 7114 N N . ASN B 1 378 ? 28.016 -10.555 -3.844 1 95.81 378 ASN B N 1
ATOM 7115 C CA . ASN B 1 378 ? 27.672 -11.57 -2.857 1 95.81 378 ASN B CA 1
ATOM 7116 C C . ASN B 1 378 ? 28.484 -12.852 -3.066 1 95.81 378 ASN B C 1
ATOM 7118 O O . ASN B 1 378 ? 28.047 -13.93 -2.66 1 95.81 378 ASN B O 1
ATOM 7122 N N . THR B 1 379 ? 29.562 -12.719 -3.764 1 97.5 379 THR B N 1
ATOM 7123 C CA . THR B 1 379 ? 30.547 -13.781 -3.945 1 97.5 379 THR B CA 1
ATOM 7124 C C . THR B 1 379 ? 31.953 -13.266 -3.676 1 97.5 379 THR B C 1
ATOM 7126 O O . THR B 1 379 ? 32.25 -12.117 -3.984 1 97.5 379 THR B O 1
ATOM 7129 N N . MET B 1 380 ? 32.719 -14.117 -3.08 1 97.31 380 MET B N 1
ATOM 7130 C CA . MET B 1 380 ? 34.094 -13.758 -2.713 1 97.31 380 MET B CA 1
ATOM 7131 C C . MET B 1 380 ? 35.094 -14.641 -3.438 1 97.31 380 MET B C 1
ATOM 7133 O O . MET B 1 380 ? 34.781 -15.758 -3.834 1 97.31 380 MET B O 1
ATOM 7137 N N . ILE B 1 381 ? 36.219 -14.102 -3.67 1 97.56 381 ILE B N 1
ATOM 7138 C CA . ILE B 1 381 ? 37.375 -14.852 -4.207 1 97.56 381 ILE B CA 1
ATOM 7139 C C . ILE B 1 381 ? 38.594 -14.664 -3.299 1 97.56 381 ILE B C 1
ATOM 7141 O O . ILE B 1 381 ? 38.906 -13.547 -2.9 1 97.56 381 ILE B O 1
ATOM 7145 N N . ASP B 1 382 ? 39.188 -15.719 -2.904 1 95.62 382 ASP B N 1
ATOM 7146 C CA . ASP B 1 382 ? 40.344 -15.609 -2.021 1 95.62 382 ASP B CA 1
ATOM 7147 C C . ASP B 1 382 ? 41.625 -15.508 -2.824 1 95.62 382 ASP B C 1
ATOM 7149 O O . ASP B 1 382 ? 41.594 -15.391 -4.051 1 95.62 382 ASP B O 1
ATOM 7153 N N . LYS B 1 383 ? 42.781 -15.516 -2.141 1 92.19 383 LYS B N 1
ATOM 7154 C CA . LYS B 1 383 ? 44.094 -15.289 -2.754 1 92.19 383 LYS B CA 1
ATOM 7155 C C . LYS B 1 383 ? 44.438 -16.438 -3.695 1 92.19 383 LYS B C 1
ATOM 7157 O O . LYS B 1 383 ? 45.188 -16.234 -4.652 1 92.19 383 LYS B O 1
ATOM 7162 N N . ASP B 1 384 ? 43.875 -17.578 -3.484 1 93.12 384 ASP B N 1
ATOM 7163 C CA . ASP B 1 384 ? 44.188 -18.75 -4.289 1 93.12 384 ASP B CA 1
ATOM 7164 C C . ASP B 1 384 ? 43.219 -18.906 -5.441 1 93.12 384 ASP B C 1
ATOM 7166 O O . ASP B 1 384 ? 43.312 -19.859 -6.227 1 93.12 384 ASP B O 1
ATOM 7170 N N . GLY B 1 385 ? 42.25 -18.016 -5.488 1 94.25 385 GLY B N 1
ATOM 7171 C CA . GLY B 1 385 ? 41.312 -18.047 -6.582 1 94.25 385 GLY B CA 1
ATOM 7172 C C . GLY B 1 385 ? 40.062 -18.875 -6.281 1 94.25 385 GLY B C 1
ATOM 7173 O O . GLY B 1 385 ? 39.281 -19.141 -7.172 1 94.25 385 GLY B O 1
ATOM 7174 N N . ARG B 1 386 ? 39.938 -19.266 -5.098 1 95.44 386 ARG B N 1
ATOM 7175 C CA . ARG B 1 386 ? 38.75 -20.016 -4.703 1 95.44 386 ARG B CA 1
ATOM 7176 C C . ARG B 1 386 ? 37.562 -19.094 -4.457 1 95.44 386 ARG B C 1
ATOM 7178 O O . ARG B 1 386 ? 37.719 -18.031 -3.869 1 95.44 386 ARG B O 1
ATOM 7185 N N . ILE B 1 387 ? 36.406 -19.578 -4.902 1 97.88 387 ILE B N 1
ATOM 7186 C CA . ILE B 1 387 ? 35.219 -18.75 -4.828 1 97.88 387 ILE B CA 1
ATOM 7187 C C . ILE B 1 387 ? 34.344 -19.203 -3.658 1 97.88 387 ILE B C 1
ATOM 7189 O O . ILE B 1 387 ? 34.25 -20.391 -3.387 1 97.88 387 ILE B O 1
ATOM 7193 N N . TYR B 1 388 ? 33.688 -18.25 -2.934 1 97.81 388 TYR B N 1
ATOM 7194 C CA . TYR B 1 388 ? 32.781 -18.469 -1.829 1 97.81 388 TYR B CA 1
ATOM 7195 C C . TYR B 1 388 ? 31.484 -17.688 -2.027 1 97.81 388 TYR B C 1
ATOM 7197 O O . TYR B 1 388 ? 31.516 -16.5 -2.35 1 97.81 388 TYR B O 1
ATOM 7205 N N . PHE B 1 389 ? 30.391 -18.344 -1.918 1 97.88 389 PHE B N 1
ATOM 7206 C CA . PHE B 1 389 ? 29.094 -17.688 -1.975 1 97.88 389 PHE B CA 1
ATOM 7207 C C . PHE B 1 389 ? 28.656 -17.219 -0.589 1 97.88 389 PHE B C 1
ATOM 7209 O O . PHE B 1 389 ? 28.703 -18 0.372 1 97.88 389 PHE B O 1
ATOM 7216 N N . ILE B 1 390 ? 28.219 -15.977 -0.466 1 95.5 390 ILE B N 1
ATOM 7217 C CA . ILE B 1 390 ? 27.766 -15.414 0.802 1 95.5 390 ILE B CA 1
ATOM 7218 C C . ILE B 1 390 ? 26.453 -14.672 0.596 1 95.5 390 ILE B C 1
ATOM 7220 O O . ILE B 1 390 ? 26.062 -14.398 -0.54 1 95.5 390 ILE B O 1
ATOM 7224 N N . ASP B 1 391 ? 25.641 -14.391 1.639 1 93.25 391 ASP B N 1
ATOM 7225 C CA . ASP B 1 391 ? 24.453 -13.547 1.647 1 93.25 391 ASP B CA 1
ATOM 7226 C C . ASP B 1 391 ? 23.359 -14.133 0.747 1 93.25 391 ASP B C 1
ATOM 7228 O O . ASP B 1 391 ? 22.797 -13.422 -0.093 1 93.25 391 ASP B O 1
ATOM 7232 N N . ALA B 1 392 ? 23.141 -15.398 0.92 1 95.62 392 ALA B N 1
ATOM 7233 C CA . ALA B 1 392 ? 22.094 -16.047 0.123 1 95.62 392 ALA B CA 1
ATOM 7234 C C . ALA B 1 392 ? 20.719 -15.539 0.522 1 95.62 392 ALA B C 1
ATOM 7236 O O . ALA B 1 392 ? 20.453 -15.297 1.703 1 95.62 392 ALA B O 1
ATOM 7237 N N . ARG B 1 393 ? 19.859 -15.328 -0.443 1 91.44 393 ARG B N 1
ATOM 7238 C CA . ARG B 1 393 ? 18.469 -14.984 -0.205 1 91.44 393 ARG B CA 1
ATOM 7239 C C . ARG B 1 393 ? 17.75 -16.109 0.538 1 91.44 393 ARG B C 1
ATOM 7241 O O . ARG B 1 393 ? 17.062 -15.859 1.528 1 91.44 393 ARG B O 1
ATOM 7248 N N . GLY B 1 394 ? 17.938 -17.375 0.059 1 80.12 394 GLY B N 1
ATOM 7249 C CA . GLY B 1 394 ? 17.516 -18.547 0.788 1 80.12 394 GLY B CA 1
ATOM 7250 C C . GLY B 1 394 ? 16.047 -18.891 0.564 1 80.12 394 GLY B C 1
ATOM 7251 O O . GLY B 1 394 ? 15.445 -19.625 1.352 1 80.12 394 GLY B O 1
ATOM 7252 N N . TYR B 1 395 ? 15.352 -18.219 -0.361 1 88.81 395 TYR B N 1
ATOM 7253 C CA . TYR B 1 395 ? 13.969 -18.609 -0.584 1 88.81 395 TYR B CA 1
ATOM 7254 C C . TYR B 1 395 ? 13.484 -18.156 -1.957 1 88.81 395 TYR B C 1
ATOM 7256 O O . TYR B 1 395 ? 14.117 -17.328 -2.602 1 88.81 395 TYR B O 1
ATOM 7264 N N . PHE B 1 396 ? 12.438 -18.781 -2.434 1 93.31 396 PHE B N 1
ATOM 7265 C CA . PHE B 1 396 ? 11.688 -18.469 -3.641 1 93.31 396 PHE B CA 1
ATOM 7266 C C . PHE B 1 396 ? 10.211 -18.781 -3.461 1 93.31 396 PHE B C 1
ATOM 7268 O O . PHE B 1 396 ? 9.844 -19.938 -3.205 1 93.31 396 PHE B O 1
ATOM 7275 N N . GLY B 1 397 ? 9.422 -17.828 -3.6 1 91.06 397 GLY B N 1
ATOM 7276 C CA . GLY B 1 397 ? 8.047 -18.031 -3.174 1 91.06 397 GLY B CA 1
ATOM 7277 C C . GLY B 1 397 ? 7.914 -18.312 -1.69 1 91.06 397 GLY B C 1
ATOM 7278 O O . GLY B 1 397 ? 8.383 -17.531 -0.858 1 91.06 397 GLY B O 1
ATOM 7279 N N . THR B 1 398 ? 7.348 -19.438 -1.446 1 86.19 398 THR B N 1
ATOM 7280 C CA . THR B 1 398 ? 7.215 -19.844 -0.049 1 86.19 398 THR B CA 1
ATOM 7281 C C . THR B 1 398 ? 8.156 -21 0.277 1 86.19 398 THR B C 1
ATOM 7283 O O . THR B 1 398 ? 8.219 -21.438 1.423 1 86.19 398 THR B O 1
ATOM 7286 N N . ARG B 1 399 ? 8.898 -21.391 -0.711 1 88.06 399 ARG B N 1
ATOM 7287 C CA . ARG B 1 399 ? 9.82 -22.5 -0.506 1 88.06 399 ARG B CA 1
ATOM 7288 C C . ARG B 1 399 ? 11.188 -22 -0.049 1 88.06 399 ARG B C 1
ATOM 7290 O O . ARG B 1 399 ? 11.711 -21.031 -0.597 1 88.06 399 ARG B O 1
ATOM 7297 N N . GLU B 1 400 ? 11.664 -22.672 0.829 1 90 400 GLU B N 1
ATOM 7298 C CA . GLU B 1 400 ? 13.016 -22.359 1.298 1 90 400 GLU B CA 1
ATOM 7299 C C . GLU B 1 400 ? 14.07 -23.141 0.516 1 90 400 GLU B C 1
ATOM 7301 O O . GLU B 1 400 ? 13.852 -24.281 0.146 1 90 400 GLU B O 1
ATOM 7306 N N . ILE B 1 401 ? 15.086 -22.516 0.147 1 92.06 401 ILE B N 1
ATOM 7307 C CA . ILE B 1 401 ? 16.281 -23.094 -0.445 1 92.06 401 ILE B CA 1
ATOM 7308 C C . ILE B 1 401 ? 16.047 -23.391 -1.924 1 92.06 401 ILE B C 1
ATOM 7310 O O . ILE B 1 401 ? 16.922 -23.141 -2.762 1 92.06 401 ILE B O 1
ATOM 7314 N N . MET B 1 402 ? 14.812 -23.859 -2.244 1 95.69 402 MET B N 1
ATOM 7315 C CA . MET B 1 402 ? 14.484 -24.281 -3.604 1 95.69 402 MET B CA 1
ATOM 7316 C C . MET B 1 402 ? 13.914 -23.125 -4.41 1 95.69 402 MET B C 1
ATOM 7318 O O . MET B 1 402 ? 13.133 -22.328 -3.887 1 95.69 402 MET B O 1
ATOM 7322 N N . GLY B 1 403 ? 14.266 -23.031 -5.703 1 96.38 403 GLY B N 1
ATOM 7323 C CA . GLY B 1 403 ? 13.727 -22.016 -6.594 1 96.38 403 GLY B CA 1
ATOM 7324 C C . GLY B 1 403 ? 14.039 -22.281 -8.055 1 96.38 403 GLY B C 1
ATOM 7325 O O . GLY B 1 403 ? 14.609 -23.312 -8.398 1 96.38 403 GLY B O 1
ATOM 7326 N N . ASP B 1 404 ? 13.594 -21.438 -8.898 1 96.81 404 ASP B N 1
ATOM 7327 C CA . ASP B 1 404 ? 13.93 -21.453 -10.32 1 96.81 404 ASP B CA 1
ATOM 7328 C C . ASP B 1 404 ? 15.438 -21.266 -10.523 1 96.81 404 ASP B C 1
ATOM 7330 O O . ASP B 1 404 ? 15.984 -20.219 -10.164 1 96.81 404 ASP B O 1
ATOM 7334 N N . VAL B 1 405 ? 16.062 -22.234 -11.109 1 97 405 VAL B N 1
ATOM 7335 C CA . VAL B 1 405 ? 17.516 -22.188 -11.234 1 97 405 VAL B CA 1
ATOM 7336 C C . VAL B 1 405 ? 17.922 -20.984 -12.094 1 97 405 VAL B C 1
ATOM 7338 O O . VAL B 1 405 ? 19 -20.438 -11.914 1 97 405 VAL B O 1
ATOM 7341 N N . TYR B 1 406 ? 17.047 -20.531 -13 1 97.69 406 TYR B N 1
ATOM 7342 C CA . TYR B 1 406 ? 17.344 -19.391 -13.852 1 97.69 406 TYR B CA 1
ATOM 7343 C C . TYR B 1 406 ? 17.406 -18.094 -13.039 1 97.69 406 TYR B C 1
ATOM 7345 O O . TYR B 1 406 ? 17.938 -17.094 -13.5 1 97.69 406 TYR B O 1
ATOM 7353 N N . TYR B 1 407 ? 16.797 -18.094 -11.867 1 97.81 407 TYR B N 1
ATOM 7354 C CA . TYR B 1 407 ? 16.906 -16.938 -10.992 1 97.81 407 TYR B CA 1
ATOM 7355 C C . TYR B 1 407 ? 18.375 -16.656 -10.633 1 97.81 407 TYR B C 1
ATOM 7357 O O . TYR B 1 407 ? 18.812 -15.508 -10.648 1 97.81 407 TYR B O 1
ATOM 7365 N N . ASP B 1 408 ? 19.125 -17.703 -10.359 1 97.75 408 ASP B N 1
ATOM 7366 C CA . ASP B 1 408 ? 20.547 -17.578 -10.086 1 97.75 408 ASP B CA 1
ATOM 7367 C C . ASP B 1 408 ? 21.297 -17.109 -11.32 1 97.75 408 ASP B C 1
ATOM 7369 O O . ASP B 1 408 ? 22.141 -16.203 -11.242 1 97.75 408 ASP B O 1
ATOM 7373 N N . TRP B 1 409 ? 21.016 -17.75 -12.469 1 98.25 409 TRP B N 1
ATOM 7374 C CA . TRP B 1 409 ? 21.672 -17.344 -13.703 1 98.25 409 TRP B CA 1
ATOM 7375 C C . TRP B 1 409 ? 21.422 -15.859 -13.984 1 98.25 409 TRP B C 1
ATOM 7377 O O . TRP B 1 409 ? 22.328 -15.125 -14.375 1 98.25 409 TRP B O 1
ATOM 7387 N N . ALA B 1 410 ? 20.203 -15.43 -13.758 1 98.19 410 ALA B N 1
ATOM 7388 C CA . ALA B 1 410 ? 19.828 -14.031 -14 1 98.19 410 ALA B CA 1
ATOM 7389 C C . ALA B 1 410 ? 20.578 -13.102 -13.055 1 98.19 410 ALA B C 1
ATOM 7391 O O . ALA B 1 410 ? 20.922 -11.977 -13.43 1 98.19 410 ALA B O 1
ATOM 7392 N N . LYS B 1 411 ? 20.828 -13.562 -11.836 1 98.12 411 LYS B N 1
ATOM 7393 C CA . LYS B 1 411 ? 21.531 -12.727 -10.867 1 98.12 411 LYS B CA 1
ATOM 7394 C C . LYS B 1 411 ? 23 -12.555 -11.258 1 98.12 411 LYS B C 1
ATOM 7396 O O . LYS B 1 411 ? 23.578 -11.484 -11.039 1 98.12 411 LYS B O 1
ATOM 7401 N N . ILE B 1 412 ? 23.594 -13.562 -11.781 1 98.25 412 ILE B N 1
ATOM 7402 C CA . ILE B 1 412 ? 24.953 -13.398 -12.312 1 98.25 412 ILE B CA 1
ATOM 7403 C C . ILE B 1 412 ? 24.922 -12.461 -13.508 1 98.25 412 ILE B C 1
ATOM 7405 O O . ILE B 1 412 ? 25.75 -11.555 -13.617 1 98.25 412 ILE B O 1
ATOM 7409 N N . TYR B 1 413 ? 23.953 -12.688 -14.406 1 98.56 413 TYR B N 1
ATOM 7410 C CA . TYR B 1 413 ? 23.781 -11.836 -15.57 1 98.56 413 TYR B CA 1
ATOM 7411 C C . TYR B 1 413 ? 23.562 -10.383 -15.164 1 98.56 413 TYR B C 1
ATOM 7413 O O . TYR B 1 413 ? 24.062 -9.469 -15.82 1 98.56 413 TYR B O 1
ATOM 7421 N N . TYR B 1 414 ? 22.828 -10.234 -14.117 1 97.62 414 TYR B N 1
ATOM 7422 C CA . TYR B 1 414 ? 22.531 -8.961 -13.469 1 97.62 414 TYR B CA 1
ATOM 7423 C C . TYR B 1 414 ? 23.812 -8.195 -13.156 1 97.62 414 TYR B C 1
ATOM 7425 O O . TYR B 1 414 ? 23.891 -6.988 -13.391 1 97.62 414 TYR B O 1
ATOM 7433 N N . SER B 1 415 ? 24.828 -8.844 -12.711 1 97.69 415 SER B N 1
ATOM 7434 C CA . SER B 1 415 ? 26.141 -8.258 -12.398 1 97.69 415 SER B CA 1
ATOM 7435 C C . SER B 1 415 ? 26.969 -8.055 -13.664 1 97.69 415 SER B C 1
ATOM 7437 O O . SER B 1 415 ? 27.594 -7.008 -13.836 1 97.69 415 SER B O 1
ATOM 7439 N N . LEU B 1 416 ? 26.969 -9.023 -14.539 1 97.38 416 LEU B N 1
ATOM 7440 C CA . LEU B 1 416 ? 27.844 -9.008 -15.703 1 97.38 416 LEU B CA 1
ATOM 7441 C C . LEU B 1 416 ? 27.344 -8.016 -16.75 1 97.38 416 LEU B C 1
ATOM 7443 O O . LEU B 1 416 ? 28 -7.016 -17.031 1 97.38 416 LEU B O 1
ATOM 7447 N N . ALA B 1 417 ? 26.141 -8.234 -17.188 1 97.19 417 ALA B N 1
ATOM 7448 C CA . ALA B 1 417 ? 25.562 -7.434 -18.266 1 97.19 417 ALA B CA 1
ATOM 7449 C C . ALA B 1 417 ? 24.812 -6.234 -17.703 1 97.19 417 ALA B C 1
ATOM 7451 O O . ALA B 1 417 ? 24.75 -5.176 -18.344 1 97.19 417 ALA B O 1
ATOM 7452 N N . GLY B 1 418 ? 24.219 -6.355 -16.578 1 97.5 418 GLY B N 1
ATOM 7453 C CA . GLY B 1 418 ? 23.297 -5.367 -16.047 1 97.5 418 GLY B CA 1
ATOM 7454 C C . GLY B 1 418 ? 23.984 -4.262 -15.273 1 97.5 418 GLY B C 1
ATOM 7455 O O . GLY B 1 418 ? 23.344 -3.279 -14.891 1 97.5 418 GLY B O 1
ATOM 7456 N N . ARG B 1 419 ? 25.266 -4.43 -14.977 1 97.88 419 ARG B N 1
ATOM 7457 C CA . ARG B 1 419 ? 26.062 -3.434 -14.266 1 97.88 419 ARG B CA 1
ATOM 7458 C C . ARG B 1 419 ? 25.469 -3.139 -12.891 1 97.88 419 ARG B C 1
ATOM 7460 O O . ARG B 1 419 ? 25.5 -1.998 -12.422 1 97.88 419 ARG B O 1
ATOM 7467 N N . PHE B 1 420 ? 24.828 -4.133 -12.305 1 97.88 420 PHE B N 1
ATOM 7468 C CA . PHE B 1 420 ? 24.141 -3.971 -11.031 1 97.88 420 PHE B CA 1
ATOM 7469 C C . PHE B 1 420 ? 25.109 -3.494 -9.953 1 97.88 420 PHE B C 1
ATOM 7471 O O . PHE B 1 420 ? 24.781 -2.619 -9.156 1 97.88 420 PHE B O 1
ATOM 7478 N N . ASP B 1 421 ? 26.281 -4.094 -9.906 1 96.69 421 ASP B N 1
ATOM 7479 C CA . ASP B 1 421 ? 27.219 -3.805 -8.836 1 96.69 421 ASP B CA 1
ATOM 7480 C C . ASP B 1 421 ? 27.672 -2.35 -8.883 1 96.69 421 ASP B C 1
ATOM 7482 O O . ASP B 1 421 ? 27.938 -1.737 -7.844 1 96.69 421 ASP B O 1
ATOM 7486 N N . ARG B 1 422 ? 27.797 -1.781 -10.086 1 96.94 422 ARG B N 1
ATOM 7487 C CA . ARG B 1 422 ? 28.094 -0.361 -10.234 1 96.94 422 ARG B CA 1
ATOM 7488 C C . ARG B 1 422 ? 26.906 0.496 -9.773 1 96.94 422 ARG B C 1
ATOM 7490 O O . ARG B 1 422 ? 27.109 1.517 -9.109 1 96.94 422 ARG B O 1
ATOM 7497 N N . PHE B 1 423 ? 25.719 0.083 -10.18 1 97.25 423 PHE B N 1
ATOM 7498 C CA . PHE B 1 423 ? 24.5 0.74 -9.719 1 97.25 423 PHE B CA 1
ATOM 7499 C C . PHE B 1 423 ? 24.438 0.744 -8.195 1 97.25 423 PHE B C 1
ATOM 7501 O O . PHE B 1 423 ? 24.109 1.766 -7.586 1 97.25 423 PHE B O 1
ATOM 7508 N N . ASN B 1 424 ? 24.781 -0.403 -7.617 1 93.69 424 ASN B N 1
ATOM 7509 C CA . ASN B 1 424 ? 24.641 -0.606 -6.18 1 93.69 424 ASN B CA 1
ATOM 7510 C C . ASN B 1 424 ? 25.562 0.329 -5.391 1 93.69 424 ASN B C 1
ATOM 7512 O O . ASN B 1 424 ? 25.234 0.715 -4.266 1 93.69 424 ASN B O 1
ATOM 7516 N N . ILE B 1 425 ? 26.703 0.709 -5.922 1 90.81 425 ILE B N 1
ATOM 7517 C CA . ILE B 1 425 ? 27.594 1.638 -5.242 1 90.81 425 ILE B CA 1
ATOM 7518 C C . ILE B 1 425 ? 27.328 3.061 -5.727 1 90.81 425 ILE B C 1
ATOM 7520 O O . ILE B 1 425 ? 28.172 3.947 -5.562 1 90.81 425 ILE B O 1
ATOM 7524 N N . LYS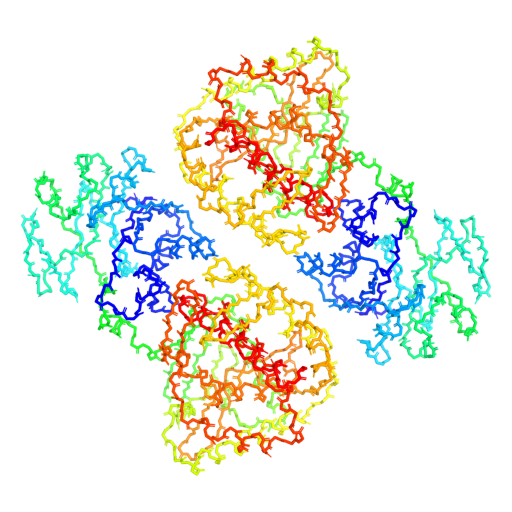 B 1 426 ? 26.219 3.266 -6.488 1 92.69 426 LYS B N 1
ATOM 7525 C CA . LYS B 1 426 ? 25.672 4.559 -6.902 1 92.69 426 LYS B CA 1
ATOM 7526 C C . LYS B 1 426 ? 26.562 5.215 -7.957 1 92.69 426 LYS B C 1
ATOM 7528 O O . LYS B 1 426 ? 26.703 6.441 -7.988 1 92.69 426 LYS B O 1
ATOM 7533 N N . ASP B 1 427 ? 27.25 4.414 -8.688 1 94.94 427 ASP B N 1
ATOM 7534 C CA . ASP B 1 427 ? 28.062 4.918 -9.781 1 94.94 427 ASP B CA 1
ATOM 7535 C C . ASP B 1 427 ? 27.266 4.996 -11.078 1 94.94 427 ASP B C 1
ATOM 7537 O O . ASP B 1 427 ? 27.422 4.164 -11.969 1 94.94 427 ASP B O 1
ATOM 7541 N N . PHE B 1 428 ? 26.422 5.961 -11.195 1 97.5 428 PHE B N 1
ATOM 7542 C CA . PHE B 1 428 ? 25.562 6.199 -12.336 1 97.5 428 PHE B CA 1
ATOM 7543 C C . PHE B 1 428 ? 25.156 7.664 -12.414 1 97.5 428 PHE B C 1
ATOM 7545 O O . PHE B 1 428 ? 25.406 8.438 -11.484 1 97.5 428 PHE B O 1
ATOM 7552 N N . GLU B 1 429 ? 24.672 8.047 -13.523 1 97.44 429 GLU B N 1
ATOM 7553 C CA . GLU B 1 429 ? 24.047 9.344 -13.773 1 97.44 429 GLU B CA 1
ATOM 7554 C C . GLU B 1 429 ? 22.578 9.188 -14.148 1 97.44 429 GLU B C 1
ATOM 7556 O O . GLU B 1 429 ? 22.219 8.25 -14.852 1 97.44 429 GLU B O 1
ATOM 7561 N N . LEU B 1 430 ? 21.781 10.055 -13.672 1 98.31 430 LEU B N 1
ATOM 7562 C CA . LEU B 1 430 ? 20.359 10.07 -13.984 1 98.31 430 LEU B CA 1
ATOM 7563 C C . LEU B 1 430 ? 19.844 11.5 -14.133 1 98.31 430 LEU B C 1
ATOM 7565 O O . LEU B 1 430 ? 20.094 12.344 -13.266 1 98.31 430 LEU B O 1
ATOM 7569 N N . GLU B 1 431 ? 19.219 11.781 -15.156 1 98.19 431 GLU B N 1
ATOM 7570 C CA . GLU B 1 431 ? 18.547 13.047 -15.406 1 98.19 431 GLU B CA 1
ATOM 7571 C C . GLU B 1 431 ? 17.062 12.828 -15.688 1 98.19 431 GLU B C 1
ATOM 7573 O O . GLU B 1 431 ? 16.703 12.148 -16.656 1 98.19 431 GLU B O 1
ATOM 7578 N N . ILE B 1 432 ? 16.234 13.344 -14.906 1 98.19 432 ILE B N 1
ATOM 7579 C CA . ILE B 1 432 ? 14.797 13.312 -15.109 1 98.19 432 ILE B CA 1
ATOM 7580 C C . ILE B 1 432 ? 14.32 14.656 -15.664 1 98.19 432 ILE B C 1
ATOM 7582 O O . ILE B 1 432 ? 14.266 15.648 -14.938 1 98.19 432 ILE B O 1
ATOM 7586 N N . ALA B 1 433 ? 13.977 14.664 -16.844 1 97.25 433 ALA B N 1
ATOM 7587 C CA . ALA B 1 433 ? 13.555 15.875 -17.547 1 97.25 433 ALA B CA 1
ATOM 7588 C C . ALA B 1 433 ? 12.039 15.891 -17.75 1 97.25 433 ALA B C 1
ATOM 7590 O O . ALA B 1 433 ? 11.328 15.016 -17.25 1 97.25 433 ALA B O 1
ATOM 7591 N N . GLU B 1 434 ? 11.508 16.906 -18.359 1 94.81 434 GLU B N 1
ATOM 7592 C CA . GLU B 1 434 ? 10.078 17.047 -18.594 1 94.81 434 GLU B CA 1
ATOM 7593 C C . GLU B 1 434 ? 9.57 16.031 -19.609 1 94.81 434 GLU B C 1
ATOM 7595 O O . GLU B 1 434 ? 8.422 15.578 -19.516 1 94.81 434 GLU B O 1
ATOM 7600 N N . ASP B 1 435 ? 10.438 15.656 -20.469 1 95.88 435 ASP B N 1
ATOM 7601 C CA . ASP B 1 435 ? 10 14.836 -21.594 1 95.88 435 ASP B CA 1
ATOM 7602 C C . ASP B 1 435 ? 10.43 13.383 -21.406 1 95.88 435 ASP B C 1
ATOM 7604 O O . ASP B 1 435 ? 10.242 12.555 -22.297 1 95.88 435 ASP B O 1
ATOM 7608 N N . GLY B 1 436 ? 11.102 13.102 -20.406 1 97.94 436 GLY B N 1
ATOM 7609 C CA . GLY B 1 436 ? 11.578 11.75 -20.172 1 97.94 436 GLY B CA 1
ATOM 7610 C C . GLY B 1 436 ? 12.812 11.688 -19.297 1 97.94 436 GLY B C 1
ATOM 7611 O O . GLY B 1 436 ? 13.133 12.656 -18.609 1 97.94 436 GLY B O 1
ATOM 7612 N N . VAL B 1 437 ? 13.477 10.5 -19.328 1 98.56 437 VAL B N 1
ATOM 7613 C CA . VAL B 1 437 ? 14.617 10.312 -18.438 1 98.56 437 VAL B CA 1
ATOM 7614 C C . VAL B 1 437 ? 15.828 9.859 -19.266 1 98.56 437 VAL B C 1
ATOM 7616 O O . VAL B 1 437 ? 15.68 9.203 -20.297 1 98.56 437 VAL B O 1
ATOM 7619 N N . ARG B 1 438 ? 16.984 10.281 -18.875 1 98.69 438 ARG B N 1
ATOM 7620 C CA . ARG B 1 438 ? 18.266 9.852 -19.422 1 98.69 438 ARG B CA 1
ATOM 7621 C C . ARG B 1 438 ? 19.188 9.367 -18.312 1 98.69 438 ARG B C 1
ATOM 7623 O O . ARG B 1 438 ? 19.297 9.992 -17.25 1 98.69 438 ARG B O 1
ATOM 7630 N N . TYR B 1 439 ? 19.75 8.203 -18.562 1 98.5 439 TYR B N 1
ATOM 7631 C CA . TYR B 1 439 ? 20.641 7.699 -17.531 1 98.5 439 TYR B CA 1
ATOM 7632 C C . TYR B 1 439 ? 21.781 6.891 -18.141 1 98.5 439 TYR B C 1
ATOM 7634 O O . TYR B 1 439 ? 21.719 6.5 -19.297 1 98.5 439 TYR B O 1
ATOM 7642 N N . GLU B 1 440 ? 22.828 6.758 -17.359 1 98.31 440 GLU B N 1
ATOM 7643 C CA . GLU B 1 440 ? 23.953 5.891 -17.656 1 98.31 440 GLU B CA 1
ATOM 7644 C C . GLU B 1 440 ? 24.531 5.273 -16.391 1 98.31 440 GLU B C 1
ATOM 7646 O O . GLU B 1 440 ? 24.828 5.984 -15.422 1 98.31 440 GLU B O 1
ATOM 7651 N N . ILE B 1 441 ? 24.609 4.008 -16.391 1 98.31 441 ILE B N 1
ATOM 7652 C CA . ILE B 1 441 ? 25.328 3.305 -15.328 1 98.31 441 ILE B CA 1
ATOM 7653 C C . ILE B 1 441 ? 26.766 3.025 -15.773 1 98.31 441 ILE B C 1
ATOM 7655 O O . ILE B 1 441 ? 26.984 2.564 -16.891 1 98.31 441 ILE B O 1
ATOM 7659 N N . ALA B 1 442 ? 27.672 3.268 -14.93 1 97.56 442 ALA B N 1
ATOM 7660 C CA . ALA B 1 442 ? 29.078 3.09 -15.273 1 97.56 442 ALA B CA 1
ATOM 7661 C C . ALA B 1 442 ? 29.391 1.633 -15.609 1 97.56 442 ALA B C 1
ATOM 7663 O O . ALA B 1 442 ? 28.719 0.722 -15.102 1 97.56 442 ALA B O 1
ATOM 7664 N N . ARG B 1 443 ? 30.375 1.42 -16.391 1 96.19 443 ARG B N 1
ATOM 7665 C CA . ARG B 1 443 ? 30.766 0.074 -16.781 1 96.19 443 ARG B CA 1
ATOM 7666 C C . ARG B 1 443 ? 31.359 -0.692 -15.602 1 96.19 443 ARG B C 1
ATOM 7668 O O . ARG B 1 443 ? 32.062 -0.117 -14.773 1 96.19 443 ARG B O 1
ATOM 7675 N N . SER B 1 444 ? 31.078 -1.911 -15.578 1 92.81 444 SER B N 1
ATOM 7676 C CA . SER B 1 444 ? 31.578 -2.76 -14.5 1 92.81 444 SER B CA 1
ATOM 7677 C C . SER B 1 444 ? 32.875 -3.443 -14.898 1 92.81 444 SER B C 1
ATOM 7679 O O . SER B 1 444 ? 33.625 -3.912 -14.039 1 92.81 444 SER B O 1
ATOM 7681 N N . GLY B 1 445 ? 33.156 -3.561 -16.172 1 93.88 445 GLY B N 1
ATOM 7682 C CA . GLY B 1 445 ? 34.312 -4.27 -16.672 1 93.88 445 GLY B CA 1
ATOM 7683 C C . GLY B 1 445 ? 34.062 -5.734 -16.953 1 93.88 445 GLY B C 1
ATOM 7684 O O . GLY B 1 445 ? 34.938 -6.461 -17.391 1 93.88 445 GLY B O 1
ATOM 7685 N N . TRP B 1 446 ? 32.844 -6.184 -16.734 1 97.06 446 TRP B N 1
ATOM 7686 C CA . TRP B 1 446 ? 32.5 -7.59 -16.922 1 97.06 446 TRP B CA 1
ATOM 7687 C C . TRP B 1 446 ? 31.641 -7.77 -18.172 1 97.06 446 TRP B C 1
ATOM 7689 O O . TRP B 1 446 ? 31.438 -8.898 -18.625 1 97.06 446 TRP B O 1
ATOM 7699 N N . GLU B 1 447 ? 31.141 -6.715 -18.844 1 96.12 447 GLU B N 1
ATOM 7700 C CA . GLU B 1 447 ? 30.125 -6.75 -19.891 1 96.12 447 GLU B CA 1
ATOM 7701 C C . GLU B 1 447 ? 30.609 -7.531 -21.109 1 96.12 447 GLU B C 1
ATOM 7703 O O . GLU B 1 447 ? 29.844 -8.242 -21.75 1 96.12 447 GLU B O 1
ATOM 7708 N N . ASP B 1 448 ? 31.828 -7.41 -21.359 1 95.75 448 ASP B N 1
ATOM 7709 C CA . ASP B 1 448 ? 32.406 -8.023 -22.547 1 95.75 448 ASP B CA 1
ATOM 7710 C C . ASP B 1 448 ? 32.406 -9.547 -22.438 1 95.75 448 ASP B C 1
ATOM 7712 O O . ASP B 1 448 ? 32.562 -10.25 -23.438 1 95.75 448 ASP B O 1
ATOM 7716 N N . LEU B 1 449 ? 32.219 -10.07 -21.234 1 97.56 449 LEU B N 1
ATOM 7717 C CA . LEU B 1 449 ? 32.25 -11.516 -21.016 1 97.56 449 LEU B CA 1
ATOM 7718 C C . LEU B 1 449 ? 30.859 -12.078 -20.891 1 97.56 449 LEU B C 1
ATOM 7720 O O . LEU B 1 449 ? 30.672 -13.242 -20.531 1 97.56 449 LEU B O 1
ATOM 7724 N N . THR B 1 450 ? 29.875 -11.328 -21.234 1 97.81 450 THR B N 1
ATOM 7725 C CA . THR B 1 450 ? 28.484 -11.75 -21.125 1 97.81 450 THR B CA 1
ATOM 7726 C C . THR B 1 450 ? 28.203 -12.961 -22 1 97.81 450 THR B C 1
ATOM 7728 O O . THR B 1 450 ? 27.609 -13.945 -21.562 1 97.81 450 THR B O 1
ATOM 7731 N N . GLN B 1 451 ? 28.625 -12.828 -23.281 1 97.62 451 GLN B N 1
ATOM 7732 C CA . GLN B 1 451 ? 28.406 -13.945 -24.188 1 97.62 451 GLN B CA 1
ATOM 7733 C C . GLN B 1 451 ? 29.125 -15.203 -23.734 1 97.62 451 GLN B C 1
ATOM 7735 O O . GLN B 1 451 ? 28.609 -16.312 -23.844 1 97.62 451 GLN B O 1
ATOM 7740 N N . TYR B 1 452 ? 30.344 -15.039 -23.25 1 98.19 452 TYR B N 1
ATOM 7741 C CA . TYR B 1 452 ? 31.094 -16.156 -22.703 1 98.19 452 TYR B CA 1
ATOM 7742 C C . TYR B 1 452 ? 30.312 -16.859 -21.594 1 98.19 452 TYR B C 1
ATOM 7744 O O . TYR B 1 452 ? 30.219 -18.078 -21.562 1 98.19 452 TYR B O 1
ATOM 7752 N N . PHE B 1 453 ? 29.781 -16.156 -20.703 1 98.38 453 PHE B N 1
ATOM 7753 C CA . PHE B 1 453 ? 28.969 -16.656 -19.594 1 98.38 453 PHE B CA 1
ATOM 7754 C C . PHE B 1 453 ? 27.75 -17.422 -20.125 1 98.38 453 PHE B C 1
ATOM 7756 O O . PHE B 1 453 ? 27.5 -18.547 -19.703 1 98.38 453 PHE B O 1
ATOM 7763 N N . LEU B 1 454 ? 27.031 -16.797 -21.094 1 98.5 454 LEU B N 1
ATOM 7764 C CA . LEU B 1 454 ? 25.844 -17.422 -21.656 1 98.5 454 LEU B CA 1
ATOM 7765 C C . LEU B 1 454 ? 26.188 -18.766 -22.312 1 98.5 454 LEU B C 1
ATOM 7767 O O . LEU B 1 454 ? 25.422 -19.734 -22.203 1 98.5 454 LEU B O 1
ATOM 7771 N N . ASP B 1 455 ? 27.328 -18.828 -22.938 1 98.06 455 ASP B N 1
ATOM 7772 C CA . ASP B 1 455 ? 27.766 -20.031 -23.641 1 98.06 455 ASP B CA 1
ATOM 7773 C C . ASP B 1 455 ? 28.094 -21.156 -22.641 1 98.06 455 ASP B C 1
ATOM 7775 O O . ASP B 1 455 ? 28.125 -22.328 -23.016 1 98.06 455 ASP B O 1
ATOM 7779 N N . LYS B 1 456 ? 28.375 -20.781 -21.391 1 97.94 456 LYS B N 1
ATOM 7780 C CA . LYS B 1 456 ? 28.781 -21.766 -20.391 1 97.94 456 LYS B CA 1
ATOM 7781 C C . LYS B 1 456 ? 27.578 -22.375 -19.688 1 97.94 456 LYS B C 1
ATOM 7783 O O . LYS B 1 456 ? 27.672 -23.422 -19.047 1 97.94 456 LYS B O 1
ATOM 7788 N N . ILE B 1 457 ? 26.453 -21.719 -19.719 1 96.94 457 ILE B N 1
ATOM 7789 C CA . ILE B 1 457 ? 25.234 -22.25 -19.109 1 96.94 457 ILE B CA 1
ATOM 7790 C C . ILE B 1 457 ? 24.688 -23.391 -19.969 1 96.94 457 ILE B C 1
ATOM 7792 O O . ILE B 1 457 ? 24.438 -23.219 -21.156 1 96.94 457 ILE B O 1
ATOM 7796 N N . PRO B 1 458 ? 24.5 -24.547 -19.438 1 91.19 458 PRO B N 1
ATOM 7797 C CA . PRO B 1 458 ? 23.969 -25.656 -20.219 1 91.19 458 PRO B CA 1
ATOM 7798 C C . PRO B 1 458 ? 22.578 -25.359 -20.781 1 91.19 458 PRO B C 1
ATOM 7800 O O . PRO B 1 458 ? 21.656 -25.031 -20.031 1 91.19 458 PRO B O 1
ATOM 7803 N N . ASP B 1 459 ? 22.344 -25.484 -22.125 1 91.62 459 ASP B N 1
ATOM 7804 C CA . ASP B 1 459 ? 21.078 -25.281 -22.797 1 91.62 459 ASP B CA 1
ATOM 7805 C C . ASP B 1 459 ? 20.453 -23.938 -22.406 1 91.62 459 ASP B C 1
ATOM 7807 O O . ASP B 1 459 ? 19.281 -23.891 -22 1 91.62 459 ASP B O 1
ATOM 7811 N N . CYS B 1 460 ? 21.234 -23 -22.469 1 96.06 460 CYS B N 1
ATOM 7812 C CA . CYS B 1 460 ? 20.859 -21.688 -21.984 1 96.06 460 CYS B CA 1
ATOM 7813 C C . CYS B 1 460 ? 19.688 -21.125 -22.797 1 96.06 460 CYS B C 1
ATOM 7815 O O . CYS B 1 460 ? 19.781 -21 -24.031 1 96.06 460 CYS B O 1
ATOM 7817 N N . ASN B 1 461 ? 18.594 -20.844 -22.156 1 96.62 461 ASN B N 1
ATOM 7818 C CA . ASN B 1 461 ? 17.484 -20.078 -22.719 1 96.62 461 ASN B CA 1
ATOM 7819 C C . ASN B 1 461 ? 17.625 -18.594 -22.438 1 96.62 461 ASN B C 1
ATOM 7821 O O . ASN B 1 461 ? 17.172 -18.109 -21.391 1 96.62 461 ASN B O 1
ATOM 7825 N N . VAL B 1 462 ? 18.109 -17.844 -23.359 1 97.12 462 VAL B N 1
ATOM 7826 C CA . VAL B 1 462 ? 18.469 -16.438 -23.188 1 97.12 462 VAL B CA 1
ATOM 7827 C C . VAL B 1 462 ? 17.203 -15.602 -22.984 1 97.12 462 VAL B C 1
ATOM 7829 O O . VAL B 1 462 ? 17.219 -14.641 -22.219 1 97.12 462 VAL B O 1
ATOM 7832 N N . ALA B 1 463 ? 16.141 -15.906 -23.672 1 97.25 463 ALA B N 1
ATOM 7833 C CA . ALA B 1 463 ? 14.875 -15.18 -23.547 1 97.25 463 ALA B CA 1
ATOM 7834 C C . ALA B 1 463 ? 14.375 -15.219 -22.109 1 97.25 463 ALA B C 1
ATOM 7836 O O . ALA B 1 463 ? 13.977 -14.188 -21.547 1 97.25 463 ALA B O 1
ATOM 7837 N N . LYS B 1 464 ? 14.422 -16.406 -21.531 1 97.44 464 LYS B N 1
ATOM 7838 C CA . LYS B 1 464 ? 14.016 -16.562 -20.141 1 97.44 464 LYS B CA 1
ATOM 7839 C C . LYS B 1 464 ? 14.898 -15.742 -19.203 1 97.44 464 LYS B C 1
ATOM 7841 O O . LYS B 1 464 ? 14.398 -15.031 -18.344 1 97.44 464 LYS B O 1
ATOM 7846 N N . LEU B 1 465 ? 16.125 -15.875 -19.453 1 97.88 465 LEU B N 1
ATOM 7847 C CA . LEU B 1 465 ? 17.109 -15.195 -18.609 1 97.88 465 LEU B CA 1
ATOM 7848 C C . LEU B 1 465 ? 16.922 -13.688 -18.656 1 97.88 465 LEU B C 1
ATOM 7850 O O . LEU B 1 465 ? 16.891 -13.023 -17.609 1 97.88 465 LEU B O 1
ATOM 7854 N N . LYS B 1 466 ? 16.75 -13.102 -19.797 1 98.31 466 LYS B N 1
ATOM 7855 C CA . LYS B 1 466 ? 16.625 -11.664 -19.984 1 98.31 466 LYS B CA 1
ATOM 7856 C C . LYS B 1 466 ? 15.312 -11.141 -19.406 1 98.31 466 LYS B C 1
ATOM 7858 O O . LYS B 1 466 ? 15.25 -10.023 -18.906 1 98.31 466 LYS B O 1
ATOM 7863 N N . LEU B 1 467 ? 14.25 -11.93 -19.531 1 98.62 467 LEU B N 1
ATOM 7864 C CA . LEU B 1 467 ? 12.984 -11.523 -18.938 1 98.62 467 LEU B CA 1
ATOM 7865 C C . LEU B 1 467 ? 13.094 -11.438 -17.406 1 98.62 467 LEU B C 1
ATOM 7867 O O . LEU B 1 467 ? 12.656 -10.461 -16.812 1 98.62 467 LEU B O 1
ATOM 7871 N N . ILE B 1 468 ? 13.727 -12.477 -16.812 1 98.69 468 ILE B N 1
ATOM 7872 C CA . ILE B 1 468 ? 13.93 -12.484 -15.359 1 98.69 468 ILE B CA 1
ATOM 7873 C C . ILE B 1 468 ? 14.797 -11.297 -14.961 1 98.69 468 ILE B C 1
ATOM 7875 O O . ILE B 1 468 ? 14.547 -10.648 -13.938 1 98.69 468 ILE B O 1
ATOM 7879 N N . HIS B 1 469 ? 15.773 -10.992 -15.797 1 98.75 469 HIS B N 1
ATOM 7880 C CA . HIS B 1 469 ? 16.656 -9.852 -15.555 1 98.75 469 HIS B CA 1
ATOM 7881 C C . HIS B 1 469 ? 15.852 -8.555 -15.461 1 98.75 469 HIS B C 1
ATOM 7883 O O . HIS B 1 469 ? 16.047 -7.766 -14.539 1 98.75 469 HIS B O 1
ATOM 7889 N N . ALA B 1 470 ? 14.938 -8.336 -16.406 1 98.75 470 ALA B N 1
ATOM 7890 C CA . ALA B 1 470 ? 14.078 -7.156 -16.375 1 98.75 470 ALA B CA 1
ATOM 7891 C C . ALA B 1 470 ? 13.227 -7.125 -15.117 1 98.75 470 ALA B C 1
ATOM 7893 O O . ALA B 1 470 ? 13.117 -6.086 -14.453 1 98.75 470 ALA B O 1
ATOM 7894 N N . ILE B 1 471 ? 12.672 -8.273 -14.742 1 98.75 471 ILE B N 1
ATOM 7895 C CA . ILE B 1 471 ? 11.789 -8.383 -13.586 1 98.75 471 ILE B CA 1
ATOM 7896 C C . ILE B 1 471 ? 12.562 -8.039 -12.312 1 98.75 471 ILE B C 1
ATOM 7898 O O . ILE B 1 471 ? 12.055 -7.32 -11.453 1 98.75 471 ILE B O 1
ATOM 7902 N N . VAL B 1 472 ? 13.781 -8.531 -12.188 1 98.44 472 VAL B N 1
ATOM 7903 C CA . VAL B 1 472 ? 14.609 -8.297 -11.008 1 98.44 472 VAL B CA 1
ATOM 7904 C C . VAL B 1 472 ? 14.883 -6.805 -10.852 1 98.44 472 VAL B C 1
ATOM 7906 O O . VAL B 1 472 ? 14.812 -6.27 -9.742 1 98.44 472 VAL B O 1
ATOM 7909 N N . TRP B 1 473 ? 15.133 -6.102 -11.953 1 98.75 473 TRP B N 1
ATOM 7910 C CA . TRP B 1 473 ? 15.359 -4.66 -11.906 1 98.75 473 TRP B CA 1
ATOM 7911 C C . TRP B 1 473 ? 14.094 -3.92 -11.492 1 98.75 473 TRP B C 1
ATOM 7913 O O . TRP B 1 473 ? 14.141 -3.023 -10.648 1 98.75 473 TRP B O 1
ATOM 7923 N N . ILE B 1 474 ? 12.992 -4.273 -12.102 1 98.69 474 ILE B N 1
ATOM 7924 C CA . ILE B 1 474 ? 11.727 -3.621 -11.781 1 98.69 474 ILE B CA 1
ATOM 7925 C C . ILE B 1 474 ? 11.422 -3.793 -10.297 1 98.69 474 ILE B C 1
ATOM 7927 O O . ILE B 1 474 ? 11.055 -2.832 -9.609 1 98.69 474 ILE B O 1
ATOM 7931 N N . SER B 1 475 ? 11.641 -4.961 -9.805 1 97.44 475 SER B N 1
ATOM 7932 C CA . SER B 1 475 ? 11.359 -5.277 -8.406 1 97.44 475 SER B CA 1
ATOM 7933 C C . SER B 1 475 ? 12.344 -4.574 -7.473 1 97.44 475 SER B C 1
ATOM 7935 O O . SER B 1 475 ? 11.992 -4.234 -6.34 1 97.44 475 SER B O 1
ATOM 7937 N N . LEU B 1 476 ? 13.531 -4.363 -7.902 1 97.5 476 LEU B N 1
ATOM 7938 C CA . LEU B 1 476 ? 14.586 -3.75 -7.105 1 97.5 476 LEU B CA 1
ATOM 7939 C C . LEU B 1 476 ? 14.203 -2.33 -6.699 1 97.5 476 LEU B C 1
ATOM 7941 O O . LEU B 1 476 ? 14.633 -1.846 -5.648 1 97.5 476 LEU B O 1
ATOM 7945 N N . ALA B 1 477 ? 13.398 -1.694 -7.5 1 97.75 477 ALA B N 1
ATOM 7946 C CA . ALA B 1 477 ? 13.094 -0.275 -7.336 1 97.75 477 ALA B CA 1
ATOM 7947 C C . ALA B 1 477 ? 12.578 0.015 -5.93 1 97.75 477 ALA B C 1
ATOM 7949 O O . ALA B 1 477 ? 13.047 0.945 -5.266 1 97.75 477 ALA B O 1
ATOM 7950 N N . SER B 1 478 ? 11.648 -0.773 -5.48 1 96.19 478 SER B N 1
ATOM 7951 C CA . SER B 1 478 ? 11.039 -0.53 -4.176 1 96.19 478 SER B CA 1
ATOM 7952 C C . SER B 1 478 ? 12.055 -0.721 -3.051 1 96.19 478 SER B C 1
ATOM 7954 O O . SER B 1 478 ? 11.945 -0.087 -1.999 1 96.19 478 SER B O 1
ATOM 7956 N N . HIS B 1 479 ? 13.07 -1.565 -3.254 1 91.81 479 HIS B N 1
ATOM 7957 C CA . HIS B 1 479 ? 14.094 -1.836 -2.246 1 91.81 479 HIS B CA 1
ATOM 7958 C C . HIS B 1 479 ? 15.07 -0.672 -2.123 1 91.81 479 HIS B C 1
ATOM 7960 O O . HIS B 1 479 ? 15.805 -0.576 -1.138 1 91.81 479 HIS B O 1
ATOM 7966 N N . CYS B 1 480 ? 14.992 0.19 -3.119 1 94.56 480 CYS B N 1
ATOM 7967 C CA . CYS B 1 480 ? 15.922 1.311 -3.154 1 94.56 480 CYS B CA 1
ATOM 7968 C C . CYS B 1 480 ? 15.25 2.596 -2.689 1 94.56 480 CYS B C 1
ATOM 7970 O O . CYS B 1 480 ? 15.711 3.693 -3.012 1 94.56 480 CYS B O 1
ATOM 7972 N N . TRP B 1 481 ? 14.164 2.523 -1.926 1 93.69 481 TRP B N 1
ATOM 7973 C CA . TRP B 1 481 ? 13.344 3.689 -1.619 1 93.69 481 TRP B CA 1
ATOM 7974 C C . TRP B 1 481 ? 14.141 4.73 -0.842 1 93.69 481 TRP B C 1
ATOM 7976 O O . TRP B 1 481 ? 13.836 5.922 -0.895 1 93.69 481 TRP B O 1
ATOM 7986 N N . GLU B 1 482 ? 15.258 4.336 -0.213 1 92.81 482 GLU B N 1
ATOM 7987 C CA . GLU B 1 482 ? 16.047 5.242 0.623 1 92.81 482 GLU B CA 1
ATOM 7988 C C . GLU B 1 482 ? 16.859 6.215 -0.227 1 92.81 482 GLU B C 1
ATOM 7990 O O . GLU B 1 482 ? 17.359 7.219 0.28 1 92.81 482 GLU B O 1
ATOM 7995 N N . ASP B 1 483 ? 17.078 5.871 -1.415 1 95.75 483 ASP B N 1
ATOM 7996 C CA . ASP B 1 483 ? 17.766 6.715 -2.395 1 95.75 483 ASP B CA 1
ATOM 7997 C C . ASP B 1 483 ? 16.859 6.988 -3.602 1 95.75 483 ASP B C 1
ATOM 7999 O O . ASP B 1 483 ? 16.656 6.105 -4.441 1 95.75 483 ASP B O 1
ATOM 8003 N N . TYR B 1 484 ? 16.406 8.219 -3.699 1 97.69 484 TYR B N 1
ATOM 8004 C CA . TYR B 1 484 ? 15.422 8.633 -4.699 1 97.69 484 TYR B CA 1
ATOM 8005 C C . TYR B 1 484 ? 15.891 8.273 -6.102 1 97.69 484 TYR B C 1
ATOM 8007 O O . TYR B 1 484 ? 15.141 7.688 -6.887 1 97.69 484 TYR B O 1
ATOM 8015 N N . ASP B 1 485 ? 17.141 8.617 -6.43 1 98.12 485 ASP B N 1
ATOM 8016 C CA . ASP B 1 485 ? 17.656 8.367 -7.77 1 98.12 485 ASP B CA 1
ATOM 8017 C C . ASP B 1 485 ? 17.766 6.863 -8.039 1 98.12 485 ASP B C 1
ATOM 8019 O O . ASP B 1 485 ? 17.438 6.398 -9.133 1 98.12 485 ASP B O 1
ATOM 8023 N N . SER B 1 486 ? 18.25 6.086 -7.051 1 97.88 486 SER B N 1
ATOM 8024 C CA . SER B 1 486 ? 18.359 4.641 -7.223 1 97.88 486 SER B CA 1
ATOM 8025 C C . SER B 1 486 ? 16.984 4.012 -7.449 1 97.88 486 SER B C 1
ATOM 8027 O O . SER B 1 486 ? 16.828 3.143 -8.312 1 97.88 486 SER B O 1
ATOM 8029 N N . MET B 1 487 ? 16.016 4.453 -6.676 1 98.25 487 MET B N 1
ATOM 8030 C CA . MET B 1 487 ? 14.648 3.951 -6.812 1 98.25 487 MET B CA 1
ATOM 8031 C C . MET B 1 487 ? 14.117 4.207 -8.219 1 98.25 487 MET B C 1
ATOM 8033 O O . MET B 1 487 ? 13.656 3.281 -8.891 1 98.25 487 MET B O 1
ATOM 8037 N N . CYS B 1 488 ? 14.273 5.418 -8.695 1 98.69 488 CYS B N 1
ATOM 8038 C CA . CYS B 1 488 ? 13.773 5.809 -10.008 1 98.69 488 CYS B CA 1
ATOM 8039 C C . CYS B 1 488 ? 14.508 5.066 -11.117 1 98.69 488 CYS B C 1
ATOM 8041 O O . CYS B 1 488 ? 13.883 4.504 -12.016 1 98.69 488 CYS B O 1
ATOM 8043 N N . LEU B 1 489 ? 15.836 5.066 -10.961 1 98.81 489 LEU B N 1
ATOM 8044 C CA . LEU B 1 489 ? 16.641 4.477 -12.023 1 98.81 489 LEU B CA 1
ATOM 8045 C C . LEU B 1 489 ? 16.391 2.979 -12.133 1 98.81 489 LEU B C 1
ATOM 8047 O O . LEU B 1 489 ? 16.297 2.439 -13.234 1 98.81 489 LEU B O 1
ATOM 8051 N N . ALA B 1 490 ? 16.344 2.279 -11.023 1 98.81 490 ALA B N 1
ATOM 8052 C CA . ALA B 1 490 ? 16.047 0.85 -11.07 1 98.81 490 ALA B CA 1
ATOM 8053 C C . ALA B 1 490 ? 14.75 0.581 -11.82 1 98.81 490 ALA B C 1
ATOM 8055 O O . ALA B 1 490 ? 14.688 -0.33 -12.648 1 98.81 490 ALA B O 1
ATOM 8056 N N . TYR B 1 491 ? 13.742 1.381 -11.555 1 98.75 491 TYR B N 1
ATOM 8057 C CA . TYR B 1 491 ? 12.445 1.22 -12.203 1 98.75 491 TYR B CA 1
ATOM 8058 C C . TYR B 1 491 ? 12.555 1.465 -13.703 1 98.75 491 TYR B C 1
ATOM 8060 O O . TYR B 1 491 ? 12.125 0.633 -14.508 1 98.75 491 TYR B O 1
ATOM 8068 N N . TYR B 1 492 ? 13.156 2.602 -14.078 1 98.88 492 TYR B N 1
ATOM 8069 C CA . TYR B 1 492 ? 13.297 2.967 -15.484 1 98.88 492 TYR B CA 1
ATOM 8070 C C . TYR B 1 492 ? 14.133 1.938 -16.234 1 98.88 492 TYR B C 1
ATOM 8072 O O . TYR B 1 492 ? 13.781 1.53 -17.344 1 98.88 492 TYR B O 1
ATOM 8080 N N . ASN B 1 493 ? 15.211 1.542 -15.609 1 98.88 493 ASN B N 1
ATOM 8081 C CA . ASN B 1 493 ? 16.078 0.549 -16.25 1 98.88 493 ASN B CA 1
ATOM 8082 C C . ASN B 1 493 ? 15.336 -0.771 -16.469 1 98.88 493 ASN B C 1
ATOM 8084 O O . ASN B 1 493 ? 15.469 -1.391 -17.516 1 98.88 493 ASN B O 1
ATOM 8088 N N . GLY B 1 494 ? 14.602 -1.227 -15.453 1 98.81 494 GLY B N 1
ATOM 8089 C CA . GLY B 1 494 ? 13.797 -2.432 -15.602 1 98.81 494 GLY B CA 1
ATOM 8090 C C . GLY B 1 494 ? 12.812 -2.359 -16.75 1 98.81 494 GLY B C 1
ATOM 8091 O O . GLY B 1 494 ? 12.68 -3.314 -17.516 1 98.81 494 GLY B O 1
ATOM 8092 N N . LEU B 1 495 ? 12.148 -1.21 -16.922 1 98.81 495 LEU B N 1
ATOM 8093 C CA . LEU B 1 495 ? 11.195 -1.023 -18 1 98.81 495 LEU B CA 1
ATOM 8094 C C . LEU B 1 495 ? 11.898 -1.043 -19.359 1 98.81 495 LEU B C 1
ATOM 8096 O O . LEU B 1 495 ? 11.391 -1.617 -20.312 1 98.81 495 LEU B O 1
ATOM 8100 N N . ALA B 1 496 ? 13.023 -0.341 -19.391 1 98.75 496 ALA B N 1
ATOM 8101 C CA . ALA B 1 496 ? 13.781 -0.312 -20.641 1 98.75 496 ALA B CA 1
ATOM 8102 C C . ALA B 1 496 ? 14.203 -1.718 -21.062 1 98.75 496 ALA B C 1
ATOM 8104 O O . ALA B 1 496 ? 14.117 -2.076 -22.234 1 98.75 496 ALA B O 1
ATOM 8105 N N . LEU B 1 497 ? 14.68 -2.486 -20.141 1 98.69 497 LEU B N 1
ATOM 8106 C CA . LEU B 1 497 ? 15.094 -3.857 -20.406 1 98.69 497 LEU B CA 1
ATOM 8107 C C . LEU B 1 497 ? 13.906 -4.707 -20.859 1 98.69 497 LEU B C 1
ATOM 8109 O O . LEU B 1 497 ? 14.047 -5.539 -21.75 1 98.69 497 LEU B O 1
ATOM 8113 N N . TRP B 1 498 ? 12.766 -4.551 -20.203 1 98.75 498 TRP B N 1
ATOM 8114 C CA . TRP B 1 498 ? 11.57 -5.285 -20.594 1 98.75 498 TRP B CA 1
ATOM 8115 C C . TRP B 1 498 ? 11.148 -4.914 -22.016 1 98.75 498 TRP B C 1
ATOM 8117 O O . TRP B 1 498 ? 10.805 -5.785 -22.812 1 98.75 498 TRP B O 1
ATOM 8127 N N . GLN B 1 499 ? 11.195 -3.613 -22.312 1 98.56 499 GLN B N 1
ATOM 8128 C CA . GLN B 1 499 ? 10.859 -3.158 -23.672 1 98.56 499 GLN B CA 1
ATOM 8129 C C . GLN B 1 499 ? 11.789 -3.785 -24.703 1 98.56 499 GLN B C 1
ATOM 8131 O O . GLN B 1 499 ? 11.336 -4.234 -25.75 1 98.56 499 GLN B O 1
ATOM 8136 N N . GLU B 1 500 ? 13.039 -3.764 -24.406 1 98 500 GLU B N 1
ATOM 8137 C CA . GLU B 1 500 ? 14.016 -4.387 -25.297 1 98 500 GLU B CA 1
ATOM 8138 C C . GLU B 1 500 ? 13.727 -5.875 -25.469 1 98 500 GLU B C 1
ATOM 8140 O O . GLU B 1 500 ? 13.828 -6.402 -26.578 1 98 500 GLU B O 1
ATOM 8145 N N . TRP B 1 501 ? 13.422 -6.523 -24.422 1 98.12 501 TRP B N 1
ATOM 8146 C CA . TRP B 1 501 ? 13.078 -7.938 -24.469 1 98.12 501 TRP B CA 1
ATOM 8147 C C . TRP B 1 501 ? 11.898 -8.18 -25.406 1 98.12 501 TRP B C 1
ATOM 8149 O O . TRP B 1 501 ? 11.906 -9.117 -26.203 1 98.12 501 TRP B O 1
ATOM 8159 N N . GLN B 1 502 ? 10.867 -7.352 -25.297 1 96.94 502 GLN B N 1
ATOM 8160 C CA . GLN B 1 502 ? 9.68 -7.477 -26.141 1 96.94 502 GLN B CA 1
ATOM 8161 C C . GLN B 1 502 ? 10.023 -7.305 -27.609 1 96.94 502 GLN B C 1
ATOM 8163 O O . GLN B 1 502 ? 9.5 -8.023 -28.469 1 96.94 502 GLN B O 1
ATOM 8168 N N . GLU B 1 503 ? 10.867 -6.434 -27.875 1 96.19 503 GLU B N 1
ATOM 8169 C CA . GLU B 1 503 ? 11.281 -6.172 -29.25 1 96.19 503 GLU B CA 1
ATOM 8170 C C . GLU B 1 503 ? 12.055 -7.352 -29.828 1 96.19 503 GLU B C 1
ATOM 8172 O O . GLU B 1 503 ? 12 -7.605 -31.031 1 96.19 503 GLU B O 1
ATOM 8177 N N . GLU B 1 504 ? 12.695 -8.031 -28.969 1 94.62 504 GLU B N 1
ATOM 8178 C CA . GLU B 1 504 ? 13.547 -9.125 -29.422 1 94.62 504 GLU B CA 1
ATOM 8179 C C . GLU B 1 504 ? 12.781 -10.445 -29.453 1 94.62 504 GLU B C 1
ATOM 8181 O O . GLU B 1 504 ? 13.086 -11.32 -30.266 1 94.62 504 GLU B O 1
ATOM 8186 N N . HIS B 1 505 ? 11.812 -10.617 -28.562 1 87.38 505 HIS B N 1
ATOM 8187 C CA . HIS B 1 505 ? 11.289 -11.961 -28.344 1 87.38 505 HIS B CA 1
ATOM 8188 C C . HIS B 1 505 ? 9.773 -11.992 -28.516 1 87.38 505 HIS B C 1
ATOM 8190 O O . HIS B 1 505 ? 9.18 -13.062 -28.625 1 87.38 505 HIS B O 1
ATOM 8196 N N . ALA B 1 506 ? 9.172 -10.938 -28.328 1 69.62 506 ALA B N 1
ATOM 8197 C CA . ALA B 1 506 ? 7.711 -10.977 -28.406 1 69.62 506 ALA B CA 1
ATOM 8198 C C . ALA B 1 506 ? 7.227 -10.82 -29.844 1 69.62 506 ALA B C 1
ATOM 8200 O O . ALA B 1 506 ? 7.906 -10.203 -30.672 1 69.62 506 ALA B O 1
#

Solvent-accessible surface area (backbone atoms only — not comparable to full-atom values): 52876 Å² total; per-residue (Å²): 101,81,66,53,34,36,37,31,48,32,36,53,60,41,72,64,34,50,76,64,25,69,80,33,22,47,28,50,33,57,52,82,83,26,22,32,47,53,58,53,42,68,73,44,55,86,31,38,34,35,37,23,24,41,41,53,37,66,53,52,51,33,40,41,71,66,68,55,88,58,54,64,46,80,38,76,34,90,44,55,55,81,15,21,27,49,53,64,52,50,72,77,51,61,84,70,41,32,32,34,42,32,45,28,42,50,46,76,34,88,81,54,71,71,60,77,68,88,64,62,27,34,39,24,22,28,52,79,50,76,23,63,27,21,52,55,96,66,40,67,41,89,37,69,19,82,33,50,40,3,46,62,53,33,34,38,32,43,28,60,74,79,54,67,84,57,52,56,42,36,53,44,69,59,49,50,49,72,64,65,62,75,46,38,86,36,78,45,57,81,39,44,61,54,62,31,51,65,40,40,42,66,77,36,70,69,73,87,73,58,59,92,35,47,46,79,46,79,56,98,59,33,35,37,46,45,46,74,36,74,66,26,39,51,50,51,51,31,27,42,49,31,55,55,53,40,46,75,69,66,54,70,51,42,64,55,72,77,37,72,80,62,34,25,28,46,49,74,70,58,40,35,48,67,77,46,91,66,54,76,68,52,47,53,51,49,48,52,50,52,50,51,52,50,53,52,43,27,67,66,38,67,87,54,67,56,67,62,24,50,45,34,61,65,40,55,49,29,52,54,36,43,62,68,43,35,78,56,33,88,62,59,78,36,57,57,38,34,50,68,87,36,83,19,59,27,61,89,73,39,44,69,61,52,49,50,51,47,54,74,55,54,70,77,50,58,26,10,45,40,45,56,39,49,25,40,77,26,24,31,30,34,86,86,66,50,60,30,54,44,77,36,53,18,50,34,55,87,39,66,30,35,29,52,45,57,53,35,54,19,28,38,42,31,31,30,64,60,22,40,64,28,46,74,73,64,40,55,50,76,45,79,54,95,81,31,36,40,69,49,66,41,84,65,83,39,48,87,47,38,67,60,50,51,71,64,42,82,85,61,57,63,70,49,34,50,52,49,37,16,46,54,29,35,38,45,12,51,78,27,62,44,31,59,64,56,17,43,46,29,34,53,51,12,28,48,41,42,39,53,46,42,72,73,71,99,101,81,65,52,34,37,36,31,49,31,36,54,60,41,70,64,34,48,77,64,25,70,82,32,22,46,29,50,33,57,52,82,82,27,21,32,47,52,57,54,44,68,73,45,55,85,33,38,35,36,38,25,25,41,41,53,38,67,54,52,51,32,40,41,71,65,67,56,87,56,53,62,45,80,39,76,35,88,43,54,54,81,15,22,28,49,52,65,52,50,72,77,52,62,84,71,41,32,30,36,41,30,45,28,42,50,47,75,35,89,82,53,72,70,59,76,68,91,63,61,25,34,37,25,22,27,53,79,49,75,22,64,27,21,52,55,96,64,40,66,41,88,36,68,20,81,32,49,40,4,45,62,52,32,34,39,33,42,28,60,74,79,53,67,85,56,51,55,44,36,53,44,66,59,50,50,48,73,64,66,61,75,45,38,84,36,79,45,55,80,40,44,61,53,63,31,50,66,40,39,42,65,75,35,70,70,74,86,72,57,60,93,35,45,45,78,47,78,57,97,58,31,35,36,46,43,48,74,36,74,68,26,40,52,49,50,51,31,27,42,49,32,54,57,53,39,46,75,68,65,55,70,51,43,62,56,72,79,37,72,82,63,34,27,29,47,49,74,71,57,40,36,47,67,77,46,92,65,53,75,68,52,47,52,51,49,48,52,49,52,48,52,53,50,53,52,44,26,68,67,39,70,86,53,68,56,68,60,26,50,45,35,62,65,42,55,50,28,52,53,36,44,60,69,42,35,78,56,33,87,62,59,78,38,57,59,40,34,50,69,87,38,83,18,60,28,60,88,73,39,45,68,60,53,48,52,51,46,54,74,54,56,70,77,48,58,25,10,46,40,46,57,40,49,24,41,77,27,24,31,31,33,86,87,66,50,60,29,54,44,76,36,53,18,50,34,55,87,38,66,33,35,28,52,45,57,54,34,55,18,28,38,42,31,30,30,64,59,20,40,64,29,46,73,74,64,40,56,50,77,44,78,54,96,80,33,35,41,69,49,65,42,83,65,84,39,48,88,46,38,65,61,50,51,71,64,42,82,87,58,58,63,69,49,34,51,52,51,37,16,46,52,30,36,38,44,11,52,78,26,63,44,31,60,66,55,18,43,45,30,34,53,51,11,30,47,43,42,40,52,46,41,72,72,70,101

Nearest PDB structures (foldseek):
  4kt7-assembly1_B  TM=6.139E-01  e=2.041E-05  Anaerococcus prevotii DSM 20548
  4kt7-assembly1_A  TM=6.248E-01  e=8.158E-05  Anaerococcus prevotii DSM 20548
  3q7u-assembly1_A  TM=6.853E-01  e=2.742E-04  Mycobacterium tuberculosis H37Rv
  3q80-assembly1_B  TM=6.670E-01  e=1.939E-04  Mycobacterium tuberculosis H37Rv
  3q80-assembly1_A  TM=6.444E-01  e=7.318E-04  Mycobacterium tuberculosis H37Rv

Foldseek 3Di:
DDAQEEEEQFADQLVQAPQQSQQHTQQLRFFLLFRLQVLVCVLCVRHEYEYEYERNLLLVVLLCVQDPDHHYHYFYFPEEESLARVVVSQVPPDFQAKYKYAYSQKNFDSPFDDDPDDDFKEFEFFLPDWAQWADDPQAIDRHIQNRPRHRHGMMMGRGCVLCPPRDNYDYPNVVVRVSSRGYHYGYRPPMAGRSHNVSSCVSCVLPPDDDPQKDWDDDPWKIFIDGNDPVRNVLLLLQLVLVVVLVVLVQDQAFAFDDSVRTMTTDFAFAQQLPDDDDPVLLLVLLLVLQVSLVSQFPSDWPDDDQQLLCCQQAVLLLVLCVSCQSSAPPLPPQWFQEQNDTFGRCNNVVVVLVVLSVVQPSPFTKGFGQLQQESNQWTAHPVGRIHGHSGSQDTRVDGRMDGSLSRVLNHLCVQQVVVVQVVSVQKGWRQDPRHIYIDGDDSPRPVCNVVSQVSNPPRDVLNSLSSNLSCLSSCLSVSSSRSRSNNCSNSSSRVSNRVSVVVPD/DDAQEEEEQFADQLVQAPQQSQQHTQQQRFFLLFRLQVLVCVLCVRHEYEYEYERNLLLVVLLCVQDPDHHYHYFYFPEEESLARVVVSQVVPDFQAKYKYAYSQKNFDSPADDDPDDDFKEFEFFLPDWAQWADDPQAIDRHICNRPRHRHGMMMGRGPVLCPPRDNYDYPNVVNRVSSPGYHYRYRPPMAGRSHNVSSCVSCVLPPDDDPQKDWDDDPWKIFIDGNDPVRNVLLLLQLVLVVVLVVLVQDQAFAFDDSVRTMTTDFAFAQQLPDDDDPVLLLVLLLVLQVSLVSQFPSDWPDDDQQLLCCQQAVLLLVLCVSCQSSAPPLPPQWFQEQNDTFGRCNNVVVVLNVLSVVQPSPFTKGFGQLQQESNQWTAHPVGRIHGHSRSQDGRPDGRMDGSLSRVLNHLCVQQVVVVQVVSVQKGWHQDPRHIYIDGDHSVRPVCNVVSQVSNPPRDVLNSLSSNLSCLSSCLSVSSSRSRSNNCSNSSSRVSNRVSVVVPD

Secondary structure (DSSP, 8-state):
----EEEEEE----GGGGGGGSSS-GGG-EETTEEHHHHHHHHSTTSEEEEEE-TTHHHHHHHHHHH--SEEEEEE--SSSTTTTHHHHHTTS-TT--EEEEETTEE--TTPPPPSS--SEEEEEESSS--S-EEETTEEESS--TTSSEEEEEEEES-GGGGTT--SSS-HHHHHHHHT---EEEE-TT-EE--SHHHHHHH--SSS---TTEEEEE-SSEEEEEESSHHHHHHHHHHHHHHHHHHHTT---SPPEEEETTEEEE--SEEETTTS---HHHHHHHHHHHHHHHHHHHHT------HHHHHIIIIIHHHHHHHHHGGGSTTTTSSEEEETTEEEE-TTTSHHHHHHHHHHHHSS--EEE--S---GGGEEEETT--EEE-S---EETTEESEEEHHHHHHHHHHHHTS-HHHHHTT-EEEEE-SS-EEEEEPP-S-GGGHHHHHHHSTT--HHHHHHHHHHHHHHHHHHTTTSHHHHHHHHHHHHHHHHHHHHHH-/----EEEEEE----GGGGGGGSSS-GGG-EETTEEHHHHHHHHSTTSEEEEEE-TTHHHHHHHHHHH--SEEEEEE--SSSTTTTHHHHHTTS-TT--EEEEETTEE--TTPPPPSS--SEEEEEESSS--S-EEETTEEESS--TTSSEEEEEEEES-GGGGTT--SSS-HHHHHHHHT---EEEE-TT-EE--SHHHHHHH--SSS---TTEEEEE-SSEEEEEESSHHHHHHHHHHHHHHHHHHHTT---SPPEEEETTEEEE--SEEETTTS---HHHHHHHHHHHHHHHHHHHHT------HHHHHIIIIIHHHHHHHHHGGGSTTTTSSEEEETTEEEE-TTTSHHHHHHHHHHHHSS--EEE--S---GGGEEEETT--EEE-S---EETTEESEEEHHHHHHHHHHHHTS-HHHHHTT-EEEEE-SS-EEEEEPP-S-GGGHHHHHHHSTT--HHHHHHHHHHHHHHHHHHTTTSHHHHHHHHHHHHHHHHHHHHHH-

Organism: Selenomonas ruminantium (NCBI:txid971)

InterPro domains:
  IPR002575 Aminoglycoside phosphotransferase [PF01636] (233-391)
  IPR011009 Protein kinase-like domain superfamily [SSF56112] (223-426)
  IPR025877 MobA-like NTP transferase [PF12804] (7-107)
  IPR029044 Nucleotide-diphospho-sugar transferases [G3DSA:3.90.550.10] (1-116)
  IPR029044 Nucleotide-diphospho-sugar transferases [SSF53448] (4-111)
  IPR050065 Bifunctional protein GlmU-like [PTHR43584] (6-111)

pLDDT: mean 92.79, std 6.78, range [47.84, 98.88]

Radius of gyration: 32.24 Å; Cα contacts (8 Å, |Δi|>4): 1994; chains: 2; bounding box: 88×88×62 Å

Sequence (1012 aa):
MEVNYIVIQAGGLGTRLGKLTRNRPKALVPVLNRPIVFHLFERWPKCKFIIIGDYKYEVLSRYLQSFADVEYLLVKAAGKGNGAGVAEALKYIPAGEPFMLLWSDLLLDESLALPEESAPCYVGVSDKFPCSWRFRAGTMEKLPSEGKSGVAGCFLFDSKERLQGLPNEGSFTKWLTESKIPLQAWNLRETAEAGTLEAVKTIDPGTARCRPYNHMEFTKDCVIKTGLTEEGKKLIEREARWYKAVAAYGFQAVPKIYVYEPLTMERIEGENIFLAKLSAEQKKKVIDQLVEMLDGLHKSAQPGPDYFGLEKDYYSKTIKRVQGIRDAIPFADQPYININGKKCRNVLLFREEFWQEIHDFLFQADFGPIHGDCTLTNTMIDKDGRIYFIDARGYFGTREIMGDVYYDWAKIYYSLAGRFDRFNIKDFELEIAEDGVRYEIARSGWEDLTQYFLDKIPDCNVAKLKLIHAIVWISLASHCWEDYDSMCLAYYNGLALWQEWQEEHAMEVNYIVIQAGGLGTRLGKLTRNRPKALVPVLNRPIVFHLFERWPKCKFIIIGDYKYEVLSRYLQSFADVEYLLVKAAGKGNGAGVAEALKYIPAGEPFMLLWSDLLLDESLALPEESAPCYVGVSDKFPCSWRFRAGTMEKLPSEGKSGVAGCFLFDSKERLQGLPNEGSFTKWLTESKIPLQAWNLRETAEAGTLEAVKTIDPGTARCRPYNHMEFTKDCVIKTGLTEEGKKLIEREARWYKAVAAYGFQAVPKIYVYEPLTMERIEGENIFLAKLSAEQKKKVIDQLVEMLDGLHKSAQPGPDYFGLEKDYYSKTIKRVQGIRDAIPFADQPYININGKKCRNVLLFREEFWQEIHDFLFQADFGPIHGDCTLTNTMIDKDGRIYFIDARGYFGTREIMGDVYYDWAKIYYSLAGRFDRFNIKDFELEIAEDGVRYEIARSGWEDLTQYFLDKIPDCNVAKLKLIHAIVWISLASHCWEDYDSMCLAYYNGLALWQEWQEEHA